Protein AF-0000000066467615 (afdb_homodimer)

Structure (mmCIF, N/CA/C/O backbone):
data_AF-0000000066467615-model_v1
#
loop_
_entity.id
_entity.type
_entity.pdbx_description
1 polymer 'ABC transmembrane type-1 domain-containing protein'
#
loop_
_atom_site.group_PDB
_atom_site.id
_atom_site.type_symbol
_atom_site.label_atom_id
_atom_site.label_alt_id
_atom_site.label_comp_id
_atom_site.label_asym_id
_atom_site.label_entity_id
_atom_site.label_seq_id
_atom_site.pdbx_PDB_ins_code
_atom_site.Cartn_x
_atom_site.Cartn_y
_atom_site.Cartn_z
_atom_site.occupancy
_atom_site.B_iso_or_equiv
_atom_site.auth_seq_id
_atom_site.auth_comp_id
_atom_site.auth_asym_id
_atom_site.auth_atom_id
_atom_site.pdbx_PDB_model_num
ATOM 1 N N . MET A 1 1 ? -10.734 -69.438 10.586 1 16.78 1 MET A N 1
ATOM 2 C CA . MET A 1 1 ? -10.766 -70.125 11.883 1 16.78 1 MET A CA 1
ATOM 3 C C . MET A 1 1 ? -9.898 -69.375 12.891 1 16.78 1 MET A C 1
ATOM 5 O O . MET A 1 1 ? -9.133 -68.5 12.523 1 16.78 1 MET A O 1
ATOM 9 N N . SER A 1 2 ? -9.109 -70.25 13.805 1 17.64 2 SER A N 1
ATOM 10 C CA . SER A 1 2 ? -8.82 -70.375 15.227 1 17.64 2 SER A CA 1
ATOM 11 C C . SER A 1 2 ? -7.543 -69.625 15.617 1 17.64 2 SER A C 1
ATOM 13 O O . SER A 1 2 ? -6.891 -70 16.594 1 17.64 2 SER A O 1
ATOM 15 N N . LEU A 1 3 ? -6.898 -69 14.742 1 17.77 3 LEU A N 1
ATOM 16 C CA . LEU A 1 3 ? -5.5 -68.812 15.086 1 17.77 3 LEU A CA 1
ATOM 17 C C . LEU A 1 3 ? -5.379 -68.188 16.469 1 17.77 3 LEU A C 1
ATOM 19 O O . LEU A 1 3 ? -5.875 -67.062 16.719 1 17.77 3 LEU A O 1
ATOM 23 N N . LEU A 1 4 ? -4.984 -68.812 17.531 1 17.22 4 LEU A N 1
ATOM 24 C CA . LEU A 1 4 ? -4.891 -69.312 18.906 1 17.22 4 LEU A CA 1
ATOM 25 C C . LEU A 1 4 ? -4.281 -68.25 19.812 1 17.22 4 LEU A C 1
ATOM 27 O O . LEU A 1 4 ? -3.783 -67.188 19.328 1 17.22 4 LEU A O 1
ATOM 31 N N . SER A 1 5 ? -3.189 -68.5 20.578 1 17.44 5 SER A N 1
ATOM 32 C CA . SER A 1 5 ? -2.938 -68.812 21.984 1 17.44 5 SER A CA 1
ATOM 33 C C . SER A 1 5 ? -2.301 -67.625 22.703 1 17.44 5 SER A C 1
ATOM 35 O O . SER A 1 5 ? -1.917 -66.625 22.062 1 17.44 5 SER A O 1
ATOM 37 N N . HIS A 1 6 ? -1.104 -67.812 23.469 1 17.72 6 HIS A N 1
ATOM 38 C CA . HIS A 1 6 ? -0.694 -67.875 24.875 1 17.72 6 HIS A CA 1
ATOM 39 C C . HIS A 1 6 ? 0.195 -66.688 25.266 1 17.72 6 HIS A C 1
ATOM 41 O O . HIS A 1 6 ? 0.737 -66.688 26.375 1 17.72 6 HIS A O 1
ATOM 47 N N . LEU A 1 7 ? 0.731 -65.938 24.438 1 17.2 7 LEU A N 1
ATOM 48 C CA . LEU A 1 7 ? 2.027 -65.5 24.953 1 17.2 7 LEU A CA 1
ATOM 49 C C . LEU A 1 7 ? 1.874 -64.812 26.312 1 17.2 7 LEU A C 1
ATOM 51 O O . LEU A 1 7 ? 1.044 -63.906 26.469 1 17.2 7 LEU A O 1
ATOM 55 N N . SER A 1 8 ? 2.557 -65.188 27.391 1 17.38 8 SER A N 1
ATOM 56 C CA . SER A 1 8 ? 2.818 -65.312 28.828 1 17.38 8 SER A CA 1
ATOM 57 C C . SER A 1 8 ? 2.953 -63.938 29.484 1 17.38 8 SER A C 1
ATOM 59 O O . SER A 1 8 ? 3.127 -62.906 28.797 1 17.38 8 SER A O 1
ATOM 61 N N . ARG A 1 9 ? 3.547 -63.75 30.859 1 18.06 9 ARG A N 1
ATOM 62 C CA . ARG A 1 9 ? 3.387 -63.438 32.281 1 18.06 9 ARG A CA 1
ATOM 63 C C . ARG A 1 9 ? 4.211 -62.188 32.656 1 18.06 9 ARG A C 1
ATOM 65 O O . ARG A 1 9 ? 4.145 -61.719 33.781 1 18.06 9 ARG A O 1
ATOM 72 N N . LEU A 1 10 ? 5.125 -61.625 32.031 1 16.64 10 LEU A N 1
ATOM 73 C CA . LEU A 1 10 ? 6.27 -61.25 32.844 1 16.64 10 LEU A CA 1
ATOM 74 C C . LEU A 1 10 ? 5.859 -60.281 33.938 1 16.64 10 LEU A C 1
ATOM 76 O O . LEU A 1 10 ? 4.93 -59.469 33.75 1 16.64 10 LEU A O 1
ATOM 80 N N . CYS A 1 11 ? 6.707 -59.875 34.969 1 16.48 11 CYS A N 1
ATOM 81 C CA . CYS A 1 11 ? 6.973 -59.844 36.406 1 16.48 11 CYS A CA 1
ATOM 82 C C . CYS A 1 11 ? 6.48 -58.531 37.031 1 16.48 11 CYS A C 1
ATOM 84 O O . CYS A 1 11 ? 6.195 -57.562 36.281 1 16.48 11 CYS A O 1
ATOM 86 N N . CYS A 1 12 ? 7.141 -57.969 38.188 1 16.41 12 CYS A N 1
ATOM 87 C CA . CYS A 1 12 ? 7.09 -57.844 39.625 1 16.41 12 CYS A CA 1
ATOM 88 C C . CYS A 1 12 ? 6.859 -56.375 40.031 1 16.41 12 CYS A C 1
ATOM 90 O O . CYS A 1 12 ? 5.938 -56.094 40.812 1 16.41 12 CYS A O 1
ATOM 92 N N . SER A 1 13 ? 7.961 -55.562 40.594 1 16.33 13 SER A N 1
ATOM 93 C CA . SER A 1 13 ? 8.312 -55.281 42 1 16.33 13 SER A CA 1
ATOM 94 C C . SER A 1 13 ? 7.828 -53.875 42.406 1 16.33 13 SER A C 1
ATOM 96 O O . SER A 1 13 ? 7.508 -53.062 41.531 1 16.33 13 SER A O 1
ATOM 98 N N . LYS A 1 14 ? 8.461 -53.156 43.594 1 17.56 14 LYS A N 1
ATOM 99 C CA . LYS A 1 14 ? 8.195 -52.594 44.906 1 17.56 14 LYS A CA 1
ATOM 100 C C . LYS A 1 14 ? 8.211 -51.062 44.875 1 17.56 14 LYS A C 1
ATOM 102 O O . LYS A 1 14 ? 8.133 -50.406 45.906 1 17.56 14 LYS A O 1
ATOM 107 N N . CYS A 1 15 ? 8.164 -50.188 43.969 1 16.39 15 CYS A N 1
ATOM 108 C CA . CYS A 1 15 ? 8.773 -48.906 44.312 1 16.39 15 CYS A CA 1
ATOM 109 C C . CYS A 1 15 ? 8.078 -48.281 45.531 1 16.39 15 CYS A C 1
ATOM 111 O O . CYS A 1 15 ? 6.859 -48.125 45.531 1 16.39 15 CYS A O 1
ATOM 113 N N . SER A 1 16 ? 8.727 -47.938 46.688 1 16.7 16 SER A N 1
ATOM 114 C CA . SER A 1 16 ? 8.758 -47.625 48.125 1 16.7 16 SER A CA 1
ATOM 115 C C . SER A 1 16 ? 8.078 -46.312 48.406 1 16.7 16 SER A C 1
ATOM 117 O O . SER A 1 16 ? 7.848 -45.5 47.5 1 16.7 16 SER A O 1
ATOM 119 N N . SER A 1 17 ? 8.477 -45.5 49.656 1 16.92 17 SER A N 1
ATOM 120 C CA . SER A 1 17 ? 8 -45.031 50.938 1 16.92 17 SER A CA 1
ATOM 121 C C . SER A 1 17 ? 7.82 -43.531 50.938 1 16.92 17 SER A C 1
ATOM 123 O O . SER A 1 17 ? 7.059 -43 51.75 1 16.92 17 SER A O 1
ATOM 125 N N . ILE A 1 18 ? 8.469 -42.531 50.312 1 18.27 18 ILE A N 1
ATOM 126 C CA . ILE A 1 18 ? 9.008 -41.562 51.219 1 18.27 18 ILE A CA 1
ATOM 127 C C . ILE A 1 18 ? 7.879 -40.688 51.781 1 18.27 18 ILE A C 1
ATOM 129 O O . ILE A 1 18 ? 6.988 -40.281 51.031 1 18.27 18 ILE A O 1
ATOM 133 N N . PRO A 1 19 ? 7.945 -40 53.031 1 17.3 19 PRO A N 1
ATOM 134 C CA . PRO A 1 19 ? 7.145 -39.625 54.219 1 17.3 19 PRO A CA 1
ATOM 135 C C . PRO A 1 19 ? 6.496 -38.25 54.031 1 17.3 19 PRO A C 1
ATOM 137 O O . PRO A 1 19 ? 5.297 -38.094 54.281 1 17.3 19 PRO A O 1
ATOM 140 N N . SER A 1 20 ? 7.191 -37 54.062 1 16.83 20 SER A N 1
ATOM 141 C CA . SER A 1 20 ? 7.293 -36.125 55.219 1 16.83 20 SER A CA 1
ATOM 142 C C . SER A 1 20 ? 6.156 -35.094 55.25 1 16.83 20 SER A C 1
ATOM 144 O O . SER A 1 20 ? 5.496 -34.875 54.219 1 16.83 20 SER A O 1
ATOM 146 N N . SER A 1 21 ? 6.207 -33.719 56 1 16.81 21 SER A N 1
ATOM 147 C CA . SER A 1 21 ? 5.652 -33.062 57.188 1 16.81 21 SER A CA 1
ATOM 148 C C . SER A 1 21 ? 4.805 -31.859 56.781 1 16.81 21 SER A C 1
ATOM 150 O O . SER A 1 21 ? 3.668 -31.719 57.25 1 16.81 21 SER A O 1
ATOM 152 N N . SER A 1 22 ? 5.285 -30.484 56.375 1 17.22 22 SER A N 1
ATOM 153 C CA . SER A 1 22 ? 5.188 -29.328 57.25 1 17.22 22 SER A CA 1
ATOM 154 C C . SER A 1 22 ? 3.838 -28.641 57.094 1 17.22 22 SER A C 1
ATOM 156 O O . SER A 1 22 ? 3.156 -28.797 56.094 1 17.22 22 SER A O 1
ATOM 158 N N . THR A 1 23 ? 3.41 -27.312 57.969 1 17.45 23 THR A N 1
ATOM 159 C CA . THR A 1 23 ? 2.475 -26.703 58.906 1 17.45 23 THR A CA 1
ATOM 160 C C . THR A 1 23 ? 1.721 -25.547 58.25 1 17.45 23 THR A C 1
ATOM 162 O O . THR A 1 23 ? 0.654 -25.156 58.719 1 17.45 23 THR A O 1
ATOM 165 N N . ARG A 1 24 ? 2.068 -24.656 57.219 1 18.66 24 ARG A N 1
ATOM 166 C CA . ARG A 1 24 ? 1.921 -23.234 57.562 1 18.66 24 ARG A CA 1
ATOM 167 C C . ARG A 1 24 ? 0.451 -22.859 57.688 1 18.66 24 ARG A C 1
ATOM 169 O O . ARG A 1 24 ? -0.418 -23.469 57.062 1 18.66 24 ARG A O 1
ATOM 176 N N . LEU A 1 25 ? 0.102 -21.484 58.406 1 17.5 25 LEU A N 1
ATOM 177 C CA . LEU A 1 25 ? -0.758 -20.734 59.312 1 17.5 25 LEU A CA 1
ATOM 178 C C . LEU A 1 25 ? -1.852 -20 58.562 1 17.5 25 LEU A C 1
ATOM 180 O O . LEU A 1 25 ? -1.577 -19.344 57.531 1 17.5 25 LEU A O 1
ATOM 184 N N . PHE A 1 26 ? -3.25 -20.062 58.844 1 20.08 26 PHE A N 1
ATOM 185 C CA . PHE A 1 26 ? -4.598 -19.75 58.375 1 20.08 26 PHE A CA 1
ATOM 186 C C . PHE A 1 26 ? -4.969 -18.312 58.719 1 20.08 26 PHE A C 1
ATOM 188 O O . PHE A 1 26 ? -6.129 -17.922 58.594 1 20.08 26 PHE A O 1
ATOM 195 N N . CYS A 1 27 ? -4.035 -17.297 58.969 1 18.62 27 CYS A N 1
ATOM 196 C CA . CYS A 1 27 ? -4.504 -16.281 59.875 1 18.62 27 CYS A CA 1
ATOM 197 C C . CYS A 1 27 ? -5.652 -15.469 59.281 1 18.62 27 CYS A C 1
ATOM 199 O O . CYS A 1 27 ? -5.539 -14.961 58.188 1 18.62 27 CYS A O 1
ATOM 201 N N . PHE A 1 28 ? -6.949 -15.359 59.844 1 21.23 28 PHE A N 1
ATOM 202 C CA . PHE A 1 28 ? -8.32 -14.922 59.656 1 21.23 28 PHE A CA 1
ATOM 203 C C . PHE A 1 28 ? -8.438 -13.414 59.875 1 21.23 28 PHE A C 1
ATOM 205 O O . PHE A 1 28 ? -9.531 -12.852 59.781 1 21.23 28 PHE A O 1
ATOM 212 N N . ALA A 1 29 ? -7.438 -12.648 60.312 1 21.05 29 ALA A N 1
ATOM 213 C CA . ALA A 1 29 ? -7.898 -11.609 61.25 1 21.05 29 ALA A CA 1
ATOM 214 C C . ALA A 1 29 ? -8.82 -10.625 60.531 1 21.05 29 ALA A C 1
ATOM 216 O O . ALA A 1 29 ? -8.766 -10.484 59.312 1 21.05 29 ALA A O 1
ATOM 217 N N . PRO A 1 30 ? -9.422 -9.523 61.188 1 22.19 30 PRO A N 1
ATOM 218 C CA . PRO A 1 30 ? -10.641 -8.719 61.344 1 22.19 30 PRO A CA 1
ATOM 219 C C . PRO A 1 30 ? -10.672 -7.527 60.375 1 22.19 30 PRO A C 1
ATOM 221 O O . PRO A 1 30 ? -11.758 -7.062 60 1 22.19 30 PRO A O 1
ATOM 224 N N . GLN A 1 31 ? -9.492 -6.863 59.875 1 21.77 31 GLN A N 1
ATOM 225 C CA . GLN A 1 31 ? -9.391 -5.418 60.062 1 21.77 31 GLN A CA 1
ATOM 226 C C . GLN A 1 31 ? -10.367 -4.68 59.156 1 21.77 31 GLN A C 1
ATOM 228 O O . GLN A 1 31 ? -10.812 -5.227 58.125 1 21.77 31 GLN A O 1
ATOM 233 N N . VAL A 1 32 ? -10.68 -3.127 59.344 1 24.64 32 VAL A N 1
ATOM 234 C CA . VAL A 1 32 ? -11.469 -1.903 59.281 1 24.64 32 VAL A CA 1
ATOM 235 C C . VAL A 1 32 ? -11.336 -1.249 57.906 1 24.64 32 VAL A C 1
ATOM 237 O O . VAL A 1 32 ? -11.711 -0.088 57.75 1 24.64 32 VAL A O 1
ATOM 240 N N . GLY A 1 33 ? -11.148 -1.809 56.625 1 20.66 33 GLY A N 1
ATOM 241 C CA . GLY A 1 33 ? -10.367 -1.501 55.438 1 20.66 33 GLY A CA 1
ATOM 242 C C . GLY A 1 33 ? -11.062 -0.538 54.5 1 20.66 33 GLY A C 1
ATOM 243 O O . GLY A 1 33 ? -12.227 -0.738 54.125 1 20.66 33 GLY A O 1
ATOM 244 N N . ARG A 1 34 ? -10.523 0.851 54.219 1 24.5 34 ARG A N 1
ATOM 245 C CA . ARG A 1 34 ? -10.812 2.168 53.656 1 24.5 34 ARG A CA 1
ATOM 246 C C . ARG A 1 34 ? -11.102 2.076 52.156 1 24.5 34 ARG A C 1
ATOM 248 O O . ARG A 1 34 ? -10.469 1.29 51.438 1 24.5 34 ARG A O 1
ATOM 255 N N . SER A 1 35 ? -12.156 2.742 51.438 1 24.56 35 SER A N 1
ATOM 256 C CA . SER A 1 35 ? -13.141 2.748 50.375 1 24.56 35 SER A CA 1
ATOM 257 C C . SER A 1 35 ? -12.508 3.18 49.062 1 24.56 35 SER A C 1
ATOM 259 O O . SER A 1 35 ? -13.211 3.365 48.062 1 24.56 35 SER A O 1
ATOM 261 N N . THR A 1 36 ? -11.125 3.494 48.875 1 24.25 36 THR A N 1
ATOM 262 C CA . THR A 1 36 ? -10.633 4.438 47.875 1 24.25 36 THR A CA 1
ATOM 263 C C . THR A 1 36 ? -10.602 3.797 46.5 1 24.25 36 THR A C 1
ATOM 265 O O . THR A 1 36 ? -9.914 4.281 45.594 1 24.25 36 THR A O 1
ATOM 268 N N . GLY A 1 37 ? -11.383 2.881 46.031 1 24.59 37 GLY A N 1
ATOM 269 C CA . GLY A 1 37 ? -11.055 1.902 45.031 1 24.59 37 GLY A CA 1
ATOM 270 C C . GLY A 1 37 ? -11.172 2.449 43.594 1 24.59 37 GLY A C 1
ATOM 271 O O . GLY A 1 37 ? -11.156 1.689 42.625 1 24.59 37 GLY A O 1
ATOM 272 N N . PHE A 1 38 ? -11.648 3.695 43.281 1 25.92 38 PHE A N 1
ATOM 273 C CA . PHE A 1 38 ? -12.336 3.973 42.031 1 25.92 38 PHE A CA 1
ATOM 274 C C . PHE A 1 38 ? -11.344 4.039 40.875 1 25.92 38 PHE A C 1
ATOM 276 O O . PHE A 1 38 ? -11.742 4.227 39.719 1 25.92 38 PHE A O 1
ATOM 283 N N . LEU A 1 39 ? -9.984 4.164 41.094 1 24.08 39 LEU A N 1
ATOM 284 C CA . LEU A 1 39 ? -9.141 4.855 40.125 1 24.08 39 LEU A CA 1
ATOM 285 C C . LEU A 1 39 ? -8.836 3.957 38.938 1 24.08 39 LEU A C 1
ATOM 287 O O . LEU A 1 39 ? -8.242 4.406 37.938 1 24.08 39 LEU A O 1
ATOM 291 N N . LYS A 1 40 ? -8.75 2.693 38.969 1 28.12 40 LYS A N 1
ATOM 292 C CA . LYS A 1 40 ? -7.781 1.958 38.156 1 28.12 40 LYS A CA 1
ATOM 293 C C . LYS A 1 40 ? -8.336 1.692 36.75 1 28.12 40 LYS A C 1
ATOM 295 O O . LYS A 1 40 ? -7.688 1.027 35.938 1 28.12 40 LYS A O 1
ATOM 300 N N . SER A 1 41 ? -9.594 1.781 36.625 1 28 41 SER A N 1
ATOM 301 C CA . SER A 1 41 ? -10.133 1.051 35.469 1 28 41 SER A CA 1
ATOM 302 C C . SER A 1 41 ? -9.734 1.708 34.156 1 28 41 SER A C 1
ATOM 304 O O . SER A 1 41 ? -9.992 1.162 33.094 1 28 41 SER A O 1
ATOM 306 N N . THR A 1 42 ? -9.43 3.004 34.156 1 27.31 42 THR A N 1
ATOM 307 C CA . THR A 1 42 ? -9.539 3.723 32.906 1 27.31 42 THR A CA 1
ATOM 308 C C . THR A 1 42 ? -8.352 3.418 32 1 27.31 42 THR A C 1
ATOM 310 O O . THR A 1 42 ? -8.266 3.926 30.875 1 27.31 42 THR A O 1
ATOM 313 N N . LEU A 1 43 ? -7.316 2.783 32.5 1 26.88 43 LEU A N 1
ATOM 314 C CA . LEU A 1 43 ? -6.047 2.861 31.781 1 26.88 43 LEU A CA 1
ATOM 315 C C . LEU A 1 43 ? -6.043 1.917 30.594 1 26.88 43 LEU A C 1
ATOM 317 O O . LEU A 1 43 ? -5.152 1.986 29.734 1 26.88 43 LEU A O 1
ATOM 321 N N . ILE A 1 44 ? -6.758 0.832 30.609 1 28.28 44 ILE A N 1
ATOM 322 C CA . ILE A 1 44 ? -6.465 -0.231 29.656 1 28.28 44 ILE A CA 1
ATOM 323 C C . ILE A 1 44 ? -6.957 0.172 28.266 1 28.28 44 ILE A C 1
ATOM 325 O O . ILE A 1 44 ? -6.594 -0.45 27.266 1 28.28 44 ILE A O 1
ATOM 329 N N . LYS A 1 45 ? -7.867 1.004 28.078 1 29.52 45 LYS A N 1
ATOM 330 C CA . LYS A 1 45 ? -8.578 1.073 26.797 1 29.52 45 LYS A CA 1
ATOM 331 C C . LYS A 1 45 ? -7.719 1.748 25.734 1 29.52 45 LYS A C 1
ATOM 333 O O . LYS A 1 45 ? -7.996 1.627 24.547 1 29.52 45 LYS A O 1
ATOM 338 N N . SER A 1 46 ? -6.812 2.674 26.141 1 27.33 46 SER A N 1
ATOM 339 C CA . SER A 1 46 ? -6.293 3.516 25.078 1 27.33 46 SER A CA 1
ATOM 340 C C . SER A 1 46 ? -5.207 2.795 24.281 1 27.33 46 SER A C 1
ATOM 342 O O . SER A 1 46 ? -4.617 3.367 23.375 1 27.33 46 SER A O 1
ATOM 344 N N . LYS A 1 47 ? -4.637 1.726 24.734 1 31.31 47 LYS A N 1
ATOM 345 C CA . LYS A 1 47 ? -3.496 1.128 24.047 1 31.31 47 LYS A CA 1
ATOM 346 C C . LYS A 1 47 ? -3.902 0.58 22.688 1 31.31 47 LYS A C 1
ATOM 348 O O . LYS A 1 47 ? -3.045 0.232 21.875 1 31.31 47 LYS A O 1
ATOM 353 N N . GLN A 1 48 ? -5.062 0.153 22.531 1 28.28 48 GLN A N 1
ATOM 354 C CA . GLN A 1 48 ? -5.363 -0.755 21.422 1 28.28 48 GLN A CA 1
ATOM 355 C C . GLN A 1 48 ? -5.512 0.004 20.109 1 28.28 48 GLN A C 1
ATOM 357 O O . GLN A 1 48 ? -5.539 -0.602 19.047 1 28.28 48 GLN A O 1
ATOM 362 N N . ALA A 1 49 ? -5.68 1.34 20.109 1 29.56 49 ALA A N 1
ATOM 363 C CA . ALA A 1 49 ? -6.262 1.873 18.875 1 29.56 49 ALA A CA 1
ATOM 364 C C . ALA A 1 49 ? -5.203 2.035 17.797 1 29.56 49 ALA A C 1
ATOM 366 O O . ALA A 1 49 ? -5.461 1.767 16.625 1 29.56 49 ALA A O 1
ATOM 367 N N . PHE A 1 50 ? -4.043 2.713 18.078 1 29.89 50 PHE A N 1
ATOM 368 C CA . PHE A 1 50 ? -3.258 3.105 16.922 1 29.89 50 PHE A CA 1
ATOM 369 C C . PHE A 1 50 ? -2.445 1.931 16.391 1 29.89 50 PHE A C 1
ATOM 371 O O . PHE A 1 50 ? -1.839 2.018 15.32 1 29.89 50 PHE A O 1
ATOM 378 N N . ARG A 1 51 ? -2.004 1.011 17.219 1 32.09 51 ARG A N 1
ATOM 379 C CA . ARG A 1 51 ? -1.312 -0.192 16.781 1 32.09 51 ARG A CA 1
ATOM 380 C C . ARG A 1 51 ? -2.121 -0.924 15.711 1 32.09 51 ARG A C 1
ATOM 382 O O . ARG A 1 51 ? -1.616 -1.843 15.062 1 32.09 51 ARG A O 1
ATOM 389 N N . ASN A 1 52 ? -3.395 -0.678 15.766 1 30.36 52 ASN A N 1
ATOM 390 C CA . ASN A 1 52 ? -4.344 -1.633 15.203 1 30.36 52 ASN A CA 1
ATOM 391 C C . ASN A 1 52 ? -4.457 -1.487 13.688 1 30.36 52 ASN A C 1
ATOM 393 O O . ASN A 1 52 ? -5.121 -2.291 13.031 1 30.36 52 ASN A O 1
ATOM 397 N N . VAL A 1 53 ? -4.07 -0.316 13.195 1 30.45 53 VAL A N 1
ATOM 398 C CA . VAL A 1 53 ? -4.723 -0.263 11.891 1 30.45 53 VAL A CA 1
ATOM 399 C C . VAL A 1 53 ? -4.004 -1.194 10.914 1 30.45 53 VAL A C 1
ATOM 401 O O . VAL A 1 53 ? -4.645 -1.985 10.219 1 30.45 53 VAL A O 1
ATOM 404 N N . SER A 1 54 ? -2.656 -0.927 10.68 1 33.94 54 SER A N 1
ATOM 405 C CA . SER A 1 54 ? -2.104 -1.759 9.617 1 33.94 54 SER A CA 1
ATOM 406 C C . SER A 1 54 ? -1.89 -3.193 10.094 1 33.94 54 SER A C 1
ATOM 408 O O . SER A 1 54 ? -2.117 -4.141 9.336 1 33.94 54 SER A O 1
ATOM 410 N N . VAL A 1 55 ? -1.328 -3.324 11.258 1 35.47 55 VAL A N 1
ATOM 411 C CA . VAL A 1 55 ? -1.075 -4.621 11.875 1 35.47 55 VAL A CA 1
ATOM 412 C C . VAL A 1 55 ? -2.398 -5.277 12.266 1 35.47 55 VAL A C 1
ATOM 414 O O . VAL A 1 55 ? -2.549 -6.5 12.156 1 35.47 55 VAL A O 1
ATOM 417 N N . VAL A 1 56 ? -3.35 -4.539 12.781 1 34.75 56 VAL A N 1
ATOM 418 C CA . VAL A 1 56 ? -4.68 -5.023 13.141 1 34.75 56 VAL A CA 1
ATOM 419 C C . VAL A 1 56 ? -5.398 -5.527 11.891 1 34.75 56 VAL A C 1
ATOM 421 O O . VAL A 1 56 ? -6.137 -6.516 11.945 1 34.75 56 VAL A O 1
ATOM 424 N N . GLU A 1 57 ? -5.094 -4.895 10.812 1 37.25 57 GLU A N 1
ATOM 425 C CA . GLU A 1 57 ? -5.785 -5.352 9.617 1 37.25 57 GLU A CA 1
ATOM 426 C C . GLU A 1 57 ? -5.312 -6.746 9.203 1 37.25 57 GLU A C 1
ATOM 428 O O . GLU A 1 57 ? -6.121 -7.586 8.797 1 37.25 57 GLU A O 1
ATOM 433 N N . THR A 1 58 ? -3.98 -6.992 9.352 1 38.44 58 THR A N 1
ATOM 434 C CA . THR A 1 58 ? -3.516 -8.32 8.969 1 38.44 58 THR A CA 1
ATOM 435 C C . THR A 1 58 ? -3.902 -9.359 10.016 1 38.44 58 THR A C 1
ATOM 437 O O . THR A 1 58 ? -4.199 -10.508 9.688 1 38.44 58 THR A O 1
ATOM 440 N N . LYS A 1 59 ? -3.701 -9.109 11.281 1 38.69 59 LYS A N 1
ATOM 441 C CA . LYS A 1 59 ? -4.09 -10.07 12.312 1 38.69 59 LYS A CA 1
ATOM 442 C C . LYS A 1 59 ? -5.598 -10.297 12.312 1 38.69 59 LYS A C 1
ATOM 444 O O . LYS A 1 59 ? -6.062 -11.422 12.531 1 38.69 59 LYS A O 1
ATOM 449 N N . ARG A 1 60 ? -6.359 -9.273 12.336 1 39.53 60 ARG A N 1
ATOM 450 C CA . ARG A 1 60 ? -7.809 -9.445 12.273 1 39.53 60 ARG A CA 1
ATOM 451 C C . ARG A 1 60 ? -8.211 -10.258 11.047 1 39.53 60 ARG A C 1
ATOM 453 O O . ARG A 1 60 ? -9.227 -10.953 11.07 1 39.53 60 ARG A O 1
ATOM 460 N N . GLU A 1 61 ? -7.43 -10.047 10.047 1 43.62 61 GLU A N 1
ATOM 461 C CA . GLU A 1 61 ? -7.719 -10.812 8.844 1 43.62 61 GLU A CA 1
ATOM 462 C C . GLU A 1 61 ? -7.543 -12.312 9.086 1 43.62 61 GLU A C 1
ATOM 464 O O . GLU A 1 61 ? -8.336 -13.117 8.602 1 43.62 61 GLU A O 1
ATOM 469 N N . SER A 1 62 ? -6.477 -12.586 9.805 1 44.09 62 SER A N 1
ATOM 470 C CA . SER A 1 62 ? -6.246 -14 10.07 1 44.09 62 SER A CA 1
ATOM 471 C C . SER A 1 62 ? -7.305 -14.562 11.016 1 44.09 62 SER A C 1
ATOM 473 O O . SER A 1 62 ? -7.73 -15.711 10.867 1 44.09 62 SER A O 1
ATOM 475 N N . TYR A 1 63 ? -7.594 -13.828 12.086 1 41.88 63 TYR A N 1
ATOM 476 C CA . TYR A 1 63 ? -8.539 -14.336 13.078 1 41.88 63 TYR A CA 1
ATOM 477 C C . TYR A 1 63 ? -9.914 -14.547 12.453 1 41.88 63 TYR A C 1
ATOM 479 O O . TYR A 1 63 ? -10.594 -15.539 12.758 1 41.88 63 TYR A O 1
ATOM 487 N N . LYS A 1 64 ? -10.375 -13.641 11.789 1 47.03 64 LYS A N 1
ATOM 488 C CA . LYS A 1 64 ? -11.719 -13.812 11.242 1 47.03 64 LYS A CA 1
ATOM 489 C C . LYS A 1 64 ? -11.742 -14.898 10.164 1 47.03 64 LYS A C 1
ATOM 491 O O . LYS A 1 64 ? -12.805 -15.391 9.797 1 47.03 64 LYS A O 1
ATOM 496 N N . LEU A 1 65 ? -10.664 -15.141 9.68 1 50.84 65 LEU A N 1
ATOM 497 C CA . LEU A 1 65 ? -10.617 -16.234 8.711 1 50.84 65 LEU A CA 1
ATOM 498 C C . LEU A 1 65 ? -11.016 -17.547 9.367 1 50.84 65 LEU A C 1
ATOM 500 O O . LEU A 1 65 ? -11.625 -18.406 8.719 1 50.84 65 LEU A O 1
ATOM 504 N N . LYS A 1 66 ? -10.672 -17.672 10.617 1 50.75 66 LYS A N 1
ATOM 505 C CA . LYS A 1 66 ? -10.93 -18.938 11.289 1 50.75 66 LYS A CA 1
ATOM 506 C C . LYS A 1 66 ? -12.43 -19.188 11.445 1 50.75 66 LYS A C 1
ATOM 508 O O . LYS A 1 66 ? -12.875 -20.344 11.453 1 50.75 66 LYS A O 1
ATOM 513 N N . ASN A 1 67 ? -13.258 -18.141 11.469 1 52.97 67 ASN A N 1
ATOM 514 C CA . ASN A 1 67 ? -14.664 -18.438 11.734 1 52.97 67 ASN A CA 1
ATOM 515 C C . ASN A 1 67 ? -15.539 -18.125 10.523 1 52.97 67 ASN A C 1
ATOM 517 O O . ASN A 1 67 ? -16.562 -17.453 10.656 1 52.97 67 ASN A O 1
ATOM 521 N N . ALA A 1 68 ? -15.117 -18.516 9.469 1 61.56 68 ALA A N 1
ATOM 522 C CA . ALA A 1 68 ? -15.992 -18.328 8.32 1 61.56 68 ALA A CA 1
ATOM 523 C C . ALA A 1 68 ? -17.25 -19.172 8.453 1 61.56 68 ALA A C 1
ATOM 525 O O . ALA A 1 68 ? -17.188 -20.375 8.703 1 61.56 68 ALA A O 1
ATOM 526 N N . SER A 1 69 ? -18.422 -18.5 8.758 1 66.56 69 SER A N 1
ATOM 527 C CA . SER A 1 69 ? -19.719 -19.141 8.953 1 66.56 69 SER A CA 1
ATOM 528 C C . SER A 1 69 ? -20.406 -19.438 7.617 1 66.56 69 SER A C 1
ATOM 530 O O . SER A 1 69 ? -20.031 -18.859 6.59 1 66.56 69 SER A O 1
ATOM 532 N N . TRP A 1 70 ? -21.141 -20.5 7.543 1 74.31 70 TRP A N 1
ATOM 533 C CA . TRP A 1 70 ? -21.984 -20.875 6.414 1 74.31 70 TRP A CA 1
ATOM 534 C C . TRP A 1 70 ? -22.828 -19.688 5.938 1 74.31 70 TRP A C 1
ATOM 536 O O . TRP A 1 70 ? -23.094 -19.562 4.742 1 74.31 70 TRP A O 1
ATOM 546 N N . LYS A 1 71 ? -23.062 -18.828 6.828 1 77.38 71 LYS A N 1
ATOM 547 C CA . LYS A 1 71 ? -23.859 -17.656 6.48 1 77.38 71 LYS A CA 1
ATOM 548 C C . LYS A 1 71 ? -23.078 -16.688 5.594 1 77.38 71 LYS A C 1
ATOM 550 O O . LYS A 1 71 ? -23.625 -16.109 4.66 1 77.38 71 LYS A O 1
ATOM 555 N N . ASP A 1 72 ? -21.812 -16.703 5.793 1 78.44 72 ASP A N 1
ATOM 556 C CA . ASP A 1 72 ? -20.953 -15.828 5.008 1 78.44 72 ASP A CA 1
ATOM 557 C C . ASP A 1 72 ? -20.797 -16.344 3.582 1 78.44 72 ASP A C 1
ATOM 559 O O . ASP A 1 72 ? -20.75 -15.562 2.631 1 78.44 72 ASP A O 1
ATOM 563 N N . LEU A 1 73 ? -20.828 -17.688 3.529 1 82 73 LEU A N 1
ATOM 564 C CA . LEU A 1 73 ? -20.719 -18.297 2.209 1 82 73 LEU A CA 1
ATOM 565 C C . LEU A 1 73 ? -21.984 -18.062 1.386 1 82 73 LEU A C 1
ATOM 567 O O . LEU A 1 73 ? -21.906 -17.766 0.189 1 82 73 LEU A O 1
ATOM 571 N N . LYS A 1 74 ? -23.062 -18.125 2.057 1 85.44 74 LYS A N 1
ATOM 572 C CA . LYS A 1 74 ? -24.344 -17.875 1.378 1 85.44 74 LYS A CA 1
ATOM 573 C C . LYS A 1 74 ? -24.453 -16.422 0.929 1 85.44 74 LYS A C 1
ATOM 575 O O . LYS A 1 74 ? -25.016 -16.141 -0.131 1 85.44 74 LYS A O 1
ATOM 580 N N . ALA A 1 75 ? -23.906 -15.586 1.701 1 85.31 75 ALA A N 1
ATOM 581 C CA . ALA A 1 75 ? -23.938 -14.164 1.36 1 85.31 75 ALA A CA 1
ATOM 582 C C . ALA A 1 75 ? -23.109 -13.875 0.117 1 85.31 75 ALA A C 1
ATOM 584 O O . ALA A 1 75 ? -23.5 -13.086 -0.738 1 85.31 75 ALA A O 1
ATOM 585 N N . ILE A 1 76 ? -22.031 -14.547 0.048 1 85.38 76 ILE A N 1
ATOM 586 C CA . ILE A 1 76 ? -21.141 -14.344 -1.097 1 85.38 76 ILE A CA 1
ATOM 587 C C . ILE A 1 76 ? -21.781 -14.93 -2.352 1 85.38 76 ILE A C 1
ATOM 589 O O . ILE A 1 76 ? -21.719 -14.344 -3.432 1 85.38 76 ILE A O 1
ATOM 593 N N . LEU A 1 77 ? -22.469 -16.078 -2.215 1 85.75 77 LEU A N 1
ATOM 594 C CA . LEU A 1 77 ? -23.109 -16.734 -3.348 1 85.75 77 LEU A CA 1
ATOM 595 C C . LEU A 1 77 ? -24.344 -15.953 -3.801 1 85.75 77 LEU A C 1
ATOM 597 O O . LEU A 1 77 ? -24.719 -16 -4.977 1 85.75 77 LEU A O 1
ATOM 601 N N . SER A 1 78 ? -24.922 -15.227 -2.838 1 86.62 78 SER A N 1
ATOM 602 C CA . SER A 1 78 ? -26.094 -14.438 -3.168 1 86.62 78 SER A CA 1
ATOM 603 C C . SER A 1 78 ? -25.734 -13.258 -4.066 1 86.62 78 SER A C 1
ATOM 605 O O . SER A 1 78 ? -26.594 -12.727 -4.781 1 86.62 78 SER A O 1
ATOM 607 N N . LEU A 1 79 ? -24.484 -12.891 -4.082 1 86.44 79 LEU A N 1
ATOM 608 C CA . LEU A 1 79 ? -24.031 -11.805 -4.941 1 86.44 79 LEU A CA 1
ATOM 609 C C . LEU A 1 79 ? -24.109 -12.203 -6.41 1 86.44 79 LEU A C 1
ATOM 611 O O . LEU A 1 79 ? -24.25 -11.344 -7.289 1 86.44 79 LEU A O 1
ATOM 615 N N . ALA A 1 80 ? -23.984 -13.492 -6.625 1 87.06 80 ALA A N 1
ATOM 616 C CA . ALA A 1 80 ? -24.016 -14.016 -7.992 1 87.06 80 ALA A CA 1
ATOM 617 C C . ALA A 1 80 ? -25.453 -14.266 -8.438 1 87.06 80 ALA A C 1
ATOM 619 O O . ALA A 1 80 ? -25.688 -14.672 -9.578 1 87.06 80 ALA A O 1
ATOM 620 N N . GLY A 1 81 ? -26.438 -13.977 -7.613 1 86.19 81 GLY A N 1
ATOM 621 C CA . GLY A 1 81 ? -27.844 -14.25 -7.844 1 86.19 81 GLY A CA 1
ATOM 622 C C . GLY A 1 81 ? -28.391 -13.609 -9.109 1 86.19 81 GLY A C 1
ATOM 623 O O . GLY A 1 81 ? -28.922 -14.305 -9.977 1 86.19 81 GLY A O 1
ATOM 624 N N . PRO A 1 82 ? -28.078 -12.367 -9.336 1 88.06 82 PRO A N 1
ATOM 625 C CA . PRO A 1 82 ? -28.625 -11.719 -10.531 1 88.06 82 PRO A CA 1
ATOM 626 C C . PRO A 1 82 ? -28.016 -12.266 -11.82 1 88.06 82 PRO A C 1
ATOM 628 O O . PRO A 1 82 ? -28.625 -12.164 -12.891 1 88.06 82 PRO A O 1
ATOM 631 N N . TYR A 1 83 ? -26.922 -12.812 -11.727 1 90.56 83 TYR A N 1
ATOM 632 C CA . TYR A 1 83 ? -26.234 -13.32 -12.914 1 90.56 83 TYR A CA 1
ATOM 633 C C . TYR A 1 83 ? -26.156 -14.844 -12.883 1 90.56 83 TYR A C 1
ATOM 635 O O . TYR A 1 83 ? -25.203 -15.43 -13.398 1 90.56 83 TYR A O 1
ATOM 643 N N . LYS A 1 84 ? -27.125 -15.508 -12.328 1 90.19 84 LYS A N 1
ATOM 644 C CA . LYS A 1 84 ? -27.156 -16.969 -12.164 1 90.19 84 LYS A CA 1
ATOM 645 C C . LYS A 1 84 ? -27.172 -17.672 -13.516 1 90.19 84 LYS A C 1
ATOM 647 O O . LYS A 1 84 ? -26.578 -18.734 -13.68 1 90.19 84 LYS A O 1
ATOM 652 N N . TRP A 1 85 ? -27.781 -16.984 -14.508 1 90.94 85 TRP A N 1
ATOM 653 C CA . TRP A 1 85 ? -27.906 -17.641 -15.805 1 90.94 85 TRP A CA 1
ATOM 654 C C . TRP A 1 85 ? -26.547 -17.703 -16.5 1 90.94 85 TRP A C 1
ATOM 656 O O . TRP A 1 85 ? -26.219 -18.719 -17.141 1 90.94 85 TRP A O 1
ATOM 666 N N . ARG A 1 86 ? -25.797 -16.688 -16.406 1 91.81 86 ARG A N 1
ATOM 667 C CA . ARG A 1 86 ? -24.469 -16.703 -17 1 91.81 86 ARG A CA 1
ATOM 668 C C . ARG A 1 86 ? -23.562 -17.688 -16.281 1 91.81 86 ARG A C 1
ATOM 670 O O . ARG A 1 86 ? -22.766 -18.375 -16.922 1 91.81 86 ARG A O 1
ATOM 677 N N . ILE A 1 87 ? -23.703 -17.781 -14.992 1 92.25 87 ILE A N 1
ATOM 678 C CA . ILE A 1 87 ? -22.891 -18.703 -14.203 1 92.25 87 ILE A CA 1
ATOM 679 C C . ILE A 1 87 ? -23.312 -20.141 -14.5 1 92.25 87 ILE A C 1
ATOM 681 O O . ILE A 1 87 ? -22.469 -21.016 -14.672 1 92.25 87 ILE A O 1
ATOM 685 N N . MET A 1 88 ? -24.594 -20.375 -14.656 1 92.12 88 MET A N 1
ATOM 686 C CA . MET A 1 88 ? -25.078 -21.719 -14.969 1 92.12 88 MET A CA 1
ATOM 687 C C . MET A 1 88 ? -24.625 -22.141 -16.359 1 92.12 88 MET A C 1
ATOM 689 O O . MET A 1 88 ? -24.328 -23.328 -16.594 1 92.12 88 MET A O 1
ATOM 693 N N . LEU A 1 89 ? -24.594 -21.203 -17.203 1 93.38 89 LEU A N 1
ATOM 694 C CA . LEU A 1 89 ? -24.094 -21.5 -18.547 1 93.38 89 LEU A CA 1
ATOM 695 C C . LEU A 1 89 ? -22.609 -21.859 -18.5 1 93.38 89 LEU A C 1
ATOM 697 O O . LEU A 1 89 ? -22.172 -22.766 -19.203 1 93.38 89 LEU A O 1
ATOM 701 N N . GLY A 1 90 ? -21.906 -21.125 -17.719 1 92.88 90 GLY A N 1
ATOM 702 C CA . GLY A 1 90 ? -20.5 -21.453 -17.547 1 92.88 90 GLY A CA 1
ATOM 703 C C . GLY A 1 90 ? -20.266 -22.828 -16.953 1 92.88 90 GLY A C 1
ATOM 704 O O . GLY A 1 90 ? -19.422 -23.578 -17.422 1 92.88 90 GLY A O 1
ATOM 705 N N . ILE A 1 91 ? -21.062 -23.172 -16 1 92.12 91 ILE A N 1
ATOM 706 C CA . ILE A 1 91 ? -20.938 -24.484 -15.352 1 92.12 91 ILE A CA 1
ATOM 707 C C . ILE A 1 91 ? -21.359 -25.578 -16.328 1 92.12 91 ILE A C 1
ATOM 709 O O . ILE A 1 91 ? -20.766 -26.672 -16.328 1 92.12 91 ILE A O 1
ATOM 713 N N . SER A 1 92 ? -22.328 -25.281 -17.125 1 94.12 92 SER A N 1
ATOM 714 C CA . SER A 1 92 ? -22.75 -26.266 -18.125 1 94.12 92 SER A CA 1
ATOM 715 C C . SER A 1 92 ? -21.625 -26.531 -19.125 1 94.12 92 SER A C 1
ATOM 717 O O . SER A 1 92 ? -21.391 -27.688 -19.5 1 94.12 92 SER A O 1
ATOM 719 N N . PHE A 1 93 ? -20.984 -25.484 -19.562 1 94.88 93 PHE A N 1
ATOM 720 C CA . PHE A 1 93 ? -19.859 -25.656 -20.469 1 94.88 93 PHE A CA 1
ATOM 721 C C . PHE A 1 93 ? -18.703 -26.359 -19.781 1 94.88 93 PHE A C 1
ATOM 723 O O . PHE A 1 93 ? -17.953 -27.094 -20.406 1 94.88 93 PHE A O 1
ATOM 730 N N . LEU A 1 94 ? -18.641 -26.156 -18.5 1 93.5 94 LEU A N 1
ATOM 731 C CA . LEU A 1 94 ? -17.656 -26.891 -17.703 1 93.5 94 LEU A CA 1
ATOM 732 C C . LEU A 1 94 ? -17.953 -28.375 -17.719 1 93.5 94 LEU A C 1
ATOM 734 O O . LEU A 1 94 ? -17.047 -29.203 -17.844 1 93.5 94 LEU A O 1
ATOM 738 N N . GLY A 1 95 ? -19.188 -28.703 -17.578 1 92.75 95 GLY A N 1
ATOM 739 C CA . GLY A 1 95 ? -19.578 -30.109 -17.625 1 92.75 95 GLY A CA 1
ATOM 740 C C . GLY A 1 95 ? -19.234 -30.766 -18.953 1 92.75 95 GLY A C 1
ATOM 741 O O . GLY A 1 95 ? -18.688 -31.875 -18.969 1 92.75 95 GLY A O 1
ATOM 742 N N . ILE A 1 96 ? -19.422 -30.031 -20 1 93.5 96 ILE A N 1
ATOM 743 C CA . ILE A 1 96 ? -19.141 -30.562 -21.344 1 93.5 96 ILE A CA 1
ATOM 744 C C . ILE A 1 96 ? -17.641 -30.734 -21.531 1 93.5 96 ILE A C 1
ATOM 746 O O . ILE A 1 96 ? -17.172 -31.797 -21.938 1 93.5 96 ILE A O 1
ATOM 750 N N . SER A 1 97 ? -17 -29.672 -21.219 1 91.44 97 SER A N 1
ATOM 751 C CA . SER A 1 97 ? -15.555 -29.719 -21.406 1 91.44 97 SER A CA 1
ATOM 752 C C . SER A 1 97 ? -14.906 -30.75 -20.5 1 91.44 97 SER A C 1
ATOM 754 O O . SER A 1 97 ? -13.992 -31.469 -20.922 1 91.44 97 SER A O 1
ATOM 756 N N . SER A 1 98 ? -15.375 -30.859 -19.25 1 91 98 SER A N 1
ATOM 757 C CA . SER A 1 98 ? -14.812 -31.828 -18.312 1 91 98 SER A CA 1
ATOM 758 C C . SER A 1 98 ? -15.133 -33.25 -18.734 1 91 98 SER A C 1
ATOM 760 O O . SER A 1 98 ? -14.312 -34.156 -18.562 1 91 98 SER A O 1
ATOM 762 N N . SER A 1 99 ? -16.25 -33.5 -19.312 1 91.38 99 SER A N 1
ATOM 763 C CA . SER A 1 99 ? -16.625 -34.812 -19.781 1 91.38 99 SER A CA 1
ATOM 764 C C . SER A 1 99 ? -15.711 -35.281 -20.922 1 91.38 99 SER A C 1
ATOM 766 O O . SER A 1 99 ? -15.25 -36.406 -20.938 1 91.38 99 SER A O 1
ATOM 768 N N . ILE A 1 100 ? -15.484 -34.375 -21.812 1 89 100 ILE A N 1
ATOM 769 C CA . ILE A 1 100 ? -14.594 -34.688 -22.922 1 89 100 ILE A CA 1
ATOM 770 C C . ILE A 1 100 ? -13.18 -34.938 -22.391 1 89 100 ILE A C 1
ATOM 772 O O . ILE A 1 100 ? -12.516 -35.875 -22.828 1 89 100 ILE A O 1
ATOM 776 N N . PHE A 1 101 ? -12.75 -34.188 -21.422 1 86.38 101 PHE A N 1
ATOM 777 C CA . PHE A 1 101 ? -11.422 -34.281 -20.828 1 86.38 101 PHE A CA 1
ATOM 778 C C . PHE A 1 101 ? -11.242 -35.625 -20.109 1 86.38 101 PHE A C 1
ATOM 780 O O . PHE A 1 101 ? -10.211 -36.25 -20.234 1 86.38 101 PHE A O 1
ATOM 787 N N . LEU A 1 102 ? -12.281 -36.031 -19.406 1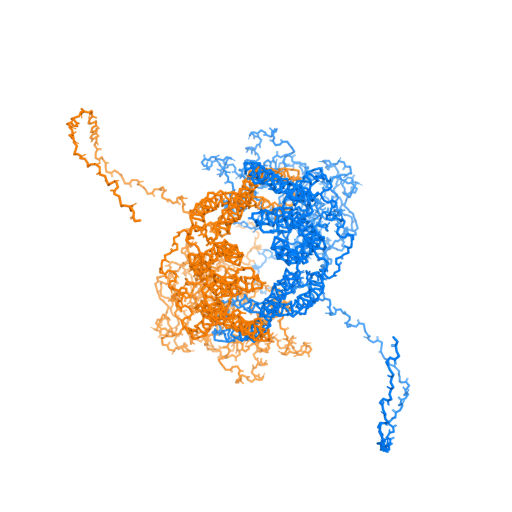 88.75 102 LEU A N 1
ATOM 788 C CA . LEU A 1 102 ? -12.203 -37.25 -18.594 1 88.75 102 LEU A CA 1
ATOM 789 C C . LEU A 1 102 ? -12.352 -38.5 -19.469 1 88.75 102 LEU A C 1
ATOM 791 O O . LEU A 1 102 ? -11.828 -39.562 -19.141 1 88.75 102 LEU A O 1
ATOM 795 N N . PHE A 1 103 ? -12.938 -38.312 -20.578 1 87.31 103 PHE A N 1
ATOM 796 C CA . PHE A 1 103 ? -13.156 -39.438 -21.453 1 87.31 103 PHE A CA 1
ATOM 797 C C . PHE A 1 103 ? -11.969 -39.656 -22.391 1 87.31 103 PHE A C 1
ATOM 799 O O . PHE A 1 103 ? -11.766 -40.75 -22.906 1 87.31 103 PHE A O 1
ATOM 806 N N . THR A 1 104 ? -11.219 -38.719 -22.547 1 84.5 104 THR A N 1
ATOM 807 C CA . THR A 1 104 ? -10.133 -38.75 -23.516 1 84.5 104 THR A CA 1
ATOM 808 C C . THR A 1 104 ? -9.094 -39.812 -23.125 1 84.5 104 THR A C 1
ATOM 810 O O . THR A 1 104 ? -8.695 -40.625 -23.953 1 84.5 104 THR A O 1
ATOM 813 N N . PRO A 1 105 ? -8.68 -39.906 -21.844 1 81.56 105 PRO A N 1
ATOM 814 C CA . PRO A 1 105 ? -7.684 -40.938 -21.5 1 81.56 105 PRO A CA 1
ATOM 815 C C . PRO A 1 105 ? -8.188 -42.344 -21.719 1 81.56 105 PRO A C 1
ATOM 817 O O . PRO A 1 105 ? -7.426 -43.219 -22.141 1 81.56 105 PRO A O 1
ATOM 820 N N . ARG A 1 106 ? -9.383 -42.594 -21.531 1 83.75 106 ARG A N 1
ATOM 821 C CA . ARG A 1 106 ? -9.93 -43.938 -21.734 1 83.75 106 ARG A CA 1
ATOM 822 C C . ARG A 1 106 ? -9.961 -44.281 -23.219 1 83.75 106 ARG A C 1
ATOM 824 O O . ARG A 1 106 ? -9.602 -45.406 -23.578 1 83.75 106 ARG A O 1
ATOM 831 N N . VAL A 1 107 ? -10.367 -43.344 -23.984 1 81.12 107 VAL A N 1
ATOM 832 C CA . VAL A 1 107 ? -10.438 -43.594 -25.422 1 81.12 107 VAL A CA 1
ATOM 833 C C . VAL A 1 107 ? -9.031 -43.812 -25.969 1 81.12 107 VAL A C 1
ATOM 835 O O . VAL A 1 107 ? -8.812 -44.719 -26.797 1 81.12 107 VAL A O 1
ATOM 838 N N . LEU A 1 108 ? -8.125 -43.094 -25.469 1 78.25 108 LEU A N 1
ATOM 839 C CA . LEU A 1 108 ? -6.746 -43.188 -25.922 1 78.25 108 LEU A CA 1
ATOM 840 C C . LEU A 1 108 ? -6.129 -44.531 -25.469 1 78.25 108 LEU A C 1
ATOM 842 O O . LEU A 1 108 ? -5.348 -45.125 -26.203 1 78.25 108 LEU A O 1
ATOM 846 N N . GLY A 1 109 ? -6.473 -44.938 -24.266 1 78.81 109 GLY A N 1
ATOM 847 C CA . GLY A 1 109 ? -6.008 -46.25 -23.781 1 78.81 109 GLY A CA 1
ATOM 848 C C . GLY A 1 109 ? -6.516 -47.406 -24.609 1 78.81 109 GLY A C 1
ATOM 849 O O . GLY A 1 109 ? -5.754 -48.312 -24.953 1 78.81 109 GLY A O 1
ATOM 850 N N . LYS A 1 110 ? -7.742 -47.344 -24.984 1 80.56 110 LYS A N 1
ATOM 851 C CA . LYS A 1 110 ? -8.328 -48.406 -25.781 1 80.56 110 LYS A CA 1
ATOM 852 C C . LYS A 1 110 ? -7.785 -48.406 -27.219 1 80.56 110 LYS A C 1
ATOM 854 O O . LYS A 1 110 ? -7.719 -49.438 -27.875 1 80.56 110 LYS A O 1
ATOM 859 N N . LEU A 1 111 ? -7.465 -47.219 -27.609 1 76.62 111 LEU A N 1
ATOM 860 C CA . LEU A 1 111 ? -6.836 -47.125 -28.922 1 76.62 111 LEU A CA 1
ATOM 861 C C . LEU A 1 111 ? -5.5 -47.875 -28.938 1 76.62 111 LEU A C 1
ATOM 863 O O . LEU A 1 111 ? -5.137 -48.5 -29.938 1 76.62 111 LEU A O 1
ATOM 867 N N . ILE A 1 112 ? -4.801 -47.812 -27.812 1 75.56 112 ILE A N 1
ATOM 868 C CA . ILE A 1 112 ? -3.537 -48.531 -27.672 1 75.56 112 ILE A CA 1
ATOM 869 C C . ILE A 1 112 ? -3.787 -50.031 -27.719 1 75.56 112 ILE A C 1
ATOM 871 O O . ILE A 1 112 ? -3.061 -50.75 -28.375 1 75.56 112 ILE A O 1
ATOM 875 N N . ASP A 1 113 ? -4.812 -50.406 -27.078 1 76.19 113 ASP A N 1
ATOM 876 C CA . ASP A 1 113 ? -5.133 -51.844 -27.016 1 76.19 113 ASP A CA 1
ATOM 877 C C . ASP A 1 113 ? -5.559 -52.375 -28.391 1 76.19 113 ASP A C 1
ATOM 879 O O . ASP A 1 113 ? -5.258 -53.5 -28.734 1 76.19 113 ASP A O 1
ATOM 883 N N . GLU A 1 114 ? -6.285 -51.562 -29.125 1 73.38 114 GLU A N 1
ATOM 884 C CA . GLU A 1 114 ? -6.781 -52 -30.438 1 73.38 114 GLU A CA 1
ATOM 885 C C . GLU A 1 114 ? -5.633 -52.219 -31.422 1 73.38 114 GLU A C 1
ATOM 887 O O . GLU A 1 114 ? -5.727 -53.062 -32.312 1 73.38 114 GLU A O 1
ATOM 892 N N . TRP A 1 115 ? -4.656 -51.469 -31.297 1 65.5 115 TRP A N 1
ATOM 893 C CA . TRP A 1 115 ? -3.533 -51.594 -32.219 1 65.5 115 TRP A CA 1
ATOM 894 C C . TRP A 1 115 ? -2.672 -52.812 -31.844 1 65.5 115 TRP A C 1
ATOM 896 O O . TRP A 1 115 ? -1.833 -53.25 -32.625 1 65.5 115 TRP A O 1
ATOM 906 N N . ASP A 1 116 ? -2.959 -53.312 -30.578 1 61.06 116 ASP A N 1
ATOM 907 C CA . ASP A 1 116 ? -2.232 -54.5 -30.141 1 61.06 116 ASP A CA 1
ATOM 908 C C . ASP A 1 116 ? -2.908 -55.781 -30.641 1 61.06 116 ASP A C 1
ATOM 910 O O . ASP A 1 116 ? -4.035 -56.094 -30.25 1 61.06 116 ASP A O 1
ATOM 914 N N . GLU A 1 117 ? -2.52 -56.312 -31.844 1 56.06 117 GLU A N 1
ATOM 915 C CA . GLU A 1 117 ? -3.102 -57.438 -32.531 1 56.06 117 GLU A CA 1
ATOM 916 C C . GLU A 1 117 ? -3.215 -58.656 -31.625 1 56.06 117 GLU A C 1
ATOM 918 O O . GLU A 1 117 ? -4.121 -59.469 -31.781 1 56.06 117 GLU A O 1
ATOM 923 N N . THR A 1 118 ? -2.266 -58.875 -30.812 1 51.25 118 THR A N 1
ATOM 924 C CA . THR A 1 118 ? -2.258 -60.125 -30.062 1 51.25 118 THR A CA 1
ATOM 925 C C . THR A 1 118 ? -3.441 -60.156 -29.094 1 51.25 118 THR A C 1
ATOM 927 O O . THR A 1 118 ? -3.867 -61.25 -28.688 1 51.25 118 THR A O 1
ATOM 930 N N . LYS A 1 119 ? -3.939 -59.062 -28.688 1 56.44 119 LYS A N 1
ATOM 931 C CA . LYS A 1 119 ? -4.953 -59.094 -27.641 1 56.44 119 LYS A CA 1
ATOM 932 C C . LYS A 1 119 ? -6.324 -58.719 -28.188 1 56.44 119 LYS A C 1
ATOM 934 O O . LYS A 1 119 ? -7.281 -58.562 -27.422 1 56.44 119 LYS A O 1
ATOM 939 N N . GLN A 1 120 ? -6.402 -58.312 -29.375 1 54.19 120 GLN A N 1
ATOM 940 C CA . GLN A 1 120 ? -7.664 -57.969 -30.016 1 54.19 120 GLN A CA 1
ATOM 941 C C . GLN A 1 120 ? -8.75 -59 -29.703 1 54.19 120 GLN A C 1
ATOM 943 O O . GLN A 1 120 ? -9.922 -58.625 -29.547 1 54.19 120 GLN A O 1
ATOM 948 N N . ASP A 1 121 ? -8.305 -60.219 -29.719 1 48.84 121 ASP A N 1
ATOM 949 C CA . ASP A 1 121 ? -9.297 -61.281 -29.641 1 48.84 121 ASP A CA 1
ATOM 950 C C . ASP A 1 121 ? -9.922 -61.344 -28.25 1 48.84 121 ASP A C 1
ATOM 952 O O . ASP A 1 121 ? -10.953 -62 -28.062 1 48.84 121 ASP A O 1
ATOM 956 N N . LYS A 1 122 ? -9.297 -60.906 -27.172 1 56.84 122 LYS A N 1
ATOM 957 C CA . LYS A 1 122 ? -9.812 -61.188 -25.828 1 56.84 122 LYS A CA 1
ATOM 958 C C . LYS A 1 122 ? -10.602 -59.969 -25.297 1 56.84 122 LYS A C 1
ATOM 960 O O . LYS A 1 122 ? -11.039 -60 -24.141 1 56.84 122 LYS A O 1
ATOM 965 N N . MET A 1 123 ? -10.727 -59.031 -26.125 1 59.12 123 MET A N 1
ATOM 966 C CA . MET A 1 123 ? -11.414 -57.844 -25.578 1 59.12 123 MET A CA 1
ATOM 967 C C . MET A 1 123 ? -12.914 -57.906 -25.859 1 59.12 123 MET A C 1
ATOM 969 O O . MET A 1 123 ? -13.336 -58.469 -26.875 1 59.12 123 MET A O 1
ATOM 973 N N . ASP A 1 124 ? -13.742 -57.844 -24.797 1 59.81 124 ASP A N 1
ATOM 974 C CA . ASP A 1 124 ? -15.195 -57.844 -24.938 1 59.81 124 ASP A CA 1
ATOM 975 C C . ASP A 1 124 ? -15.633 -56.906 -26.078 1 59.81 124 ASP A C 1
ATOM 977 O O . ASP A 1 124 ? -15.359 -55.719 -26.047 1 59.81 124 ASP A O 1
ATOM 981 N N . PRO A 1 125 ? -16.016 -57.469 -27.266 1 58.94 125 PRO A N 1
ATOM 982 C CA . PRO A 1 125 ? -16.438 -56.688 -28.422 1 58.94 125 PRO A CA 1
ATOM 983 C C . PRO A 1 125 ? -17.516 -55.656 -28.062 1 58.94 125 PRO A C 1
ATOM 985 O O . PRO A 1 125 ? -17.688 -54.656 -28.781 1 58.94 125 PRO A O 1
ATOM 988 N N . ASN A 1 126 ? -18.156 -55.812 -26.938 1 58.44 126 ASN A N 1
ATOM 989 C CA . ASN A 1 126 ? -19.297 -54.969 -26.641 1 58.44 126 ASN A CA 1
ATOM 990 C C . ASN A 1 126 ? -18.891 -53.75 -25.781 1 58.44 126 ASN A C 1
ATOM 992 O O . ASN A 1 126 ? -19.75 -53.031 -25.281 1 58.44 126 ASN A O 1
ATOM 996 N N . ASP A 1 127 ? -17.625 -53.562 -25.609 1 68.69 127 ASP A N 1
ATOM 997 C CA . ASP A 1 127 ? -17.219 -52.438 -24.781 1 68.69 127 ASP A CA 1
ATOM 998 C C . ASP A 1 127 ? -17.344 -51.125 -25.547 1 68.69 127 ASP A C 1
ATOM 1000 O O . ASP A 1 127 ? -16.797 -50.969 -26.641 1 68.69 127 ASP A O 1
ATOM 1004 N N . LYS A 1 128 ? -18.297 -50.25 -25.125 1 73.25 128 LYS A N 1
ATOM 1005 C CA . LYS A 1 128 ? -18.594 -48.969 -25.766 1 73.25 128 LYS A CA 1
ATOM 1006 C C . LYS A 1 128 ? -17.328 -48.156 -26.031 1 73.25 128 LYS A C 1
ATOM 1008 O O . LYS A 1 128 ? -17.188 -47.531 -27.078 1 73.25 128 LYS A O 1
ATOM 1013 N N . ALA A 1 129 ? -16.422 -48.219 -25.125 1 73.62 129 ALA A N 1
ATOM 1014 C CA . ALA A 1 129 ? -15.172 -47.469 -25.297 1 73.62 129 ALA A CA 1
ATOM 1015 C C . ALA A 1 129 ? -14.336 -48.062 -26.438 1 73.62 129 ALA A C 1
ATOM 1017 O O . ALA A 1 129 ? -13.688 -47.312 -27.172 1 73.62 129 ALA A O 1
ATOM 1018 N N . LEU A 1 130 ? -14.469 -49.344 -26.641 1 76.19 130 LEU A N 1
ATOM 1019 C CA . LEU A 1 130 ? -13.734 -50 -27.719 1 76.19 130 LEU A CA 1
ATOM 1020 C C . LEU A 1 130 ? -14.336 -49.625 -29.078 1 76.19 130 LEU A C 1
ATOM 1022 O O . LEU A 1 130 ? -13.602 -49.406 -30.047 1 76.19 130 LEU A O 1
ATOM 1026 N N . LEU A 1 131 ? -15.672 -49.562 -29.062 1 75.81 131 LEU A N 1
ATOM 1027 C CA . LEU A 1 131 ? -16.344 -49.188 -30.312 1 75.81 131 LEU A CA 1
ATOM 1028 C C . LEU A 1 131 ? -15.977 -47.781 -30.719 1 75.81 131 LEU A C 1
ATOM 1030 O O . LEU A 1 131 ? -15.758 -47.5 -31.891 1 75.81 131 LEU A O 1
ATOM 1034 N N . LEU A 1 132 ? -15.906 -46.938 -29.75 1 79.25 132 LEU A N 1
ATOM 1035 C CA . LEU A 1 132 ? -15.531 -45.562 -30.016 1 79.25 132 LEU A CA 1
ATOM 1036 C C . LEU A 1 132 ? -14.078 -45.469 -30.453 1 79.25 132 LEU A C 1
ATOM 1038 O O . LEU A 1 132 ? -13.742 -44.688 -31.344 1 79.25 132 LEU A O 1
ATOM 1042 N N . ALA A 1 133 ? -13.281 -46.25 -29.828 1 79.06 133 ALA A N 1
ATOM 1043 C CA . ALA A 1 133 ? -11.867 -46.25 -30.203 1 79.06 133 ALA A CA 1
ATOM 1044 C C . ALA A 1 133 ? -11.68 -46.719 -31.641 1 79.06 133 ALA A C 1
ATOM 1046 O O . ALA A 1 133 ? -10.867 -46.156 -32.375 1 79.06 133 ALA A O 1
ATOM 1047 N N . ARG A 1 134 ? -12.453 -47.75 -32.062 1 80.62 134 ARG A N 1
ATOM 1048 C CA . ARG A 1 134 ? -12.391 -48.25 -33.438 1 80.62 134 ARG A CA 1
ATOM 1049 C C . ARG A 1 134 ? -12.891 -47.219 -34.406 1 80.62 134 ARG A C 1
ATOM 1051 O O . ARG A 1 134 ? -12.32 -47.031 -35.5 1 80.62 134 ARG A O 1
ATOM 1058 N N . PHE A 1 135 ? -13.914 -46.562 -33.938 1 82.88 135 PHE A N 1
ATOM 1059 C CA . PHE A 1 135 ? -14.461 -45.469 -34.75 1 82.88 135 PHE A CA 1
ATOM 1060 C C . PHE A 1 135 ? -13.438 -44.375 -34.938 1 82.88 135 PHE A C 1
ATOM 1062 O O . PHE A 1 135 ? -13.273 -43.844 -36.062 1 82.88 135 PHE A O 1
ATOM 1069 N N . PHE A 1 136 ? -12.695 -44.031 -33.969 1 84 136 PHE A N 1
ATOM 1070 C CA . PHE A 1 136 ? -11.727 -42.938 -34.031 1 84 136 PHE A CA 1
ATOM 1071 C C . PHE A 1 136 ? -10.477 -43.406 -34.812 1 84 136 PHE A C 1
ATOM 1073 O O . PHE A 1 136 ? -9.805 -42.562 -35.438 1 84 136 PHE A O 1
ATOM 1080 N N . LYS A 1 137 ? -10.172 -44.656 -34.688 1 80.62 137 LYS A N 1
ATOM 1081 C CA . LYS A 1 137 ? -9.047 -45.188 -35.469 1 80.62 137 LYS A CA 1
ATOM 1082 C C . LYS A 1 137 ? -9.297 -45.062 -36.969 1 80.62 137 LYS A C 1
ATOM 1084 O O . LYS A 1 137 ? -8.398 -44.688 -37.719 1 80.62 137 LYS A O 1
ATOM 1089 N N . GLU A 1 138 ? -10.555 -45.312 -37.344 1 82.88 138 GLU A N 1
ATOM 1090 C CA . GLU A 1 138 ? -10.922 -45.281 -38.75 1 82.88 138 GLU A CA 1
ATOM 1091 C C . GLU A 1 138 ? -11.18 -43.844 -39.188 1 82.88 138 GLU A C 1
ATOM 1093 O O . GLU A 1 138 ? -11.023 -43.5 -40.375 1 82.88 138 GLU A O 1
ATOM 1098 N N . ASN A 1 139 ? -11.594 -42.938 -38.188 1 86.12 139 ASN A N 1
ATOM 1099 C CA . ASN A 1 139 ? -11.93 -41.562 -38.5 1 86.12 139 ASN A CA 1
ATOM 1100 C C . ASN A 1 139 ? -11.203 -40.594 -37.594 1 86.12 139 ASN A C 1
ATOM 1102 O O . ASN A 1 139 ? -11.82 -40 -36.688 1 86.12 139 ASN A O 1
ATOM 1106 N N . PRO A 1 140 ? -9.984 -40.25 -37.875 1 84.06 140 PRO A N 1
ATOM 1107 C CA . PRO A 1 140 ? -9.227 -39.344 -37 1 84.06 140 PRO A CA 1
ATOM 1108 C C . PRO A 1 140 ? -9.797 -37.938 -36.969 1 84.06 140 PRO A C 1
ATOM 1110 O O . PRO A 1 140 ? -9.633 -37.219 -36 1 84.06 140 PRO A O 1
ATOM 1113 N N . ILE A 1 141 ? -10.531 -37.562 -37.969 1 85.94 141 ILE A N 1
ATOM 1114 C CA . ILE A 1 141 ? -11.109 -36.25 -38.062 1 85.94 141 ILE A CA 1
ATOM 1115 C C . ILE A 1 141 ? -12.219 -36.094 -37.031 1 85.94 141 ILE A C 1
ATOM 1117 O O . ILE A 1 141 ? -12.43 -35 -36.5 1 85.94 141 ILE A O 1
ATOM 1121 N N . ALA A 1 142 ? -12.875 -37.188 -36.781 1 87.56 142 ALA A N 1
ATOM 1122 C CA . ALA A 1 142 ? -13.93 -37.156 -35.781 1 87.56 142 ALA A CA 1
ATOM 1123 C C . ALA A 1 142 ? -13.344 -36.906 -34.375 1 87.56 142 ALA A C 1
ATOM 1125 O O . ALA A 1 142 ? -13.961 -36.219 -33.562 1 87.56 142 ALA A O 1
ATOM 1126 N N . LEU A 1 143 ? -12.203 -37.438 -34.156 1 87.69 143 LEU A N 1
ATOM 1127 C CA . LEU A 1 143 ? -11.539 -37.188 -32.875 1 87.69 143 LEU A CA 1
ATOM 1128 C C . LEU A 1 143 ? -11.125 -35.719 -32.75 1 87.69 143 LEU A C 1
ATOM 1130 O O . LEU A 1 143 ? -11.289 -35.125 -31.688 1 87.69 143 LEU A O 1
ATOM 1134 N N . ALA A 1 144 ? -10.633 -35.156 -33.844 1 87.75 144 ALA A N 1
ATOM 1135 C CA . ALA A 1 144 ? -10.281 -33.75 -33.844 1 87.75 144 ALA A CA 1
ATOM 1136 C C . ALA A 1 144 ? -11.508 -32.875 -33.625 1 87.75 144 ALA A C 1
ATOM 1138 O O . ALA A 1 144 ? -11.43 -31.812 -33 1 87.75 144 ALA A O 1
ATOM 1139 N N . GLY A 1 145 ? -12.641 -33.312 -34.156 1 89.5 145 GLY A N 1
ATOM 1140 C CA . GLY A 1 145 ? -13.891 -32.594 -33.969 1 89.5 145 GLY A CA 1
ATOM 1141 C C . GLY A 1 145 ? -14.359 -32.594 -32.531 1 89.5 145 GLY A C 1
ATOM 1142 O O . GLY A 1 145 ? -14.828 -31.562 -32.031 1 89.5 145 GLY A O 1
ATOM 1143 N N . VAL A 1 146 ? -14.164 -33.688 -31.828 1 90.25 146 VAL A N 1
ATOM 1144 C CA . VAL A 1 146 ? -14.555 -33.75 -30.422 1 90.25 146 VAL A CA 1
ATOM 1145 C C . VAL A 1 146 ? -13.656 -32.875 -29.578 1 90.25 146 VAL A C 1
ATOM 1147 O O . VAL A 1 146 ? -14.117 -32.219 -28.641 1 90.25 146 VAL A O 1
ATOM 1150 N N . PHE A 1 147 ? -12.352 -32.844 -29.953 1 90.75 147 PHE A N 1
ATOM 1151 C CA . PHE A 1 147 ? -11.422 -31.984 -29.219 1 90.75 147 PHE A CA 1
ATOM 1152 C C . PHE A 1 147 ? -11.727 -30.516 -29.469 1 90.75 147 PHE A C 1
ATOM 1154 O O . PHE A 1 147 ? -11.57 -29.688 -28.578 1 90.75 147 PHE A O 1
ATOM 1161 N N . MET A 1 148 ? -12.18 -30.234 -30.641 1 91.94 148 MET A N 1
ATOM 1162 C CA . MET A 1 148 ? -12.57 -28.859 -30.953 1 91.94 148 MET A CA 1
ATOM 1163 C C . MET A 1 148 ? -13.805 -28.453 -30.141 1 91.94 148 MET A C 1
ATOM 1165 O O . MET A 1 148 ? -13.883 -27.312 -29.672 1 91.94 148 MET A O 1
ATOM 1169 N N . LEU A 1 149 ? -14.68 -29.391 -30.047 1 92.31 149 LEU A N 1
ATOM 1170 C CA . LEU A 1 149 ? -15.859 -29.125 -29.219 1 92.31 149 LEU A CA 1
ATOM 1171 C C . LEU A 1 149 ? -15.469 -28.891 -27.766 1 92.31 149 LEU A C 1
ATOM 1173 O O . LEU A 1 149 ? -16.047 -28.016 -27.109 1 92.31 149 LEU A O 1
ATOM 1177 N N . GLY A 1 150 ? -14.562 -29.641 -27.344 1 92.19 150 GLY A N 1
ATOM 1178 C CA . GLY A 1 150 ? -14.062 -29.438 -26 1 92.19 150 GLY A CA 1
ATOM 1179 C C . GLY A 1 150 ? -13.375 -28.094 -25.812 1 92.19 150 GLY A C 1
ATOM 1180 O O . GLY A 1 150 ? -13.57 -27.406 -24.812 1 92.19 150 GLY A O 1
ATOM 1181 N N . ALA A 1 151 ? -12.648 -27.672 -26.797 1 92.44 151 ALA A N 1
ATOM 1182 C CA . ALA A 1 151 ? -11.938 -26.391 -26.75 1 92.44 151 ALA A CA 1
ATOM 1183 C C . ALA A 1 151 ? -12.906 -25.219 -26.766 1 92.44 151 ALA A C 1
ATOM 1185 O O . ALA A 1 151 ? -12.719 -24.234 -26.047 1 92.44 151 ALA A O 1
ATOM 1186 N N . ILE A 1 152 ? -13.914 -25.375 -27.531 1 94.31 152 ILE A N 1
ATOM 1187 C CA . ILE A 1 152 ? -14.93 -24.328 -27.609 1 94.31 152 ILE A CA 1
ATOM 1188 C C . ILE A 1 152 ? -15.68 -24.234 -26.281 1 94.31 152 ILE A C 1
ATOM 1190 O O . ILE A 1 152 ? -16 -23.141 -25.812 1 94.31 152 ILE A O 1
ATOM 1194 N N . ALA A 1 153 ? -15.938 -25.375 -25.734 1 95.38 153 ALA A N 1
ATOM 1195 C CA . ALA A 1 153 ? -16.609 -25.391 -24.438 1 95.38 153 ALA A CA 1
ATOM 1196 C C . ALA A 1 153 ? -15.758 -24.734 -23.359 1 95.38 153 ALA A C 1
ATOM 1198 O O . ALA A 1 153 ? -16.281 -24.016 -22.5 1 95.38 153 ALA A O 1
ATOM 1199 N N . ILE A 1 154 ? -14.547 -24.906 -23.438 1 93.75 154 ILE A N 1
ATOM 1200 C CA . ILE A 1 154 ? -13.641 -24.297 -22.469 1 93.75 154 ILE A CA 1
ATOM 1201 C C . ILE A 1 154 ? -13.594 -22.797 -22.672 1 93.75 154 ILE A C 1
ATOM 1203 O O . ILE A 1 154 ? -13.648 -22.031 -21.719 1 93.75 154 ILE A O 1
ATOM 1207 N N . ALA A 1 155 ? -13.5 -22.422 -23.953 1 93.56 155 ALA A N 1
ATOM 1208 C CA . ALA A 1 155 ? -13.477 -21 -24.266 1 93.56 155 ALA A CA 1
ATOM 1209 C C . ALA A 1 155 ? -14.75 -20.312 -23.812 1 93.56 155 ALA A C 1
ATOM 1211 O O . ALA A 1 155 ? -14.703 -19.219 -23.234 1 93.56 155 ALA A O 1
ATOM 1212 N N . ALA A 1 156 ? -15.797 -20.969 -24.031 1 94.88 156 ALA A N 1
ATOM 1213 C CA . ALA A 1 156 ? -17.078 -20.406 -23.641 1 94.88 156 ALA A CA 1
ATOM 1214 C C . ALA A 1 156 ? -17.219 -20.344 -22.125 1 94.88 156 ALA A C 1
ATOM 1216 O O . ALA A 1 156 ? -17.781 -19.375 -21.578 1 94.88 156 ALA A O 1
ATOM 1217 N N . ARG A 1 157 ? -16.781 -21.281 -21.5 1 93.75 157 ARG A N 1
ATOM 1218 C CA . ARG A 1 157 ? -16.797 -21.297 -20.047 1 93.75 157 ARG A CA 1
ATOM 1219 C C . ARG A 1 157 ? -16.016 -20.109 -19.484 1 93.75 157 ARG A C 1
ATOM 1221 O O . ARG A 1 157 ? -16.516 -19.391 -18.609 1 93.75 157 ARG A O 1
ATOM 1228 N N . ILE A 1 158 ? -14.859 -19.953 -19.969 1 93.31 158 ILE A N 1
ATOM 1229 C CA . ILE A 1 158 ? -13.984 -18.906 -19.453 1 93.31 158 ILE A CA 1
ATOM 1230 C C . ILE A 1 158 ? -14.594 -17.547 -19.719 1 93.31 158 ILE A C 1
ATOM 1232 O O . ILE A 1 158 ? -14.586 -16.672 -18.844 1 93.31 158 ILE A O 1
ATOM 1236 N N . TYR A 1 159 ? -15.172 -17.438 -20.859 1 93.38 159 TYR A N 1
ATOM 1237 C CA . TYR A 1 159 ? -15.812 -16.172 -21.203 1 93.38 159 TYR A CA 1
ATOM 1238 C C . TYR A 1 159 ? -17 -15.891 -20.297 1 93.38 159 TYR A C 1
ATOM 1240 O O . TYR A 1 159 ? -17.125 -14.789 -19.766 1 93.38 159 TYR A O 1
ATOM 1248 N N . CYS A 1 160 ? -17.797 -16.891 -20.125 1 94.25 160 CYS A N 1
ATOM 1249 C CA . CYS A 1 160 ? -18.984 -16.703 -19.312 1 94.25 160 CYS A CA 1
ATOM 1250 C C . CYS A 1 160 ? -18.625 -16.422 -17.859 1 94.25 160 CYS A C 1
ATOM 1252 O O . CYS A 1 160 ? -19.172 -15.508 -17.25 1 94.25 160 CYS A O 1
ATOM 1254 N N . MET A 1 161 ? -17.703 -17.125 -17.391 1 93.25 161 MET A N 1
ATOM 1255 C CA . MET A 1 161 ? -17.344 -16.984 -15.977 1 93.25 161 MET A CA 1
ATOM 1256 C C . MET A 1 161 ? -16.594 -15.68 -15.742 1 93.25 161 MET A C 1
ATOM 1258 O O . MET A 1 161 ? -16.812 -15.008 -14.727 1 93.25 161 MET A O 1
ATOM 1262 N N . HIS A 1 162 ? -15.734 -15.336 -16.656 1 92.88 162 HIS A N 1
ATOM 1263 C CA . HIS A 1 162 ? -14.984 -14.094 -16.531 1 92.88 162 HIS A CA 1
ATOM 1264 C C . HIS A 1 162 ? -15.906 -12.883 -16.562 1 92.88 162 HIS A C 1
ATOM 1266 O O . HIS A 1 1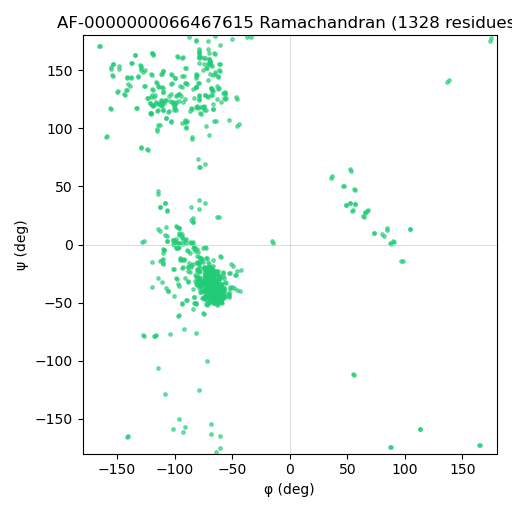62 ? -15.75 -11.961 -15.75 1 92.88 162 HIS A O 1
ATOM 1272 N N . THR A 1 163 ? -16.844 -12.875 -17.469 1 93.38 163 THR A N 1
ATOM 1273 C CA . THR A 1 163 ? -17.766 -11.75 -17.594 1 93.38 163 THR A CA 1
ATOM 1274 C C . THR A 1 163 ? -18.75 -11.727 -16.406 1 93.38 163 THR A C 1
ATOM 1276 O O . THR A 1 163 ? -19.125 -10.648 -15.938 1 93.38 163 THR A O 1
ATOM 1279 N N . ALA A 1 164 ? -19.141 -12.906 -15.977 1 93.12 164 ALA A N 1
ATOM 1280 C CA . ALA A 1 164 ? -19.984 -12.953 -14.797 1 93.12 164 ALA A CA 1
ATOM 1281 C C . ALA A 1 164 ? -19.266 -12.398 -13.57 1 93.12 164 ALA A C 1
ATOM 1283 O O . ALA A 1 164 ? -19.844 -11.656 -12.781 1 93.12 164 ALA A O 1
ATOM 1284 N N . GLY A 1 165 ? -18.016 -12.82 -13.438 1 92.62 165 GLY A N 1
ATOM 1285 C CA . GLY A 1 165 ? -17.219 -12.312 -12.328 1 92.62 165 GLY A CA 1
ATOM 1286 C C . GLY A 1 165 ? -17.078 -10.805 -12.344 1 92.62 165 GLY A C 1
ATOM 1287 O O . GLY A 1 165 ? -17.203 -10.156 -11.305 1 92.62 165 GLY A O 1
ATOM 1288 N N . GLN A 1 166 ? -16.922 -10.266 -13.516 1 92.75 166 GLN A N 1
ATOM 1289 C CA . GLN A 1 166 ? -16.75 -8.82 -13.641 1 92.75 166 GLN A CA 1
ATOM 1290 C C . GLN A 1 166 ? -18.047 -8.086 -13.336 1 92.75 166 GLN A C 1
ATOM 1292 O O . GLN A 1 166 ? -18.031 -7 -12.758 1 92.75 166 GLN A O 1
ATOM 1297 N N . LEU A 1 167 ? -19.109 -8.602 -13.773 1 94.12 167 LEU A N 1
ATOM 1298 C CA . LEU A 1 167 ? -20.391 -7.984 -13.5 1 94.12 167 LEU A CA 1
ATOM 1299 C C . LEU A 1 167 ? -20.688 -7.949 -12 1 94.12 167 LEU A C 1
ATOM 1301 O O . LEU A 1 167 ? -21.203 -6.957 -11.484 1 94.12 167 LEU A O 1
ATOM 1305 N N . VAL A 1 168 ? -20.359 -9.016 -11.336 1 92.69 168 VAL A N 1
ATOM 1306 C CA . VAL A 1 168 ? -20.531 -9.062 -9.883 1 92.69 168 VAL A CA 1
ATOM 1307 C C . VAL A 1 168 ? -19.641 -8.016 -9.219 1 92.69 168 VAL A C 1
ATOM 1309 O O . VAL A 1 168 ? -20.078 -7.32 -8.305 1 92.69 168 VAL A O 1
ATOM 1312 N N . ILE A 1 169 ? -18.391 -7.949 -9.648 1 94.44 169 ILE A N 1
ATOM 1313 C CA . ILE A 1 169 ? -17.438 -6.98 -9.117 1 94.44 169 ILE A CA 1
ATOM 1314 C C . ILE A 1 169 ? -17.969 -5.562 -9.328 1 94.44 169 ILE A C 1
ATOM 1316 O O . ILE A 1 169 ? -17.938 -4.738 -8.414 1 94.44 169 ILE A O 1
ATOM 1320 N N . ASN A 1 170 ? -18.469 -5.32 -10.57 1 94.44 170 ASN A N 1
ATOM 1321 C CA . ASN A 1 170 ? -18.984 -4 -10.906 1 94.44 170 ASN A CA 1
ATOM 1322 C C . ASN A 1 170 ? -20.188 -3.627 -10.031 1 94.44 170 ASN A C 1
ATOM 1324 O O . ASN A 1 170 ? -20.281 -2.498 -9.547 1 94.44 170 ASN A O 1
ATOM 1328 N N . ASP A 1 171 ? -21 -4.535 -9.852 1 93.38 171 ASP A N 1
ATOM 1329 C CA . ASP A 1 171 ? -22.172 -4.293 -9.016 1 93.38 171 ASP A CA 1
ATOM 1330 C C . ASP A 1 171 ? -21.781 -4.039 -7.566 1 93.38 171 ASP A C 1
ATOM 1332 O O . ASP A 1 171 ? -22.359 -3.178 -6.898 1 93.38 171 ASP A O 1
ATOM 1336 N N . LEU A 1 172 ? -20.875 -4.766 -7.121 1 92.25 172 LEU A N 1
ATOM 1337 C CA . LEU A 1 172 ? -20.391 -4.598 -5.754 1 92.25 172 LEU A CA 1
ATOM 1338 C C . LEU A 1 172 ? -19.734 -3.236 -5.574 1 92.25 172 LEU A C 1
ATOM 1340 O O . LEU A 1 172 ? -19.984 -2.549 -4.582 1 92.25 172 LEU A O 1
ATOM 1344 N N . ARG A 1 173 ? -18.938 -2.914 -6.5 1 94.06 173 ARG A N 1
ATOM 1345 C CA . ARG A 1 173 ? -18.25 -1.622 -6.449 1 94.06 173 ARG A CA 1
ATOM 1346 C C . ARG A 1 173 ? -19.25 -0.475 -6.438 1 94.06 173 ARG A C 1
ATOM 1348 O O . ARG A 1 173 ? -19.172 0.424 -5.598 1 94.06 173 ARG A O 1
ATOM 1355 N N . LYS A 1 174 ? -20.188 -0.548 -7.305 1 94.12 174 LYS A N 1
ATOM 1356 C CA . LYS A 1 174 ? -21.203 0.503 -7.41 1 94.12 174 LYS A CA 1
ATOM 1357 C C . LYS A 1 174 ? -22.047 0.583 -6.141 1 94.12 174 LYS A C 1
ATOM 1359 O O . LYS A 1 174 ? -22.312 1.674 -5.633 1 94.12 174 LYS A O 1
ATOM 1364 N N . SER A 1 175 ? -22.438 -0.568 -5.656 1 93.12 175 SER A N 1
ATOM 1365 C CA . SER A 1 175 ? -23.297 -0.61 -4.48 1 93.12 175 SER A CA 1
ATOM 1366 C C . SER A 1 175 ? -22.562 -0.126 -3.234 1 93.12 175 SER A C 1
ATOM 1368 O O . SER A 1 175 ? -23.125 0.614 -2.424 1 93.12 175 SER A O 1
ATOM 1370 N N . VAL A 1 176 ? -21.344 -0.587 -3.068 1 93.94 176 VAL A N 1
ATOM 1371 C CA . VAL A 1 176 ? -20.578 -0.184 -1.901 1 93.94 176 VAL A CA 1
ATOM 1372 C C . VAL A 1 176 ? -20.234 1.304 -1.989 1 93.94 176 VAL A C 1
ATOM 1374 O O . VAL A 1 176 ? -20.344 2.029 -0.996 1 93.94 176 VAL A O 1
ATOM 1377 N N . PHE A 1 177 ? -19.875 1.76 -3.166 1 95.12 177 PHE A N 1
ATOM 1378 C CA . PHE A 1 177 ? -19.594 3.178 -3.344 1 95.12 177 PHE A CA 1
ATOM 1379 C C . PHE A 1 177 ? -20.812 4.023 -3.033 1 95.12 177 PHE A C 1
ATOM 1381 O O . PHE A 1 177 ? -20.719 5.059 -2.373 1 95.12 177 PHE A O 1
ATOM 1388 N N . ASN A 1 178 ? -21.875 3.613 -3.486 1 93.81 178 ASN A N 1
ATOM 1389 C CA . ASN A 1 178 ? -23.125 4.312 -3.229 1 93.81 178 ASN A CA 1
ATOM 1390 C C . ASN A 1 178 ? -23.453 4.348 -1.737 1 93.81 178 ASN A C 1
ATOM 1392 O O . ASN A 1 178 ? -23.859 5.383 -1.211 1 93.81 178 ASN A O 1
ATOM 1396 N N . SER A 1 179 ? -23.25 3.24 -1.137 1 93.81 179 SER A N 1
ATOM 1397 C CA . SER A 1 179 ? -23.531 3.168 0.296 1 93.81 179 SER A CA 1
ATOM 1398 C C . SER A 1 179 ? -22.578 4.066 1.083 1 93.81 179 SER A C 1
ATOM 1400 O O . SER A 1 179 ? -23 4.746 2.023 1 93.81 179 SER A O 1
ATOM 1402 N N . VAL A 1 180 ? -21.328 4.066 0.745 1 93.81 180 VAL A N 1
ATOM 1403 C CA . VAL A 1 180 ? -20.328 4.863 1.438 1 93.81 180 VAL A CA 1
ATOM 1404 C C . VAL A 1 180 ? -20.609 6.348 1.227 1 93.81 180 VAL A C 1
ATOM 1406 O O . VAL A 1 180 ? -20.484 7.148 2.156 1 93.81 180 VAL A O 1
ATOM 1409 N N . LEU A 1 181 ? -20.984 6.648 0.025 1 92.31 181 LEU A N 1
ATOM 1410 C CA . LEU A 1 181 ? -21.297 8.039 -0.306 1 92.31 181 LEU A CA 1
ATOM 1411 C C . LEU A 1 181 ? -22.469 8.555 0.519 1 92.31 181 LEU A C 1
ATOM 1413 O O . LEU A 1 181 ? -22.562 9.75 0.781 1 92.31 181 LEU A O 1
ATOM 1417 N N . ARG A 1 182 ? -23.234 7.699 0.979 1 91.94 182 ARG A N 1
ATOM 1418 C CA . ARG A 1 182 ? -24.453 8.078 1.69 1 91.94 182 ARG A CA 1
ATOM 1419 C C . ARG A 1 182 ? -24.234 8.062 3.199 1 91.94 182 ARG A C 1
ATOM 1421 O O . ARG A 1 182 ? -25.125 8.461 3.965 1 91.94 182 ARG A O 1
ATOM 1428 N N . GLN A 1 183 ? -23.078 7.68 3.588 1 91.62 183 GLN A N 1
ATOM 1429 C CA . GLN A 1 183 ? -22.797 7.602 5.016 1 91.62 183 GLN A CA 1
ATOM 1430 C C . GLN A 1 183 ? -22.625 8.992 5.625 1 91.62 183 GLN A C 1
ATOM 1432 O O . GLN A 1 183 ? -22.391 9.969 4.902 1 91.62 183 GLN A O 1
ATOM 1437 N N . ASP A 1 184 ? -22.766 9.078 6.922 1 90.94 184 ASP A N 1
ATOM 1438 C CA . ASP A 1 184 ? -22.672 10.352 7.625 1 90.94 184 ASP A CA 1
ATOM 1439 C C . ASP A 1 184 ? -21.203 10.758 7.812 1 90.94 184 ASP A C 1
ATOM 1441 O O . ASP A 1 184 ? -20.297 9.938 7.629 1 90.94 184 ASP A O 1
ATOM 1445 N N . MET A 1 185 ? -21.078 11.992 8.141 1 90.5 185 MET A N 1
ATOM 1446 C CA . MET A 1 185 ? -19.75 12.555 8.258 1 90.5 185 MET A CA 1
ATOM 1447 C C . MET A 1 185 ? -18.969 11.891 9.398 1 90.5 185 MET A C 1
ATOM 1449 O O . MET A 1 185 ? -17.75 11.781 9.344 1 90.5 185 MET A O 1
ATOM 1453 N N . ALA A 1 186 ? -19.672 11.477 10.398 1 89.31 186 ALA A N 1
ATOM 1454 C CA . ALA A 1 186 ? -19.031 10.805 11.531 1 89.31 186 ALA A CA 1
ATOM 1455 C C . ALA A 1 186 ? -18.297 9.547 11.078 1 89.31 186 ALA A C 1
ATOM 1457 O O . ALA A 1 186 ? -17.25 9.195 11.625 1 89.31 186 ALA A O 1
ATOM 1458 N N . PHE A 1 187 ? -18.891 8.945 10.102 1 89.75 187 PHE A N 1
ATOM 1459 C CA . PHE A 1 187 ? -18.266 7.754 9.531 1 89.75 187 PHE A CA 1
ATOM 1460 C C . PHE A 1 187 ? -16.906 8.094 8.93 1 89.75 187 PHE A C 1
ATOM 1462 O O . PHE A 1 187 ? -15.938 7.352 9.117 1 89.75 187 PHE A O 1
ATOM 1469 N N . PHE A 1 188 ? -16.797 9.172 8.203 1 89.5 188 PHE A N 1
ATOM 1470 C CA . PHE A 1 188 ? -15.586 9.547 7.492 1 89.5 188 PHE A CA 1
ATOM 1471 C C . PHE A 1 188 ? -14.539 10.07 8.461 1 89.5 188 PHE A C 1
ATOM 1473 O O . PHE A 1 188 ? -13.344 10.109 8.133 1 89.5 188 PHE A O 1
ATOM 1480 N N . ASP A 1 189 ? -15.008 10.5 9.648 1 86.06 189 ASP A N 1
ATOM 1481 C CA . ASP A 1 189 ? -14.062 10.906 10.68 1 86.06 189 ASP A CA 1
ATOM 1482 C C . ASP A 1 189 ? -13.328 9.695 11.266 1 86.06 189 ASP A C 1
ATOM 1484 O O . ASP A 1 189 ? -12.188 9.812 11.703 1 86.06 189 ASP A O 1
ATOM 1488 N N . LYS A 1 190 ? -13.984 8.594 11.164 1 83.12 190 LYS A N 1
ATOM 1489 C CA . LYS A 1 190 ? -13.453 7.395 11.805 1 83.12 190 LYS A CA 1
ATOM 1490 C C . LYS A 1 190 ? -12.719 6.516 10.797 1 83.12 190 LYS A C 1
ATOM 1492 O O . LYS A 1 190 ? -11.812 5.762 11.164 1 83.12 190 LYS A O 1
ATOM 1497 N N . ASN A 1 191 ? -13.18 6.633 9.531 1 86.56 191 ASN A N 1
ATOM 1498 C CA . ASN A 1 191 ? -12.633 5.73 8.523 1 86.56 191 ASN A CA 1
ATOM 1499 C C . ASN A 1 191 ? -11.758 6.477 7.523 1 86.56 191 ASN A C 1
ATOM 1501 O O . ASN A 1 191 ? -12.141 7.527 7.016 1 86.56 191 ASN A O 1
ATOM 1505 N N . LYS A 1 192 ? -10.625 5.898 7.23 1 85.31 192 LYS A N 1
ATOM 1506 C CA . LYS A 1 192 ? -9.711 6.504 6.27 1 85.31 192 LYS A CA 1
ATOM 1507 C C . LYS A 1 192 ? -10.156 6.23 4.836 1 85.31 192 LYS A C 1
ATOM 1509 O O . LYS A 1 192 ? -10.562 5.117 4.508 1 85.31 192 LYS A O 1
ATOM 1514 N N . VAL A 1 193 ? -10.031 7.258 4.039 1 88.38 193 VAL A N 1
ATOM 1515 C CA . VAL A 1 193 ? -10.469 7.191 2.648 1 88.38 193 VAL A CA 1
ATOM 1516 C C . VAL A 1 193 ? -9.664 6.133 1.901 1 88.38 193 VAL A C 1
ATOM 1518 O O . VAL A 1 193 ? -10.211 5.375 1.099 1 88.38 193 VAL A O 1
ATOM 1521 N N . GLY A 1 194 ? -8.383 6.062 2.133 1 80 194 GLY A N 1
ATOM 1522 C CA . GLY A 1 194 ? -7.539 5.078 1.476 1 80 194 GLY A CA 1
ATOM 1523 C C . GLY A 1 194 ? -7.992 3.65 1.708 1 80 194 GLY A C 1
ATOM 1524 O O . GLY A 1 194 ? -7.945 2.822 0.796 1 80 194 GLY A O 1
ATOM 1525 N N . GLU A 1 195 ? -8.438 3.418 2.867 1 83.81 195 GLU A N 1
ATOM 1526 C CA . GLU A 1 195 ? -8.906 2.078 3.203 1 83.81 195 GLU A CA 1
ATOM 1527 C C . GLU A 1 195 ? -10.188 1.739 2.451 1 83.81 195 GLU A C 1
ATOM 1529 O O . GLU A 1 195 ? -10.367 0.611 1.984 1 83.81 195 GLU A O 1
ATOM 1534 N N . ILE A 1 196 ? -11.023 2.676 2.402 1 90.38 196 ILE A N 1
ATOM 1535 C CA . ILE A 1 196 ? -12.289 2.463 1.708 1 90.38 196 ILE A CA 1
ATOM 1536 C C . ILE A 1 196 ? -12.031 2.189 0.229 1 90.38 196 ILE A C 1
ATOM 1538 O O . ILE A 1 196 ? -12.617 1.278 -0.354 1 90.38 196 ILE A O 1
ATOM 1542 N N . VAL A 1 197 ? -11.148 2.943 -0.321 1 90.19 197 VAL A N 1
ATOM 1543 C CA . VAL A 1 197 ? -10.844 2.793 -1.74 1 90.19 197 VAL A CA 1
ATOM 1544 C C . VAL A 1 197 ? -10.172 1.444 -1.984 1 90.19 197 VAL A C 1
ATOM 1546 O O . VAL A 1 197 ? -10.422 0.794 -3.002 1 90.19 197 VAL A O 1
ATOM 1549 N N . SER A 1 198 ? -9.336 1 -1.095 1 84.12 198 SER A N 1
ATOM 1550 C CA . SER A 1 198 ? -8.711 -0.315 -1.202 1 84.12 198 SER A CA 1
ATOM 1551 C C . SER A 1 198 ? -9.75 -1.427 -1.173 1 84.12 198 SER A C 1
ATOM 1553 O O . SER A 1 198 ? -9.625 -2.422 -1.892 1 84.12 198 SER A O 1
ATOM 1555 N N . ARG A 1 199 ? -10.719 -1.267 -0.402 1 86.62 199 ARG A N 1
ATOM 1556 C CA . ARG A 1 199 ? -11.797 -2.246 -0.333 1 86.62 199 ARG A CA 1
ATOM 1557 C C . ARG A 1 199 ? -12.586 -2.281 -1.638 1 86.62 199 ARG A C 1
ATOM 1559 O O . ARG A 1 199 ? -12.961 -3.355 -2.111 1 86.62 199 ARG A O 1
ATOM 1566 N N . LEU A 1 200 ? -12.719 -1.121 -2.203 1 90.06 200 LEU A N 1
ATOM 1567 C CA . LEU A 1 200 ? -13.461 -1.011 -3.451 1 90.06 200 LEU A CA 1
ATOM 1568 C C . LEU A 1 200 ? -12.672 -1.601 -4.613 1 90.06 200 LEU A C 1
ATOM 1570 O O . LEU A 1 200 ? -13.25 -2.109 -5.574 1 90.06 200 LEU A O 1
ATOM 1574 N N . SER A 1 201 ? -11.43 -1.562 -4.496 1 88.69 201 SER A N 1
ATOM 1575 C CA . SER A 1 201 ? -10.594 -1.994 -5.609 1 88.69 201 SER A CA 1
ATOM 1576 C C . SER A 1 201 ? -10.148 -3.441 -5.434 1 88.69 201 SER A C 1
ATOM 1578 O O . SER A 1 201 ? -10.664 -4.34 -6.105 1 88.69 201 SER A O 1
ATOM 1580 N N . THR A 1 202 ? -9.414 -3.723 -4.367 1 82.19 202 THR A N 1
ATOM 1581 C CA . THR A 1 202 ? -8.773 -5.02 -4.188 1 82.19 202 THR A CA 1
ATOM 1582 C C . THR A 1 202 ? -9.766 -6.035 -3.615 1 82.19 202 THR A C 1
ATOM 1584 O O . THR A 1 202 ? -9.891 -7.145 -4.133 1 82.19 202 THR A O 1
ATOM 1587 N N . ASP A 1 203 ? -10.414 -5.656 -2.576 1 86.38 203 ASP A N 1
ATOM 1588 C CA . ASP A 1 203 ? -11.312 -6.602 -1.92 1 86.38 203 ASP A CA 1
ATOM 1589 C C . ASP A 1 203 ? -12.469 -6.988 -2.84 1 86.38 203 ASP A C 1
ATOM 1591 O O . ASP A 1 203 ? -12.867 -8.156 -2.885 1 86.38 203 ASP A O 1
ATOM 1595 N N . ALA A 1 204 ? -12.984 -6.008 -3.531 1 90.94 204 ALA A N 1
ATOM 1596 C CA . ALA A 1 204 ? -14.086 -6.297 -4.449 1 90.94 204 ALA A CA 1
ATOM 1597 C C . ALA A 1 204 ? -13.648 -7.285 -5.527 1 90.94 204 ALA A C 1
ATOM 1599 O O . ALA A 1 204 ? -14.414 -8.18 -5.902 1 90.94 204 ALA A O 1
ATOM 1600 N N . LEU A 1 205 ? -12.461 -7.191 -5.977 1 89.62 205 LEU A N 1
ATOM 1601 C CA . LEU A 1 205 ? -11.922 -8.086 -6.992 1 89.62 205 LEU A CA 1
ATOM 1602 C C . LEU A 1 205 ? -11.805 -9.508 -6.449 1 89.62 205 LEU A C 1
ATOM 1604 O O . LEU A 1 205 ? -12.195 -10.469 -7.117 1 89.62 205 LEU A O 1
ATOM 1608 N N . ILE A 1 206 ? -11.312 -9.594 -5.285 1 86.56 206 ILE A N 1
ATOM 1609 C CA . ILE A 1 206 ? -11.102 -10.898 -4.668 1 86.56 206 ILE A CA 1
ATOM 1610 C C . ILE A 1 206 ? -12.445 -11.586 -4.445 1 86.56 206 ILE A C 1
ATOM 1612 O O . ILE A 1 206 ? -12.602 -12.766 -4.762 1 86.56 206 ILE A O 1
ATOM 1616 N N . VAL A 1 207 ? -13.414 -10.836 -3.971 1 87.75 207 VAL A N 1
ATOM 1617 C CA . VAL A 1 207 ? -14.734 -11.391 -3.697 1 87.75 207 VAL A CA 1
ATOM 1618 C C . VAL A 1 207 ? -15.406 -11.789 -5.008 1 87.75 207 VAL A C 1
ATOM 1620 O O . VAL A 1 207 ? -15.992 -12.875 -5.105 1 87.75 207 VAL A O 1
ATOM 1623 N N . GLY A 1 208 ? -15.289 -10.961 -5.988 1 87.44 208 GLY A N 1
ATOM 1624 C CA . GLY A 1 208 ? -15.898 -11.266 -7.277 1 87.44 208 GLY A CA 1
ATOM 1625 C C . GLY A 1 208 ? -15.312 -12.492 -7.941 1 87.44 208 GLY A C 1
ATOM 1626 O O . GLY A 1 208 ? -16.047 -13.336 -8.453 1 87.44 208 GLY A O 1
ATOM 1627 N N . TYR A 1 209 ? -14.023 -12.641 -7.867 1 85.38 209 TYR A N 1
ATOM 1628 C CA . TYR A 1 209 ? -13.367 -13.781 -8.492 1 85.38 209 TYR A CA 1
ATOM 1629 C C . TYR A 1 209 ? -13.625 -15.062 -7.707 1 85.38 209 TYR A C 1
ATOM 1631 O O . TYR A 1 209 ? -13.641 -16.156 -8.281 1 85.38 209 TYR A O 1
ATOM 1639 N N . SER A 1 210 ? -13.875 -14.898 -6.48 1 85.19 210 SER A N 1
ATOM 1640 C CA . SER A 1 210 ? -14.133 -16.078 -5.66 1 85.19 210 SER A CA 1
ATOM 1641 C C . SER A 1 210 ? -15.453 -16.734 -6.043 1 85.19 210 SER A C 1
ATOM 1643 O O . SER A 1 210 ? -15.609 -17.953 -5.914 1 85.19 210 SER A O 1
ATOM 1645 N N . VAL A 1 211 ? -16.344 -15.93 -6.594 1 84.69 211 VAL A N 1
ATOM 1646 C CA . VAL A 1 211 ? -17.672 -16.469 -6.906 1 84.69 211 VAL A CA 1
ATOM 1647 C C . VAL A 1 211 ? -17.766 -16.781 -8.398 1 84.69 211 VAL A C 1
ATOM 1649 O O . VAL A 1 211 ? -18.797 -17.266 -8.867 1 84.69 211 VAL A O 1
ATOM 1652 N N . SER A 1 212 ? -16.766 -16.562 -9.125 1 86.75 212 SER A N 1
ATOM 1653 C CA . SER A 1 212 ? -16.844 -16.766 -10.562 1 86.75 212 SER A CA 1
ATOM 1654 C C . SER A 1 212 ? -15.719 -17.672 -11.055 1 86.75 212 SER A C 1
ATOM 1656 O O . SER A 1 212 ? -15.836 -18.906 -10.992 1 86.75 212 SER A O 1
ATOM 1658 N N . MET A 1 213 ? -14.484 -17.062 -11.18 1 82.5 213 MET A N 1
ATOM 1659 C CA . MET A 1 213 ? -13.375 -17.797 -11.766 1 82.5 213 MET A CA 1
ATOM 1660 C C . MET A 1 213 ? -12.867 -18.875 -10.805 1 82.5 213 MET A C 1
ATOM 1662 O O . MET A 1 213 ? -12.664 -20.016 -11.195 1 82.5 213 MET A O 1
ATOM 1666 N N . ASN A 1 214 ? -12.781 -18.453 -9.602 1 85.25 214 ASN A N 1
ATOM 1667 C CA . ASN A 1 214 ? -12.281 -19.422 -8.617 1 85.25 214 ASN A CA 1
ATOM 1668 C C . ASN A 1 214 ? -13.297 -20.531 -8.359 1 85.25 214 ASN A C 1
ATOM 1670 O O . ASN A 1 214 ? -12.922 -21.688 -8.148 1 85.25 214 ASN A O 1
ATOM 1674 N N . LEU A 1 215 ? -14.508 -20.156 -8.484 1 83.5 215 LEU A N 1
ATOM 1675 C CA . LEU A 1 215 ? -15.562 -21.156 -8.328 1 83.5 215 LEU A CA 1
ATOM 1676 C C . LEU A 1 215 ? -15.531 -22.156 -9.477 1 83.5 215 LEU A C 1
ATOM 1678 O O . LEU A 1 215 ? -15.695 -23.359 -9.266 1 83.5 215 LEU A O 1
ATOM 1682 N N . SER A 1 216 ? -15.398 -21.625 -10.594 1 86.88 216 SER A N 1
ATOM 1683 C CA . SER A 1 216 ? -15.312 -22.469 -11.773 1 86.88 216 SER A CA 1
ATOM 1684 C C . SER A 1 216 ? -14.109 -23.406 -11.688 1 86.88 216 SER A C 1
ATOM 1686 O O . SER A 1 216 ? -14.219 -24.594 -11.992 1 86.88 216 SER A O 1
ATOM 1688 N N . ASP A 1 217 ? -12.953 -22.891 -11.258 1 87.38 217 ASP A N 1
ATOM 1689 C CA . ASP A 1 217 ? -11.75 -23.703 -11.125 1 87.38 217 ASP A CA 1
ATOM 1690 C C . ASP A 1 217 ? -11.906 -24.734 -10.016 1 87.38 217 ASP A C 1
ATOM 1692 O O . ASP A 1 217 ? -11.414 -25.859 -10.125 1 87.38 217 ASP A O 1
ATOM 1696 N N . GLY A 1 218 ? -12.562 -24.328 -9 1 87.06 218 GLY A N 1
ATOM 1697 C CA . GLY A 1 218 ? -12.867 -25.281 -7.941 1 87.06 218 GLY A CA 1
ATOM 1698 C C . GLY A 1 218 ? -13.82 -26.375 -8.375 1 87.06 218 GLY A C 1
ATOM 1699 O O . GLY A 1 218 ? -13.609 -27.547 -8.047 1 87.06 218 GLY A O 1
ATOM 1700 N N . ALA A 1 219 ? -14.805 -26 -9.141 1 88.31 219 ALA A N 1
ATOM 1701 C CA . ALA A 1 219 ? -15.734 -26.984 -9.68 1 88.31 219 ALA A CA 1
ATOM 1702 C C . ALA A 1 219 ? -15.031 -27.953 -10.625 1 88.31 219 ALA A C 1
ATOM 1704 O O . ALA A 1 219 ? -15.305 -29.156 -10.617 1 88.31 219 ALA A O 1
ATOM 1705 N N . ARG A 1 220 ? -14.242 -27.406 -11.359 1 89.5 220 ARG A N 1
ATOM 1706 C CA . ARG A 1 220 ? -13.469 -28.25 -12.266 1 89.5 220 ARG A CA 1
ATOM 1707 C C . ARG A 1 220 ? -12.609 -29.234 -11.484 1 89.5 220 ARG A C 1
ATOM 1709 O O . ARG A 1 220 ? -12.523 -30.406 -11.844 1 89.5 220 ARG A O 1
ATOM 1716 N N . ALA A 1 221 ? -11.977 -28.703 -10.445 1 89.44 221 ALA A N 1
ATOM 1717 C CA . ALA A 1 221 ? -11.141 -29.578 -9.617 1 89.44 221 ALA A CA 1
ATOM 1718 C C . ALA A 1 221 ? -11.969 -30.688 -8.977 1 89.44 221 ALA A C 1
ATOM 1720 O O . ALA A 1 221 ? -11.547 -31.844 -8.938 1 89.44 221 ALA A O 1
ATOM 1721 N N . LEU A 1 222 ? -13.172 -30.422 -8.609 1 88.62 222 LEU A N 1
ATOM 1722 C CA . LEU A 1 222 ? -14.062 -31.391 -7.984 1 88.62 222 LEU A CA 1
ATOM 1723 C C . LEU A 1 222 ? -14.516 -32.438 -9 1 88.62 222 LEU A C 1
ATOM 1725 O O . LEU A 1 222 ? -14.492 -33.625 -8.703 1 88.62 222 LEU A O 1
ATOM 1729 N N . ILE A 1 223 ? -14.875 -31.969 -10.125 1 90.81 223 ILE A N 1
ATOM 1730 C CA . ILE A 1 223 ? -15.344 -32.875 -11.172 1 90.81 223 ILE A CA 1
ATOM 1731 C C . ILE A 1 223 ? -14.195 -33.781 -11.625 1 90.81 223 ILE A C 1
ATOM 1733 O O . ILE A 1 223 ? -14.383 -34.969 -11.805 1 90.81 223 ILE A O 1
ATOM 1737 N N . THR A 1 224 ? -13.07 -33.156 -11.719 1 89.56 224 THR A N 1
ATOM 1738 C CA . THR A 1 224 ? -11.914 -33.938 -12.156 1 89.56 224 THR A CA 1
ATOM 1739 C C . THR A 1 224 ? -11.508 -34.938 -11.078 1 89.56 224 THR A C 1
ATOM 1741 O O . THR A 1 224 ? -11.125 -36.062 -11.391 1 89.56 224 THR A O 1
ATOM 1744 N N . CYS A 1 225 ? -11.578 -34.531 -9.875 1 87.56 225 CYS A N 1
ATOM 1745 C CA . CYS A 1 225 ? -11.219 -35.438 -8.773 1 87.56 225 CYS A CA 1
ATOM 1746 C C . CYS A 1 225 ? -12.172 -36.625 -8.695 1 87.56 225 CYS A C 1
ATOM 1748 O O . CYS A 1 225 ? -11.734 -37.781 -8.766 1 87.56 225 CYS A O 1
ATOM 1750 N N . PHE A 1 226 ? -13.422 -36.406 -8.742 1 88.5 226 PHE A N 1
ATOM 1751 C CA . PHE A 1 226 ? -14.414 -37.469 -8.625 1 88.5 226 PHE A CA 1
ATOM 1752 C C . PHE A 1 226 ? -14.547 -38.219 -9.945 1 88.5 226 PHE A C 1
ATOM 1754 O O . PHE A 1 226 ? -14.758 -39.438 -9.945 1 88.5 226 PHE A O 1
ATOM 1761 N N . GLY A 1 227 ? -14.453 -37.438 -10.992 1 89.31 227 GLY A N 1
ATOM 1762 C CA . GLY A 1 227 ? -14.516 -38.094 -12.281 1 89.31 227 GLY A CA 1
ATOM 1763 C C . GLY A 1 227 ? -13.359 -39.062 -12.523 1 89.31 227 GLY A C 1
ATOM 1764 O O . GLY A 1 227 ? -13.57 -40.219 -12.906 1 89.31 227 GLY A O 1
ATOM 1765 N N . SER A 1 228 ? -12.156 -38.562 -12.258 1 89.06 228 SER A N 1
ATOM 1766 C CA . SER A 1 228 ? -10.984 -39.406 -12.438 1 89.06 228 SER A CA 1
ATOM 1767 C C . SER A 1 228 ? -10.969 -40.531 -11.414 1 89.06 228 SER A C 1
ATOM 1769 O O . SER A 1 228 ? -10.594 -41.656 -11.742 1 89.06 228 SER A O 1
ATOM 1771 N N . GLY A 1 229 ? -11.359 -40.25 -10.172 1 86.06 229 GLY A N 1
ATOM 1772 C CA . GLY A 1 229 ? -11.453 -41.281 -9.164 1 86.06 229 GLY A CA 1
ATOM 1773 C C . GLY A 1 229 ? -12.445 -42.375 -9.539 1 86.06 229 GLY A C 1
ATOM 1774 O O . GLY A 1 229 ? -12.141 -43.562 -9.414 1 86.06 229 GLY A O 1
ATOM 1775 N N . GLY A 1 230 ? -13.648 -42 -10.023 1 87.75 230 GLY A N 1
ATOM 1776 C CA . GLY A 1 230 ? -14.656 -42.969 -10.453 1 87.75 230 GLY A CA 1
ATOM 1777 C C . GLY A 1 230 ? -14.219 -43.812 -11.641 1 87.75 230 GLY A C 1
ATOM 1778 O O . GLY A 1 230 ? -14.469 -45 -11.688 1 87.75 230 GLY A O 1
ATOM 1779 N N . LEU A 1 231 ? -13.539 -43.219 -12.578 1 88.81 231 LEU A N 1
ATOM 1780 C CA . LEU A 1 231 ? -13.094 -43.938 -13.773 1 88.81 231 LEU A CA 1
ATOM 1781 C C . LEU A 1 231 ? -11.938 -44.875 -13.445 1 88.81 231 LEU A C 1
ATOM 1783 O O . LEU A 1 231 ? -11.758 -45.875 -14.117 1 88.81 231 LEU A O 1
ATOM 1787 N N . MET A 1 232 ? -11.164 -44.5 -12.461 1 88.81 232 MET A N 1
ATOM 1788 C CA . MET A 1 232 ? -10.109 -45.406 -12 1 88.81 232 MET A CA 1
ATOM 1789 C C . MET A 1 232 ? -10.703 -46.688 -11.43 1 88.81 232 MET A C 1
ATOM 1791 O O . MET A 1 232 ? -10.219 -47.781 -11.727 1 88.81 232 MET A O 1
ATOM 1795 N N . VAL A 1 233 ? -11.812 -46.562 -10.68 1 86.75 233 VAL A N 1
ATOM 1796 C CA . VAL A 1 233 ? -12.484 -47.719 -10.094 1 86.75 233 VAL A CA 1
ATOM 1797 C C . VAL A 1 233 ? -13.117 -48.562 -11.195 1 86.75 233 VAL A C 1
ATOM 1799 O O . VAL A 1 233 ? -13.078 -49.781 -11.141 1 86.75 233 VAL A O 1
ATOM 1802 N N . TYR A 1 234 ? -13.609 -47.844 -12.156 1 84.88 234 TYR A N 1
ATOM 1803 C CA . TYR A 1 234 ? -14.242 -48.531 -13.281 1 84.88 234 TYR A CA 1
ATOM 1804 C C . TYR A 1 234 ? -13.211 -49.281 -14.102 1 84.88 234 TYR A C 1
ATOM 1806 O O . TYR A 1 234 ? -13.508 -50.344 -14.641 1 84.88 234 TYR A O 1
ATOM 1814 N N . THR A 1 235 ? -12.031 -48.781 -14.234 1 83.12 235 THR A N 1
ATOM 1815 C CA . THR A 1 235 ? -10.992 -49.438 -15.031 1 83.12 235 THR A CA 1
ATOM 1816 C C . THR A 1 235 ? -10.469 -50.688 -14.32 1 83.12 235 THR A C 1
ATOM 1818 O O . THR A 1 235 ? -10.352 -51.75 -14.938 1 83.12 235 THR A O 1
ATOM 1821 N N . SER A 1 236 ? -10.062 -50.531 -13.023 1 85.5 236 SER A N 1
ATOM 1822 C CA . SER A 1 236 ? -9.602 -51.719 -12.305 1 85.5 236 SER A CA 1
ATOM 1823 C C . SER A 1 236 ? -9.758 -51.562 -10.797 1 85.5 236 SER A C 1
ATOM 1825 O O . SER A 1 236 ? -9.148 -50.656 -10.203 1 85.5 236 SER A O 1
ATOM 1827 N N . LEU A 1 237 ? -10.531 -52.344 -10.211 1 83.19 237 LEU A N 1
ATOM 1828 C CA . LEU A 1 237 ? -10.742 -52.312 -8.773 1 83.19 237 LEU A CA 1
ATOM 1829 C C . LEU A 1 237 ? -9.5 -52.812 -8.031 1 83.19 237 LEU A C 1
ATOM 1831 O O . LEU A 1 237 ? -9.227 -52.375 -6.91 1 83.19 237 LEU A O 1
ATOM 1835 N N . ALA A 1 238 ? -8.727 -53.688 -8.727 1 84.62 238 ALA A N 1
ATOM 1836 C CA . ALA A 1 238 ? -7.523 -54.25 -8.109 1 84.62 238 ALA A CA 1
ATOM 1837 C C . ALA A 1 238 ? -6.457 -53.156 -7.93 1 84.62 238 ALA A C 1
ATOM 1839 O O . ALA A 1 238 ? -5.797 -53.094 -6.891 1 84.62 238 ALA A O 1
ATOM 1840 N N . MET A 1 239 ? -6.41 -52.344 -8.914 1 87.88 239 MET A N 1
ATOM 1841 C CA . MET A 1 239 ? -5.41 -51.281 -8.875 1 87.88 239 MET A CA 1
ATOM 1842 C C . MET A 1 239 ? -5.805 -50.219 -7.863 1 87.88 239 MET A C 1
ATOM 1844 O O . MET A 1 239 ? -4.945 -49.5 -7.344 1 87.88 239 MET A O 1
ATOM 1848 N N . CYS A 1 240 ? -7.023 -50.031 -7.609 1 85.94 240 CYS A N 1
ATOM 1849 C CA . CYS A 1 240 ? -7.516 -49 -6.695 1 85.94 240 CYS A CA 1
ATOM 1850 C C . CYS A 1 240 ? -7.094 -49.312 -5.262 1 85.94 240 CYS A C 1
ATOM 1852 O O . CYS A 1 240 ? -7.047 -48.406 -4.426 1 85.94 240 CYS A O 1
ATOM 1854 N N . LYS A 1 241 ? -6.73 -50.531 -4.996 1 81.44 241 LYS A N 1
ATOM 1855 C CA . LYS A 1 241 ? -6.246 -50.875 -3.664 1 81.44 241 LYS A CA 1
ATOM 1856 C C . LYS A 1 241 ? -4.938 -50.156 -3.352 1 81.44 241 LYS A C 1
ATOM 1858 O O . LYS A 1 241 ? -4.719 -49.719 -2.219 1 81.44 241 LYS A O 1
ATOM 1863 N N . VAL A 1 242 ? -4.137 -50.031 -4.363 1 78.69 242 VAL A N 1
ATOM 1864 C CA . VAL A 1 242 ? -2.863 -49.344 -4.191 1 78.69 242 VAL A CA 1
ATOM 1865 C C . VAL A 1 242 ? -3.109 -47.875 -3.922 1 78.69 242 VAL A C 1
ATOM 1867 O O . VAL A 1 242 ? -2.453 -47.25 -3.068 1 78.69 242 VAL A O 1
ATOM 1870 N N . ILE A 1 243 ? -4.062 -47.281 -4.621 1 78.81 243 ILE A N 1
ATOM 1871 C CA . ILE A 1 243 ? -4.359 -45.875 -4.504 1 78.81 243 ILE A CA 1
ATOM 1872 C C . ILE A 1 243 ? -4.934 -45.594 -3.119 1 78.81 243 ILE A C 1
ATOM 1874 O O . ILE A 1 243 ? -4.707 -44.5 -2.561 1 78.81 243 ILE A O 1
ATOM 1878 N N . PHE A 1 244 ? -5.652 -46.5 -2.566 1 78.25 244 PHE A N 1
ATOM 1879 C CA . PHE A 1 244 ? -6.266 -46.344 -1.254 1 78.25 244 PHE A CA 1
ATOM 1880 C C . PHE A 1 244 ? -5.203 -46.156 -0.177 1 78.25 244 PHE A C 1
ATOM 1882 O O . PHE A 1 244 ? -5.445 -45.531 0.843 1 78.25 244 PHE A O 1
ATOM 1889 N N . VAL A 1 245 ? -4.016 -46.688 -0.444 1 78.31 245 VAL A N 1
ATOM 1890 C CA . VAL A 1 245 ? -2.928 -46.562 0.522 1 78.31 245 VAL A CA 1
ATOM 1891 C C . VAL A 1 245 ? -2.15 -45.281 0.27 1 78.31 245 VAL A C 1
ATOM 1893 O O . VAL A 1 245 ? -1.743 -44.594 1.214 1 78.31 245 VAL A O 1
ATOM 1896 N N . VAL A 1 246 ? -2.092 -44.906 -0.975 1 76.56 246 VAL A N 1
ATOM 1897 C CA . VAL A 1 246 ? -1.236 -43.781 -1.361 1 76.56 246 VAL A CA 1
ATOM 1898 C C . VAL A 1 246 ? -1.94 -42.469 -1.057 1 76.56 246 VAL A C 1
ATOM 1900 O O . VAL A 1 246 ? -1.307 -41.5 -0.611 1 76.56 246 VAL A O 1
ATOM 1903 N N . VAL A 1 247 ? -3.213 -42.406 -1.199 1 76.62 247 VAL A N 1
ATOM 1904 C CA . VAL A 1 247 ? -3.965 -41.156 -1.082 1 76.62 247 VAL A CA 1
ATOM 1905 C C . VAL A 1 247 ? -3.91 -40.656 0.359 1 76.62 247 VAL A C 1
ATOM 1907 O O . VAL A 1 247 ? -3.584 -39.5 0.606 1 76.62 247 VAL A O 1
ATOM 1910 N N . PRO A 1 248 ? -4.145 -41.438 1.368 1 77.19 248 PRO A N 1
ATOM 1911 C CA . PRO A 1 248 ? -4.047 -40.969 2.748 1 77.19 248 PRO A CA 1
ATOM 1912 C C . PRO A 1 248 ? -2.643 -40.5 3.113 1 77.19 248 PRO A C 1
ATOM 1914 O O . PRO A 1 248 ? -2.484 -39.562 3.908 1 77.19 248 PRO A O 1
ATOM 1917 N N . VAL A 1 249 ? -1.657 -41.031 2.494 1 76.88 249 VAL A N 1
ATOM 1918 C CA . VAL A 1 249 ? -0.284 -40.625 2.777 1 76.88 249 VAL A CA 1
ATOM 1919 C C . VAL A 1 249 ? -0.022 -39.25 2.193 1 76.88 249 VAL A C 1
ATOM 1921 O O . VAL A 1 249 ? 0.577 -38.406 2.852 1 76.88 249 VAL A O 1
ATOM 1924 N N . ILE A 1 250 ? -0.538 -39.031 1.003 1 75.88 250 ILE A N 1
ATOM 1925 C CA . ILE A 1 250 ? -0.352 -37.75 0.361 1 75.88 250 ILE A CA 1
ATOM 1926 C C . ILE A 1 250 ? -1.117 -36.656 1.132 1 75.88 250 ILE A C 1
ATOM 1928 O O . ILE A 1 250 ? -0.566 -35.625 1.451 1 75.88 250 ILE A O 1
ATOM 1932 N N . VAL A 1 251 ? -2.332 -37 1.518 1 75.5 251 VAL A N 1
ATOM 1933 C CA . VAL A 1 251 ? -3.176 -36.062 2.234 1 75.5 251 VAL A CA 1
ATOM 1934 C C . VAL A 1 251 ? -2.594 -35.781 3.619 1 75.5 251 VAL A C 1
ATOM 1936 O O . VAL A 1 251 ? -2.604 -34.656 4.094 1 75.5 251 VAL A O 1
ATOM 1939 N N . GLY A 1 252 ? -2.105 -36.812 4.25 1 76.12 252 GLY A N 1
ATOM 1940 C CA . GLY A 1 252 ? -1.476 -36.656 5.551 1 76.12 252 GLY A CA 1
ATOM 1941 C C . GLY A 1 252 ? -0.226 -35.812 5.52 1 76.12 252 GLY A C 1
ATOM 1942 O O . GLY A 1 252 ? -0.033 -34.938 6.383 1 76.12 252 GLY A O 1
ATOM 1943 N N . THR A 1 253 ? 0.59 -35.969 4.52 1 76.38 253 THR A N 1
ATOM 1944 C CA . THR A 1 253 ? 1.796 -35.156 4.359 1 76.38 253 THR A CA 1
ATOM 1945 C C . THR A 1 253 ? 1.44 -33.688 4.109 1 76.38 253 THR A C 1
ATOM 1947 O O . THR A 1 253 ? 2.066 -32.781 4.676 1 76.38 253 THR A O 1
ATOM 1950 N N . PHE A 1 254 ? 0.385 -33.469 3.342 1 72.81 254 PHE A N 1
ATOM 1951 C CA . PHE A 1 254 ? -0.05 -32.125 3.043 1 72.81 254 PHE A CA 1
ATOM 1952 C C . PHE A 1 254 ? -0.595 -31.438 4.293 1 72.81 254 PHE A C 1
ATOM 1954 O O . PHE A 1 254 ? -0.369 -30.25 4.508 1 72.81 254 PHE A O 1
ATOM 1961 N N . ALA A 1 255 ? -1.238 -32.188 5.148 1 76.62 255 ALA A N 1
ATOM 1962 C CA . ALA A 1 255 ? -1.849 -31.609 6.344 1 76.62 255 ALA A CA 1
ATOM 1963 C C . ALA A 1 255 ? -0.788 -31.219 7.371 1 76.62 255 ALA A C 1
ATOM 1965 O O . ALA A 1 255 ? -0.832 -30.125 7.93 1 76.62 255 ALA A O 1
ATOM 1966 N N . VAL A 1 256 ? 0.152 -32.094 7.555 1 81.75 256 VAL A N 1
ATOM 1967 C CA . VAL A 1 256 ? 1.18 -31.844 8.562 1 81.75 256 VAL A CA 1
ATOM 1968 C C . VAL A 1 256 ? 2.094 -30.703 8.117 1 81.75 256 VAL A C 1
ATOM 1970 O O . VAL A 1 256 ? 2.338 -29.766 8.883 1 81.75 256 VAL A O 1
ATOM 1973 N N . PHE A 1 257 ? 2.514 -30.75 6.891 1 80.06 257 PHE A N 1
ATOM 1974 C CA . PHE A 1 257 ? 3.463 -29.75 6.426 1 80.06 257 PHE A CA 1
ATOM 1975 C C . PHE A 1 257 ? 2.754 -28.438 6.098 1 80.06 257 PHE A C 1
ATOM 1977 O O . PHE A 1 257 ? 3.359 -27.375 6.152 1 80.06 257 PHE A O 1
ATOM 1984 N N . GLY A 1 258 ? 1.473 -28.578 5.82 1 75.12 258 GLY A N 1
ATOM 1985 C CA . GLY A 1 258 ? 0.695 -27.359 5.641 1 75.12 258 GLY A CA 1
ATOM 1986 C C . GLY A 1 258 ? 0.594 -26.531 6.902 1 75.12 258 GLY A C 1
ATOM 1987 O O . GLY A 1 258 ? 0.76 -25.312 6.859 1 75.12 258 GLY A O 1
ATOM 1988 N N . LYS A 1 259 ? 0.438 -27.156 8.008 1 81.12 259 LYS A N 1
ATOM 1989 C CA . LYS A 1 259 ? 0.373 -26.469 9.289 1 81.12 259 LYS A CA 1
ATOM 1990 C C . LYS A 1 259 ? 1.725 -25.875 9.664 1 81.12 259 LYS A C 1
ATOM 1992 O O . LYS A 1 259 ? 1.792 -24.75 10.164 1 81.12 259 LYS A O 1
ATOM 1997 N N . LEU A 1 260 ? 2.684 -26.594 9.367 1 83.81 260 LEU A N 1
ATOM 1998 C CA . LEU A 1 260 ? 4.027 -26.125 9.672 1 83.81 260 LEU A CA 1
ATOM 1999 C C . LEU A 1 260 ? 4.395 -24.922 8.797 1 83.81 260 LEU A C 1
ATOM 2001 O O . LEU A 1 260 ? 4.984 -23.953 9.281 1 83.81 260 LEU A O 1
ATOM 2005 N N . GLN A 1 261 ? 4.02 -25 7.602 1 80.75 261 GLN A N 1
ATOM 2006 C CA . GLN A 1 261 ? 4.289 -23.906 6.668 1 80.75 261 GLN A CA 1
ATOM 2007 C C . GLN A 1 261 ? 3.537 -22.641 7.074 1 80.75 261 GLN A C 1
ATOM 2009 O O . GLN A 1 261 ? 4.078 -21.531 6.984 1 80.75 261 GLN A O 1
ATOM 2014 N N . ARG A 1 262 ? 2.428 -22.859 7.496 1 78.19 262 ARG A N 1
ATOM 2015 C CA . ARG A 1 262 ? 1.63 -21.703 7.934 1 78.19 262 ARG A CA 1
ATOM 2016 C C . ARG A 1 262 ? 2.262 -21.031 9.141 1 78.19 262 ARG A C 1
ATOM 2018 O O . ARG A 1 262 ? 2.326 -19.797 9.203 1 78.19 262 ARG A O 1
ATOM 2025 N N . LYS A 1 263 ? 2.721 -21.812 10.039 1 86.62 263 LYS A N 1
ATOM 2026 C CA . LYS A 1 263 ? 3.363 -21.297 11.242 1 86.62 263 LYS A CA 1
ATOM 2027 C C . LYS A 1 263 ? 4.59 -20.453 10.891 1 86.62 263 LYS A C 1
ATOM 2029 O O . LYS A 1 263 ? 4.719 -19.312 11.352 1 86.62 263 LYS A O 1
ATOM 2034 N N . TYR A 1 264 ? 5.43 -20.969 10.078 1 87.5 264 TYR A N 1
ATOM 2035 C CA . TYR A 1 264 ? 6.672 -20.266 9.758 1 87.5 264 TYR A CA 1
ATOM 2036 C C . TYR A 1 264 ? 6.406 -19.062 8.867 1 87.5 264 TYR A C 1
ATOM 2038 O O . TYR A 1 264 ? 7.105 -18.047 8.961 1 87.5 264 TYR A O 1
ATOM 2046 N N . THR A 1 265 ? 5.352 -19.125 8.094 1 80.31 265 THR A N 1
ATOM 2047 C CA . THR A 1 265 ? 4.984 -17.984 7.258 1 80.31 265 THR A CA 1
ATOM 2048 C C . THR A 1 265 ? 4.504 -16.812 8.117 1 80.31 265 THR A C 1
ATOM 2050 O O . THR A 1 265 ? 4.879 -15.672 7.867 1 80.31 265 THR A O 1
ATOM 2053 N N . LEU A 1 266 ? 3.781 -17.141 9.125 1 82.19 266 LEU A N 1
ATOM 2054 C CA . LEU A 1 266 ? 3.289 -16.094 10.016 1 82.19 266 LEU A CA 1
ATOM 2055 C C . LEU A 1 266 ? 4.434 -15.469 10.812 1 82.19 266 LEU A C 1
ATOM 2057 O O . LEU A 1 266 ? 4.477 -14.25 10.992 1 82.19 266 LEU A O 1
ATOM 2061 N N . MET A 1 267 ? 5.309 -16.328 11.195 1 88.88 267 MET A N 1
ATOM 2062 C CA . MET A 1 267 ? 6.473 -15.836 11.922 1 88.88 267 MET A CA 1
ATOM 2063 C C . MET A 1 267 ? 7.332 -14.945 11.039 1 88.88 267 MET A C 1
ATOM 2065 O O . MET A 1 267 ? 7.832 -13.914 11.492 1 88.88 267 MET A O 1
ATOM 2069 N N . MET A 1 268 ? 7.453 -15.32 9.82 1 88.94 268 MET A N 1
ATOM 2070 C CA . MET A 1 268 ? 8.234 -14.547 8.859 1 88.94 268 MET A CA 1
ATOM 2071 C C . MET A 1 268 ? 7.586 -13.188 8.602 1 88.94 268 MET A C 1
ATOM 2073 O O . MET A 1 268 ? 8.266 -12.164 8.578 1 88.94 268 MET A O 1
ATOM 2077 N N . GLN A 1 269 ? 6.336 -13.164 8.5 1 84.25 269 GLN A N 1
ATOM 2078 C CA . GLN A 1 269 ? 5.609 -11.922 8.258 1 84.25 269 GLN A CA 1
ATOM 2079 C C . GLN A 1 269 ? 5.746 -10.961 9.43 1 84.25 269 GLN A C 1
ATOM 2081 O O . GLN A 1 269 ? 5.93 -9.758 9.242 1 84.25 269 GLN A O 1
ATOM 2086 N N . GLU A 1 270 ? 5.719 -11.508 10.555 1 86.94 270 GLU A N 1
ATOM 2087 C CA . GLU A 1 270 ? 5.871 -10.695 11.75 1 86.94 270 GLU A CA 1
ATOM 2088 C C . GLU A 1 270 ? 7.281 -10.117 11.852 1 86.94 270 GLU A C 1
ATOM 2090 O O . GLU A 1 270 ? 7.457 -8.961 12.234 1 86.94 270 GLU A O 1
ATOM 2095 N N . ALA A 1 271 ? 8.18 -10.945 11.539 1 90.75 271 ALA A N 1
ATOM 2096 C CA . ALA A 1 271 ? 9.57 -10.5 11.602 1 90.75 271 ALA A CA 1
ATOM 2097 C C . ALA A 1 271 ? 9.852 -9.422 10.562 1 90.75 271 ALA A C 1
ATOM 2099 O O . ALA A 1 271 ? 10.539 -8.445 10.844 1 90.75 271 ALA A O 1
ATOM 2100 N N . VAL A 1 272 ? 9.328 -9.578 9.414 1 90 272 VAL A N 1
ATOM 2101 C CA . VAL A 1 272 ? 9.508 -8.602 8.344 1 90 272 VAL A CA 1
ATOM 2102 C C . VAL A 1 272 ? 8.781 -7.305 8.711 1 90 272 VAL A C 1
ATOM 2104 O O . VAL A 1 272 ? 9.305 -6.211 8.484 1 90 272 VAL A O 1
ATOM 2107 N N . ALA A 1 273 ? 7.684 -7.453 9.305 1 85.06 273 ALA A N 1
ATOM 2108 C CA . ALA A 1 273 ? 6.938 -6.285 9.766 1 85.06 273 ALA A CA 1
ATOM 2109 C C . ALA A 1 273 ? 7.727 -5.512 10.82 1 85.06 273 ALA A C 1
ATOM 2111 O O . ALA A 1 273 ? 7.719 -4.281 10.828 1 85.06 273 ALA A O 1
ATOM 2112 N N . GLY A 1 274 ? 8.32 -6.227 11.617 1 89 274 GLY A N 1
ATOM 2113 C CA . GLY A 1 274 ? 9.164 -5.594 12.617 1 89 274 GLY A CA 1
ATOM 2114 C C . GLY A 1 274 ? 10.32 -4.812 12.016 1 89 274 GLY A C 1
ATOM 2115 O O . GLY A 1 274 ? 10.609 -3.695 12.445 1 89 274 GLY A O 1
ATOM 2116 N N . ALA A 1 275 ? 10.938 -5.379 11.07 1 91.75 275 ALA A N 1
ATOM 2117 C CA . ALA A 1 275 ? 12.031 -4.699 10.391 1 91.75 275 ALA A CA 1
ATOM 2118 C C . ALA A 1 275 ? 11.539 -3.457 9.656 1 91.75 275 ALA A C 1
ATOM 2120 O O . ALA A 1 275 ? 12.195 -2.414 9.672 1 91.75 275 ALA A O 1
ATOM 2121 N N . ASN A 1 276 ? 10.422 -3.58 9.062 1 90 276 ASN A N 1
ATOM 2122 C CA . ASN A 1 276 ? 9.828 -2.459 8.344 1 90 276 ASN A CA 1
ATOM 2123 C C . ASN A 1 276 ? 9.438 -1.328 9.289 1 90 276 ASN A C 1
ATOM 2125 O O . ASN A 1 276 ? 9.562 -0.152 8.945 1 90 276 ASN A O 1
ATOM 2129 N N . GLN A 1 277 ? 9.047 -1.696 10.414 1 86.06 277 GLN A N 1
ATOM 2130 C CA . GLN A 1 277 ? 8.68 -0.698 11.406 1 86.06 277 GLN A CA 1
ATOM 2131 C C . GLN A 1 277 ? 9.898 0.114 11.852 1 86.06 277 GLN A C 1
ATOM 2133 O O . GLN A 1 277 ? 9.82 1.339 11.969 1 86.06 277 GLN A O 1
ATOM 2138 N N . VAL A 1 278 ? 10.906 -0.54 12.062 1 88.69 278 VAL A N 1
ATOM 2139 C CA . VAL A 1 278 ? 12.141 0.129 12.461 1 88.69 278 VAL A CA 1
ATOM 2140 C C . VAL A 1 278 ? 12.617 1.054 11.344 1 88.69 278 VAL A C 1
ATOM 2142 O O . VAL A 1 278 ? 12.977 2.205 11.594 1 88.69 278 VAL A O 1
ATOM 2145 N N . ALA A 1 279 ? 12.555 0.567 10.164 1 91.69 279 ALA A N 1
ATOM 2146 C CA . ALA A 1 279 ? 12.992 1.366 9.023 1 91.69 279 ALA A CA 1
ATOM 2147 C C . ALA A 1 279 ? 12.109 2.598 8.844 1 91.69 279 ALA A C 1
ATOM 2149 O O . ALA A 1 279 ? 12.609 3.703 8.617 1 91.69 279 ALA A O 1
ATOM 2150 N N . THR A 1 280 ? 10.867 2.455 8.953 1 88.88 280 THR A N 1
ATOM 2151 C CA . THR A 1 280 ? 9.922 3.549 8.766 1 88.88 280 THR A CA 1
ATOM 2152 C C . THR A 1 280 ? 10.094 4.602 9.859 1 88.88 280 THR A C 1
ATOM 2154 O O . THR A 1 280 ? 10.141 5.801 9.57 1 88.88 280 THR A O 1
ATOM 2157 N N . GLU A 1 281 ? 10.234 4.168 11.031 1 84.25 281 GLU A N 1
ATOM 2158 C CA . GLU A 1 281 ? 10.383 5.082 12.164 1 84.25 281 GLU A CA 1
ATOM 2159 C C . GLU A 1 281 ? 11.68 5.871 12.062 1 84.25 281 GLU A C 1
ATOM 2161 O O . GLU A 1 281 ? 11.695 7.086 12.273 1 84.25 281 GLU A O 1
ATOM 2166 N N . ARG A 1 282 ? 12.664 5.234 11.75 1 88.38 282 ARG A N 1
ATOM 2167 C CA . ARG A 1 282 ? 13.977 5.863 11.75 1 88.38 282 ARG A CA 1
ATOM 2168 C C . ARG A 1 282 ? 14.156 6.766 10.531 1 88.38 282 ARG A C 1
ATOM 2170 O O . ARG A 1 282 ? 14.742 7.844 10.633 1 88.38 282 ARG A O 1
ATOM 2177 N N . LEU A 1 283 ? 13.602 6.383 9.469 1 90.81 283 LEU A N 1
ATOM 2178 C CA . LEU A 1 283 ? 13.742 7.184 8.266 1 90.81 283 LEU A CA 1
ATOM 2179 C C . LEU A 1 283 ? 12.789 8.375 8.281 1 90.81 283 LEU A C 1
ATOM 2181 O O . LEU A 1 283 ? 13.086 9.422 7.703 1 90.81 283 LEU A O 1
ATOM 2185 N N . SER A 1 284 ? 11.695 8.164 8.914 1 87.38 284 SER A N 1
ATOM 2186 C CA . SER A 1 284 ? 10.781 9.289 9.062 1 87.38 284 SER A CA 1
ATOM 2187 C C . SER A 1 284 ? 11.367 10.359 9.977 1 87.38 284 SER A C 1
ATOM 2189 O O . SER A 1 284 ? 11.039 11.547 9.852 1 87.38 284 SER A O 1
ATOM 2191 N N . SER A 1 285 ? 12.188 9.938 10.867 1 87.88 285 SER A N 1
ATOM 2192 C CA . SER A 1 285 ? 12.852 10.859 11.781 1 87.88 285 SER A CA 1
ATOM 2193 C C . SER A 1 285 ? 14.328 11.008 11.453 1 87.88 285 SER A C 1
ATOM 2195 O O . SER A 1 285 ? 15.164 11.102 12.352 1 87.88 285 SER A O 1
ATOM 2197 N N . VAL A 1 286 ? 14.609 10.977 10.203 1 90.5 286 VAL A N 1
ATOM 2198 C CA . VAL A 1 286 ? 16 10.93 9.773 1 90.5 286 VAL A CA 1
ATOM 2199 C C . VAL A 1 286 ? 16.703 12.227 10.172 1 90.5 286 VAL A C 1
ATOM 2201 O O . VAL A 1 286 ? 17.891 12.219 10.484 1 90.5 286 VAL A O 1
ATOM 2204 N N . ARG A 1 287 ? 15.977 13.328 10.117 1 89.62 287 ARG A N 1
ATOM 2205 C CA . ARG A 1 287 ? 16.562 14.609 10.508 1 89.62 287 ARG A CA 1
ATOM 2206 C C . ARG A 1 287 ? 17.078 14.562 11.938 1 89.62 287 ARG A C 1
ATOM 2208 O O . ARG A 1 287 ? 18.188 15.023 12.219 1 89.62 287 ARG A O 1
ATOM 2215 N N . THR A 1 288 ? 16.328 14.023 12.789 1 88.5 288 THR A N 1
ATOM 2216 C CA . THR A 1 288 ? 16.734 13.891 14.188 1 88.5 288 THR A CA 1
ATOM 2217 C C . THR A 1 288 ? 17.891 12.914 14.328 1 88.5 288 THR A C 1
ATOM 2219 O O . THR A 1 288 ? 18.812 13.148 15.117 1 88.5 288 THR A O 1
ATOM 2222 N N . VAL A 1 289 ? 17.859 11.875 13.602 1 90.62 289 VAL A N 1
ATOM 2223 C CA . VAL A 1 289 ? 18.922 10.883 13.625 1 90.62 289 VAL A CA 1
ATOM 2224 C C . VAL A 1 289 ? 20.234 11.523 13.188 1 90.62 289 VAL A C 1
ATOM 2226 O O . VAL A 1 289 ? 21.297 11.258 13.773 1 90.62 289 VAL A O 1
ATOM 2229 N N . ARG A 1 290 ? 20.109 12.383 12.258 1 91.06 290 ARG A N 1
ATOM 2230 C CA . ARG A 1 290 ? 21.281 13.062 11.727 1 91.06 290 ARG A CA 1
ATOM 2231 C C . ARG A 1 290 ? 21.812 14.102 12.719 1 91.06 290 ARG A C 1
ATOM 2233 O O . ARG A 1 290 ? 23.016 14.211 12.922 1 91.06 290 ARG A O 1
ATOM 2240 N N . MET A 1 291 ? 20.906 14.812 13.242 1 89.38 291 MET A N 1
ATOM 2241 C CA . MET A 1 291 ? 21.297 15.859 14.188 1 89.38 291 MET A CA 1
ATOM 2242 C C . MET A 1 291 ? 21.984 15.266 15.414 1 89.38 291 MET A C 1
ATOM 2244 O O . MET A 1 291 ? 22.875 15.883 15.984 1 89.38 291 MET A O 1
ATOM 2248 N N . LEU A 1 292 ? 21.625 14.047 15.688 1 89.31 292 LEU A N 1
ATOM 2249 C CA . LEU A 1 292 ? 22.141 13.43 16.906 1 89.31 292 LEU A CA 1
ATOM 2250 C C . LEU A 1 292 ? 23.203 12.391 16.578 1 89.31 292 LEU A C 1
ATOM 2252 O O . LEU A 1 292 ? 23.688 11.688 17.469 1 89.31 292 LEU A O 1
ATOM 2256 N N . VAL A 1 293 ? 23.578 12.203 15.391 1 89.88 293 VAL A N 1
ATOM 2257 C CA . VAL A 1 293 ? 24.641 11.336 14.906 1 89.88 293 VAL A CA 1
ATOM 2258 C C . VAL A 1 293 ? 24.406 9.914 15.391 1 89.88 293 VAL A C 1
ATOM 2260 O O . VAL A 1 293 ? 25.297 9.297 15.977 1 89.88 293 VAL A O 1
ATOM 2263 N N . ALA A 1 294 ? 23.219 9.445 15.227 1 88.88 294 ALA A N 1
ATOM 2264 C CA . ALA A 1 294 ? 22.859 8.117 15.719 1 88.88 294 ALA A CA 1
ATOM 2265 C C . ALA A 1 294 ? 22.719 7.129 14.562 1 88.88 294 ALA A C 1
ATOM 2267 O O . ALA A 1 294 ? 22 6.141 14.672 1 88.88 294 ALA A O 1
ATOM 2268 N N . GLU A 1 295 ? 23.406 7.293 13.5 1 91.31 295 GLU A N 1
ATOM 2269 C CA . GLU A 1 295 ? 23.281 6.438 12.32 1 91.31 295 GLU A CA 1
ATOM 2270 C C . GLU A 1 295 ? 23.75 5.016 12.617 1 91.31 295 GLU A C 1
ATOM 2272 O O . GLU A 1 295 ? 23.109 4.047 12.219 1 91.31 295 GLU A O 1
ATOM 2277 N N . ARG A 1 296 ? 24.844 4.855 13.32 1 88.88 296 ARG A N 1
ATOM 2278 C CA . ARG A 1 296 ? 25.391 3.537 13.617 1 88.88 296 ARG A CA 1
ATOM 2279 C C . ARG A 1 296 ? 24.469 2.75 14.531 1 88.88 296 ARG A C 1
ATOM 2281 O O . ARG A 1 296 ? 24.312 1.536 14.383 1 88.88 296 ARG A O 1
ATOM 2288 N N . LYS A 1 297 ? 23.922 3.465 15.414 1 88.69 297 LYS A N 1
ATOM 2289 C CA . LYS A 1 297 ? 22.969 2.828 16.328 1 88.69 297 LYS A CA 1
ATOM 2290 C C . LYS A 1 297 ? 21.75 2.314 15.594 1 88.69 297 LYS A C 1
ATOM 2292 O O . LYS A 1 297 ? 21.281 1.199 15.844 1 88.69 297 LYS A O 1
ATOM 2297 N N . GLU A 1 298 ? 21.266 3.152 14.781 1 90.62 298 GLU A N 1
ATOM 2298 C CA . GLU A 1 298 ? 20.062 2.785 14.047 1 90.62 298 GLU A CA 1
ATOM 2299 C C . GLU A 1 298 ? 20.344 1.675 13.039 1 90.62 298 GLU A C 1
ATOM 2301 O O . GLU A 1 298 ? 19.5 0.814 12.805 1 90.62 298 GLU A O 1
ATOM 2306 N N . LEU A 1 299 ? 21.531 1.632 12.461 1 93.5 299 LEU A N 1
ATOM 2307 C CA . LEU A 1 299 ? 21.938 0.537 11.578 1 93.5 299 LEU A CA 1
ATOM 2308 C C . LEU A 1 299 ? 22.016 -0.776 12.352 1 93.5 299 LEU A C 1
ATOM 2310 O O . LEU A 1 299 ? 21.625 -1.826 11.844 1 93.5 299 LEU A O 1
ATOM 2314 N N . ALA A 1 300 ? 22.531 -0.719 13.547 1 92.31 300 ALA A N 1
ATOM 2315 C CA . ALA A 1 300 ? 22.641 -1.912 14.383 1 92.31 300 ALA A CA 1
ATOM 2316 C C . ALA A 1 300 ? 21.266 -2.443 14.75 1 92.31 300 ALA A C 1
ATOM 2318 O O . ALA A 1 300 ? 21.031 -3.656 14.773 1 92.31 300 ALA A O 1
ATOM 2319 N N . ALA A 1 301 ? 20.375 -1.526 15.047 1 90.38 301 ALA A N 1
ATOM 2320 C CA . ALA A 1 301 ? 19.016 -1.928 15.375 1 90.38 301 ALA A CA 1
ATOM 2321 C C . ALA A 1 301 ? 18.344 -2.629 14.195 1 90.38 301 ALA A C 1
ATOM 2323 O O . ALA A 1 301 ? 17.672 -3.645 14.367 1 90.38 301 ALA A O 1
ATOM 2324 N N . TYR A 1 302 ? 18.531 -2.07 13.062 1 94.06 302 TYR A N 1
ATOM 2325 C CA . TYR A 1 302 ? 17.984 -2.682 11.852 1 94.06 302 TYR A CA 1
ATOM 2326 C C . TYR A 1 302 ? 18.641 -4.027 11.578 1 94.06 302 TYR A C 1
ATOM 2328 O O . TYR A 1 302 ? 17.953 -4.988 11.195 1 94.06 302 TYR A O 1
ATOM 2336 N N . SER A 1 303 ? 19.922 -4.141 11.781 1 95.44 303 SER A N 1
ATOM 2337 C CA . SER A 1 303 ? 20.672 -5.379 11.57 1 95.44 303 SER A CA 1
ATOM 2338 C C . SER A 1 303 ? 20.188 -6.48 12.508 1 95.44 303 SER A C 1
ATOM 2340 O O . SER A 1 303 ? 20.188 -7.66 12.141 1 95.44 303 SER A O 1
ATOM 2342 N N . ASP A 1 304 ? 19.828 -6.074 13.633 1 94.5 304 ASP A N 1
ATOM 2343 C CA . ASP A 1 304 ? 19.312 -7.051 14.586 1 94.5 304 ASP A CA 1
ATOM 2344 C C . ASP A 1 304 ? 18 -7.648 14.102 1 94.5 304 ASP A C 1
ATOM 2346 O O . ASP A 1 304 ? 17.766 -8.852 14.258 1 94.5 304 ASP A O 1
ATOM 2350 N N . LYS A 1 305 ? 17.156 -6.812 13.602 1 94.12 305 LYS A N 1
ATOM 2351 C CA . LYS A 1 305 ? 15.883 -7.297 13.07 1 94.12 305 LYS A CA 1
ATOM 2352 C C . LYS A 1 305 ? 16.109 -8.211 11.867 1 94.12 305 LYS A C 1
ATOM 2354 O O . LYS A 1 305 ? 15.375 -9.188 11.68 1 94.12 305 LYS A O 1
ATOM 2359 N N . ILE A 1 306 ? 17.109 -7.918 11.109 1 95.44 306 ILE A N 1
ATOM 2360 C CA . ILE A 1 306 ? 17.453 -8.734 9.945 1 95.44 306 ILE A CA 1
ATOM 2361 C C . ILE A 1 306 ? 17.969 -10.094 10.406 1 95.44 306 ILE A C 1
ATOM 2363 O O . ILE A 1 306 ? 17.688 -11.117 9.766 1 95.44 306 ILE A O 1
ATOM 2367 N N . ASN A 1 307 ? 18.688 -10.094 11.492 1 94.56 307 ASN A N 1
ATOM 2368 C CA . ASN A 1 307 ? 19.172 -11.352 12.031 1 94.56 307 ASN A CA 1
ATOM 2369 C C . ASN A 1 307 ? 18.031 -12.227 12.547 1 94.56 307 ASN A C 1
ATOM 2371 O O . ASN A 1 307 ? 18.109 -13.453 12.461 1 94.56 307 ASN A O 1
ATOM 2375 N N . GLU A 1 308 ? 17.062 -11.617 13.055 1 93.88 308 GLU A N 1
ATOM 2376 C CA . GLU A 1 308 ? 15.883 -12.367 13.461 1 93.88 308 GLU A CA 1
ATOM 2377 C C . GLU A 1 308 ? 15.203 -13.023 12.266 1 93.88 308 GLU A C 1
ATOM 2379 O O . GLU A 1 308 ? 14.75 -14.172 12.359 1 93.88 308 GLU A O 1
ATOM 2384 N N . ILE A 1 309 ? 15.117 -12.328 11.203 1 94.12 309 ILE A N 1
ATOM 2385 C CA . ILE A 1 309 ? 14.539 -12.859 9.977 1 94.12 309 ILE A CA 1
ATOM 2386 C C . ILE A 1 309 ? 15.352 -14.062 9.5 1 94.12 309 ILE A C 1
ATOM 2388 O O . ILE A 1 309 ? 14.781 -15.07 9.078 1 94.12 309 ILE A O 1
ATOM 2392 N N . TRP A 1 310 ? 16.656 -13.969 9.703 1 94.5 310 TRP A N 1
ATOM 2393 C CA . TRP A 1 310 ? 17.547 -15.047 9.281 1 94.5 310 TRP A CA 1
ATOM 2394 C C . TRP A 1 310 ? 17.297 -16.312 10.078 1 94.5 310 TRP A C 1
ATOM 2396 O O . TRP A 1 310 ? 17.234 -17.406 9.516 1 94.5 310 TRP A O 1
ATOM 2406 N N . GLN A 1 311 ? 17.062 -16.234 11.297 1 94.62 311 GLN A N 1
ATOM 2407 C CA . GLN A 1 311 ? 16.844 -17.391 12.156 1 94.62 311 GLN A CA 1
ATOM 2408 C C . GLN A 1 311 ? 15.531 -18.094 11.812 1 94.62 311 GLN A C 1
ATOM 2410 O O . GLN A 1 311 ? 15.453 -19.312 11.805 1 94.62 311 GLN A O 1
ATOM 2415 N N . ILE A 1 312 ? 14.586 -17.375 11.469 1 94 312 ILE A N 1
ATOM 2416 C CA . ILE A 1 312 ? 13.297 -17.938 11.102 1 94 312 ILE A CA 1
ATOM 2417 C C . ILE A 1 312 ? 13.383 -18.562 9.711 1 94 312 ILE A C 1
ATOM 2419 O O . ILE A 1 312 ? 12.812 -19.625 9.461 1 94 312 ILE A O 1
ATOM 2423 N N . SER A 1 313 ? 14.102 -17.875 8.836 1 93.44 313 SER A N 1
ATOM 2424 C CA . SER A 1 313 ? 14.219 -18.344 7.457 1 93.44 313 SER A CA 1
ATOM 2425 C C . SER A 1 313 ? 14.906 -19.703 7.398 1 93.44 313 SER A C 1
ATOM 2427 O O . SER A 1 313 ? 14.57 -20.547 6.559 1 93.44 313 SER A O 1
ATOM 2429 N N . LYS A 1 314 ? 15.852 -19.938 8.289 1 93.75 314 LYS A N 1
ATOM 2430 C CA . LYS A 1 314 ? 16.531 -21.234 8.336 1 93.75 314 LYS A CA 1
ATOM 2431 C C . LYS A 1 314 ? 15.562 -22.359 8.688 1 93.75 314 LYS A C 1
ATOM 2433 O O . LYS A 1 314 ? 15.57 -23.422 8.055 1 93.75 314 LYS A O 1
ATOM 2438 N N . LYS A 1 315 ? 14.742 -22.109 9.602 1 93.38 315 LYS A N 1
ATOM 2439 C CA . LYS A 1 315 ? 13.75 -23.094 10.023 1 93.38 315 LYS A CA 1
ATOM 2440 C C . LYS A 1 315 ? 12.688 -23.297 8.945 1 93.38 315 LYS A C 1
ATOM 2442 O O . LYS A 1 315 ? 12.25 -24.422 8.695 1 93.38 315 LYS A O 1
ATOM 2447 N N . GLU A 1 316 ? 12.312 -22.203 8.352 1 91.19 316 GLU A N 1
ATOM 2448 C CA . GLU A 1 316 ? 11.336 -22.281 7.27 1 91.19 316 GLU A CA 1
ATOM 2449 C C . GLU A 1 316 ? 11.891 -23.062 6.082 1 91.19 316 GLU A C 1
ATOM 2451 O O . GLU A 1 316 ? 11.172 -23.859 5.469 1 91.19 316 GLU A O 1
ATOM 2456 N N . GLY A 1 317 ? 13.195 -22.781 5.773 1 91.12 317 GLY A N 1
ATOM 2457 C CA . GLY A 1 317 ? 13.828 -23.5 4.672 1 91.12 317 GLY A CA 1
ATOM 2458 C C . GLY A 1 317 ? 13.898 -25 4.891 1 91.12 317 GLY A C 1
ATOM 2459 O O . GLY A 1 317 ? 13.656 -25.781 3.969 1 91.12 317 GLY A O 1
ATOM 2460 N N . LEU A 1 318 ? 14.141 -25.422 6.09 1 91.12 318 LEU A N 1
ATOM 2461 C CA . LEU A 1 318 ? 14.188 -26.844 6.426 1 91.12 318 LEU A CA 1
ATOM 2462 C C . LEU A 1 318 ? 12.805 -27.484 6.316 1 91.12 318 LEU A C 1
ATOM 2464 O O . LEU A 1 318 ? 12.656 -28.578 5.793 1 91.12 318 LEU A O 1
ATOM 2468 N N . ALA A 1 319 ? 11.852 -26.781 6.801 1 88.31 319 ALA A N 1
ATOM 2469 C CA . ALA A 1 319 ? 10.477 -27.266 6.742 1 88.31 319 ALA A CA 1
ATOM 2470 C C . ALA A 1 319 ? 10.008 -27.391 5.297 1 88.31 319 ALA A C 1
ATOM 2472 O O . ALA A 1 319 ? 9.398 -28.406 4.922 1 88.31 319 ALA A O 1
ATOM 2473 N N . LYS A 1 320 ? 10.281 -26.438 4.457 1 88.31 320 LYS A N 1
ATOM 2474 C CA . LYS A 1 320 ? 9.898 -26.469 3.047 1 88.31 320 LYS A CA 1
ATOM 2475 C C . LYS A 1 320 ? 10.617 -27.594 2.312 1 88.31 320 LYS A C 1
ATOM 2477 O O . LYS A 1 320 ? 10.008 -28.297 1.492 1 88.31 320 LYS A O 1
ATOM 2482 N N . GLY A 1 321 ? 11.922 -27.688 2.645 1 88.81 321 GLY A N 1
ATOM 2483 C CA . GLY A 1 321 ? 12.68 -28.766 2.033 1 88.81 321 GLY A CA 1
ATOM 2484 C C . GLY A 1 321 ? 12.109 -30.141 2.346 1 88.81 321 GLY A C 1
ATOM 2485 O O . GLY A 1 321 ? 11.906 -30.953 1.443 1 88.81 321 GLY A O 1
ATOM 2486 N N . PHE A 1 322 ? 11.695 -30.375 3.51 1 87.88 322 PHE A N 1
ATOM 2487 C CA . PHE A 1 322 ? 11.133 -31.656 3.916 1 87.88 322 PHE A CA 1
ATOM 2488 C C . PHE A 1 322 ? 9.758 -31.859 3.309 1 87.88 322 PHE A C 1
ATOM 2490 O O . PHE A 1 322 ? 9.375 -32.969 2.98 1 87.88 322 PHE A O 1
ATOM 2497 N N . MET A 1 323 ? 9.062 -30.844 3.26 1 86.38 323 MET A N 1
ATOM 2498 C CA . MET A 1 323 ? 7.727 -30.938 2.674 1 86.38 323 MET A CA 1
ATOM 2499 C C . MET A 1 323 ? 7.809 -31.328 1.203 1 86.38 323 MET A C 1
ATOM 2501 O O . MET A 1 323 ? 7.199 -32.312 0.788 1 86.38 323 MET A O 1
ATOM 2505 N N . PHE A 1 324 ? 8.625 -30.578 0.443 1 86.12 324 PHE A N 1
ATOM 2506 C CA . PHE A 1 324 ? 8.719 -30.859 -0.987 1 86.12 324 PHE A CA 1
ATOM 2507 C C . PHE A 1 324 ? 9.406 -32.188 -1.245 1 86.12 324 PHE A C 1
ATOM 2509 O O . PHE A 1 324 ? 9.031 -32.906 -2.16 1 86.12 324 PHE A O 1
ATOM 2516 N N . GLY A 1 325 ? 10.406 -32.469 -0.396 1 85.94 325 GLY A N 1
ATOM 2517 C CA . GLY A 1 325 ? 11.062 -33.75 -0.514 1 85.94 325 GLY A CA 1
ATOM 2518 C C . GLY A 1 325 ? 10.133 -34.906 -0.219 1 85.94 325 GLY A C 1
ATOM 2519 O O . GLY A 1 325 ? 10.109 -35.906 -0.959 1 85.94 325 GLY A O 1
ATOM 2520 N N . SER A 1 326 ? 9.328 -34.812 0.769 1 86.5 326 SER A N 1
ATOM 2521 C CA . SER A 1 326 ? 8.383 -35.844 1.127 1 86.5 326 SER A CA 1
ATOM 2522 C C . SER A 1 326 ? 7.289 -36 0.076 1 86.5 326 SER A C 1
ATOM 2524 O O . SER A 1 326 ? 6.852 -37.125 -0.225 1 86.5 326 SER A O 1
ATOM 2526 N N . PHE A 1 327 ? 6.875 -34.938 -0.476 1 81.38 327 PHE A N 1
ATOM 2527 C CA . PHE A 1 327 ? 5.867 -34.938 -1.528 1 81.38 327 PHE A CA 1
ATOM 2528 C C . PHE A 1 327 ? 6.391 -35.688 -2.762 1 81.38 327 PHE A C 1
ATOM 2530 O O . PHE A 1 327 ? 5.676 -36.469 -3.363 1 81.38 327 PHE A O 1
ATOM 2537 N N . GLN A 1 328 ? 7.598 -35.375 -3.043 1 83.19 328 GLN A N 1
ATOM 2538 C CA . GLN A 1 328 ? 8.188 -36 -4.215 1 83.19 328 GLN A CA 1
ATOM 2539 C C . GLN A 1 328 ? 8.406 -37.5 -3.984 1 83.19 328 GLN A C 1
ATOM 2541 O O . GLN A 1 328 ? 8.141 -38.312 -4.871 1 83.19 328 GLN A O 1
ATOM 2546 N N . PHE A 1 329 ? 8.789 -37.875 -2.852 1 86.19 329 PHE A N 1
ATOM 2547 C CA . PHE A 1 329 ? 9.008 -39.25 -2.516 1 86.19 329 PHE A CA 1
ATOM 2548 C C . PHE A 1 329 ? 7.707 -40.062 -2.596 1 86.19 329 PHE A C 1
ATOM 2550 O O . PHE A 1 329 ? 7.66 -41.125 -3.213 1 86.19 329 PHE A O 1
ATOM 2557 N N . THR A 1 330 ? 6.688 -39.5 -2.021 1 82.25 330 THR A N 1
ATOM 2558 C CA . THR A 1 330 ? 5.395 -40.156 -2.029 1 82.25 330 THR A CA 1
ATOM 2559 C C . THR A 1 330 ? 4.832 -40.25 -3.447 1 82.25 330 THR A C 1
ATOM 2561 O O . THR A 1 330 ? 4.203 -41.219 -3.82 1 82.25 330 THR A O 1
ATOM 2564 N N . GLY A 1 331 ? 5.051 -39.25 -4.227 1 79.81 331 GLY A N 1
ATOM 2565 C CA . GLY A 1 331 ? 4.594 -39.25 -5.605 1 79.81 331 GLY A CA 1
ATOM 2566 C C . GLY A 1 331 ? 5.273 -40.312 -6.453 1 79.81 331 GLY A C 1
ATOM 2567 O O . GLY A 1 331 ? 4.613 -41.031 -7.191 1 79.81 331 GLY A O 1
ATOM 2568 N N . TYR A 1 332 ? 6.594 -40.469 -6.305 1 82.12 332 TYR A N 1
ATOM 2569 C CA . TYR A 1 332 ? 7.344 -41.469 -7.066 1 82.12 332 TYR A CA 1
ATOM 2570 C C . TYR A 1 332 ? 6.973 -42.875 -6.629 1 82.12 332 TYR A C 1
ATOM 2572 O O . TYR A 1 332 ? 6.844 -43.781 -7.465 1 82.12 332 TYR A O 1
ATOM 2580 N N . LEU A 1 333 ? 6.789 -42.938 -5.379 1 82.31 333 LEU A N 1
ATOM 2581 C CA . LEU A 1 333 ? 6.438 -44.281 -4.859 1 82.31 333 LEU A CA 1
ATOM 2582 C C . LEU A 1 333 ? 5.047 -44.688 -5.328 1 82.31 333 LEU A C 1
ATOM 2584 O O . LEU A 1 333 ? 4.809 -45.844 -5.613 1 82.31 333 LEU A O 1
ATOM 2588 N N . ALA A 1 334 ? 4.191 -43.719 -5.395 1 82.75 334 ALA A N 1
ATOM 2589 C CA . ALA A 1 334 ? 2.838 -44 -5.863 1 82.75 334 ALA A CA 1
ATOM 2590 C C . ALA A 1 334 ? 2.844 -44.438 -7.328 1 82.75 334 ALA A C 1
ATOM 2592 O O . ALA A 1 334 ? 2.232 -45.438 -7.695 1 82.75 334 ALA A O 1
ATOM 2593 N N . LEU A 1 335 ? 3.525 -43.75 -8.148 1 80.19 335 LEU A N 1
ATOM 2594 C CA . LEU A 1 335 ? 3.586 -44.062 -9.578 1 80.19 335 LEU A CA 1
ATOM 2595 C C . LEU A 1 335 ? 4.262 -45.406 -9.812 1 80.19 335 LEU A C 1
ATOM 2597 O O . LEU A 1 335 ? 3.797 -46.188 -10.633 1 80.19 335 LEU A O 1
ATOM 2601 N N . SER A 1 336 ? 5.352 -45.656 -9.055 1 81.94 336 SER A N 1
ATOM 2602 C CA . SER A 1 336 ? 6.066 -46.906 -9.195 1 81.94 336 SER A CA 1
ATOM 2603 C C . SER A 1 336 ? 5.211 -48.094 -8.742 1 81.94 336 SER A C 1
ATOM 2605 O O . SER A 1 336 ? 5.227 -49.156 -9.367 1 81.94 336 SER A O 1
ATOM 2607 N N . SER A 1 337 ? 4.473 -47.875 -7.699 1 83.31 337 SER A N 1
ATOM 2608 C CA . SER A 1 337 ? 3.615 -48.938 -7.188 1 83.31 337 SER A CA 1
ATOM 2609 C C . SER A 1 337 ? 2.496 -49.25 -8.172 1 83.31 337 SER A C 1
ATOM 2611 O O . SER A 1 337 ? 2.15 -50.438 -8.359 1 83.31 337 SER A O 1
ATOM 2613 N N . ILE A 1 338 ? 1.968 -48.25 -8.82 1 83.69 338 ILE A N 1
ATOM 2614 C CA . ILE A 1 338 ? 0.908 -48.438 -9.805 1 83.69 338 ILE A CA 1
ATOM 2615 C C . ILE A 1 338 ? 1.45 -49.219 -11.008 1 83.69 338 ILE A C 1
ATOM 2617 O O . ILE A 1 338 ? 0.816 -50.156 -11.484 1 83.69 338 ILE A O 1
ATOM 2621 N N . LEU A 1 339 ? 2.598 -48.906 -11.398 1 81.25 339 LEU A N 1
ATOM 2622 C CA . LEU A 1 339 ? 3.18 -49.531 -12.578 1 81.25 339 LEU A CA 1
ATOM 2623 C C . LEU A 1 339 ? 3.604 -50.969 -12.273 1 81.25 339 LEU A C 1
ATOM 2625 O O . LEU A 1 339 ? 3.422 -51.844 -13.102 1 81.25 339 LEU A O 1
ATOM 2629 N N . PHE A 1 340 ? 4.168 -51.156 -11.047 1 79.31 340 PHE A N 1
ATOM 2630 C CA . PHE A 1 340 ? 4.586 -52.5 -10.656 1 79.31 340 PHE A CA 1
ATOM 2631 C C . PHE A 1 340 ? 3.383 -53.406 -10.539 1 79.31 340 PHE A C 1
ATOM 2633 O O . PHE A 1 340 ? 3.383 -54.531 -11.094 1 79.31 340 PHE A O 1
ATOM 2640 N N . TYR A 1 341 ? 2.467 -52.906 -9.836 1 82.62 341 TYR A N 1
ATOM 2641 C CA . TYR A 1 341 ? 1.279 -53.75 -9.633 1 82.62 341 TYR A CA 1
ATOM 2642 C C . TYR A 1 341 ? 0.49 -53.875 -10.93 1 82.62 341 TYR A C 1
ATOM 2644 O O . TYR A 1 341 ? -0.051 -54.938 -11.219 1 82.62 341 TYR A O 1
ATOM 2652 N N . GLY A 1 342 ? 0.369 -52.844 -11.695 1 82.94 342 GLY A N 1
ATOM 2653 C CA . GLY A 1 342 ? -0.327 -52.906 -12.969 1 82.94 342 GLY A CA 1
ATOM 2654 C C . GLY A 1 342 ? 0.325 -53.844 -13.961 1 82.94 342 GLY A C 1
ATOM 2655 O O . GLY A 1 342 ? -0.363 -54.594 -14.656 1 82.94 342 GLY A O 1
ATOM 2656 N N . SER A 1 343 ? 1.655 -53.844 -14.039 1 79.69 343 SER A N 1
ATOM 2657 C CA . SER A 1 343 ? 2.381 -54.719 -14.945 1 79.69 343 SER A CA 1
ATOM 2658 C C . SER A 1 343 ? 2.223 -56.188 -14.547 1 79.69 343 SER A C 1
ATOM 2660 O O . SER A 1 343 ? 2.158 -57.062 -15.406 1 79.69 343 SER A O 1
ATOM 2662 N N . ASN A 1 344 ? 2.195 -56.438 -13.211 1 79.31 344 ASN A N 1
ATOM 2663 C CA . ASN A 1 344 ? 1.953 -57.781 -12.734 1 79.31 344 ASN A CA 1
ATOM 2664 C C . ASN A 1 344 ? 0.559 -58.281 -13.117 1 79.31 344 ASN A C 1
ATOM 2666 O O . ASN A 1 344 ? 0.377 -59.438 -13.453 1 79.31 344 ASN A O 1
ATOM 2670 N N . LEU A 1 345 ? -0.38 -57.406 -13.148 1 83.38 345 LEU A N 1
ATOM 2671 C CA . LEU A 1 345 ? -1.742 -57.75 -13.516 1 83.38 345 LEU A CA 1
ATOM 2672 C C . LEU A 1 345 ? -1.848 -58 -15.016 1 83.38 345 LEU A C 1
ATOM 2674 O O . LEU A 1 345 ? -2.646 -58.844 -15.461 1 83.38 345 LEU A O 1
ATOM 2678 N N . ILE A 1 346 ? -1.104 -57.312 -15.805 1 80.44 346 ILE A N 1
ATOM 2679 C CA . ILE A 1 346 ? -1.086 -57.531 -17.25 1 80.44 346 ILE A CA 1
ATOM 2680 C C . ILE A 1 346 ? -0.528 -58.906 -17.562 1 80.44 346 ILE A C 1
ATOM 2682 O O . ILE A 1 346 ? -1.04 -59.594 -18.438 1 80.44 346 ILE A O 1
ATOM 2686 N N . SER A 1 347 ? 0.591 -59.312 -16.859 1 77.38 347 SER A N 1
ATOM 2687 C CA . SER A 1 347 ? 1.198 -60.625 -17.078 1 77.38 347 SER A CA 1
ATOM 2688 C C . SER A 1 347 ? 0.216 -61.75 -16.766 1 77.38 347 SER A C 1
ATOM 2690 O O . SER A 1 347 ? 0.288 -62.812 -17.359 1 77.38 347 SER A O 1
ATOM 2692 N N . GLN A 1 348 ? -0.711 -61.438 -15.844 1 80.62 348 GLN A N 1
ATOM 2693 C CA . GLN A 1 348 ? -1.713 -62.438 -15.484 1 80.62 348 GLN A CA 1
ATOM 2694 C C . GLN A 1 348 ? -2.934 -62.344 -16.391 1 80.62 348 GLN A C 1
ATOM 2696 O O . GLN A 1 348 ? -3.846 -63.156 -16.312 1 80.62 348 GLN A O 1
ATOM 2701 N N . GLY A 1 349 ? -3.027 -61.344 -17.312 1 76.69 349 GLY A N 1
ATOM 2702 C CA . GLY A 1 349 ? -4.109 -61.188 -18.266 1 76.69 349 GLY A CA 1
ATOM 2703 C C . GLY A 1 349 ? -5.312 -60.469 -17.703 1 76.69 349 GLY A C 1
ATOM 2704 O O . GLY A 1 349 ? -6.391 -60.469 -18.297 1 76.69 349 GLY A O 1
ATOM 2705 N N . LEU A 1 350 ? -5.152 -59.875 -16.578 1 78.38 350 LEU A N 1
ATOM 2706 C CA . LEU A 1 350 ? -6.281 -59.25 -15.906 1 78.38 350 LEU A CA 1
ATOM 2707 C C . LEU A 1 350 ? -6.387 -57.75 -16.281 1 78.38 350 LEU A C 1
ATOM 2709 O O . LEU A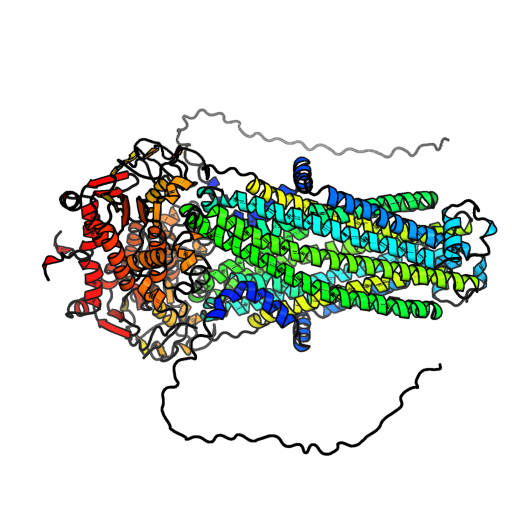 1 350 ? -7.418 -57.125 -16.047 1 78.38 350 LEU A O 1
ATOM 2713 N N . LEU A 1 351 ? -5.352 -57.219 -16.875 1 82 351 LEU A N 1
ATOM 2714 C CA . LEU A 1 351 ? -5.32 -55.812 -17.25 1 82 351 LEU A CA 1
ATOM 2715 C C . LEU A 1 351 ? -4.645 -55.625 -18.594 1 82 351 LEU A C 1
ATOM 2717 O O . LEU A 1 351 ? -3.768 -56.406 -18.969 1 82 351 LEU A O 1
ATOM 2721 N N . THR A 1 352 ? -5.164 -54.656 -19.344 1 80.44 352 THR A N 1
ATOM 2722 C CA . THR A 1 352 ? -4.547 -54.375 -20.641 1 80.44 352 THR A CA 1
ATOM 2723 C C . THR A 1 352 ? -3.6 -53.188 -20.516 1 80.44 352 THR A C 1
ATOM 2725 O O . THR A 1 352 ? -3.617 -52.469 -19.516 1 80.44 352 THR A O 1
ATOM 2728 N N . TYR A 1 353 ? -2.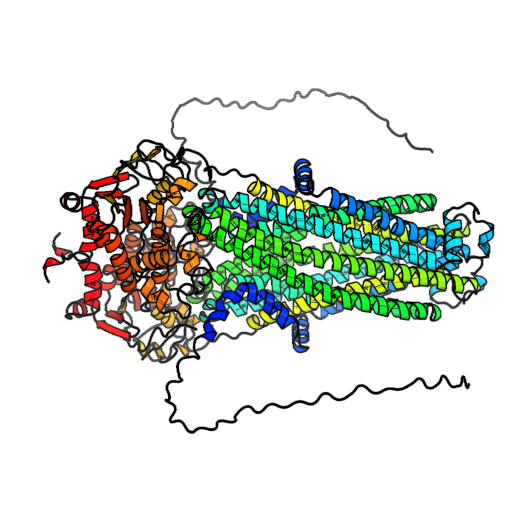703 -53.062 -21.5 1 76.19 353 TYR A N 1
ATOM 2729 C CA . TYR A 1 353 ? -1.763 -51.938 -21.516 1 76.19 353 TYR A CA 1
ATOM 2730 C C . TYR A 1 353 ? -2.496 -50.625 -21.609 1 76.19 353 TYR A C 1
ATOM 2732 O O . TYR A 1 353 ? -2.084 -49.625 -21.016 1 76.19 353 TYR A O 1
ATOM 2740 N N . GLY A 1 354 ? -3.561 -50.625 -22.328 1 76.56 354 GLY A N 1
ATOM 2741 C CA . GLY A 1 354 ? -4.367 -49.406 -22.438 1 76.56 354 GLY A CA 1
ATOM 2742 C C . GLY A 1 354 ? -5.031 -49 -21.141 1 76.56 354 GLY A C 1
ATOM 2743 O O . GLY A 1 354 ? -5.062 -47.844 -20.781 1 76.56 354 GLY A O 1
ATOM 2744 N N . GLU A 1 355 ? -5.484 -49.969 -20.469 1 82.25 355 GLU A N 1
ATOM 2745 C CA . GLU A 1 355 ? -6.113 -49.719 -19.188 1 82.25 355 GLU A CA 1
ATOM 2746 C C . GLU A 1 355 ? -5.09 -49.219 -18.172 1 82.25 355 GLU A C 1
ATOM 2748 O O . GLU A 1 355 ? -5.402 -48.344 -17.344 1 82.25 355 GLU A O 1
ATOM 2753 N N . LEU A 1 356 ? -3.928 -49.75 -18.219 1 82.12 356 LEU A N 1
ATOM 2754 C CA . LEU A 1 356 ? -2.877 -49.281 -17.328 1 82.12 356 LEU A CA 1
ATOM 2755 C C . LEU A 1 356 ? -2.508 -47.812 -17.641 1 82.12 356 LEU A C 1
ATOM 2757 O O . LEU A 1 356 ? -2.35 -47 -16.734 1 82.12 356 LEU A O 1
ATOM 2761 N N . SER A 1 357 ? -2.371 -47.562 -18.938 1 78.88 357 SER A N 1
ATOM 2762 C CA . SER A 1 357 ? -2.039 -46.188 -19.344 1 78.88 357 SER A CA 1
ATOM 2763 C C . SER A 1 357 ? -3.127 -45.219 -18.938 1 78.88 357 SER A C 1
ATOM 2765 O O . SER A 1 357 ? -2.83 -44.125 -18.438 1 78.88 357 SER A O 1
ATOM 2767 N N . SER A 1 358 ? -4.312 -45.594 -19.109 1 82.69 358 SER A N 1
ATOM 2768 C CA . SER A 1 358 ? -5.418 -44.719 -18.688 1 82.69 358 SER A CA 1
ATOM 2769 C C . SER A 1 358 ? -5.434 -44.531 -17.172 1 82.69 358 SER A C 1
ATOM 2771 O O . SER A 1 358 ? -5.688 -43.438 -16.688 1 82.69 358 SER A O 1
ATOM 2773 N N . PHE A 1 359 ? -5.168 -45.594 -16.469 1 84.38 359 PHE A N 1
ATOM 2774 C CA . PHE A 1 359 ? -5.156 -45.531 -15.016 1 84.38 359 PHE A CA 1
ATOM 2775 C C . PHE A 1 359 ? -4.066 -44.594 -14.516 1 84.38 359 PHE A C 1
ATOM 2777 O O . PHE A 1 359 ? -4.285 -43.812 -13.586 1 84.38 359 PHE A O 1
ATOM 2784 N N . CYS A 1 360 ? -2.945 -44.625 -15.148 1 80.12 360 CYS A N 1
ATOM 2785 C CA . CYS A 1 360 ? -1.843 -43.75 -14.773 1 80.12 360 CYS A CA 1
ATOM 2786 C C . CYS A 1 360 ? -2.199 -42.281 -15.016 1 80.12 360 CYS A C 1
ATOM 2788 O O . CYS A 1 360 ? -1.932 -41.438 -14.172 1 80.12 360 CYS A O 1
ATOM 2790 N N . LEU A 1 361 ? -2.799 -42.031 -16.109 1 80 361 LEU A N 1
ATOM 2791 C CA . LEU A 1 361 ? -3.195 -40.656 -16.438 1 80 361 LEU A CA 1
ATOM 2792 C C . LEU A 1 361 ? -4.246 -40.156 -15.445 1 80 361 LEU A C 1
ATOM 2794 O O . LEU A 1 361 ? -4.176 -39.031 -14.992 1 80 361 LEU A O 1
ATOM 2798 N N . TYR A 1 362 ? -5.195 -41 -15.102 1 85.19 362 TYR A N 1
ATOM 2799 C CA . TYR A 1 362 ? -6.227 -40.625 -14.148 1 85.19 362 TYR A CA 1
ATOM 2800 C C . TYR A 1 362 ? -5.625 -40.406 -12.766 1 85.19 362 TYR A C 1
ATOM 2802 O O . TYR A 1 362 ? -6.078 -39.531 -12.023 1 85.19 362 TYR A O 1
ATOM 2810 N N . ALA A 1 363 ? -4.648 -41.188 -12.469 1 82.75 363 ALA A N 1
ATOM 2811 C CA . ALA A 1 363 ? -3.99 -41 -11.172 1 82.75 363 ALA A CA 1
ATOM 2812 C C . ALA A 1 363 ? -3.305 -39.656 -11.086 1 82.75 363 ALA A C 1
ATOM 2814 O O . ALA A 1 363 ? -3.383 -38.969 -10.062 1 82.75 363 ALA A O 1
ATOM 2815 N N . VAL A 1 364 ? -2.695 -39.281 -12.141 1 76.62 364 VAL A N 1
ATOM 2816 C CA . VAL A 1 364 ? -2.02 -38 -12.195 1 76.62 364 VAL A CA 1
ATOM 2817 C C . VAL A 1 364 ? -3.051 -36.875 -12.117 1 76.62 364 VAL A C 1
ATOM 2819 O O . VAL A 1 364 ? -2.859 -35.906 -11.398 1 76.62 364 VAL A O 1
ATOM 2822 N N . LEU A 1 365 ? -4.105 -37 -12.82 1 84.25 365 LEU A N 1
ATOM 2823 C CA . LEU A 1 365 ? -5.164 -36 -12.828 1 84.25 365 LEU A CA 1
ATOM 2824 C C . LEU A 1 365 ? -5.809 -35.875 -11.453 1 84.25 365 LEU A C 1
ATOM 2826 O O . LEU A 1 365 ? -6.109 -34.781 -10.992 1 84.25 365 LEU A O 1
ATOM 2830 N N . SER A 1 366 ? -6.004 -37 -10.859 1 83.31 366 SER A N 1
ATOM 2831 C CA . SER A 1 366 ? -6.598 -36.969 -9.523 1 83.31 366 SER A CA 1
ATOM 2832 C C . SER A 1 366 ? -5.688 -36.281 -8.523 1 83.31 366 SER A C 1
ATOM 2834 O O . SER A 1 366 ? -6.16 -35.5 -7.695 1 83.31 366 SER A O 1
ATOM 2836 N N . ALA A 1 367 ? -4.445 -36.594 -8.594 1 76.12 367 ALA A N 1
ATOM 2837 C CA . ALA A 1 367 ? -3.488 -35.969 -7.695 1 76.12 367 ALA A CA 1
ATOM 2838 C C . ALA A 1 367 ? -3.438 -34.469 -7.934 1 76.12 367 ALA A C 1
ATOM 2840 O O . ALA A 1 367 ? -3.381 -33.688 -6.984 1 76.12 367 ALA A O 1
ATOM 2841 N N . GLY A 1 368 ? -3.408 -34.031 -9.188 1 79.38 368 GLY A N 1
ATOM 2842 C CA . GLY A 1 368 ? -3.42 -32.625 -9.531 1 79.38 368 GLY A CA 1
ATOM 2843 C C . GLY A 1 368 ? -4.676 -31.906 -9.07 1 79.38 368 GLY A C 1
ATOM 2844 O O . GLY A 1 368 ? -4.613 -30.75 -8.656 1 79.38 368 GLY A O 1
ATOM 2845 N N . SER A 1 369 ? -5.758 -32.562 -9.109 1 85.56 369 SER A N 1
ATOM 2846 C CA . SER A 1 369 ? -7.027 -31.953 -8.703 1 85.56 369 SER A CA 1
ATOM 2847 C C . SER A 1 369 ? -7.066 -31.719 -7.195 1 85.56 369 SER A C 1
ATOM 2849 O O . SER A 1 369 ? -7.691 -30.766 -6.73 1 85.56 369 SER A O 1
ATOM 2851 N N . LEU A 1 370 ? -6.367 -32.531 -6.488 1 76.56 370 LEU A N 1
ATOM 2852 C CA . LEU A 1 370 ? -6.316 -32.344 -5.043 1 76.56 370 LEU A CA 1
ATOM 2853 C C . LEU A 1 370 ? -5.57 -31.062 -4.684 1 76.56 370 LEU A C 1
ATOM 2855 O O . LEU A 1 370 ? -5.988 -30.328 -3.787 1 76.56 370 LEU A O 1
ATOM 2859 N N . SER A 1 371 ? -4.523 -30.906 -5.391 1 75.75 371 SER A N 1
ATOM 2860 C CA . SER A 1 371 ? -3.77 -29.672 -5.188 1 75.75 371 SER A CA 1
ATOM 2861 C C . SER A 1 371 ? -4.59 -28.453 -5.586 1 75.75 371 SER A C 1
ATOM 2863 O O . SER A 1 371 ? -4.57 -27.438 -4.898 1 75.75 371 SER A O 1
ATOM 2865 N N . ALA A 1 372 ? -5.297 -28.578 -6.703 1 82 372 ALA A N 1
ATOM 2866 C CA . ALA A 1 372 ? -6.152 -27.484 -7.176 1 82 372 ALA A CA 1
ATOM 2867 C C . ALA A 1 372 ? -7.273 -27.203 -6.18 1 82 372 ALA A C 1
ATOM 2869 O O . ALA A 1 372 ? -7.668 -26.047 -6.004 1 82 372 ALA A O 1
ATOM 2870 N N . MET A 1 373 ? -7.691 -28.219 -5.508 1 81.12 373 MET A N 1
ATOM 2871 C CA . MET A 1 373 ? -8.75 -28.062 -4.516 1 81.12 373 MET A CA 1
ATOM 2872 C C . MET A 1 373 ? -8.25 -27.266 -3.312 1 81.12 373 MET A C 1
ATOM 2874 O O . MET A 1 373 ? -8.984 -26.453 -2.754 1 81.12 373 MET A O 1
ATOM 2878 N N . SER A 1 374 ? -7.098 -27.531 -2.939 1 74.88 374 SER A N 1
ATOM 2879 C CA . SER A 1 374 ? -6.512 -26.781 -1.834 1 74.88 374 SER A CA 1
ATOM 2880 C C . SER A 1 374 ? -6.375 -25.297 -2.182 1 74.88 374 SER A C 1
ATOM 2882 O O . SER A 1 374 ? -6.652 -24.438 -1.351 1 74.88 374 SER A O 1
ATOM 2884 N N . GLY A 1 375 ? -5.965 -25.078 -3.453 1 74.56 375 GLY A N 1
ATOM 2885 C CA . GLY A 1 375 ? -5.902 -23.703 -3.922 1 74.56 375 GLY A CA 1
ATOM 2886 C C . GLY A 1 375 ? -7.254 -23.016 -3.918 1 74.56 375 GLY A C 1
ATOM 2887 O O . GLY A 1 375 ? -7.367 -21.875 -3.488 1 74.56 375 GLY A O 1
ATOM 2888 N N . PHE A 1 376 ? -8.234 -23.719 -4.289 1 81.88 376 PHE A N 1
ATOM 2889 C CA . PHE A 1 376 ? -9.594 -23.188 -4.301 1 81.88 376 PHE A CA 1
ATOM 2890 C C . PHE A 1 376 ? -10.055 -22.844 -2.889 1 81.88 376 PHE A C 1
ATOM 2892 O O . PHE A 1 376 ? -10.648 -21.797 -2.666 1 81.88 376 PHE A O 1
ATOM 2899 N N . TYR A 1 377 ? -9.711 -23.703 -2.023 1 76.62 377 TYR A N 1
ATOM 2900 C CA . TYR A 1 377 ? -10.109 -23.484 -0.637 1 76.62 377 TYR A CA 1
ATOM 2901 C C . TYR A 1 377 ? -9.469 -22.219 -0.076 1 76.62 377 TYR A C 1
ATOM 2903 O O . TYR A 1 377 ? -10.141 -21.422 0.586 1 76.62 377 TYR A O 1
ATOM 2911 N N . LEU A 1 378 ? -8.289 -22 -0.402 1 72.31 378 LEU A N 1
ATOM 2912 C CA . LEU A 1 378 ? -7.566 -20.828 0.084 1 72.31 378 LEU A CA 1
ATOM 2913 C C . LEU A 1 378 ? -8.148 -19.547 -0.506 1 72.31 378 LEU A C 1
ATOM 2915 O O . LEU A 1 378 ? -8.344 -18.562 0.21 1 72.31 378 LEU A O 1
ATOM 2919 N N . GLU A 1 379 ? -8.453 -19.656 -1.769 1 81.06 379 GLU A N 1
ATOM 2920 C CA . GLU A 1 379 ? -9.016 -18.484 -2.436 1 81.06 379 GLU A CA 1
ATOM 2921 C C . GLU A 1 379 ? -10.406 -18.172 -1.906 1 81.06 379 GLU A C 1
ATOM 2923 O O . GLU A 1 379 ? -10.781 -17 -1.79 1 81.06 379 GLU A O 1
ATOM 2928 N N . LEU A 1 380 ? -11.125 -19.141 -1.634 1 81.62 380 LEU A N 1
ATOM 2929 C CA . LEU A 1 380 ? -12.461 -18.969 -1.082 1 81.62 380 LEU A CA 1
ATOM 2930 C C . LEU A 1 380 ? -12.398 -18.312 0.297 1 81.62 380 LEU A C 1
ATOM 2932 O O . LEU A 1 380 ? -13.195 -17.438 0.611 1 81.62 380 LEU A O 1
ATOM 2936 N N . MET A 1 381 ? -11.445 -18.75 1.075 1 80.44 381 MET A N 1
ATOM 2937 C CA . MET A 1 381 ? -11.289 -18.188 2.41 1 80.44 381 MET A CA 1
ATOM 2938 C C . MET A 1 381 ? -10.844 -16.719 2.334 1 80.44 381 MET A C 1
ATOM 2940 O O . MET A 1 381 ? -11.32 -15.891 3.107 1 80.44 381 MET A O 1
ATOM 2944 N N . LYS A 1 382 ? -10.008 -16.469 1.372 1 79.12 382 LYS A N 1
ATOM 2945 C CA . LYS A 1 382 ? -9.609 -15.078 1.138 1 79.12 382 LYS A CA 1
ATOM 2946 C C . LYS A 1 382 ? -10.812 -14.219 0.748 1 79.12 382 LYS A C 1
ATOM 2948 O O . LYS A 1 382 ? -10.953 -13.086 1.217 1 79.12 382 LYS A O 1
ATOM 2953 N N . GLY A 1 383 ? -11.617 -14.773 -0.126 1 83.5 383 GLY A N 1
ATOM 2954 C CA . GLY A 1 383 ? -12.828 -14.078 -0.538 1 83.5 383 GLY A CA 1
ATOM 2955 C C . GLY A 1 383 ? -13.789 -13.82 0.609 1 83.5 383 GLY A C 1
ATOM 2956 O O . GLY A 1 383 ? -14.367 -12.734 0.709 1 83.5 383 GLY A O 1
ATOM 2957 N N . LEU A 1 384 ? -13.883 -14.742 1.502 1 82.56 384 LEU A N 1
ATOM 2958 C CA . LEU A 1 384 ? -14.766 -14.602 2.656 1 82.56 384 LEU A CA 1
ATOM 2959 C C . LEU A 1 384 ? -14.242 -13.523 3.605 1 82.56 384 LEU A C 1
ATOM 2961 O O . LEU A 1 384 ? -15.031 -12.758 4.168 1 82.56 384 LEU A O 1
ATOM 2965 N N . GLY A 1 385 ? -13.047 -13.5 3.801 1 77.69 385 GLY A N 1
ATOM 2966 C CA . GLY A 1 385 ? -12.445 -12.461 4.613 1 77.69 385 GLY A CA 1
ATOM 2967 C C . GLY A 1 385 ? -12.656 -11.062 4.051 1 77.69 385 GLY A C 1
ATOM 2968 O O . GLY A 1 385 ? -13.031 -10.148 4.781 1 77.69 385 GLY A O 1
ATOM 2969 N N . ALA A 1 386 ? -12.438 -10.984 2.789 1 83.25 386 ALA A N 1
ATOM 2970 C CA . ALA A 1 386 ? -12.586 -9.695 2.113 1 83.25 386 ALA A CA 1
ATOM 2971 C C . ALA A 1 386 ? -14.055 -9.273 2.053 1 83.25 386 ALA A C 1
ATOM 2973 O O . ALA A 1 386 ? -14.367 -8.078 2.102 1 83.25 386 ALA A O 1
ATOM 2974 N N . SER A 1 387 ? -14.93 -10.188 1.979 1 86.19 387 SER A N 1
ATOM 2975 C CA . SER A 1 387 ? -16.359 -9.906 1.827 1 86.19 387 SER A CA 1
ATOM 2976 C C . SER A 1 387 ? -16.953 -9.352 3.115 1 86.19 387 SER A C 1
ATOM 2978 O O . SER A 1 387 ? -17.859 -8.523 3.078 1 86.19 387 SER A O 1
ATOM 2980 N N . SER A 1 388 ? -16.469 -9.773 4.23 1 84.12 388 SER A N 1
ATOM 2981 C CA . SER A 1 388 ? -17 -9.312 5.508 1 84.12 388 SER A CA 1
ATOM 2982 C C . SER A 1 388 ? -16.906 -7.801 5.645 1 84.12 388 SER A C 1
ATOM 2984 O O . SER A 1 388 ? -17.875 -7.137 6.02 1 84.12 388 SER A O 1
ATOM 2986 N N . ARG A 1 389 ? -15.82 -7.293 5.277 1 82.31 389 ARG A N 1
ATOM 2987 C CA . ARG A 1 389 ? -15.594 -5.852 5.355 1 82.31 389 ARG A CA 1
ATOM 2988 C C . ARG A 1 389 ? -16.438 -5.113 4.32 1 82.31 389 ARG A C 1
ATOM 2990 O O . ARG A 1 389 ? -16.984 -4.043 4.602 1 82.31 389 ARG A O 1
ATOM 2997 N N . LEU A 1 390 ? -16.484 -5.66 3.236 1 88.25 390 LEU A N 1
ATOM 2998 C CA . LEU A 1 390 ? -17.25 -5.051 2.152 1 88.25 390 LEU A CA 1
ATOM 2999 C C . LEU A 1 390 ? -18.734 -5.039 2.473 1 88.25 390 LEU A C 1
ATOM 3001 O O . LEU A 1 390 ? -19.438 -4.055 2.199 1 88.25 390 LEU A O 1
ATOM 3005 N N . PHE A 1 391 ? -19.219 -6.086 3.09 1 88.56 391 PHE A N 1
ATOM 3006 C CA . PHE A 1 391 ? -20.641 -6.188 3.418 1 88.56 391 PHE A CA 1
ATOM 3007 C C . PHE A 1 391 ? -21 -5.246 4.562 1 88.56 391 PHE A C 1
ATOM 3009 O O . PHE A 1 391 ? -22.109 -4.707 4.609 1 88.56 391 PHE A O 1
ATOM 3016 N N . GLU A 1 392 ? -20.062 -5.059 5.418 1 87.62 392 GLU A N 1
ATOM 3017 C CA . GLU A 1 392 ? -20.281 -4.094 6.488 1 87.62 392 GLU A CA 1
ATOM 3018 C C . GLU A 1 392 ? -20.5 -2.688 5.934 1 87.62 392 GLU A C 1
ATOM 3020 O O . GLU A 1 392 ? -21.375 -1.958 6.391 1 87.62 392 GLU A O 1
ATOM 3025 N N . LEU A 1 393 ? -19.734 -2.406 4.926 1 90.12 393 LEU A N 1
ATOM 3026 C CA . LEU A 1 393 ? -19.844 -1.091 4.309 1 90.12 393 LEU A CA 1
ATOM 3027 C C . LEU A 1 393 ? -21.125 -0.994 3.479 1 90.12 393 LEU A C 1
ATOM 3029 O O . LEU A 1 393 ? -21.797 0.043 3.477 1 90.12 393 LEU A O 1
ATOM 3033 N N . LYS A 1 394 ? -21.422 -2.016 2.832 1 90.5 394 LYS A N 1
ATOM 3034 C CA . LYS A 1 394 ? -22.578 -2.045 1.94 1 90.5 394 LYS A CA 1
ATOM 3035 C C . LYS A 1 394 ? -23.875 -1.975 2.73 1 90.5 394 LYS A C 1
ATOM 3037 O O . LYS A 1 394 ? -24.828 -1.315 2.309 1 90.5 394 LYS A O 1
ATOM 3042 N N . ASN A 1 395 ? -23.859 -2.609 3.891 1 88.88 395 ASN A N 1
ATOM 3043 C CA . ASN A 1 395 ? -25.109 -2.746 4.625 1 88.88 395 ASN A CA 1
ATOM 3044 C C . ASN A 1 395 ? -25.234 -1.707 5.738 1 88.88 395 ASN A C 1
ATOM 3046 O O . ASN A 1 395 ? -26.25 -1.644 6.434 1 88.88 395 ASN A O 1
ATOM 3050 N N . ARG A 1 396 ? -24.312 -0.866 5.832 1 89.25 396 ARG A N 1
ATOM 3051 C CA . ARG A 1 396 ? -24.375 0.159 6.867 1 89.25 396 ARG A CA 1
ATOM 3052 C C . ARG A 1 396 ? -25.406 1.225 6.52 1 89.25 396 ARG A C 1
ATOM 3054 O O . ARG A 1 396 ? -25.438 1.726 5.395 1 89.25 396 ARG A O 1
ATOM 3061 N N . GLU A 1 397 ? -26.219 1.431 7.457 1 90.88 397 GLU A N 1
ATOM 3062 C CA . GLU A 1 397 ? -27.219 2.471 7.262 1 90.88 397 GLU A CA 1
ATOM 3063 C C . GLU A 1 397 ? -26.766 3.793 7.883 1 90.88 397 GLU A C 1
ATOM 3065 O O . GLU A 1 397 ? -26.312 3.824 9.023 1 90.88 397 GLU A O 1
ATOM 3070 N N . PRO A 1 398 ? -26.844 4.805 7.086 1 91.25 398 PRO A N 1
ATOM 3071 C CA . PRO A 1 398 ? -26.469 6.113 7.625 1 91.25 398 PRO A CA 1
ATOM 3072 C C . PRO A 1 398 ? -27.359 6.562 8.773 1 91.25 398 PRO A C 1
ATOM 3074 O O . PRO A 1 398 ? -28.562 6.297 8.766 1 91.25 398 PRO A O 1
ATOM 3077 N N . ARG A 1 399 ? -26.844 7.234 9.75 1 88.62 399 ARG A N 1
ATOM 3078 C CA . ARG A 1 399 ? -27.594 7.773 10.883 1 88.62 399 ARG A CA 1
ATOM 3079 C C . ARG A 1 399 ? -28.422 8.977 10.453 1 88.62 399 ARG A C 1
ATOM 3081 O O . ARG A 1 399 ? -29.5 9.211 11 1 88.62 399 ARG A O 1
ATOM 3088 N N . ILE A 1 400 ? -27.844 9.734 9.523 1 92.62 400 ILE A N 1
ATOM 3089 C CA . ILE A 1 400 ? -28.547 10.883 8.953 1 92.62 400 ILE A CA 1
ATOM 3090 C C . ILE A 1 400 ? -28.922 10.586 7.5 1 92.62 400 ILE A C 1
ATOM 3092 O O . ILE A 1 400 ? -28.047 10.383 6.656 1 92.62 400 ILE A O 1
ATOM 3096 N N . PRO A 1 401 ? -30.141 10.531 7.227 1 89.88 401 PRO A N 1
ATOM 3097 C CA . PRO A 1 401 ? -30.547 10.227 5.855 1 89.88 401 PRO A CA 1
ATOM 3098 C C . PRO A 1 401 ? -30.203 11.344 4.871 1 89.88 401 PRO A C 1
ATOM 3100 O O . PRO A 1 401 ? -30.109 12.508 5.266 1 89.88 401 PRO A O 1
ATOM 3103 N N . LEU A 1 402 ? -30.047 11.008 3.658 1 89 402 LEU A N 1
ATOM 3104 C CA . LEU A 1 402 ? -29.75 11.992 2.623 1 89 402 LEU A CA 1
ATOM 3105 C C . LEU A 1 402 ? -31.016 12.742 2.221 1 89 402 LEU A C 1
ATOM 3107 O O . LEU A 1 402 ? -30.969 13.945 1.94 1 89 402 LEU A O 1
ATOM 3111 N N . GLU A 1 403 ? -31.984 11.938 2.158 1 88.56 403 GLU A N 1
ATOM 3112 C CA . GLU A 1 403 ? -33.25 12.508 1.746 1 88.56 403 GLU A CA 1
ATOM 3113 C C . GLU A 1 403 ? -34.375 12.07 2.676 1 88.56 403 GLU A C 1
ATOM 3115 O O . GLU A 1 403 ? -34.25 11.07 3.381 1 88.56 403 GLU A O 1
ATOM 3120 N N . GLY A 1 404 ? -35.25 12.984 2.865 1 87.62 404 GLY A N 1
ATOM 3121 C CA . GLY A 1 404 ? -36.406 12.68 3.699 1 87.62 404 GLY A CA 1
ATOM 3122 C C . GLY A 1 404 ? -36.781 13.805 4.648 1 87.62 404 GLY A C 1
ATOM 3123 O O . GLY A 1 404 ? -35.938 14.633 4.992 1 87.62 404 GLY A O 1
ATOM 3124 N N . GLY A 1 405 ? -37.938 14.062 4.867 1 90.31 405 GLY A N 1
ATOM 3125 C CA . GLY A 1 405 ? -38.438 15.086 5.777 1 90.31 405 GLY A CA 1
ATOM 3126 C C . GLY A 1 405 ? -39.156 16.219 5.066 1 90.31 405 GLY A C 1
ATOM 3127 O O . GLY A 1 405 ? -39.562 16.078 3.914 1 90.31 405 GLY A O 1
ATOM 3128 N N . VAL A 1 406 ? -39.156 17.297 5.871 1 93.5 406 VAL A N 1
ATOM 3129 C CA . VAL A 1 406 ? -39.875 18.469 5.363 1 93.5 406 VAL A CA 1
ATOM 3130 C C . VAL A 1 406 ? -38.906 19.344 4.562 1 93.5 406 VAL A C 1
ATOM 3132 O O . VAL A 1 406 ? -37.75 19.516 4.934 1 93.5 406 VAL A O 1
ATOM 3135 N N . GLN A 1 407 ? -39.406 19.859 3.441 1 92.75 407 GLN A N 1
ATOM 3136 C CA . GLN A 1 407 ? -38.594 20.688 2.584 1 92.75 407 GLN A CA 1
ATOM 3137 C C . GLN A 1 407 ? -38.719 22.172 2.955 1 92.75 407 GLN A C 1
ATOM 3139 O O . GLN A 1 407 ? -39.812 22.75 2.801 1 92.75 407 GLN A O 1
ATOM 3144 N N . ILE A 1 408 ? -37.719 22.641 3.551 1 88.06 408 ILE A N 1
ATOM 3145 C CA . ILE A 1 408 ? -37.656 24.062 3.891 1 88.06 408 ILE A CA 1
ATOM 3146 C C . ILE A 1 408 ? -36.469 24.703 3.172 1 88.06 408 ILE A C 1
ATOM 3148 O O . ILE A 1 408 ? -35.344 24.266 3.318 1 88.06 408 ILE A O 1
ATOM 3152 N N . GLY A 1 409 ? -36.75 25.703 2.32 1 81.19 409 GLY A N 1
ATOM 3153 C CA . GLY A 1 409 ? -35.688 26.281 1.512 1 81.19 409 GLY A CA 1
ATOM 3154 C C . GLY A 1 409 ? -35.312 27.688 1.918 1 81.19 409 GLY A C 1
ATOM 3155 O O . GLY A 1 409 ? -34.375 28.281 1.379 1 81.19 409 GLY A O 1
ATOM 3156 N N . ASN A 1 410 ? -36.062 28.234 2.91 1 85.81 410 ASN A N 1
ATOM 3157 C CA . ASN A 1 410 ? -35.812 29.594 3.344 1 85.81 410 ASN A CA 1
ATOM 3158 C C . ASN A 1 410 ? -36.125 29.781 4.824 1 85.81 410 ASN A C 1
ATOM 3160 O O . ASN A 1 410 ? -36.875 29.016 5.406 1 85.81 410 ASN A O 1
ATOM 3164 N N . VAL A 1 411 ? -35.375 30.734 5.359 1 89.75 411 VAL A N 1
ATOM 3165 C CA . VAL A 1 411 ? -35.625 31.109 6.742 1 89.75 411 VAL A CA 1
ATOM 3166 C C . VAL A 1 411 ? -36.469 32.375 6.785 1 89.75 411 VAL A C 1
ATOM 3168 O O . VAL A 1 411 ? -36.062 33.438 6.27 1 89.75 411 VAL A O 1
ATOM 3171 N N . LYS A 1 412 ? -37.594 32.312 7.391 1 89.56 412 LYS A N 1
ATOM 3172 C CA . LYS A 1 412 ? -38.5 33.469 7.434 1 89.56 412 LYS A CA 1
ATOM 3173 C C . LYS A 1 412 ? -38.312 34.25 8.734 1 89.56 412 LYS A C 1
ATOM 3175 O O . LYS A 1 412 ? -38.406 35.469 8.734 1 89.56 412 LYS A O 1
ATOM 3180 N N . ASP A 1 413 ? -38.062 33.531 9.75 1 91 413 ASP A N 1
ATOM 3181 C CA . ASP A 1 413 ? -38 34.188 11.047 1 91 413 ASP A CA 1
ATOM 3182 C C . ASP A 1 413 ? -36.594 34.094 11.648 1 91 413 ASP A C 1
ATOM 3184 O O . ASP A 1 413 ? -35.812 35.031 11.555 1 91 413 ASP A O 1
ATOM 3188 N N . THR A 1 414 ? -36.375 32.875 12.18 1 94.31 414 THR A N 1
ATOM 3189 C CA . THR A 1 414 ? -35.094 32.75 12.875 1 94.31 414 THR A CA 1
ATOM 3190 C C . THR A 1 414 ? -34.625 31.297 12.914 1 94.31 414 THR A C 1
ATOM 3192 O O . THR A 1 414 ? -35.438 30.375 12.766 1 94.31 414 THR A O 1
ATOM 3195 N N . ILE A 1 415 ? -33.375 31.141 12.945 1 95.88 415 ILE A N 1
ATOM 3196 C CA . ILE A 1 415 ? -32.75 29.859 13.305 1 95.88 415 ILE A CA 1
ATOM 3197 C C . ILE A 1 415 ? -32.375 29.875 14.781 1 95.88 415 ILE A C 1
ATOM 3199 O O . ILE A 1 415 ? -31.578 30.719 15.211 1 95.88 415 ILE A O 1
ATOM 3203 N N . ARG A 1 416 ? -32.875 28.906 15.547 1 96.31 416 ARG A N 1
ATOM 3204 C CA . ARG A 1 416 ? -32.656 28.922 16.984 1 96.31 416 ARG A CA 1
ATOM 3205 C C . ARG A 1 416 ? -31.906 27.688 17.453 1 96.31 416 ARG A C 1
ATOM 3207 O O . ARG A 1 416 ? -32.312 26.562 17.156 1 96.31 416 ARG A O 1
ATOM 3214 N N . PHE A 1 417 ? -30.766 27.953 18.047 1 96.88 417 PHE A N 1
ATOM 3215 C CA . PHE A 1 417 ? -30.062 26.906 18.781 1 96.88 417 PHE A CA 1
ATOM 3216 C C . PHE A 1 417 ? -30.578 26.812 20.203 1 96.88 417 PHE A C 1
ATOM 3218 O O . PHE A 1 417 ? -30.453 27.766 20.984 1 96.88 417 PHE A O 1
ATOM 3225 N N . GLU A 1 418 ? -31.141 25.656 20.531 1 96.38 418 GLU A N 1
ATOM 3226 C CA . GLU A 1 418 ? -31.734 25.484 21.859 1 96.38 418 GLU A CA 1
ATOM 3227 C C . GLU A 1 418 ? -30.969 24.453 22.672 1 96.38 418 GLU A C 1
ATOM 3229 O O . GLU A 1 418 ? -31.188 23.25 22.531 1 96.38 418 GLU A O 1
ATOM 3234 N N . HIS A 1 419 ? -30.156 24.906 23.609 1 95 419 HIS A N 1
ATOM 3235 C CA . HIS A 1 419 ? -29.406 24.078 24.547 1 95 419 HIS A CA 1
ATOM 3236 C C . HIS A 1 419 ? -28.703 22.938 23.812 1 95 419 HIS A C 1
ATOM 3238 O O . HIS A 1 419 ? -28.844 21.766 24.203 1 95 419 HIS A O 1
ATOM 3244 N N . VAL A 1 420 ? -28.047 23.312 22.844 1 95.75 420 VAL A N 1
ATOM 3245 C CA . VAL A 1 420 ? -27.406 22.328 21.984 1 95.75 420 VAL A CA 1
ATOM 3246 C C . VAL A 1 420 ? -26.125 21.812 22.641 1 95.75 420 VAL A C 1
ATOM 3248 O O . VAL A 1 420 ? -25.266 22.594 23.031 1 95.75 420 VAL A O 1
ATOM 3251 N N . ALA A 1 421 ? -26.016 20.5 22.797 1 95.19 421 ALA A N 1
ATOM 3252 C CA . ALA A 1 421 ? -24.812 19.797 23.234 1 95.19 421 ALA A CA 1
ATOM 3253 C C . ALA A 1 421 ? -24.281 18.875 22.141 1 95.19 421 ALA A C 1
ATOM 3255 O O . ALA A 1 421 ? -25.062 18.266 21.406 1 95.19 421 ALA A O 1
ATOM 3256 N N . PHE A 1 422 ? -22.969 18.891 22.047 1 94.19 422 PHE A N 1
ATOM 3257 C CA . PHE A 1 422 ? -22.391 18.078 20.984 1 94.19 422 PHE A CA 1
ATOM 3258 C C . PHE A 1 422 ? -20.969 17.672 21.344 1 94.19 422 PHE A C 1
ATOM 3260 O O . PHE A 1 422 ? -20.234 18.438 21.984 1 94.19 422 PHE A O 1
ATOM 3267 N N . GLY A 1 423 ? -20.656 16.453 20.891 1 90.75 423 GLY A N 1
ATOM 3268 C CA . GLY A 1 423 ? -19.297 15.93 20.969 1 90.75 423 GLY A CA 1
ATOM 3269 C C . GLY A 1 423 ? -18.969 14.961 19.844 1 90.75 423 GLY A C 1
ATOM 3270 O O . GLY A 1 423 ? -19.828 14.156 19.453 1 90.75 423 GLY A O 1
ATOM 3271 N N . TYR A 1 424 ? -17.797 15.258 19.266 1 86 424 TYR A N 1
ATOM 3272 C CA . TYR A 1 424 ? -17.344 14.281 18.281 1 86 424 TYR A CA 1
ATOM 3273 C C . TYR A 1 424 ? -17.141 12.914 18.922 1 86 424 TYR A C 1
ATOM 3275 O O . TYR A 1 424 ? -16.875 12.82 20.125 1 86 424 TYR A O 1
ATOM 3283 N N . ALA A 1 425 ? -17.234 11.938 18.094 1 77.62 425 ALA A N 1
ATOM 3284 C CA . ALA A 1 425 ? -17.094 10.578 18.625 1 77.62 425 ALA A CA 1
ATOM 3285 C C . ALA A 1 425 ? -15.711 10.367 19.234 1 77.62 425 ALA A C 1
ATOM 3287 O O . ALA A 1 425 ? -14.703 10.75 18.641 1 77.62 425 ALA A O 1
ATOM 3288 N N . ASP A 1 426 ? -15.594 9.836 20.312 1 65.31 426 ASP A N 1
ATOM 3289 C CA . ASP A 1 426 ? -14.375 9.422 21 1 65.31 426 ASP A CA 1
ATOM 3290 C C . ASP A 1 426 ? -13.609 10.625 21.547 1 65.31 426 ASP A C 1
ATOM 3292 O O . ASP A 1 426 ? -12.406 10.547 21.797 1 65.31 426 ASP A O 1
ATOM 3296 N N . ARG A 1 427 ? -14.273 11.82 21.5 1 73.19 427 ARG A N 1
ATOM 3297 C CA . ARG A 1 427 ? -13.664 13.016 22.062 1 73.19 427 ARG A CA 1
ATOM 3298 C C . ARG A 1 427 ? -14.523 13.594 23.188 1 73.19 427 ARG A C 1
ATOM 3300 O O . ARG A 1 427 ? -15.664 13.172 23.375 1 73.19 427 ARG A O 1
ATOM 3307 N N . ASP A 1 428 ? -13.914 14.43 23.891 1 74.81 428 ASP A N 1
ATOM 3308 C CA . ASP A 1 428 ? -14.656 15.148 24.922 1 74.81 428 ASP A CA 1
ATOM 3309 C C . ASP A 1 428 ? -15.719 16.047 24.312 1 74.81 428 ASP A C 1
ATOM 3311 O O . ASP A 1 428 ? -15.555 16.547 23.188 1 74.81 428 ASP A O 1
ATOM 3315 N N . PRO A 1 429 ? -16.75 16.141 25.109 1 86.19 429 PRO A N 1
ATOM 3316 C CA . PRO A 1 429 ? -17.797 17.016 24.578 1 86.19 429 PRO A CA 1
ATOM 3317 C C . PRO A 1 429 ? -17.297 18.438 24.297 1 86.19 429 PRO A C 1
ATOM 3319 O O . PRO A 1 429 ? -16.578 19.016 25.109 1 86.19 429 PRO A O 1
ATOM 3322 N N . LEU A 1 430 ? -17.594 18.859 23.156 1 86.81 430 LEU A N 1
ATOM 3323 C CA . LEU A 1 430 ? -17.172 20.172 22.703 1 86.81 430 LEU A CA 1
ATOM 3324 C C . LEU A 1 430 ? -18.125 21.25 23.203 1 86.81 430 LEU A C 1
ATOM 3326 O O . LEU A 1 430 ? -17.688 22.312 23.672 1 86.81 430 LEU A O 1
ATOM 3330 N N . PHE A 1 431 ? -19.484 20.953 23.062 1 90.12 431 PHE A N 1
ATOM 3331 C CA . PHE A 1 431 ? -20.531 21.859 23.5 1 90.12 431 PHE A CA 1
ATOM 3332 C C . PHE A 1 431 ? -21.328 21.266 24.656 1 90.12 431 PHE A C 1
ATOM 3334 O O . PHE A 1 431 ? -21.672 20.094 24.641 1 90.12 431 PHE A O 1
ATOM 3341 N N . HIS A 1 432 ? -21.562 22.109 25.641 1 90.12 432 HIS A N 1
ATOM 3342 C CA . HIS A 1 432 ? -22.406 21.688 26.75 1 90.12 432 HIS A CA 1
ATOM 3343 C C . HIS A 1 432 ? -23.781 22.328 26.688 1 90.12 432 HIS A C 1
ATOM 3345 O O . HIS A 1 432 ? -24.766 21.734 27.094 1 90.12 432 HIS A O 1
ATOM 3351 N N . ASN A 1 433 ? -23.688 23.578 26.312 1 91.44 433 ASN A N 1
ATOM 3352 C CA . ASN A 1 433 ? -24.938 24.312 26.234 1 91.44 433 ASN A CA 1
ATOM 3353 C C . ASN A 1 433 ? -24.828 25.531 25.328 1 91.44 433 ASN A C 1
ATOM 3355 O O . ASN A 1 433 ? -24.578 26.641 25.797 1 91.44 433 ASN A O 1
ATOM 3359 N N . ILE A 1 434 ? -25.172 25.344 24.094 1 94.25 434 ILE A N 1
ATOM 3360 C CA . ILE A 1 434 ? -25.141 26.438 23.141 1 94.25 434 ILE A CA 1
ATOM 3361 C C . ILE A 1 434 ? -26.562 26.906 22.828 1 94.25 434 ILE A C 1
ATOM 3363 O O . ILE A 1 434 ? -27.375 26.141 22.328 1 94.25 434 ILE A O 1
ATOM 3367 N N . SER A 1 435 ? -26.859 28.125 23.219 1 96 435 SER A N 1
ATOM 3368 C CA . SER A 1 435 ? -28.156 28.703 22.922 1 96 435 SER A CA 1
ATOM 3369 C C . SER A 1 435 ? -28.031 30.109 22.359 1 96 435 SER A C 1
ATOM 3371 O O . SER A 1 435 ? -27.469 31 23 1 96 435 SER A O 1
ATOM 3373 N N . PHE A 1 436 ? -28.469 30.344 21.141 1 95.56 436 PHE A N 1
ATOM 3374 C CA . PHE A 1 436 ? -28.531 31.672 20.531 1 95.56 436 PHE A CA 1
ATOM 3375 C C . PHE A 1 436 ? -29.406 31.656 19.297 1 95.56 436 PHE A C 1
ATOM 3377 O O . PHE A 1 436 ? -29.828 30.594 18.844 1 95.56 436 PHE A O 1
ATOM 3384 N N . ASP A 1 437 ? -29.703 32.812 18.75 1 95.38 437 ASP A N 1
ATOM 3385 C CA . ASP A 1 437 ? -30.578 32.938 17.594 1 95.38 437 ASP A CA 1
ATOM 3386 C C . ASP A 1 437 ? -29.828 33.594 16.422 1 95.38 437 ASP A C 1
ATOM 3388 O O . ASP A 1 437 ? -28.953 34.438 16.625 1 95.38 437 ASP A O 1
ATOM 3392 N N . VAL A 1 438 ? -30.234 33.094 15.266 1 95.12 438 VAL A N 1
ATOM 3393 C CA . VAL A 1 438 ? -29.781 33.719 14.023 1 95.12 438 VAL A CA 1
ATOM 3394 C C . VAL A 1 438 ? -30.984 34.312 13.281 1 95.12 438 VAL A C 1
ATOM 3396 O O . VAL A 1 438 ? -31.672 33.625 12.531 1 95.12 438 VAL A O 1
ATOM 3399 N N . PRO A 1 439 ? -31.125 35.594 13.461 1 93.69 439 PRO A N 1
ATOM 3400 C CA . PRO A 1 439 ? -32.312 36.219 12.844 1 93.69 439 PRO A CA 1
ATOM 3401 C C . PRO A 1 439 ? -32.219 36.25 11.32 1 93.69 439 PRO A C 1
ATOM 3403 O O . PRO A 1 439 ? -31.156 36.438 10.75 1 93.69 439 PRO A O 1
ATOM 3406 N N . ALA A 1 440 ? -33.406 36.125 10.664 1 92.56 440 ALA A N 1
ATOM 3407 C CA . ALA A 1 440 ? -33.5 36.094 9.211 1 92.56 440 ALA A CA 1
ATOM 3408 C C . ALA A 1 440 ? -33.125 37.438 8.609 1 92.56 440 ALA A C 1
ATOM 3410 O O . ALA A 1 440 ? -33.469 38.469 9.148 1 92.56 440 ALA A O 1
ATOM 3411 N N . GLY A 1 441 ? -32.281 37.375 7.57 1 88.38 441 GLY A N 1
ATOM 3412 C CA . GLY A 1 441 ? -31.922 38.562 6.816 1 88.38 441 GLY A CA 1
ATOM 3413 C C . GLY A 1 441 ? -30.859 39.406 7.488 1 88.38 441 GLY A C 1
ATOM 3414 O O . GLY A 1 441 ? -30.656 40.562 7.117 1 88.38 441 GLY A O 1
ATOM 3415 N N . LYS A 1 442 ? -30.281 38.906 8.516 1 89.94 442 LYS A N 1
ATOM 3416 C CA . LYS A 1 442 ? -29.25 39.625 9.242 1 89.94 442 LYS A CA 1
ATOM 3417 C C . LYS A 1 442 ? -27.922 38.844 9.203 1 89.94 442 LYS A C 1
ATOM 3419 O O . LYS A 1 442 ? -27.891 37.688 8.828 1 89.94 442 LYS A O 1
ATOM 3424 N N . ILE A 1 443 ? -26.891 39.594 9.539 1 90.62 443 ILE A N 1
ATOM 3425 C CA . ILE A 1 443 ? -25.562 39 9.57 1 90.62 443 ILE A CA 1
ATOM 3426 C C . ILE A 1 443 ? -25.188 38.656 11.016 1 90.62 443 ILE A C 1
ATOM 3428 O O . ILE A 1 443 ? -25.141 39.531 11.875 1 90.62 443 ILE A O 1
ATOM 3432 N N . THR A 1 444 ? -25 37.406 11.266 1 92.62 444 THR A N 1
ATOM 3433 C CA . THR A 1 444 ? -24.562 36.938 12.578 1 92.62 444 THR A CA 1
ATOM 3434 C C . THR A 1 444 ? -23.109 36.469 12.531 1 92.62 444 THR A C 1
ATOM 3436 O O . THR A 1 444 ? -22.781 35.562 11.742 1 92.62 444 THR A O 1
ATOM 3439 N N . ALA A 1 445 ? -22.234 37 13.344 1 91.94 445 ALA A N 1
ATOM 3440 C CA . ALA A 1 445 ? -20.844 36.594 13.422 1 91.94 445 ALA A CA 1
ATOM 3441 C C . ALA A 1 445 ? -20.578 35.75 14.664 1 91.94 445 ALA A C 1
ATOM 3443 O O . ALA A 1 445 ? -21.031 36.094 15.766 1 91.94 445 ALA A O 1
ATOM 3444 N N . VAL A 1 446 ? -20 34.656 14.453 1 92.38 446 VAL A N 1
ATOM 3445 C CA . VAL A 1 446 ? -19.594 33.781 15.555 1 92.38 446 VAL A CA 1
ATOM 3446 C C . VAL A 1 446 ? -18.109 33.906 15.812 1 92.38 446 VAL A C 1
ATOM 3448 O O . VAL A 1 446 ? -17.281 33.688 14.922 1 92.38 446 VAL A O 1
ATOM 3451 N N . VAL A 1 447 ? -17.75 34.281 17.078 1 89.06 447 VAL A N 1
ATOM 3452 C CA . VAL A 1 447 ? -16.359 34.531 17.422 1 89.06 447 VAL A CA 1
ATOM 3453 C C . VAL A 1 447 ? -15.977 33.75 18.672 1 89.06 447 VAL A C 1
ATOM 3455 O O . VAL A 1 447 ? -16.844 33.375 19.469 1 89.06 447 VAL A O 1
ATOM 3458 N N . GLY A 1 448 ? -14.758 33.406 18.75 1 84.31 448 GLY A N 1
ATOM 3459 C CA . GLY A 1 448 ? -14.219 32.688 19.875 1 84.31 448 GLY A CA 1
ATOM 3460 C C . GLY A 1 448 ? -12.766 32.281 19.688 1 84.31 448 GLY A C 1
ATOM 3461 O O . GLY A 1 448 ? -12.188 32.5 18.625 1 84.31 448 GLY A O 1
ATOM 3462 N N . SER A 1 449 ? -12.289 31.688 20.719 1 76.69 449 SER A N 1
ATOM 3463 C CA . SER A 1 449 ? -10.898 31.234 20.672 1 76.69 449 SER A CA 1
ATOM 3464 C C . SER A 1 449 ? -10.742 30.062 19.719 1 76.69 449 SER A C 1
ATOM 3466 O O . SER A 1 449 ? -11.734 29.422 19.328 1 76.69 449 SER A O 1
ATOM 3468 N N . SER A 1 450 ? -9.531 29.844 19.219 1 70.94 450 SER A N 1
ATOM 3469 C CA . SER A 1 450 ? -9.273 28.688 18.391 1 70.94 450 SER A CA 1
ATOM 3470 C C . SER A 1 450 ? -9.641 27.391 19.094 1 70.94 450 SER A C 1
ATOM 3472 O O . SER A 1 450 ? -9.328 27.219 20.281 1 70.94 450 SER A O 1
ATOM 3474 N N . GLY A 1 451 ? -10.344 26.562 18.469 1 74.19 451 GLY A N 1
ATOM 3475 C CA . GLY A 1 451 ? -10.742 25.281 19.047 1 74.19 451 GLY A CA 1
ATOM 3476 C C . GLY A 1 451 ? -12.023 25.375 19.844 1 74.19 451 GLY A C 1
ATOM 3477 O O . GLY A 1 451 ? -12.453 24.391 20.453 1 74.19 451 GLY A O 1
ATOM 3478 N N . SER A 1 452 ? -12.555 26.531 19.859 1 78.81 452 SER A N 1
ATOM 3479 C CA . SER A 1 452 ? -13.758 26.703 20.656 1 78.81 452 SER A CA 1
ATOM 3480 C C . SER A 1 452 ? -14.961 26.031 20 1 78.81 452 SER A C 1
ATOM 3482 O O . SER A 1 452 ? -16 25.859 20.641 1 78.81 452 SER A O 1
ATOM 3484 N N . GLY A 1 453 ? -14.836 25.609 18.75 1 85.25 453 GLY A N 1
ATOM 3485 C CA . GLY A 1 453 ? -15.898 24.859 18.094 1 85.25 453 GLY A CA 1
ATOM 3486 C C . GLY A 1 453 ? -16.688 25.688 17.094 1 85.25 453 GLY A C 1
ATOM 3487 O O . GLY A 1 453 ? -17.781 25.297 16.703 1 85.25 453 GLY A O 1
ATOM 3488 N N . LYS A 1 454 ? -16.266 26.797 16.719 1 87.5 454 LYS A N 1
ATOM 3489 C CA . LYS A 1 454 ? -16.953 27.688 15.797 1 87.5 454 LYS A CA 1
ATOM 3490 C C . LYS A 1 454 ? -17.328 26.953 14.508 1 87.5 454 LYS A C 1
ATOM 3492 O O . LYS A 1 454 ? -18.469 27.047 14.055 1 87.5 454 LYS A O 1
ATOM 3497 N N . SER A 1 455 ? -16.406 26.172 13.984 1 87.94 455 SER A N 1
ATOM 3498 C CA . SER A 1 455 ? -16.656 25.453 12.742 1 87.94 455 SER A CA 1
ATOM 3499 C C . SER A 1 455 ? -17.703 24.344 12.961 1 87.94 455 SER A C 1
ATOM 3501 O O . SER A 1 455 ? -18.438 24 12.039 1 87.94 455 SER A O 1
ATOM 3503 N N . THR A 1 456 ? -17.75 23.859 14.148 1 91.69 456 THR A N 1
ATOM 3504 C CA . THR A 1 456 ? -18.719 22.812 14.484 1 91.69 456 THR A CA 1
ATOM 3505 C C . THR A 1 456 ? -20.141 23.375 14.453 1 91.69 456 THR A C 1
ATOM 3507 O O . THR A 1 456 ? -21.078 22.656 14.086 1 91.69 456 THR A O 1
ATOM 3510 N N . ILE A 1 457 ? -20.234 24.625 14.789 1 93.44 457 ILE A N 1
ATOM 3511 C CA . ILE A 1 457 ? -21.547 25.266 14.742 1 93.44 457 ILE A CA 1
ATOM 3512 C C . ILE A 1 457 ? -22.047 25.281 13.305 1 93.44 457 ILE A C 1
ATOM 3514 O O . ILE A 1 457 ? -23.219 24.969 13.047 1 93.44 457 ILE A O 1
ATOM 3518 N N . ALA A 1 458 ? -21.188 25.594 12.383 1 92.5 458 ALA A N 1
ATOM 3519 C CA . ALA A 1 458 ? -21.547 25.594 10.969 1 92.5 458 ALA A CA 1
ATOM 3520 C C . ALA A 1 458 ? -21.906 24.188 10.508 1 92.5 458 ALA A C 1
ATOM 3522 O O . ALA A 1 458 ? -22.859 24 9.75 1 92.5 458 ALA A O 1
ATOM 3523 N N . SER A 1 459 ? -21.203 23.203 10.953 1 93.62 459 SER A N 1
ATOM 3524 C CA . SER A 1 459 ? -21.438 21.828 10.578 1 93.62 459 SER A CA 1
ATOM 3525 C C . SER A 1 459 ? -22.781 21.328 11.094 1 93.62 459 SER A C 1
ATOM 3527 O O . SER A 1 459 ? -23.469 20.547 10.43 1 93.62 459 SER A O 1
ATOM 3529 N N . LEU A 1 460 ? -23.109 21.781 12.289 1 94.94 460 LEU A N 1
ATOM 3530 C CA . LEU A 1 460 ? -24.391 21.406 12.875 1 94.94 460 LEU A CA 1
ATOM 3531 C C . LEU A 1 460 ? -25.531 22.062 12.125 1 94.94 460 LEU A C 1
ATOM 3533 O O . LEU A 1 460 ? -26.578 21.438 11.906 1 94.94 460 LEU A O 1
ATOM 3537 N N . LEU A 1 461 ? -25.281 23.297 11.766 1 94.88 461 LEU A N 1
ATOM 3538 C CA . LEU A 1 461 ? -26.312 24.016 11.023 1 94.88 461 LEU A CA 1
ATOM 3539 C C . LEU A 1 461 ? -26.562 23.359 9.672 1 94.88 461 LEU A C 1
ATOM 3541 O O . LEU A 1 461 ? -27.703 23.344 9.188 1 94.88 461 LEU A O 1
ATOM 3545 N N . LEU A 1 462 ? -25.562 22.812 9.094 1 94.69 462 LEU A N 1
ATOM 3546 C CA . LEU A 1 462 ? -25.672 22.109 7.82 1 94.69 462 LEU A CA 1
ATOM 3547 C C . LEU A 1 462 ? -26.141 20.672 8.023 1 94.69 462 LEU A C 1
ATOM 3549 O O . LEU A 1 462 ? -26.312 19.922 7.062 1 94.69 462 LEU A O 1
ATOM 3553 N N . ARG A 1 463 ? -26.312 20.297 9.211 1 95 463 ARG A N 1
ATOM 3554 C CA . ARG A 1 463 ? -26.734 18.969 9.648 1 95 463 ARG A CA 1
ATOM 3555 C C . ARG A 1 463 ? -25.781 17.906 9.125 1 95 463 ARG A C 1
ATOM 3557 O O . ARG A 1 463 ? -26.203 16.844 8.648 1 95 463 ARG A O 1
ATOM 3564 N N . LEU A 1 464 ? -24.594 18.25 9.055 1 93.69 464 LEU A N 1
ATOM 3565 C CA . LEU A 1 464 ? -23.578 17.234 8.82 1 93.69 464 LEU A CA 1
ATOM 3566 C C . LEU A 1 464 ? -23.453 16.297 10.023 1 93.69 464 LEU A C 1
ATOM 3568 O O . LEU A 1 464 ? -23.031 15.156 9.883 1 93.69 464 LEU A O 1
ATOM 3572 N N . TYR A 1 465 ? -23.75 16.891 11.18 1 93.94 465 TYR A N 1
ATOM 3573 C CA . TYR A 1 465 ? -23.844 16.172 12.453 1 93.94 465 TYR A CA 1
ATOM 3574 C C . TYR A 1 465 ? -25.156 16.5 13.164 1 93.94 465 TYR A C 1
ATOM 3576 O O . TYR A 1 465 ? -25.734 17.562 12.945 1 93.94 465 TYR A O 1
ATOM 3584 N N . ASP A 1 466 ? -25.531 15.555 13.945 1 94.19 466 ASP A N 1
ATOM 3585 C CA . ASP A 1 466 ? -26.672 15.812 14.82 1 94.19 466 ASP A CA 1
ATOM 3586 C C . ASP A 1 466 ? -26.203 16.094 16.25 1 94.19 466 ASP A C 1
ATOM 3588 O O . ASP A 1 466 ? -25.266 15.469 16.734 1 94.19 466 ASP A O 1
ATOM 3592 N N . PRO A 1 467 ? -26.875 17.062 16.781 1 94.62 467 PRO A N 1
ATOM 3593 C CA . PRO A 1 467 ? -26.531 17.344 18.188 1 94.62 467 PRO A CA 1
ATOM 3594 C C . PRO A 1 467 ? -26.797 16.141 19.094 1 94.62 467 PRO A C 1
ATOM 3596 O O . PRO A 1 467 ? -27.688 15.344 18.828 1 94.62 467 PRO A O 1
ATOM 3599 N N . THR A 1 468 ? -26.031 16.016 20.125 1 92.81 468 THR A N 1
ATOM 3600 C CA . THR A 1 468 ? -26.203 14.938 21.109 1 92.81 468 THR A CA 1
ATOM 3601 C C . THR A 1 468 ? -27.422 15.203 21.984 1 92.81 468 THR A C 1
ATOM 3603 O O . THR A 1 468 ? -28.172 14.281 22.297 1 92.81 468 THR A O 1
ATOM 3606 N N . SER A 1 469 ? -27.484 16.391 22.438 1 93.38 469 SER A N 1
ATOM 3607 C CA . SER A 1 469 ? -28.656 16.859 23.156 1 93.38 469 SER A CA 1
ATOM 3608 C C . SER A 1 469 ? -29.047 18.266 22.719 1 93.38 469 SER A C 1
ATOM 3610 O O . SER A 1 469 ? -28.25 18.984 22.109 1 93.38 469 SER A O 1
ATOM 3612 N N . GLY A 1 470 ? -30.312 18.562 22.922 1 94.75 470 GLY A N 1
ATOM 3613 C CA . GLY A 1 470 ? -30.828 19.828 22.422 1 94.75 470 GLY A CA 1
ATOM 3614 C C . GLY A 1 470 ? -31.312 19.75 21 1 94.75 470 GLY A C 1
ATOM 3615 O O . GLY A 1 470 ? -31.5 18.672 20.453 1 94.75 470 GLY A O 1
ATOM 3616 N N . ARG A 1 471 ? -31.688 20.906 20.453 1 95.94 471 ARG A N 1
ATOM 3617 C CA . ARG A 1 471 ? -32.188 20.875 19.094 1 95.94 471 ARG A CA 1
ATOM 3618 C C . ARG A 1 471 ? -31.953 22.219 18.391 1 95.94 471 ARG A C 1
ATOM 3620 O O . ARG A 1 471 ? -31.75 23.234 19.047 1 95.94 471 ARG A O 1
ATOM 3627 N N . ILE A 1 472 ? -31.891 22.219 17.156 1 96.69 472 ILE A N 1
ATOM 3628 C CA . ILE A 1 472 ? -31.797 23.391 16.281 1 96.69 472 ILE A CA 1
ATOM 3629 C C . ILE A 1 472 ? -33.094 23.562 15.516 1 96.69 472 ILE A C 1
ATOM 3631 O O . ILE A 1 472 ? -33.562 22.641 14.828 1 96.69 472 ILE A O 1
ATOM 3635 N N . LEU A 1 473 ? -33.656 24.703 15.703 1 96.69 473 LEU A N 1
ATOM 3636 C CA . LEU A 1 473 ? -34.969 24.969 15.102 1 96.69 473 LEU A CA 1
ATOM 3637 C C . LEU A 1 473 ? -34.844 26 13.977 1 96.69 473 LEU A C 1
ATOM 3639 O O . LEU A 1 473 ? -34.219 27.047 14.148 1 96.69 473 LEU A O 1
ATOM 3643 N N . VAL A 1 474 ? -35.438 25.688 12.844 1 96 474 VAL A N 1
ATOM 3644 C CA . VAL A 1 474 ? -35.594 26.609 11.727 1 96 474 VAL A CA 1
ATOM 3645 C C . VAL A 1 474 ? -37.031 27.062 11.602 1 96 474 VAL A C 1
ATOM 3647 O O . VAL A 1 474 ? -37.906 26.281 11.156 1 96 474 VAL A O 1
ATOM 3650 N N . ASP A 1 475 ? -37.281 28.234 11.906 1 94.75 475 ASP A N 1
ATOM 3651 C CA . ASP A 1 475 ? -38.625 28.766 11.945 1 94.75 475 ASP A CA 1
ATOM 3652 C C . ASP A 1 475 ? -39.562 27.844 12.727 1 94.75 475 ASP A C 1
ATOM 3654 O O . ASP A 1 475 ? -40.656 27.5 12.258 1 94.75 475 ASP A O 1
ATOM 3658 N N . GLY A 1 476 ? -39.031 27.234 13.719 1 93.06 476 GLY A N 1
ATOM 3659 C CA . GLY A 1 476 ? -39.844 26.422 14.617 1 93.06 476 GLY A CA 1
ATOM 3660 C C . GLY A 1 476 ? -39.781 24.938 14.281 1 93.06 476 GLY A C 1
ATOM 3661 O O . GLY A 1 476 ? -40.219 24.109 15.078 1 93.06 476 GLY A O 1
ATOM 3662 N N . THR A 1 477 ? -39.312 24.562 13.195 1 95.56 477 THR A N 1
ATOM 3663 C CA . THR A 1 477 ? -39.219 23.156 12.805 1 95.56 477 THR A CA 1
ATOM 3664 C C . THR A 1 477 ? -37.812 22.625 13.148 1 95.56 477 THR A C 1
ATOM 3666 O O . THR A 1 477 ? -36.812 23.234 12.828 1 95.56 477 THR A O 1
ATOM 3669 N N . ASP A 1 478 ? -37.906 21.438 13.695 1 95.88 478 ASP A N 1
ATOM 3670 C CA . ASP A 1 478 ? -36.625 20.812 14.062 1 95.88 478 ASP A CA 1
ATOM 3671 C C . ASP A 1 478 ? -35.812 20.438 12.828 1 95.88 478 ASP A C 1
ATOM 3673 O O . ASP A 1 478 ? -36.375 19.891 11.859 1 95.88 478 ASP A O 1
ATOM 3677 N N . LEU A 1 479 ? -34.562 20.766 12.891 1 95 479 LEU A N 1
ATOM 3678 C CA . LEU A 1 479 ? -33.656 20.484 11.781 1 95 479 LEU A CA 1
ATOM 3679 C C . LEU A 1 479 ? -33.656 19 11.461 1 95 479 LEU A C 1
ATOM 3681 O O . LEU A 1 479 ? -33.438 18.609 10.312 1 95 479 LEU A O 1
ATOM 3685 N N . LYS A 1 480 ? -33.906 18.125 12.383 1 94.25 480 LYS A N 1
ATOM 3686 C CA . LYS A 1 480 ? -33.906 16.672 12.219 1 94.25 480 LYS A CA 1
ATOM 3687 C C . LYS A 1 480 ? -35.094 16.234 11.344 1 94.25 480 LYS A C 1
ATOM 3689 O O . LYS A 1 480 ? -35.031 15.148 10.742 1 94.25 480 LYS A O 1
ATOM 3694 N N . ASP A 1 481 ? -36.031 17.094 11.281 1 94.69 481 ASP A N 1
ATOM 3695 C CA . ASP A 1 481 ? -37.219 16.75 10.516 1 94.69 481 ASP A CA 1
ATOM 3696 C C . ASP A 1 481 ? -37.156 17.375 9.125 1 94.69 481 ASP A C 1
ATOM 3698 O O . ASP A 1 481 ? -38.062 17.125 8.297 1 94.69 481 ASP A O 1
ATOM 3702 N N . ILE A 1 482 ? -36.188 18.109 8.867 1 94.56 482 ILE A N 1
ATOM 3703 C CA . ILE A 1 482 ? -36.031 18.766 7.57 1 94.56 482 ILE A CA 1
ATOM 3704 C C . ILE A 1 482 ? -35.219 17.891 6.641 1 94.56 482 ILE A C 1
ATOM 3706 O O . ILE A 1 482 ? -34.25 17.234 7.082 1 94.56 482 ILE A O 1
ATOM 3710 N N . ASP A 1 483 ? -35.562 17.938 5.383 1 95 483 ASP A N 1
ATOM 3711 C CA . ASP A 1 483 ? -34.75 17.234 4.375 1 95 483 ASP A CA 1
ATOM 3712 C C . ASP A 1 483 ? -33.375 17.859 4.25 1 95 483 ASP A C 1
ATOM 3714 O O . ASP A 1 483 ? -33.219 19 3.797 1 95 483 ASP A O 1
ATOM 3718 N N . PRO A 1 484 ? -32.406 17.047 4.582 1 93.88 484 PRO A N 1
ATOM 3719 C CA . PRO A 1 484 ? -31.047 17.625 4.621 1 93.88 484 PRO A CA 1
ATOM 3720 C C . PRO A 1 484 ? -30.562 18.094 3.246 1 93.88 484 PRO A C 1
ATOM 3722 O O . PRO A 1 484 ? -29.922 19.125 3.131 1 93.88 484 PRO A O 1
ATOM 3725 N N . SER A 1 485 ? -30.859 17.375 2.209 1 92.81 485 SER A N 1
ATOM 3726 C CA . SER A 1 485 ? -30.406 17.719 0.867 1 92.81 485 SER A CA 1
ATOM 3727 C C . SER A 1 485 ? -31.062 19 0.376 1 92.81 485 SER A C 1
ATOM 3729 O O . SER A 1 485 ? -30.406 19.875 -0.207 1 92.81 485 SER A O 1
ATOM 3731 N N . TYR A 1 486 ? -32.344 19.047 0.652 1 92.25 486 TYR A N 1
ATOM 3732 C CA . TYR A 1 486 ? -33.062 20.25 0.265 1 92.25 486 TYR A CA 1
ATOM 3733 C C . TYR A 1 486 ? -32.562 21.469 1.051 1 92.25 486 TYR A C 1
ATOM 3735 O O . TYR A 1 486 ? -32.406 22.547 0.492 1 92.25 486 TYR A O 1
ATOM 3743 N N . TRP A 1 487 ? -32.312 21.25 2.293 1 93.25 487 TRP A N 1
ATOM 3744 C CA . TRP A 1 487 ? -31.812 22.297 3.182 1 93.25 487 TRP A CA 1
ATOM 3745 C C . TRP A 1 487 ? -30.453 22.797 2.711 1 93.25 487 TRP A C 1
ATOM 3747 O O . TRP A 1 487 ? -30.25 24 2.547 1 93.25 487 TRP A O 1
ATOM 3757 N N . ARG A 1 488 ? -29.609 21.953 2.383 1 92.81 488 ARG A N 1
ATOM 3758 C CA . ARG A 1 488 ? -28.234 22.312 2.004 1 92.81 488 ARG A CA 1
ATOM 3759 C C . ARG A 1 488 ? -28.203 22.953 0.625 1 92.81 488 ARG A C 1
ATOM 3761 O O . ARG A 1 488 ? -27.344 23.797 0.353 1 92.81 488 ARG A O 1
ATOM 3768 N N . ARG A 1 489 ? -29.141 22.625 -0.214 1 89.75 489 ARG A N 1
ATOM 3769 C CA . ARG A 1 489 ? -29.203 23.203 -1.552 1 89.75 489 ARG A CA 1
ATOM 3770 C C . ARG A 1 489 ? -29.5 24.688 -1.488 1 89.75 489 ARG A C 1
ATOM 3772 O O . ARG A 1 489 ? -29.141 25.438 -2.4 1 89.75 489 ARG A O 1
ATOM 3779 N N . HIS A 1 490 ? -30.062 25.062 -0.433 1 89.88 490 HIS A N 1
ATOM 3780 C CA . HIS A 1 490 ? -30.469 26.453 -0.309 1 89.88 490 HIS A CA 1
ATOM 3781 C C . HIS A 1 490 ? -29.484 27.25 0.544 1 89.88 490 HIS A C 1
ATOM 3783 O O . HIS A 1 490 ? -29.719 28.406 0.86 1 89.88 490 HIS A O 1
ATOM 3789 N N . ILE A 1 491 ? -28.469 26.562 0.91 1 91.88 491 ILE A N 1
ATOM 3790 C CA . ILE A 1 491 ? -27.422 27.219 1.699 1 91.88 491 ILE A CA 1
ATOM 3791 C C . ILE A 1 491 ? -26.141 27.328 0.875 1 91.88 491 ILE A C 1
ATOM 3793 O O . ILE A 1 491 ? -25.656 26.328 0.345 1 91.88 491 ILE A O 1
ATOM 3797 N N . GLY A 1 492 ? -25.656 28.516 0.659 1 90.12 492 GLY A N 1
ATOM 3798 C CA . GLY A 1 492 ? -24.312 28.703 0.131 1 90.12 492 GLY A CA 1
ATOM 3799 C C . GLY A 1 492 ? -23.234 28.562 1.188 1 90.12 492 GLY A C 1
ATOM 3800 O O . GLY A 1 492 ? -23.25 29.281 2.191 1 90.12 492 GLY A O 1
ATOM 3801 N N . THR A 1 493 ? -22.375 27.578 0.998 1 89.88 493 THR A N 1
ATOM 3802 C CA . THR A 1 493 ? -21.391 27.312 2.045 1 89.88 493 THR A CA 1
ATOM 3803 C C . THR A 1 493 ? -19.969 27.484 1.513 1 89.88 493 THR A C 1
ATOM 3805 O O . THR A 1 493 ? -19.672 27.062 0.392 1 89.88 493 THR A O 1
ATOM 3808 N N . VAL A 1 494 ? -19.203 28.172 2.287 1 85.44 494 VAL A N 1
ATOM 3809 C CA . VAL A 1 494 ? -17.781 28.281 2.051 1 85.44 494 VAL A CA 1
ATOM 3810 C C . VAL A 1 494 ? -17.016 27.734 3.254 1 85.44 494 VAL A C 1
ATOM 3812 O O . VAL A 1 494 ? -17.109 28.281 4.359 1 85.44 494 VAL A O 1
ATOM 3815 N N . GLY A 1 495 ? -16.344 26.641 3.053 1 81.81 495 GLY A N 1
ATOM 3816 C CA . GLY A 1 495 ? -15.625 26 4.141 1 81.81 495 GLY A CA 1
ATOM 3817 C C . GLY A 1 495 ? -14.273 26.625 4.426 1 81.81 495 GLY A C 1
ATOM 3818 O O . GLY A 1 495 ? -13.844 27.531 3.715 1 81.81 495 GLY A O 1
ATOM 3819 N N . GLN A 1 496 ? -13.641 26.094 5.52 1 73.69 496 GLN A N 1
ATOM 3820 C CA . GLN A 1 496 ? -12.344 26.578 5.969 1 73.69 496 GLN A CA 1
ATOM 3821 C C . GLN A 1 496 ? -11.266 26.312 4.926 1 73.69 496 GLN A C 1
ATOM 3823 O O . GLN A 1 496 ? -10.453 27.188 4.629 1 73.69 496 GLN A O 1
ATOM 3828 N N . GLU A 1 497 ? -11.32 25.094 4.344 1 76.06 497 GLU A N 1
ATOM 3829 C CA . GLU A 1 497 ? -10.398 24.75 3.27 1 76.06 497 GLU A CA 1
ATOM 3830 C C . GLU A 1 497 ? -11.141 24.547 1.951 1 76.06 497 GLU A C 1
ATOM 3832 O O . GLU A 1 497 ? -11.977 23.641 1.835 1 76.06 497 GLU A O 1
ATOM 3837 N N . PRO A 1 498 ? -10.781 25.469 1.028 1 80.69 498 PRO A N 1
ATOM 3838 C CA . PRO A 1 498 ? -11.5 25.328 -0.241 1 80.69 498 PRO A CA 1
ATOM 3839 C C . PRO A 1 498 ? -11.055 24.109 -1.043 1 80.69 498 PRO A C 1
ATOM 3841 O O . PRO A 1 498 ? -9.852 23.891 -1.225 1 80.69 498 PRO A O 1
ATOM 3844 N N . VAL A 1 499 ? -12.023 23.312 -1.421 1 84.94 499 VAL A N 1
ATOM 3845 C CA . VAL A 1 499 ? -11.734 22.125 -2.223 1 84.94 499 VAL A CA 1
ATOM 3846 C C . VAL A 1 499 ? -12.312 22.297 -3.625 1 84.94 499 VAL A C 1
ATOM 3848 O O . VAL A 1 499 ? -13.469 22.703 -3.783 1 84.94 499 VAL A O 1
ATOM 3851 N N . LEU A 1 500 ? -11.477 22.188 -4.598 1 86.81 500 LEU A N 1
ATOM 3852 C CA . LEU A 1 500 ? -11.922 22.188 -5.984 1 86.81 500 LEU A CA 1
ATOM 3853 C C . LEU A 1 500 ? -11.727 20.812 -6.613 1 86.81 500 LEU A C 1
ATOM 3855 O O . LEU A 1 500 ? -10.797 20.094 -6.262 1 86.81 500 LEU A O 1
ATOM 3859 N N . PHE A 1 501 ? -12.586 20.469 -7.473 1 85.12 501 PHE A N 1
ATOM 3860 C CA . PHE A 1 501 ? -12.531 19.172 -8.141 1 85.12 501 PHE A CA 1
ATOM 3861 C C . PHE A 1 501 ? -11.766 19.266 -9.453 1 85.12 501 PHE A C 1
ATOM 3863 O O . PHE A 1 501 ? -11.602 20.359 -10 1 85.12 501 PHE A O 1
ATOM 3870 N N . SER A 1 502 ? -11.328 18.078 -9.922 1 81.81 502 SER A N 1
ATOM 3871 C CA . SER A 1 502 ? -10.508 18.047 -11.125 1 81.81 502 SER A CA 1
ATOM 3872 C C . SER A 1 502 ? -11.359 18.203 -12.383 1 81.81 502 SER A C 1
ATOM 3874 O O . SER A 1 502 ? -11.453 17.266 -13.188 1 81.81 502 SER A O 1
ATOM 3876 N N . THR A 1 503 ? -11.891 19.266 -12.531 1 85.81 503 THR A N 1
ATOM 3877 C CA . THR A 1 503 ? -12.695 19.641 -13.68 1 85.81 503 THR A CA 1
ATOM 3878 C C . THR A 1 503 ? -12.438 21.109 -14.062 1 85.81 503 THR A C 1
ATOM 3880 O O . THR A 1 503 ? -11.461 21.703 -13.617 1 85.81 503 THR A O 1
ATOM 3883 N N . THR A 1 504 ? -13.32 21.688 -14.906 1 90.75 504 THR A N 1
ATOM 3884 C CA . THR A 1 504 ? -13.148 23.062 -15.344 1 90.75 504 THR A CA 1
ATOM 3885 C C . THR A 1 504 ? -13.602 24.031 -14.258 1 90.75 504 THR A C 1
ATOM 3887 O O . THR A 1 504 ? -14.32 23.641 -13.336 1 90.75 504 THR A O 1
ATOM 3890 N N . ILE A 1 505 ? -13.141 25.25 -14.406 1 93.31 505 ILE A N 1
ATOM 3891 C CA . ILE A 1 505 ? -13.562 26.297 -13.469 1 93.31 505 ILE A CA 1
ATOM 3892 C C . ILE A 1 505 ? -15.078 26.469 -13.531 1 93.31 505 ILE A C 1
ATOM 3894 O O . ILE A 1 505 ? -15.734 26.594 -12.5 1 93.31 505 ILE A O 1
ATOM 3898 N N . LYS A 1 506 ? -15.562 26.375 -14.719 1 93.69 506 LYS A N 1
ATOM 3899 C CA . LYS A 1 506 ? -17 26.484 -14.914 1 93.69 506 LYS A CA 1
ATOM 3900 C C . LYS A 1 506 ? -17.75 25.375 -14.172 1 93.69 506 LYS A C 1
ATOM 3902 O O . LYS A 1 506 ? -18.703 25.656 -13.445 1 93.69 506 LYS A O 1
ATOM 3907 N N . GLU A 1 507 ? -17.297 24.203 -14.297 1 90.38 507 GLU A N 1
ATOM 3908 C CA . GLU A 1 507 ? -17.938 23.047 -13.664 1 90.38 507 GLU A CA 1
ATOM 3909 C C . GLU A 1 507 ? -17.812 23.125 -12.141 1 90.38 507 GLU A C 1
ATOM 3911 O O . GLU A 1 507 ? -18.719 22.688 -11.422 1 90.38 507 GLU A O 1
ATOM 3916 N N . ASN A 1 508 ? -16.766 23.688 -11.719 1 92.12 508 ASN A N 1
ATOM 3917 C CA . ASN A 1 508 ? -16.578 23.859 -10.281 1 92.12 508 ASN A CA 1
ATOM 3918 C C . ASN A 1 508 ? -17.562 24.875 -9.711 1 92.12 508 ASN A C 1
ATOM 3920 O O . ASN A 1 508 ? -18.078 24.703 -8.602 1 92.12 508 ASN A O 1
ATOM 3924 N N . ILE A 1 509 ? -17.828 25.859 -10.461 1 93.25 509 ILE A N 1
ATOM 3925 C CA . ILE A 1 509 ? -18.734 26.922 -10 1 93.25 509 ILE A CA 1
ATOM 3926 C C . ILE A 1 509 ? -20.172 26.406 -9.969 1 93.25 509 ILE A C 1
ATOM 3928 O O . ILE A 1 509 ? -20.922 26.688 -9.031 1 93.25 509 ILE A O 1
ATOM 3932 N N . ILE A 1 510 ? -20.484 25.594 -10.938 1 92.25 510 ILE A N 1
ATOM 3933 C CA . ILE A 1 510 ? -21.875 25.141 -11.008 1 92.25 510 ILE A CA 1
ATOM 3934 C C . ILE A 1 510 ? -21.984 23.75 -10.375 1 92.25 510 ILE A C 1
ATOM 3936 O O . ILE A 1 510 ? -22.953 23.031 -10.609 1 92.25 510 ILE A O 1
ATOM 3940 N N . TYR A 1 511 ? -21.062 23.312 -9.641 1 88.06 511 TYR A N 1
ATOM 3941 C CA . TYR A 1 511 ? -20.953 21.969 -9.094 1 88.06 511 TYR A CA 1
ATOM 3942 C C . TYR A 1 511 ? -22.141 21.641 -8.211 1 88.06 511 TYR A C 1
ATOM 3944 O O . TYR A 1 511 ? -22.641 20.516 -8.219 1 88.06 511 TYR A O 1
ATOM 3952 N N . GLY A 1 512 ? -22.625 22.547 -7.453 1 83.31 512 GLY A N 1
ATOM 3953 C CA . GLY A 1 512 ? -23.703 22.312 -6.5 1 83.31 512 GLY A CA 1
ATOM 3954 C C . GLY A 1 512 ? -25.078 22.625 -7.062 1 83.31 512 GLY A C 1
ATOM 3955 O O . GLY A 1 512 ? -26.078 22.484 -6.367 1 83.31 512 GLY A O 1
ATOM 3956 N N . SER A 1 513 ? -25.094 22.922 -8.344 1 87.19 513 SER A N 1
ATOM 3957 C CA . SER A 1 513 ? -26.375 23.297 -8.93 1 87.19 513 SER A CA 1
ATOM 3958 C C . SER A 1 513 ? -27.219 22.078 -9.273 1 87.19 513 SER A C 1
ATOM 3960 O O . SER A 1 513 ? -26.688 21.047 -9.711 1 87.19 513 SER A O 1
ATOM 3962 N N . LEU A 1 514 ? -28.469 22.047 -8.984 1 80.75 514 LEU A N 1
ATOM 3963 C CA . LEU A 1 514 ? -29.391 20.953 -9.266 1 80.75 514 LEU A CA 1
ATOM 3964 C C . LEU A 1 514 ? -29.484 20.688 -10.766 1 80.75 514 LEU A C 1
ATOM 3966 O O . LEU A 1 514 ? -29.5 19.531 -11.203 1 80.75 514 LEU A O 1
ATOM 3970 N N . GLU A 1 515 ? -29.562 21.828 -11.492 1 85.31 515 GLU A N 1
ATOM 3971 C CA . GLU A 1 515 ? -29.609 21.75 -12.945 1 85.31 515 GLU A CA 1
ATOM 3972 C C . GLU A 1 515 ? -28.469 22.562 -13.57 1 85.31 515 GLU A C 1
ATOM 3974 O O . GLU A 1 515 ? -28.688 23.688 -14.031 1 85.31 515 GLU A O 1
ATOM 3979 N N . PRO A 1 516 ? -27.406 21.969 -13.594 1 85.44 516 PRO A N 1
ATOM 3980 C CA . PRO A 1 516 ? -26.234 22.703 -14.109 1 85.44 516 PRO A CA 1
ATOM 3981 C C . PRO A 1 516 ? -26.438 23.203 -15.531 1 85.44 516 PRO A C 1
ATOM 3983 O O . PRO A 1 516 ? -25.891 24.234 -15.914 1 85.44 516 PRO A O 1
ATOM 3986 N N . GLU A 1 517 ? -27.297 22.547 -16.25 1 85.06 517 GLU A N 1
ATOM 3987 C CA . GLU A 1 517 ? -27.516 22.906 -17.641 1 85.06 517 GLU A CA 1
ATOM 3988 C C . GLU A 1 517 ? -28.328 24.203 -17.75 1 85.06 517 GLU A C 1
ATOM 3990 O O . GLU A 1 517 ? -28.234 24.922 -18.75 1 85.06 517 GLU A O 1
ATOM 3995 N N . ASN A 1 518 ? -28.984 24.516 -16.688 1 88.25 518 ASN A N 1
ATOM 3996 C CA . ASN A 1 518 ? -29.844 25.703 -16.719 1 88.25 518 ASN A CA 1
ATOM 3997 C C . ASN A 1 518 ? -29.109 26.953 -16.25 1 88.25 518 ASN A C 1
ATOM 3999 O O . ASN A 1 518 ? -29.609 28.062 -16.406 1 88.25 518 ASN A O 1
ATOM 4003 N N . VAL A 1 519 ? -27.969 26.75 -15.664 1 91.62 519 VAL A N 1
ATOM 4004 C CA . VAL A 1 519 ? -27.188 27.922 -15.234 1 91.62 519 VAL A CA 1
ATOM 4005 C C . VAL A 1 519 ? -26.516 28.562 -16.453 1 91.62 519 VAL A C 1
ATOM 4007 O O . VAL A 1 519 ? -25.703 27.938 -17.125 1 91.62 519 VAL A O 1
ATOM 4010 N N . THR A 1 520 ? -26.844 29.766 -16.734 1 92.12 520 THR A N 1
ATOM 4011 C CA . THR A 1 520 ? -26.328 30.484 -17.906 1 92.12 520 THR A CA 1
ATOM 4012 C C . THR A 1 520 ? -24.906 30.969 -17.672 1 92.12 520 THR A C 1
ATOM 4014 O O . THR A 1 520 ? -24.484 31.141 -16.516 1 92.12 520 THR A O 1
ATOM 4017 N N . ASP A 1 521 ? -24.25 31.266 -18.703 1 92.81 521 ASP A N 1
ATOM 4018 C CA . ASP A 1 521 ? -22.891 31.797 -18.625 1 92.81 521 ASP A CA 1
ATOM 4019 C C . ASP A 1 521 ? -22.859 33.156 -17.953 1 92.81 521 ASP A C 1
ATOM 4021 O O . ASP A 1 521 ? -21.906 33.5 -17.25 1 92.81 521 ASP A O 1
ATOM 4025 N N . ALA A 1 522 ? -23.922 33.844 -18.188 1 92.56 522 ALA A N 1
ATOM 4026 C CA . ALA A 1 522 ? -24.016 35.188 -17.578 1 92.56 522 ALA A CA 1
ATOM 4027 C C . ALA A 1 522 ? -24.078 35.094 -16.062 1 92.56 522 ALA A C 1
ATOM 4029 O O . ALA A 1 522 ? -23.469 35.906 -15.359 1 92.56 522 ALA A O 1
ATOM 4030 N N . GLU A 1 523 ? -24.75 34.125 -15.586 1 92.5 523 GLU A N 1
ATOM 4031 C CA . GLU A 1 523 ? -24.875 33.906 -14.148 1 92.5 523 GLU A CA 1
ATOM 4032 C C . GLU A 1 523 ? -23.531 33.469 -13.547 1 92.5 523 GLU A C 1
ATOM 4034 O O . GLU A 1 523 ? -23.188 33.906 -12.438 1 92.5 523 GLU A O 1
ATOM 4039 N N . ILE A 1 524 ? -22.844 32.688 -14.281 1 94.56 524 ILE A N 1
ATOM 4040 C CA . ILE A 1 524 ? -21.547 32.219 -13.836 1 94.56 524 ILE A CA 1
ATOM 4041 C C . ILE A 1 524 ? -20.562 33.375 -13.742 1 94.56 524 ILE A C 1
ATOM 4043 O O . ILE A 1 524 ? -19.844 33.531 -12.75 1 94.56 524 ILE A O 1
ATOM 4047 N N . VAL A 1 525 ? -20.578 34.219 -14.703 1 93.88 525 VAL A N 1
ATOM 4048 C CA . VAL A 1 525 ? -19.672 35.375 -14.75 1 93.88 525 VAL A CA 1
ATOM 4049 C C . VAL A 1 525 ? -20.047 36.344 -13.641 1 93.88 525 VAL A C 1
ATOM 4051 O O . VAL A 1 525 ? -19.172 36.938 -13.008 1 93.88 525 VAL A O 1
ATOM 4054 N N . SER A 1 526 ? -21.281 36.5 -13.445 1 90.69 526 SER A N 1
ATOM 4055 C CA . SER A 1 526 ? -21.75 37.375 -12.391 1 90.69 526 SER A CA 1
ATOM 4056 C C . SER A 1 526 ? -21.281 36.906 -11.016 1 90.69 526 SER A C 1
ATOM 4058 O O . SER A 1 526 ? -20.812 37.719 -10.211 1 90.69 526 SER A O 1
ATOM 4060 N N . ALA A 1 527 ? -21.469 35.656 -10.75 1 90.69 527 ALA A N 1
ATOM 4061 C CA . ALA A 1 527 ? -21.031 35.094 -9.477 1 90.69 527 ALA A CA 1
ATOM 4062 C C . ALA A 1 527 ? -19.516 35.219 -9.32 1 90.69 527 ALA A C 1
ATOM 4064 O O . ALA A 1 527 ? -19.031 35.531 -8.227 1 90.69 527 ALA A O 1
ATOM 4065 N N . ALA A 1 528 ? -18.812 35.031 -10.391 1 92.5 528 ALA A N 1
ATOM 4066 C CA . ALA A 1 528 ? -17.359 35.156 -10.367 1 92.5 528 ALA A CA 1
ATOM 4067 C C . ALA A 1 528 ? -16.938 36.625 -10.133 1 92.5 528 ALA A C 1
ATOM 4069 O O . ALA A 1 528 ? -15.938 36.875 -9.461 1 92.5 528 ALA A O 1
ATOM 4070 N N . ASP A 1 529 ? -17.672 37.438 -10.664 1 88.69 529 ASP A N 1
ATOM 4071 C CA . ASP A 1 529 ? -17.391 38.875 -10.477 1 88.69 529 ASP A CA 1
ATOM 4072 C C . ASP A 1 529 ? -17.625 39.281 -9.023 1 88.69 529 ASP A C 1
ATOM 4074 O O . ASP A 1 529 ? -16.844 40.031 -8.461 1 88.69 529 ASP A O 1
ATOM 4078 N N . GLN A 1 530 ? -18.672 38.812 -8.477 1 83.44 530 GLN A N 1
ATOM 4079 C CA . GLN A 1 530 ? -19 39.125 -7.09 1 83.44 530 GLN A CA 1
ATOM 4080 C C . GLN A 1 530 ? -17.922 38.625 -6.137 1 83.44 530 GLN A C 1
ATOM 4082 O O . GLN A 1 530 ? -17.688 39.25 -5.086 1 83.44 530 GLN A O 1
ATOM 4087 N N . SER A 1 531 ? -17.312 37.625 -6.523 1 85.81 531 SER A N 1
ATOM 4088 C CA . SER A 1 531 ? -16.266 37.062 -5.676 1 85.81 531 SER A CA 1
ATOM 4089 C C . SER A 1 531 ? -14.883 37.562 -6.105 1 85.81 531 SER A C 1
ATOM 4091 O O . SER A 1 531 ? -13.867 37.062 -5.609 1 85.81 531 SER A O 1
ATOM 4093 N N . ASN A 1 532 ? -14.805 38.406 -7.09 1 82.88 532 ASN A N 1
ATOM 4094 C CA . ASN A 1 532 ? -13.562 38.938 -7.629 1 82.88 532 ASN A CA 1
ATOM 4095 C C . ASN A 1 532 ? -12.719 37.844 -8.289 1 82.88 532 ASN A C 1
ATOM 4097 O O . ASN A 1 532 ? -11.492 37.875 -8.203 1 82.88 532 ASN A O 1
ATOM 4101 N N . ALA A 1 533 ? -13.352 36.812 -8.766 1 87.88 533 ALA A N 1
ATOM 4102 C CA . ALA A 1 533 ? -12.633 35.719 -9.422 1 87.88 533 ALA A CA 1
ATOM 4103 C C . ALA A 1 533 ? -12.562 35.938 -10.93 1 87.88 533 ALA A C 1
ATOM 4105 O O . ALA A 1 533 ? -11.68 35.406 -11.602 1 87.88 533 ALA A O 1
ATOM 4106 N N . ASP A 1 534 ? -13.414 36.75 -11.43 1 89 534 ASP A N 1
ATOM 4107 C CA . ASP A 1 534 ? -13.516 36.938 -12.867 1 89 534 ASP A CA 1
ATOM 4108 C C . ASP A 1 534 ? -12.227 37.5 -13.445 1 89 534 ASP A C 1
ATOM 4110 O O . ASP A 1 534 ? -11.828 37.156 -14.555 1 89 534 ASP A O 1
ATOM 4114 N N . GLU A 1 535 ? -11.656 38.344 -12.711 1 83.94 535 GLU A N 1
ATOM 4115 C CA . GLU A 1 535 ? -10.461 39.031 -13.188 1 83.94 535 GLU A CA 1
ATOM 4116 C C . GLU A 1 535 ? -9.344 38.031 -13.516 1 83.94 535 GLU A C 1
ATOM 4118 O O . GLU A 1 535 ? -8.758 38.094 -14.594 1 83.94 535 GLU A O 1
ATOM 4123 N N . PHE A 1 536 ? -9.094 37.125 -12.57 1 85.44 536 PHE A N 1
ATOM 4124 C CA . PHE A 1 536 ? -7.984 36.219 -12.82 1 85.44 536 PHE A CA 1
ATOM 4125 C C . PHE A 1 536 ? -8.406 35.094 -13.766 1 85.44 536 PHE A C 1
ATOM 4127 O O . PHE A 1 536 ? -7.582 34.562 -14.516 1 85.44 536 PHE A O 1
ATOM 4134 N N . ILE A 1 537 ? -9.68 34.719 -13.766 1 91.19 537 ILE A N 1
ATOM 4135 C CA . ILE A 1 537 ? -10.172 33.656 -14.648 1 91.19 537 ILE A CA 1
ATOM 4136 C C . ILE A 1 537 ? -10.055 34.125 -16.094 1 91.19 537 ILE A C 1
ATOM 4138 O O . ILE A 1 537 ? -9.703 33.312 -16.984 1 91.19 537 ILE A O 1
ATOM 4142 N N . SER A 1 538 ? -10.312 35.375 -16.297 1 88.25 538 SER A N 1
ATOM 4143 C CA . SER A 1 538 ? -10.281 35.938 -17.641 1 88.25 538 SER A CA 1
ATOM 4144 C C . SER A 1 538 ? -8.852 36.031 -18.172 1 88.25 538 SER A C 1
ATOM 4146 O O . SER A 1 538 ? -8.641 36.125 -19.391 1 88.25 538 SER A O 1
ATOM 4148 N N . ARG A 1 539 ? -7.926 35.906 -17.328 1 83.31 539 ARG A N 1
ATOM 4149 C CA . ARG A 1 539 ? -6.523 35.969 -17.734 1 83.31 539 ARG A CA 1
ATOM 4150 C C . ARG A 1 539 ? -6.02 34.625 -18.203 1 83.31 539 ARG A C 1
ATOM 4152 O O . ARG A 1 539 ? -4.988 34.531 -18.875 1 83.31 539 ARG A O 1
ATOM 4159 N N . PHE A 1 540 ? -6.73 33.625 -17.859 1 88.19 540 PHE A N 1
ATOM 4160 C CA . PHE A 1 540 ? -6.344 32.312 -18.312 1 88.19 540 PHE A CA 1
ATOM 4161 C C . PHE A 1 540 ? -6.613 32.156 -19.812 1 88.19 540 PHE A C 1
ATOM 4163 O O . PHE A 1 540 ? -7.574 32.719 -20.328 1 88.19 540 PHE A O 1
ATOM 4170 N N . PRO A 1 541 ? -5.887 31.344 -20.531 1 84.5 541 PRO A N 1
ATOM 4171 C CA . PRO A 1 541 ? -6.043 31.172 -21.984 1 84.5 541 PRO A CA 1
ATOM 4172 C C . PRO A 1 541 ? -7.434 30.672 -22.375 1 84.5 541 PRO A C 1
ATOM 4174 O O . PRO A 1 541 ? -8.016 31.141 -23.344 1 84.5 541 PRO A O 1
ATOM 4177 N N . ILE A 1 542 ? -7.93 29.781 -21.609 1 90.44 542 ILE A N 1
ATOM 4178 C CA . ILE A 1 542 ? -9.227 29.234 -21.969 1 90.44 542 ILE A CA 1
ATOM 4179 C C . ILE A 1 542 ? -10.273 29.656 -20.938 1 90.44 542 ILE A C 1
ATOM 4181 O O . ILE A 1 542 ? -11.367 29.078 -20.891 1 90.44 542 ILE A O 1
ATOM 4185 N N . LYS A 1 543 ? -9.914 30.562 -20.109 1 92.44 543 LYS A N 1
ATOM 4186 C CA . LYS A 1 543 ? -10.797 31.25 -19.172 1 92.44 543 LYS A CA 1
ATOM 4187 C C . LYS A 1 543 ? -11.547 30.25 -18.297 1 92.44 543 LYS A C 1
ATOM 4189 O O . LYS A 1 543 ? -10.93 29.422 -17.625 1 92.44 543 LYS A O 1
ATOM 4194 N N . TYR A 1 544 ? -12.883 30.156 -18.5 1 92.56 544 TYR A N 1
ATOM 4195 C CA . TYR A 1 544 ? -13.711 29.359 -17.594 1 92.56 544 TYR A CA 1
ATOM 4196 C C . TYR A 1 544 ? -13.586 27.875 -17.922 1 92.56 544 TYR A C 1
ATOM 4198 O O . TYR A 1 544 ? -13.961 27.031 -17.109 1 92.56 544 TYR A O 1
ATOM 4206 N N . ASP A 1 545 ? -13 27.578 -18.984 1 91.12 545 ASP A N 1
ATOM 4207 C CA . ASP A 1 545 ? -12.844 26.188 -19.375 1 91.12 545 ASP A CA 1
ATOM 4208 C C . ASP A 1 545 ? -11.484 25.641 -18.953 1 91.12 545 ASP A C 1
ATOM 4210 O O . ASP A 1 545 ? -11.133 24.5 -19.281 1 91.12 545 ASP A O 1
ATOM 4214 N N . THR A 1 546 ? -10.867 26.438 -18.219 1 88.69 546 THR A N 1
ATOM 4215 C CA . THR A 1 546 ? -9.562 26.016 -17.734 1 88.69 546 THR A CA 1
ATOM 4216 C C . THR A 1 546 ? -9.703 24.844 -16.766 1 88.69 546 THR A C 1
ATOM 4218 O O . THR A 1 546 ? -10.531 24.891 -15.844 1 88.69 546 THR A O 1
ATOM 4221 N N . LYS A 1 547 ? -9.008 23.797 -16.953 1 86.69 547 LYS A N 1
ATOM 4222 C CA . LYS A 1 547 ? -9.031 22.625 -16.078 1 86.69 547 LYS A CA 1
ATOM 4223 C C . LYS A 1 547 ? -8.195 22.859 -14.828 1 86.69 547 LYS A C 1
ATOM 4225 O O . LYS A 1 547 ? -7.043 23.281 -14.914 1 86.69 547 LYS A O 1
ATOM 4230 N N . VAL A 1 548 ? -8.914 22.578 -13.695 1 82.56 548 VAL A N 1
ATOM 4231 C CA . VAL A 1 548 ? -8.25 22.734 -12.406 1 82.56 548 VAL A CA 1
ATOM 4232 C C . VAL A 1 548 ? -7.57 21.422 -12.008 1 82.56 548 VAL A C 1
ATOM 4234 O O . VAL A 1 548 ? -8.102 20.344 -12.266 1 82.56 548 VAL A O 1
ATOM 4237 N N . GLY A 1 549 ? -6.414 21.188 -12.109 1 69.94 549 GLY A N 1
ATOM 4238 C CA . GLY A 1 549 ? -5.672 20 -11.719 1 69.94 549 GLY A CA 1
ATOM 4239 C C . GLY A 1 549 ? -6.18 19.375 -10.43 1 69.94 549 GLY A C 1
ATOM 4240 O O . GLY A 1 549 ? -7.156 19.859 -9.844 1 69.94 549 GLY A O 1
ATOM 4241 N N . GLU A 1 550 ? -5.633 18.297 -9.992 1 63.19 550 GLU A N 1
ATOM 4242 C CA . GLU A 1 550 ? -6.004 17.609 -8.75 1 63.19 550 GLU A CA 1
ATOM 4243 C C . GLU A 1 550 ? -5.918 18.562 -7.555 1 63.19 550 GLU A C 1
ATOM 4245 O O . GLU A 1 550 ? -4.898 19.219 -7.359 1 63.19 550 GLU A O 1
ATOM 4250 N N . HIS A 1 551 ? -7.004 18.656 -6.82 1 61.16 551 HIS A N 1
ATOM 4251 C CA . HIS A 1 551 ? -7.152 19.516 -5.645 1 61.16 551 HIS A CA 1
ATOM 4252 C C . HIS A 1 551 ? -6.797 20.969 -5.969 1 61.16 551 HIS A C 1
ATOM 4254 O O . HIS A 1 551 ? -6.293 21.688 -5.105 1 61.16 551 HIS A O 1
ATOM 4260 N N . GLY A 1 552 ? -7.004 21.328 -7.238 1 65.5 552 GLY A N 1
ATOM 4261 C CA . GLY A 1 552 ? -6.754 22.719 -7.629 1 65.5 552 GLY A CA 1
ATOM 4262 C C . GLY A 1 552 ? -5.285 23.094 -7.582 1 65.5 552 GLY A C 1
ATOM 4263 O O . GLY A 1 552 ? -4.941 24.219 -7.25 1 65.5 552 GLY A O 1
ATOM 4264 N N . SER A 1 553 ? -4.477 22.156 -7.797 1 63.25 553 SER A N 1
ATOM 4265 C CA . SER A 1 553 ? -3.039 22.344 -7.617 1 63.25 553 SER A CA 1
ATOM 4266 C C . SER A 1 553 ? -2.504 23.438 -8.531 1 63.25 553 SER A C 1
ATOM 4268 O O . SER A 1 553 ? -1.449 24.016 -8.258 1 63.25 553 SER A O 1
ATOM 4270 N N . THR A 1 554 ? -3.295 23.891 -9.438 1 67.62 554 THR A N 1
ATOM 4271 C CA . THR A 1 554 ? -2.836 24.875 -10.414 1 67.62 554 THR A CA 1
ATOM 4272 C C . THR A 1 554 ? -3.168 26.297 -9.953 1 67.62 554 THR A C 1
ATOM 4274 O O . THR A 1 554 ? -2.717 27.266 -10.555 1 67.62 554 THR A O 1
ATOM 4277 N N . LEU A 1 555 ? -4 26.344 -8.938 1 77.88 555 LEU A N 1
ATOM 4278 C CA . LEU A 1 555 ? -4.484 27.641 -8.477 1 77.88 555 LEU A CA 1
ATOM 4279 C C . LEU A 1 555 ? -3.9 28 -7.113 1 77.88 555 LEU A C 1
ATOM 4281 O O . LEU A 1 555 ? -3.525 27.109 -6.348 1 77.88 555 LEU A O 1
ATOM 4285 N N . SER A 1 556 ? -3.744 29.25 -6.906 1 72.94 556 SER A N 1
ATOM 4286 C CA . SER A 1 556 ? -3.318 29.703 -5.586 1 72.94 556 SER A CA 1
ATOM 4287 C C . SER A 1 556 ? -4.43 29.516 -4.555 1 72.94 556 SER A C 1
ATOM 4289 O O . SER A 1 556 ? -5.59 29.312 -4.914 1 72.94 556 SER A O 1
ATOM 4291 N N . GLY A 1 557 ? -4.055 29.484 -3.27 1 75.5 557 GLY A N 1
ATOM 4292 C CA . GLY A 1 557 ? -5.035 29.375 -2.201 1 75.5 557 GLY A CA 1
ATOM 4293 C C . GLY A 1 557 ? -6.129 30.422 -2.281 1 75.5 557 GLY A C 1
ATOM 4294 O O . GLY A 1 557 ? -7.309 30.109 -2.102 1 75.5 557 GLY A O 1
ATOM 4295 N N . GLY A 1 558 ? -5.75 31.625 -2.576 1 76.81 558 GLY A N 1
ATOM 4296 C CA . GLY A 1 558 ? -6.715 32.719 -2.705 1 76.81 558 GLY A CA 1
ATOM 4297 C C . GLY A 1 558 ? -7.648 32.531 -3.891 1 76.81 558 GLY A C 1
ATOM 4298 O O . GLY A 1 558 ? -8.836 32.844 -3.805 1 76.81 558 GLY A O 1
ATOM 4299 N N . GLN A 1 559 ? -7.082 32.094 -5 1 81.19 559 GLN A N 1
ATOM 4300 C CA . GLN A 1 559 ? -7.891 31.828 -6.188 1 81.19 559 GLN A CA 1
ATOM 4301 C C . GLN A 1 559 ? -8.914 30.734 -5.93 1 81.19 559 GLN A C 1
ATOM 4303 O O . GLN A 1 559 ? -10.078 30.859 -6.328 1 81.19 559 GLN A O 1
ATOM 4308 N N . LYS A 1 560 ? -8.523 29.75 -5.234 1 86.94 560 LYS A N 1
ATOM 4309 C CA . LYS A 1 560 ? -9.43 28.656 -4.898 1 86.94 560 LYS A CA 1
ATOM 4310 C C . LYS A 1 560 ? -10.586 29.156 -4.039 1 86.94 560 LYS A C 1
ATOM 4312 O O . LYS A 1 560 ? -11.734 28.75 -4.242 1 86.94 560 LYS A O 1
ATOM 4317 N N . GLN A 1 561 ? -10.203 29.969 -3.127 1 84.62 561 GLN A N 1
ATOM 4318 C CA . GLN A 1 561 ? -11.219 30.5 -2.219 1 84.62 561 GLN A CA 1
ATOM 4319 C C . GLN A 1 561 ? -12.234 31.359 -2.967 1 84.62 561 GLN A C 1
ATOM 4321 O O . GLN A 1 561 ? -13.438 31.281 -2.691 1 84.62 561 GLN A O 1
ATOM 4326 N N . ARG A 1 562 ? -11.781 32.156 -3.861 1 85.44 562 ARG A N 1
ATOM 4327 C CA . ARG A 1 562 ? -12.672 33.031 -4.621 1 85.44 562 ARG A CA 1
ATOM 4328 C C . ARG A 1 562 ? -13.586 32.219 -5.527 1 85.44 562 ARG A C 1
ATOM 4330 O O . ARG A 1 562 ? -14.75 32.562 -5.742 1 85.44 562 ARG A O 1
ATOM 4337 N N . ILE A 1 563 ? -13.078 31.156 -6.043 1 89.81 563 ILE A N 1
ATOM 4338 C CA . ILE A 1 563 ? -13.906 30.266 -6.84 1 89.81 563 ILE A CA 1
ATOM 4339 C C . ILE A 1 563 ? -14.938 29.578 -5.945 1 89.81 563 ILE A C 1
ATOM 4341 O O . ILE A 1 563 ? -16.094 29.391 -6.348 1 89.81 563 ILE A O 1
ATOM 4345 N N . ALA A 1 564 ? -14.508 29.203 -4.754 1 89.38 564 ALA A N 1
ATOM 4346 C CA . ALA A 1 564 ? -15.43 28.578 -3.801 1 89.38 564 ALA A CA 1
ATOM 4347 C C . ALA A 1 564 ? -16.547 29.547 -3.418 1 89.38 564 ALA A C 1
ATOM 4349 O O . ALA A 1 564 ? -17.703 29.125 -3.236 1 89.38 564 ALA A O 1
ATOM 4350 N N . ILE A 1 565 ? -16.188 30.766 -3.297 1 87 565 ILE A N 1
ATOM 4351 C CA . ILE A 1 565 ? -17.203 31.781 -2.986 1 87 565 ILE A CA 1
ATOM 4352 C C . ILE A 1 565 ? -18.156 31.938 -4.16 1 87 565 ILE A C 1
ATOM 4354 O O . ILE A 1 565 ? -19.375 32.031 -3.969 1 87 565 ILE A O 1
ATOM 4358 N N . ALA A 1 566 ? -17.625 31.953 -5.352 1 90.56 566 ALA A N 1
ATOM 4359 C CA . ALA A 1 566 ? -18.469 32.031 -6.539 1 90.56 566 ALA A CA 1
ATOM 4360 C C . ALA A 1 566 ? -19.438 30.844 -6.594 1 90.56 566 ALA A C 1
ATOM 4362 O O . ALA A 1 566 ? -20.594 31 -6.973 1 90.56 566 ALA A O 1
ATOM 4363 N N . ARG A 1 567 ? -18.969 29.734 -6.266 1 91.75 567 ARG A N 1
ATOM 4364 C CA . ARG A 1 567 ? -19.797 28.531 -6.219 1 91.75 567 ARG A CA 1
ATOM 4365 C C . ARG A 1 567 ? -20.938 28.672 -5.23 1 91.75 567 ARG A C 1
ATOM 4367 O O . ARG A 1 567 ? -22.062 28.234 -5.504 1 91.75 567 ARG A O 1
ATOM 4374 N N . ALA A 1 568 ? -20.641 29.266 -4.125 1 89 568 ALA A N 1
ATOM 4375 C CA . ALA A 1 568 ? -21.656 29.453 -3.09 1 89 568 ALA A CA 1
ATOM 4376 C C . ALA A 1 568 ? -22.703 30.469 -3.533 1 89 568 ALA A C 1
ATOM 4378 O O . ALA A 1 568 ? -23.859 30.406 -3.088 1 89 568 ALA A O 1
ATOM 4379 N N . LEU A 1 569 ? -22.375 31.344 -4.465 1 88.25 569 LEU A N 1
ATOM 4380 C CA . LEU A 1 569 ? -23.234 32.469 -4.801 1 88.25 569 LEU A CA 1
ATOM 4381 C C . LEU A 1 569 ? -24.031 32.188 -6.074 1 88.25 569 LEU A C 1
ATOM 4383 O O . LEU A 1 569 ? -25.047 32.844 -6.34 1 88.25 569 LEU A O 1
ATOM 4387 N N . VAL A 1 570 ? -23.562 31.297 -6.84 1 90.38 570 VAL A N 1
ATOM 4388 C CA . VAL A 1 570 ? -24.094 31.094 -8.188 1 90.38 570 VAL A CA 1
ATOM 4389 C C . VAL A 1 570 ? -25.578 30.75 -8.125 1 90.38 570 VAL A C 1
ATOM 4391 O O . VAL A 1 570 ? -26.359 31.172 -8.984 1 90.38 570 VAL A O 1
ATOM 4394 N N . ASN A 1 571 ? -25.953 30.062 -7.137 1 86.94 571 ASN A N 1
ATOM 4395 C CA . ASN A 1 571 ? -27.344 29.609 -7.031 1 86.94 571 ASN A CA 1
ATOM 4396 C C . ASN A 1 571 ? -28.203 30.625 -6.262 1 86.94 571 ASN A C 1
ATOM 4398 O O . ASN A 1 571 ? -29.375 30.359 -5.988 1 86.94 571 ASN A O 1
ATOM 4402 N N . LYS A 1 572 ? -27.656 31.719 -5.902 1 82.94 572 LYS A N 1
ATOM 4403 C CA . LYS A 1 572 ? -28.375 32.781 -5.18 1 82.94 572 LYS A CA 1
ATOM 4404 C C . LYS A 1 572 ? -29.062 32.219 -3.936 1 82.94 572 LYS A C 1
ATOM 4406 O O . LYS A 1 572 ? -30.281 32.281 -3.803 1 82.94 572 LYS A O 1
ATOM 4411 N N . PRO A 1 573 ? -28.266 31.734 -3.025 1 87.94 573 PRO A N 1
ATOM 4412 C CA . PRO A 1 573 ? -28.828 31.125 -1.823 1 87.94 573 PRO A CA 1
ATOM 4413 C C . PRO A 1 573 ? -29.5 32.125 -0.895 1 87.94 573 PRO A C 1
ATOM 4415 O O . PRO A 1 573 ? -29.156 33.312 -0.936 1 87.94 573 PRO A O 1
ATOM 4418 N N . ASN A 1 574 ? -30.391 31.641 -0.078 1 86.75 574 ASN A N 1
ATOM 4419 C CA . ASN A 1 574 ? -31.062 32.469 0.909 1 86.75 574 ASN A CA 1
ATOM 4420 C C . ASN A 1 574 ? -30.266 32.562 2.205 1 86.75 574 ASN A C 1
ATOM 4422 O O . ASN A 1 574 ? -30.422 33.531 2.975 1 86.75 574 ASN A O 1
ATOM 4426 N N . ILE A 1 575 ? -29.5 31.594 2.35 1 91.56 575 ILE A N 1
ATOM 4427 C CA . ILE A 1 575 ? -28.672 31.531 3.545 1 91.56 575 ILE A CA 1
ATOM 4428 C C . ILE A 1 575 ? -27.203 31.344 3.145 1 91.56 575 ILE A C 1
ATOM 4430 O O . ILE A 1 575 ? -26.891 30.609 2.205 1 91.56 575 ILE A O 1
ATOM 4434 N N . LEU A 1 576 ? -26.344 32.062 3.768 1 90.56 576 LEU A N 1
ATOM 4435 C CA . LEU A 1 576 ? -24.906 31.969 3.484 1 90.56 576 LEU A CA 1
ATOM 4436 C C . LEU A 1 576 ? -24.125 31.625 4.75 1 90.56 576 LEU A C 1
ATOM 4438 O O . LEU A 1 576 ? -24.312 32.25 5.785 1 90.56 576 LEU A O 1
ATOM 4442 N N . ILE A 1 577 ? -23.359 30.609 4.688 1 91.62 577 ILE A N 1
ATOM 4443 C CA . ILE A 1 577 ? -22.484 30.234 5.793 1 91.62 577 ILE A CA 1
ATOM 4444 C C . ILE A 1 577 ? -21.016 30.344 5.355 1 91.62 577 ILE A C 1
ATOM 4446 O O . ILE A 1 577 ? -20.609 29.688 4.398 1 91.62 577 ILE A O 1
ATOM 4450 N N . MET A 1 578 ? -20.234 31.156 6.062 1 87.75 578 MET A N 1
ATOM 4451 C CA . MET A 1 578 ? -18.812 31.359 5.754 1 87.75 578 MET A CA 1
ATOM 4452 C C . MET A 1 578 ? -17.938 30.969 6.934 1 87.75 578 MET A C 1
ATOM 4454 O O . MET A 1 578 ? -17.953 31.625 7.973 1 87.75 578 MET A O 1
ATOM 4458 N N . ASP A 1 579 ? -17.141 29.891 6.773 1 86.19 579 ASP A N 1
ATOM 4459 C CA . ASP A 1 579 ? -16.281 29.375 7.84 1 86.19 579 ASP A CA 1
ATOM 4460 C C . ASP A 1 579 ? -14.828 29.781 7.617 1 86.19 579 ASP A C 1
ATOM 4462 O O . ASP A 1 579 ? -14.078 29.078 6.938 1 86.19 579 ASP A O 1
ATOM 4466 N N . GLU A 1 580 ? -14.32 30.734 8.398 1 72.06 580 GLU A N 1
ATOM 4467 C CA . GLU A 1 580 ? -12.961 31.266 8.367 1 72.06 580 GLU A CA 1
ATOM 4468 C C . GLU A 1 580 ? -12.43 31.328 6.938 1 72.06 580 GLU A C 1
ATOM 4470 O O . GLU A 1 580 ? -11.32 30.844 6.668 1 72.06 580 GLU A O 1
ATOM 4475 N N . ALA A 1 581 ? -13.023 31.969 6.043 1 62.16 581 ALA A N 1
ATOM 4476 C CA . ALA A 1 581 ? -12.758 31.922 4.609 1 62.16 581 ALA A CA 1
ATOM 4477 C C . ALA A 1 581 ? -11.461 32.625 4.262 1 62.16 581 ALA A C 1
ATOM 4479 O O . ALA A 1 581 ? -10.961 32.531 3.141 1 62.16 581 ALA A O 1
ATOM 4480 N N . THR A 1 582 ? -10.75 33.25 5.254 1 61.03 582 THR A N 1
ATOM 4481 C CA . THR A 1 582 ? -9.586 34.031 4.891 1 61.03 582 THR A CA 1
ATOM 4482 C C . THR A 1 582 ? -8.359 33.594 5.691 1 61.03 582 THR A C 1
ATOM 4484 O O . THR A 1 582 ? -7.309 34.25 5.617 1 61.03 582 THR A O 1
ATOM 4487 N N . SER A 1 583 ? -8.461 32.594 6.512 1 55.78 583 SER A N 1
ATOM 4488 C CA . SER A 1 583 ? -7.383 32.281 7.449 1 55.78 583 SER A CA 1
ATOM 4489 C C . SER A 1 583 ? -6.129 31.812 6.719 1 55.78 583 SER A C 1
ATOM 4491 O O . SER A 1 583 ? -5.012 32.062 7.164 1 55.78 583 SER A O 1
ATOM 4493 N N . ALA A 1 584 ? -6.242 31.094 5.672 1 54 584 ALA A N 1
ATOM 4494 C CA . ALA A 1 584 ? -5.07 30.5 5.043 1 54 584 ALA A CA 1
ATOM 4495 C C . ALA A 1 584 ? -4.566 31.359 3.887 1 54 584 ALA A C 1
ATOM 4497 O O . ALA A 1 584 ? -3.699 30.922 3.121 1 54 584 ALA A O 1
ATOM 4498 N N . LEU A 1 585 ? -5.102 32.594 3.896 1 59.5 585 LEU A N 1
ATOM 4499 C CA . LEU A 1 585 ? -4.793 33.438 2.729 1 59.5 585 LEU A CA 1
ATOM 4500 C C . LEU A 1 585 ? -3.725 34.469 3.057 1 59.5 585 LEU A C 1
ATOM 4502 O O . LEU A 1 585 ? -3.59 34.875 4.207 1 59.5 585 LEU A O 1
ATOM 4506 N N . ASP A 1 586 ? -2.949 34.719 2.066 1 54.22 586 ASP A N 1
ATOM 4507 C CA . ASP A 1 586 ? -2.037 35.844 2.193 1 54.22 586 ASP A CA 1
ATOM 4508 C C . ASP A 1 586 ? -2.807 37.156 2.287 1 54.22 586 ASP A C 1
ATOM 4510 O O . ASP A 1 586 ? -3.99 37.219 1.948 1 54.22 586 ASP A O 1
ATOM 4514 N N . ALA A 1 587 ? -2.109 38.188 2.736 1 54.81 587 ALA A N 1
ATOM 4515 C CA . ALA A 1 587 ? -2.723 39.469 3.037 1 54.81 587 ALA A CA 1
ATOM 4516 C C . ALA A 1 587 ? -3.428 40.062 1.81 1 54.81 587 ALA A C 1
ATOM 4518 O O . ALA A 1 587 ? -4.539 40.562 1.912 1 54.81 587 ALA A O 1
ATOM 4519 N N . SER A 1 588 ? -2.812 39.906 0.665 1 58.38 588 SER A N 1
ATOM 4520 C CA . SER A 1 588 ? -3.396 40.469 -0.548 1 58.38 588 SER A CA 1
ATOM 4521 C C . SER A 1 588 ? -4.668 39.719 -0.946 1 58.38 588 SER A C 1
ATOM 4523 O O . SER A 1 588 ? -5.68 40.344 -1.269 1 58.38 588 SER A O 1
ATOM 4525 N N . SER A 1 589 ? -4.527 38.469 -0.949 1 65.25 589 SER A N 1
ATOM 4526 C CA . SER A 1 589 ? -5.688 37.625 -1.271 1 65.25 589 SER A CA 1
ATOM 4527 C C . SER A 1 589 ? -6.805 37.812 -0.254 1 65.25 589 SER A C 1
ATOM 4529 O O . SER A 1 589 ? -7.984 37.844 -0.616 1 65.25 589 SER A O 1
ATOM 4531 N N . GLU A 1 590 ? -6.285 37.906 0.938 1 69.06 590 GLU A N 1
ATOM 4532 C CA . GLU A 1 590 ? -7.258 38.125 2.002 1 69.06 590 GLU A CA 1
ATOM 4533 C C . GLU A 1 590 ? -8.039 39.438 1.775 1 69.06 590 GLU A C 1
ATOM 4535 O O . GLU A 1 590 ? -9.25 39.469 1.984 1 69.06 590 GLU A O 1
ATOM 4540 N N . TYR A 1 591 ? -7.285 40.375 1.367 1 65.75 591 TYR A N 1
ATOM 4541 C CA . TYR A 1 591 ? -7.918 41.656 1.12 1 65.75 591 TYR A CA 1
ATOM 4542 C C . TYR A 1 591 ? -8.969 41.531 0.019 1 65.75 591 TYR A C 1
ATOM 4544 O O . TYR A 1 591 ? -10.086 42.031 0.168 1 65.75 591 TYR A O 1
ATOM 4552 N N . LEU A 1 592 ? -8.664 40.938 -1.022 1 68.94 592 LEU A N 1
ATOM 4553 C CA . LEU A 1 592 ? -9.578 40.812 -2.148 1 68.94 592 LEU A CA 1
ATOM 4554 C C . LEU A 1 592 ? -10.82 40 -1.747 1 68.94 592 LEU A C 1
ATOM 4556 O O . LEU A 1 592 ? -11.938 40.344 -2.143 1 68.94 592 LEU A O 1
ATOM 4560 N N . VAL A 1 593 ? -10.617 39.031 -1.003 1 73.88 593 VAL A N 1
ATOM 4561 C CA . VAL A 1 593 ? -11.734 38.188 -0.55 1 73.88 593 VAL A CA 1
ATOM 4562 C C . VAL A 1 593 ? -12.609 39 0.418 1 73.88 593 VAL A C 1
ATOM 4564 O O . VAL A 1 593 ? -13.836 38.875 0.379 1 73.88 593 VAL A O 1
ATOM 4567 N N . ARG A 1 594 ? -11.93 39.75 1.188 1 73.75 594 ARG A N 1
ATOM 4568 C CA . ARG A 1 594 ? -12.656 40.562 2.141 1 73.75 594 ARG A CA 1
ATOM 4569 C C . ARG A 1 594 ? -13.539 41.594 1.421 1 73.75 594 ARG A C 1
ATOM 4571 O O . ARG A 1 594 ? -14.688 41.812 1.815 1 73.75 594 ARG A O 1
ATOM 4578 N N . ILE A 1 595 ? -12.977 42.156 0.449 1 71.5 595 ILE A N 1
ATOM 4579 C CA . ILE A 1 595 ? -13.734 43.125 -0.337 1 71.5 595 ILE A CA 1
ATOM 4580 C C . ILE A 1 595 ? -14.961 42.469 -0.939 1 71.5 595 ILE A C 1
ATOM 4582 O O . ILE A 1 595 ? -16.062 43 -0.895 1 71.5 595 ILE A O 1
ATOM 4586 N N . ALA A 1 596 ? -14.734 41.344 -1.458 1 73.06 596 ALA A N 1
ATOM 4587 C CA . ALA A 1 596 ? -15.828 40.594 -2.068 1 73.06 596 ALA A CA 1
ATOM 4588 C C . ALA A 1 596 ? -16.906 40.25 -1.039 1 73.06 596 ALA A C 1
ATOM 4590 O O . ALA A 1 596 ? -18.094 40.375 -1.31 1 73.06 596 ALA A O 1
ATOM 4591 N N . LEU A 1 597 ? -16.484 39.844 0.063 1 75.25 597 LEU A N 1
ATOM 4592 C CA . LEU A 1 597 ? -17.406 39.469 1.128 1 75.25 597 LEU A CA 1
ATOM 4593 C C . LEU A 1 597 ? -18.172 40.656 1.643 1 75.25 597 LEU A C 1
ATOM 4595 O O . LEU A 1 597 ? -19.375 40.594 1.895 1 75.25 597 LEU A O 1
ATOM 4599 N N . ASN A 1 598 ? -17.438 41.781 1.815 1 73.5 598 ASN A N 1
ATOM 4600 C CA . ASN A 1 598 ? -18.078 43 2.303 1 73.5 598 ASN A CA 1
ATOM 4601 C C . ASN A 1 598 ? -19.156 43.5 1.335 1 73.5 598 ASN A C 1
ATOM 4603 O O . ASN A 1 598 ? -20.219 43.906 1.758 1 73.5 598 ASN A O 1
ATOM 4607 N N . LYS A 1 599 ? -18.766 43.438 0.084 1 72.31 599 LYS A N 1
ATOM 4608 C CA . LYS A 1 599 ? -19.734 43.812 -0.941 1 72.31 599 LYS A CA 1
ATOM 4609 C C . LYS A 1 599 ? -20.984 42.938 -0.89 1 72.31 599 LYS A C 1
ATOM 4611 O O . LYS A 1 599 ? -22.094 43.438 -1.023 1 72.31 599 LYS A O 1
ATOM 4616 N N . LEU A 1 600 ? -20.766 41.719 -0.676 1 71.81 600 LEU A N 1
ATOM 4617 C CA . LEU A 1 600 ? -21.859 40.75 -0.603 1 71.81 600 LEU A CA 1
ATOM 4618 C C . LEU A 1 600 ? -22.703 41 0.637 1 71.81 600 LEU A C 1
ATOM 4620 O O . LEU A 1 600 ? -23.938 40.938 0.568 1 71.81 600 LEU A O 1
ATOM 4624 N N . LEU A 1 601 ? -22.031 41.219 1.71 1 73.62 601 LEU A N 1
ATOM 4625 C CA . LEU A 1 601 ? -22.719 41.375 2.986 1 73.62 601 LEU A CA 1
ATOM 4626 C C . LEU A 1 601 ? -23.5 42.688 3.023 1 73.62 601 LEU A C 1
ATOM 4628 O O . LEU A 1 601 ? -24.578 42.75 3.623 1 73.62 601 LEU A O 1
ATOM 4632 N N . ALA A 1 602 ? -22.891 43.719 2.438 1 69.31 602 ALA A N 1
ATOM 4633 C CA . ALA A 1 602 ? -23.516 45.031 2.451 1 69.31 602 ALA A CA 1
ATOM 4634 C C . ALA A 1 602 ? -24.812 45.031 1.648 1 69.31 602 ALA A C 1
ATOM 4636 O O . ALA A 1 602 ? -25.75 45.75 1.988 1 69.31 602 ALA A O 1
ATOM 4637 N N . ASN A 1 603 ? -24.891 44.25 0.663 1 63.09 603 ASN A N 1
ATOM 4638 C CA . ASN A 1 603 ? -26.031 44.281 -0.246 1 63.09 603 ASN A CA 1
ATOM 4639 C C . ASN A 1 603 ? -26.953 43.062 -0.04 1 63.09 603 ASN A C 1
ATOM 4641 O O . ASN A 1 603 ? -27.922 42.875 -0.782 1 63.09 603 ASN A O 1
ATOM 4645 N N . SER A 1 604 ? -26.641 42.312 0.998 1 66 604 SER A N 1
ATOM 4646 C CA . SER A 1 604 ? -27.359 41.062 1.017 1 66 604 SER A CA 1
ATOM 4647 C C . SER A 1 604 ? -28.531 41.094 1.992 1 66 604 SER A C 1
ATOM 4649 O O . SER A 1 604 ? -28.422 41.656 3.088 1 66 604 SER A O 1
ATOM 4651 N N . LYS A 1 605 ? -29.719 40.844 1.479 1 75.81 605 LYS A N 1
ATOM 4652 C CA . LYS A 1 605 ? -30.891 40.594 2.324 1 75.81 605 LYS A CA 1
ATOM 4653 C C . LYS A 1 605 ? -30.938 39.125 2.74 1 75.81 605 LYS A C 1
ATOM 4655 O O . LYS A 1 605 ? -31.969 38.625 3.217 1 75.81 605 LYS A O 1
ATOM 4660 N N . GLN A 1 606 ? -29.797 38.531 2.617 1 85.31 606 GLN A N 1
ATOM 4661 C CA . GLN A 1 606 ? -29.703 37.094 2.936 1 85.31 606 GLN A CA 1
ATOM 4662 C C . GLN A 1 606 ? -29.328 36.906 4.402 1 85.31 606 GLN A C 1
ATOM 4664 O O . GLN A 1 606 ? -28.828 37.812 5.059 1 85.31 606 GLN A O 1
ATOM 4669 N N . THR A 1 607 ? -29.766 35.781 4.961 1 90.5 607 THR A N 1
ATOM 4670 C CA . THR A 1 607 ? -29.312 35.344 6.285 1 90.5 607 THR A CA 1
ATOM 4671 C C . THR A 1 607 ? -27.875 34.844 6.227 1 90.5 607 THR A C 1
ATOM 4673 O O . THR A 1 607 ? -27.578 33.875 5.512 1 90.5 607 THR A O 1
ATOM 4676 N N . VAL A 1 608 ? -26.969 35.531 6.906 1 89.88 608 VAL A N 1
ATOM 4677 C CA . VAL A 1 608 ? -25.562 35.188 6.785 1 89.88 608 VAL A CA 1
ATOM 4678 C C . VAL A 1 608 ? -25 34.812 8.148 1 89.88 608 VAL A C 1
ATOM 4680 O O . VAL A 1 608 ? -25.266 35.469 9.156 1 89.88 608 VAL A O 1
ATOM 4683 N N . MET A 1 609 ? -24.391 33.688 8.227 1 91.38 609 MET A N 1
ATOM 4684 C CA . MET A 1 609 ? -23.609 33.312 9.398 1 91.38 609 MET A CA 1
ATOM 4685 C C . MET A 1 609 ? -22.125 33.219 9.062 1 91.38 609 MET A C 1
ATOM 4687 O O . MET A 1 609 ? -21.719 32.469 8.18 1 91.38 609 MET A O 1
ATOM 4691 N N . ILE A 1 610 ? -21.281 34.031 9.766 1 88.5 610 ILE A N 1
ATOM 4692 C CA . ILE A 1 610 ? -19.859 34.094 9.469 1 88.5 610 ILE A CA 1
ATOM 4693 C C . ILE A 1 610 ? -19.047 33.719 10.703 1 88.5 610 ILE A C 1
ATOM 4695 O O . ILE A 1 610 ? -19.312 34.219 11.805 1 88.5 610 ILE A O 1
ATOM 4699 N N . ILE A 1 611 ? -18.297 32.75 10.531 1 88 611 ILE A N 1
ATOM 4700 C CA . ILE A 1 611 ? -17.297 32.406 11.539 1 88 611 ILE A CA 1
ATOM 4701 C C . ILE A 1 611 ? -16 33.156 11.242 1 88 611 ILE A C 1
ATOM 4703 O O . ILE A 1 611 ? -15.352 32.906 10.219 1 88 611 ILE A O 1
ATOM 4707 N N . ALA A 1 612 ? -15.68 34.156 12.008 1 75 612 ALA A N 1
ATOM 4708 C CA . ALA A 1 612 ? -14.547 35.031 11.672 1 75 612 ALA A CA 1
ATOM 4709 C C . ALA A 1 612 ? -13.586 35.156 12.852 1 75 612 ALA A C 1
ATOM 4711 O O . ALA A 1 612 ? -13.992 35.031 14.008 1 75 612 ALA A O 1
ATOM 4712 N N . HIS A 1 613 ? -12.469 35.312 12.477 1 64.31 613 HIS A N 1
ATOM 4713 C CA . HIS A 1 613 ? -11.438 35.625 13.461 1 64.31 613 HIS A CA 1
ATOM 4714 C C . HIS A 1 613 ? -10.953 37.062 13.32 1 64.31 613 HIS A C 1
ATOM 4716 O O . HIS A 1 613 ? -10.359 37.625 14.242 1 64.31 613 HIS A O 1
ATOM 4722 N N . ARG A 1 614 ? -11.359 37.562 12.242 1 64.06 614 ARG A N 1
ATOM 4723 C CA . ARG A 1 614 ? -10.836 38.875 11.969 1 64.06 614 ARG A CA 1
ATOM 4724 C C . ARG A 1 614 ? -11.844 39.969 12.336 1 64.06 614 ARG A C 1
ATOM 4726 O O . ARG A 1 614 ? -13.039 39.844 12.055 1 64.06 614 ARG A O 1
ATOM 4733 N N . LEU A 1 615 ? -11.344 41.031 12.836 1 68.25 615 LEU A N 1
ATOM 4734 C CA . LEU A 1 615 ? -12.156 42.125 13.383 1 68.25 615 LEU A CA 1
ATOM 4735 C C . LEU A 1 615 ? -12.883 42.844 12.266 1 68.25 615 LEU A C 1
ATOM 4737 O O . LEU A 1 615 ? -14.023 43.281 12.445 1 68.25 615 LEU A O 1
ATOM 4741 N N . SER A 1 616 ? -12.359 43.031 11.102 1 66.25 616 SER A N 1
ATOM 4742 C CA . SER A 1 616 ? -12.961 43.781 10.008 1 66.25 616 SER A CA 1
ATOM 4743 C C . SER A 1 616 ? -14.266 43.125 9.547 1 66.25 616 SER A C 1
ATOM 4745 O O . SER A 1 616 ? -15.211 43.812 9.172 1 66.25 616 SER A O 1
ATOM 4747 N N . THR A 1 617 ? -14.344 41.875 9.617 1 71.62 617 THR A N 1
ATOM 4748 C CA . THR A 1 617 ? -15.531 41.125 9.211 1 71.62 617 THR A CA 1
ATOM 4749 C C . THR A 1 617 ? -16.594 41.156 10.312 1 71.62 617 THR A C 1
ATOM 4751 O O . THR A 1 617 ? -17.781 41.219 10.031 1 71.62 617 THR A O 1
ATOM 4754 N N . ILE A 1 618 ? -16.094 41.219 11.508 1 78.75 618 ILE A N 1
ATOM 4755 C CA . ILE A 1 618 ? -16.969 41.125 12.672 1 78.75 618 ILE A CA 1
ATOM 4756 C C . ILE A 1 618 ? -17.688 42.469 12.867 1 78.75 618 ILE A C 1
ATOM 4758 O O . ILE A 1 618 ? -18.844 42.5 13.297 1 78.75 618 ILE A O 1
ATOM 4762 N N . LYS A 1 619 ? -17.016 43.531 12.5 1 76.81 619 LYS A N 1
ATOM 4763 C CA . LYS A 1 619 ? -17.547 44.875 12.742 1 76.81 619 LYS A CA 1
ATOM 4764 C C . LYS A 1 619 ? -18.828 45.094 11.953 1 76.81 619 LYS A C 1
ATOM 4766 O O . LYS A 1 619 ? -19.703 45.875 12.383 1 76.81 619 LYS A O 1
ATOM 4771 N N . HIS A 1 620 ? -19.047 44.438 10.852 1 75.69 620 HIS A N 1
ATOM 4772 C CA . HIS A 1 620 ? -20.203 44.625 9.984 1 75.69 620 HIS A CA 1
ATOM 4773 C C . HIS A 1 620 ? -21.359 43.719 10.359 1 75.69 620 HIS A C 1
ATOM 4775 O O . HIS A 1 620 ? -22.438 43.781 9.766 1 75.69 620 HIS A O 1
ATOM 4781 N N . ALA A 1 621 ? -21.172 42.969 11.352 1 87.69 621 ALA A N 1
ATOM 4782 C CA . ALA A 1 621 ? -22.203 42.031 11.734 1 87.69 621 ALA A CA 1
ATOM 4783 C C . ALA A 1 621 ? -23.297 42.719 12.562 1 87.69 621 ALA A C 1
ATOM 4785 O O . ALA A 1 621 ? -23.016 43.625 13.336 1 87.69 621 ALA A O 1
ATOM 4786 N N . ASP A 1 622 ? -24.5 42.281 12.367 1 89 622 ASP A N 1
ATOM 4787 C CA . ASP A 1 622 ? -25.625 42.781 13.148 1 89 622 ASP A CA 1
ATOM 4788 C C . ASP A 1 622 ? -25.609 42.188 14.562 1 89 622 ASP A C 1
ATOM 4790 O O . ASP A 1 622 ? -26.047 42.844 15.508 1 89 622 ASP A O 1
ATOM 4794 N N . GLN A 1 623 ? -25.156 41 14.617 1 92.62 623 GLN A N 1
ATOM 4795 C CA . GLN A 1 623 ? -25.062 40.312 15.891 1 92.62 623 GLN A CA 1
ATOM 4796 C C . GLN A 1 623 ? -23.781 39.5 15.977 1 92.62 623 GLN A C 1
ATOM 4798 O O . GLN A 1 623 ? -23.344 38.906 14.984 1 92.62 623 GLN A O 1
ATOM 4803 N N . ILE A 1 624 ? -23.219 39.594 17.141 1 94.25 624 ILE A N 1
ATOM 4804 C CA . ILE A 1 624 ? -22 38.844 17.422 1 94.25 624 ILE A CA 1
ATOM 4805 C C . ILE A 1 624 ? -22.234 37.875 18.547 1 94.25 624 ILE A C 1
ATOM 4807 O O . ILE A 1 624 ? -22.766 38.219 19.594 1 94.25 624 ILE A O 1
ATOM 4811 N N . VAL A 1 625 ? -21.906 36.656 18.281 1 94.56 625 VAL A N 1
ATOM 4812 C CA . VAL A 1 625 ? -22.031 35.594 19.281 1 94.56 625 VAL A CA 1
ATOM 4813 C C . VAL A 1 625 ? -20.641 35.125 19.688 1 94.56 625 VAL A C 1
ATOM 4815 O O . VAL A 1 625 ? -19.875 34.625 18.859 1 94.56 625 VAL A O 1
ATOM 4818 N N . VAL A 1 626 ? -20.328 35.25 20.953 1 94 626 VAL A N 1
ATOM 4819 C CA . VAL A 1 626 ? -19.016 34.875 21.469 1 94 626 VAL A CA 1
ATOM 4820 C C . VAL A 1 626 ? -19.109 33.5 22.141 1 94 626 VAL A C 1
ATOM 4822 O O . VAL A 1 626 ? -19.844 33.344 23.125 1 94 626 VAL A O 1
ATOM 4825 N N . VAL A 1 627 ? -18.406 32.594 21.562 1 92.12 627 VAL A N 1
ATOM 4826 C CA . VAL A 1 627 ? -18.391 31.234 22.109 1 92.12 627 VAL A CA 1
ATOM 4827 C C . VAL A 1 627 ? -17.156 31.031 22.969 1 92.12 627 VAL A C 1
ATOM 4829 O O . VAL A 1 627 ? -16.031 31.328 22.547 1 92.12 627 VAL A O 1
ATOM 4832 N N . ASP A 1 628 ? -17.359 30.562 24.141 1 89.44 628 ASP A N 1
ATOM 4833 C CA . ASP A 1 628 ? -16.266 30.297 25.062 1 89.44 628 ASP A CA 1
ATOM 4834 C C . ASP A 1 628 ? -16.531 29.047 25.906 1 89.44 628 ASP A C 1
ATOM 4836 O O . ASP A 1 628 ? -17.609 28.922 26.516 1 89.44 628 ASP A O 1
ATOM 4840 N N . ARG A 1 629 ? -15.586 28.109 25.969 1 85.62 629 ARG A N 1
ATOM 4841 C CA . ARG A 1 629 ? -15.617 26.906 26.781 1 85.62 629 ARG A CA 1
ATOM 4842 C C . ARG A 1 629 ? -16.906 26.125 26.562 1 85.62 629 ARG A C 1
ATOM 4844 O O . ARG A 1 629 ? -17.578 25.75 27.531 1 85.62 629 ARG A O 1
ATOM 4851 N N . GLY A 1 630 ? -17.406 26.109 25.375 1 88.81 630 GLY A N 1
ATOM 4852 C CA . GLY A 1 630 ? -18.516 25.234 25.016 1 88.81 630 GLY A CA 1
ATOM 4853 C C . GLY A 1 630 ? -19.875 25.891 25.219 1 88.81 630 GLY A C 1
ATOM 4854 O O . GLY A 1 630 ? -20.906 25.234 25.125 1 88.81 630 GLY A O 1
ATOM 4855 N N . SER A 1 631 ? -19.875 27.125 25.625 1 92.25 631 SER A N 1
ATOM 4856 C CA . SER A 1 631 ? -21.125 27.875 25.797 1 92.25 631 SER A CA 1
ATOM 4857 C C . SER A 1 631 ? -21.016 29.266 25.203 1 92.25 631 SER A C 1
ATOM 4859 O O . SER A 1 631 ? -19.922 29.719 24.828 1 92.25 631 SER A O 1
ATOM 4861 N N . VAL A 1 632 ? -22.172 29.875 25 1 94.12 632 VAL A N 1
ATOM 4862 C CA . VAL A 1 632 ? -22.203 31.266 24.547 1 94.12 632 VAL A CA 1
ATOM 4863 C C . VAL A 1 632 ? -21.984 32.188 25.719 1 94.12 632 VAL A C 1
ATOM 4865 O O . VAL A 1 632 ? -22.797 32.25 26.641 1 94.12 632 VAL A O 1
ATOM 4868 N N . ALA A 1 633 ? -20.969 32.938 25.688 1 91.94 633 ALA A N 1
ATOM 4869 C CA . ALA A 1 633 ? -20.594 33.812 26.797 1 91.94 633 ALA A CA 1
ATOM 4870 C C . ALA A 1 633 ? -21.25 35.188 26.672 1 91.94 633 ALA A C 1
ATOM 4872 O O . ALA A 1 633 ? -21.688 35.75 27.656 1 91.94 633 ALA A O 1
ATOM 4873 N N . GLU A 1 634 ? -21.109 35.688 25.469 1 93.62 634 GLU A N 1
ATOM 4874 C CA . GLU A 1 634 ? -21.641 37.031 25.188 1 93.62 634 GLU A CA 1
ATOM 4875 C C . GLU A 1 634 ? -22.328 37.094 23.828 1 93.62 634 GLU A C 1
ATOM 4877 O O . GLU A 1 634 ? -21.969 36.344 22.906 1 93.62 634 GLU A O 1
ATOM 4882 N N . SER A 1 635 ? -23.438 37.875 23.719 1 94.19 635 SER A N 1
ATOM 4883 C CA . SER A 1 635 ? -24.109 38.094 22.453 1 94.19 635 SER A CA 1
ATOM 4884 C C . SER A 1 635 ? -24.594 39.531 22.344 1 94.19 635 SER A C 1
ATOM 4886 O O . SER A 1 635 ? -25.094 40.094 23.312 1 94.19 635 SER A O 1
ATOM 4888 N N . GLY A 1 636 ? -24.344 40.125 21.266 1 93.06 636 GLY A N 1
ATOM 4889 C CA . GLY A 1 636 ? -24.766 41.5 21.047 1 93.06 636 GLY A CA 1
ATOM 4890 C C . GLY A 1 636 ? -24.078 42.156 19.859 1 93.06 636 GLY A C 1
ATOM 4891 O O . GLY A 1 636 ? -23.516 41.469 19 1 93.06 636 GLY A O 1
ATOM 4892 N N . SER A 1 637 ? -24.266 43.406 19.672 1 92 637 SER A N 1
ATOM 4893 C CA . SER A 1 637 ? -23.594 44.156 18.625 1 92 637 SER A CA 1
ATOM 4894 C C . SER A 1 637 ? -22.156 44.5 19.016 1 92 637 SER A C 1
ATOM 4896 O O . SER A 1 637 ? -21.766 44.344 20.172 1 92 637 SER A O 1
ATOM 4898 N N . TYR A 1 638 ? -21.453 44.906 18.047 1 90.19 638 TYR A N 1
ATOM 4899 C CA . TYR A 1 638 ? -20.062 45.25 18.281 1 90.19 638 TYR A CA 1
ATOM 4900 C C . TYR A 1 638 ? -19.922 46.312 19.375 1 90.19 638 TYR A C 1
ATOM 4902 O O . TYR A 1 638 ? -19.156 46.125 20.312 1 90.19 638 TYR A O 1
ATOM 4910 N N . ASP A 1 639 ? -20.75 47.312 19.312 1 89.38 639 ASP A N 1
ATOM 4911 C CA . ASP A 1 639 ? -20.672 48.438 20.219 1 89.38 639 ASP A CA 1
ATOM 4912 C C . ASP A 1 639 ? -21.094 48.031 21.641 1 89.38 639 ASP A C 1
ATOM 4914 O O . ASP A 1 639 ? -20.516 48.5 22.625 1 89.38 639 ASP A O 1
ATOM 4918 N N . GLU A 1 640 ? -21.984 47.188 21.672 1 92.62 640 GLU A N 1
ATOM 4919 C CA . GLU A 1 640 ? -22.484 46.719 22.969 1 92.62 640 GLU A CA 1
ATOM 4920 C C . GLU A 1 640 ? -21.453 45.844 23.672 1 92.62 640 GLU A C 1
ATOM 4922 O O . GLU A 1 640 ? -21.25 45.969 24.875 1 92.62 640 GLU A O 1
ATOM 4927 N N . LEU A 1 641 ? -20.844 45.031 22.891 1 92.25 641 LEU A N 1
ATOM 4928 C CA . LEU A 1 641 ? -19.953 44.031 23.5 1 92.25 641 LEU A CA 1
ATOM 4929 C C . LEU A 1 641 ? -18.625 44.656 23.891 1 92.25 641 LEU A C 1
ATOM 4931 O O . LEU A 1 641 ? -18.016 44.281 24.875 1 92.25 641 LEU A O 1
ATOM 4935 N N . ILE A 1 642 ? -18.219 45.594 23.141 1 89.06 642 ILE A N 1
ATOM 4936 C CA . ILE A 1 642 ? -16.953 46.25 23.438 1 89.06 642 ILE A CA 1
ATOM 4937 C C . ILE A 1 642 ? -17.094 47.094 24.688 1 89.06 642 ILE A C 1
ATOM 4939 O O . ILE A 1 642 ? -16.125 47.344 25.391 1 89.06 642 ILE A O 1
ATOM 4943 N N . ALA A 1 643 ? -18.312 47.531 24.984 1 89.81 643 ALA A N 1
ATOM 4944 C CA . ALA A 1 643 ? -18.594 48.406 26.109 1 89.81 643 ALA A CA 1
ATOM 4945 C C . ALA A 1 643 ? -18.641 47.656 27.422 1 89.81 643 ALA A C 1
ATOM 4947 O O . ALA A 1 643 ? -18.547 48.219 28.5 1 89.81 643 ALA A O 1
ATOM 4948 N N . ILE A 1 644 ? -18.734 46.406 27.297 1 91 644 ILE A N 1
ATOM 4949 C CA . ILE A 1 644 ? -18.766 45.594 28.5 1 91 644 ILE A CA 1
ATOM 4950 C C . ILE A 1 644 ? -17.375 45.531 29.109 1 91 644 ILE A C 1
ATOM 4952 O O . ILE A 1 644 ? -16.438 45 28.5 1 91 644 ILE A O 1
ATOM 4956 N N . PRO A 1 645 ? -17.328 46.062 30.375 1 84.75 645 PRO A N 1
ATOM 4957 C CA . PRO A 1 645 ? -16.016 45.969 31.016 1 84.75 645 PRO A CA 1
ATOM 4958 C C . PRO A 1 645 ? -15.578 44.562 31.328 1 84.75 645 PRO A C 1
ATOM 4960 O O . PRO A 1 645 ? -16.391 43.75 31.766 1 84.75 645 PRO A O 1
ATOM 4963 N N . ASP A 1 646 ? -14.438 44.094 31.047 1 84.75 646 ASP A N 1
ATOM 4964 C CA . ASP A 1 646 ? -13.836 42.781 31.281 1 84.75 646 ASP A CA 1
ATOM 4965 C C . ASP A 1 646 ? -14.57 41.688 30.516 1 84.75 646 ASP A C 1
ATOM 4967 O O . ASP A 1 646 ? -14.664 40.531 30.969 1 84.75 646 ASP A O 1
ATOM 4971 N N . GLY A 1 647 ? -15.188 42.156 29.5 1 89.19 647 GLY A N 1
ATOM 4972 C CA . GLY A 1 647 ? -15.898 41.188 28.688 1 89.19 647 GLY A CA 1
ATOM 4973 C C . GLY A 1 647 ? -14.969 40.281 27.906 1 89.19 647 GLY A C 1
ATOM 4974 O O . GLY A 1 647 ? -13.805 40.594 27.688 1 89.19 647 GLY A O 1
ATOM 4975 N N . ILE A 1 648 ? -15.445 39.062 27.547 1 88.25 648 ILE A N 1
ATOM 4976 C CA . ILE A 1 648 ? -14.656 38.094 26.812 1 88.25 648 ILE A CA 1
ATOM 4977 C C . ILE A 1 648 ? -14.344 38.594 25.422 1 88.25 648 ILE A C 1
ATOM 4979 O O . ILE A 1 648 ? -13.227 38.438 24.922 1 88.25 648 ILE A O 1
ATOM 4983 N N . PHE A 1 649 ? -15.273 39.219 24.844 1 89.75 649 PHE A N 1
ATOM 4984 C CA . PHE A 1 649 ? -15.094 39.781 23.516 1 89.75 649 PHE A CA 1
ATOM 4985 C C . PHE A 1 649 ? -14.039 40.875 23.531 1 89.75 649 PHE A C 1
ATOM 4987 O O . PHE A 1 649 ? -13.18 40.938 22.656 1 89.75 649 PHE A O 1
ATOM 4994 N N . ARG A 1 650 ? -14.211 41.75 24.469 1 87.25 650 ARG A N 1
ATOM 4995 C CA . ARG A 1 650 ? -13.242 42.812 24.609 1 87.25 650 ARG A CA 1
ATOM 4996 C C . ARG A 1 650 ? -11.828 42.281 24.797 1 87.25 650 ARG A C 1
ATOM 4998 O O . ARG A 1 650 ? -10.875 42.812 24.219 1 87.25 650 ARG A O 1
ATOM 5005 N N . LYS A 1 651 ? -11.75 41.312 25.562 1 82.38 651 LYS A N 1
ATOM 5006 C CA . LYS A 1 651 ? -10.445 40.719 25.812 1 82.38 651 LYS A CA 1
ATOM 5007 C C . LYS A 1 651 ? -9.875 40.125 24.516 1 82.38 651 LYS A C 1
ATOM 5009 O O . LYS A 1 651 ? -8.664 40.188 24.281 1 82.38 651 LYS A O 1
ATOM 5014 N N . LEU A 1 652 ? -10.773 39.469 23.781 1 78.12 652 LEU A N 1
ATOM 5015 C CA . LEU A 1 652 ? -10.352 38.906 22.516 1 78.12 652 LEU A CA 1
ATOM 5016 C C . LEU A 1 652 ? -9.867 39.969 21.547 1 78.12 652 LEU A C 1
ATOM 5018 O O . LEU A 1 652 ? -8.859 39.781 20.859 1 78.12 652 LEU A O 1
ATOM 5022 N N . VAL A 1 653 ? -10.555 41.062 21.547 1 76.88 653 VAL A N 1
ATOM 5023 C CA . VAL A 1 653 ? -10.219 42.156 20.672 1 76.88 653 VAL A CA 1
ATOM 5024 C C . VAL A 1 653 ? -8.914 42.812 21.125 1 76.88 653 VAL A C 1
ATOM 5026 O O . VAL A 1 653 ? -8.062 43.156 20.297 1 76.88 653 VAL A O 1
ATOM 5029 N N . GLU A 1 654 ? -8.812 42.906 22.469 1 70 654 GLU A N 1
ATOM 5030 C CA . GLU A 1 654 ? -7.602 43.5 23.016 1 70 654 GLU A CA 1
ATOM 5031 C C . GLU A 1 654 ? -6.375 42.625 22.734 1 70 654 GLU A C 1
ATOM 5033 O O . GLU A 1 654 ? -5.297 43.156 22.453 1 70 654 GLU A O 1
ATOM 5038 N N . LYS A 1 655 ? -6.648 41.406 23 1 62 655 LYS A N 1
ATOM 5039 C CA . LYS A 1 655 ? -5.547 40.5 22.734 1 62 655 LYS A CA 1
ATOM 5040 C C . LYS A 1 655 ? -5.094 40.594 21.281 1 62 655 LYS A C 1
ATOM 5042 O O . LYS A 1 655 ? -3.91 40.406 20.984 1 62 655 LYS A O 1
ATOM 5047 N N . GLN A 1 656 ? -6.027 40.719 20.516 1 57.72 656 GLN A N 1
ATOM 5048 C CA . GLN A 1 656 ? -5.695 40.812 19.109 1 57.72 656 GLN A CA 1
ATOM 5049 C C . GLN A 1 656 ? -5.055 42.188 18.797 1 57.72 656 GLN A C 1
ATOM 5051 O O . GLN A 1 656 ? -4.207 42.281 17.906 1 57.72 656 GLN A O 1
ATOM 5056 N N . THR A 1 657 ? -5.48 43.156 19.844 1 50.84 657 THR A N 1
ATOM 5057 C CA . THR A 1 657 ? -4.973 44.5 19.656 1 50.84 657 THR A CA 1
ATOM 5058 C C . THR A 1 657 ? -3.676 44.719 20.422 1 50.84 657 THR A C 1
ATOM 5060 O O . THR A 1 657 ? -2.787 45.438 19.984 1 50.84 657 THR A O 1
ATOM 5063 N N . PHE A 1 658 ? -3.711 44.281 22.109 1 42.88 658 PHE A N 1
ATOM 5064 C CA . PHE A 1 658 ? -2.631 44.594 23.047 1 42.88 658 PHE A CA 1
ATOM 5065 C C . PHE A 1 658 ? -1.366 43.844 22.688 1 42.88 658 PHE A C 1
ATOM 5067 O O . PHE A 1 658 ? -0.294 44.094 23.234 1 42.88 658 PHE A O 1
ATOM 5074 N N . GLY A 1 659 ? -1.167 42.562 22.438 1 40.12 659 GLY A N 1
ATOM 5075 C CA . GLY A 1 659 ? 0.237 42.219 22.266 1 40.12 659 GLY A CA 1
ATOM 5076 C C . GLY A 1 659 ? 1.118 43.438 22.047 1 40.12 659 GLY A C 1
ATOM 5077 O O . GLY A 1 659 ? 2.336 43.312 21.906 1 40.12 659 GLY A O 1
ATOM 5078 N N . PHE A 1 660 ? 0.539 44.656 22.094 1 33.59 660 PHE A N 1
ATOM 5079 C CA . PHE A 1 660 ? 1.34 45.844 21.906 1 33.59 660 PHE A CA 1
ATOM 5080 C C . PHE A 1 660 ? 1.476 46.625 23.219 1 33.59 660 PHE A C 1
ATOM 5082 O O . PHE A 1 660 ? 2.117 47.656 23.266 1 33.59 660 PHE A O 1
ATOM 5089 N N . LYS A 1 661 ? 0.697 46.5 24.406 1 39.94 661 LYS A N 1
ATOM 5090 C CA . LYS A 1 661 ? 0.893 47.469 25.484 1 39.94 661 LYS A CA 1
ATOM 5091 C C . LYS A 1 661 ? 2.072 47.062 26.375 1 39.94 661 LYS A C 1
ATOM 5093 O O . LYS A 1 661 ? 2.336 45.875 26.562 1 39.94 661 LYS A O 1
ATOM 5098 N N . ASN A 1 662 ? 3.068 47.969 26.797 1 33.41 662 ASN A N 1
ATOM 5099 C CA . ASN A 1 662 ? 4.168 48 27.75 1 33.41 662 ASN A CA 1
ATOM 5100 C C . ASN A 1 662 ? 3.746 47.469 29.109 1 33.41 662 ASN A C 1
ATOM 5102 O O . ASN A 1 662 ? 2.66 47.812 29.609 1 33.41 662 ASN A O 1
ATOM 5106 N N . PRO A 1 663 ? 4.465 46.469 29.719 1 34.06 663 PRO A N 1
ATOM 5107 C CA . PRO A 1 663 ? 4.293 46 31.109 1 34.06 663 PRO A CA 1
ATOM 5108 C C . PRO A 1 663 ? 4.18 47.156 32.094 1 34.06 663 PRO A C 1
ATOM 5110 O O . PRO A 1 663 ? 3.924 46.906 33.281 1 34.06 663 PRO A O 1
ATOM 5113 N N . GLU A 1 664 ? 4.586 48.344 31.953 1 31.17 664 GLU A N 1
ATOM 5114 C CA . GLU A 1 664 ? 4.781 49.281 33.062 1 31.17 664 GLU A CA 1
ATOM 5115 C C . GLU A 1 664 ? 3.455 49.625 33.75 1 31.17 664 GLU A C 1
ATOM 5117 O O . GLU A 1 664 ? 3.432 50.281 34.781 1 31.17 664 GLU A O 1
ATOM 5122 N N . SER A 1 665 ? 2.295 49.5 33.156 1 29.58 665 SER A N 1
ATOM 5123 C CA . SER A 1 665 ? 1.219 50.125 33.938 1 29.58 665 SER A CA 1
ATOM 5124 C C . SER A 1 665 ? 0.668 49.188 35 1 29.58 665 SER A C 1
ATOM 5126 O O . SER A 1 665 ? -0.354 49.5 35.625 1 29.58 665 SER A O 1
ATOM 5128 N N . TYR A 1 666 ? 1.157 47.969 35.188 1 26.25 666 TYR A N 1
ATOM 5129 C CA . TYR A 1 666 ? 0.753 47.469 36.5 1 26.25 666 TYR A CA 1
ATOM 5130 C C . TYR A 1 666 ? 1.749 47.906 37.562 1 26.25 666 TYR A C 1
ATOM 5132 O O . TYR A 1 666 ? 2.959 47.906 37.312 1 26.25 666 TYR A O 1
ATOM 5140 N N . MET B 1 1 ? 19.141 -37.469 -44.812 1 16.69 1 MET B N 1
ATOM 5141 C CA . MET B 1 1 ? 20.312 -36.812 -45.344 1 16.69 1 MET B CA 1
ATOM 5142 C C . MET B 1 1 ? 19.938 -35.469 -45.938 1 16.69 1 MET B C 1
ATOM 5144 O O . MET B 1 1 ? 20.734 -34.5 -45.875 1 16.69 1 MET B O 1
ATOM 5148 N N . SER B 1 2 ? 19.031 -35.5 -46.906 1 19.06 2 SER B N 1
ATOM 5149 C CA . SER B 1 2 ? 18.844 -34.719 -48.125 1 19.06 2 SER B CA 1
ATOM 5150 C C . SER B 1 2 ? 18.328 -33.312 -47.781 1 19.06 2 SER B C 1
ATOM 5152 O O . SER B 1 2 ? 17.141 -33.125 -47.5 1 19.06 2 SER B O 1
ATOM 5154 N N . LEU B 1 3 ? 19.172 -32.281 -47.094 1 19.98 3 LEU B N 1
ATOM 5155 C CA . LEU B 1 3 ? 19.359 -31.172 -46.188 1 19.98 3 LEU B CA 1
ATOM 5156 C C . LEU B 1 3 ? 18.984 -29.844 -46.844 1 19.98 3 LEU B C 1
ATOM 5158 O O . LEU B 1 3 ? 18.219 -29.062 -46.25 1 19.98 3 LEU B O 1
ATOM 5162 N N . LEU B 1 4 ? 19.828 -29.203 -47.781 1 18 4 LEU B N 1
ATOM 5163 C CA . LEU B 1 4 ? 20.578 -27.953 -47.75 1 18 4 LEU B CA 1
ATOM 5164 C C . LEU B 1 4 ? 19.938 -26.906 -48.656 1 18 4 LEU B C 1
ATOM 5166 O O . LEU B 1 4 ? 20.094 -25.703 -48.406 1 18 4 LEU B O 1
ATOM 5170 N N . SER B 1 5 ? 19.344 -27.203 -49.906 1 16.72 5 SER B N 1
ATOM 5171 C CA . SER B 1 5 ? 19.938 -26.516 -51.031 1 16.72 5 SER B CA 1
ATOM 5172 C C . SER B 1 5 ? 19.375 -25.109 -51.219 1 16.72 5 SER B C 1
ATOM 5174 O O . SER B 1 5 ? 20.078 -24.219 -51.688 1 16.72 5 SER B O 1
ATOM 5176 N N . HIS B 1 6 ? 18.062 -24.953 -51.344 1 19.83 6 HIS B N 1
ATOM 5177 C CA . HIS B 1 6 ? 17.562 -24.266 -52.531 1 19.83 6 HIS B CA 1
ATOM 5178 C C . HIS B 1 6 ? 17.703 -22.75 -52.375 1 19.83 6 HIS B C 1
ATOM 5180 O O . HIS B 1 6 ? 16.891 -22.109 -51.719 1 19.83 6 HIS B O 1
ATOM 5186 N N . LEU B 1 7 ? 18.969 -22.094 -52.469 1 18.12 7 LEU B N 1
ATOM 5187 C CA . LEU B 1 7 ? 19.656 -20.859 -52.094 1 18.12 7 LEU B CA 1
ATOM 5188 C C . LEU B 1 7 ? 19.297 -19.719 -53.031 1 18.12 7 LEU B C 1
ATOM 5190 O O . LEU B 1 7 ? 19.641 -18.562 -52.75 1 18.12 7 LEU B O 1
ATOM 5194 N N . SER B 1 8 ? 18.828 -19.953 -54.312 1 16.56 8 SER B N 1
ATOM 5195 C CA . SER B 1 8 ? 19.594 -19.234 -55.312 1 16.56 8 SER B CA 1
ATOM 5196 C C . SER B 1 8 ? 19.312 -17.75 -55.281 1 16.56 8 SER B C 1
ATOM 5198 O O . SER B 1 8 ? 20.234 -16.938 -55.219 1 16.56 8 SER B O 1
ATOM 5200 N N . ARG B 1 9 ? 18.422 -17.094 -56.219 1 18.45 9 ARG B N 1
ATOM 5201 C CA . ARG B 1 9 ? 18.75 -16.25 -57.344 1 18.45 9 ARG B CA 1
ATOM 5202 C C . ARG B 1 9 ? 18.812 -14.781 -56.938 1 18.45 9 ARG B C 1
ATOM 5204 O O . ARG B 1 9 ? 17.953 -14.297 -56.219 1 18.45 9 ARG B O 1
ATOM 5211 N N . LEU B 1 10 ? 19.812 -13.773 -57.375 1 17.5 10 LEU B N 1
ATOM 5212 C CA . LEU B 1 10 ? 20.797 -12.727 -57.125 1 17.5 10 LEU B CA 1
ATOM 5213 C C . LEU B 1 10 ? 20.219 -11.352 -57.438 1 17.5 10 LEU B C 1
ATOM 5215 O O . LEU B 1 10 ? 20.328 -10.43 -56.625 1 17.5 10 LEU B O 1
ATOM 5219 N N . CYS B 1 11 ? 20.047 -10.828 -58.75 1 16.95 11 CYS B N 1
ATOM 5220 C CA . CYS B 1 11 ? 20.906 -9.82 -59.375 1 16.95 11 CYS B CA 1
ATOM 5221 C C . CYS B 1 11 ? 20.359 -8.414 -59.156 1 16.95 11 CYS B C 1
ATOM 5223 O O . CYS B 1 11 ? 19.188 -8.258 -58.781 1 16.95 11 CYS B O 1
ATOM 5225 N N . CYS B 1 12 ? 20.766 -7.23 -60 1 17.09 12 CYS B N 1
ATOM 5226 C CA . CYS B 1 12 ? 21.516 -5.988 -60.156 1 17.09 12 CYS B CA 1
ATOM 5227 C C . CYS B 1 12 ? 20.578 -4.82 -60.438 1 17.09 12 CYS B C 1
ATOM 5229 O O . CYS B 1 12 ? 20.906 -3.67 -60.156 1 17.09 12 CYS B O 1
ATOM 5231 N N . SER B 1 13 ? 19.484 -5.02 -61.219 1 17.17 13 SER B N 1
ATOM 5232 C CA . SER B 1 13 ? 19.5 -4.086 -62.344 1 17.17 13 SER B CA 1
ATOM 5233 C C . SER B 1 13 ? 19.281 -2.652 -61.875 1 17.17 13 SER B C 1
ATOM 5235 O O . SER B 1 13 ? 18.781 -2.424 -60.781 1 17.17 13 SER B O 1
ATOM 5237 N N . LYS B 1 14 ? 18.906 -1.694 -62.875 1 18.62 14 LYS B N 1
ATOM 5238 C CA . LYS B 1 14 ? 19.25 -0.429 -63.531 1 18.62 14 LYS B CA 1
ATOM 5239 C C . LYS B 1 14 ? 18.516 0.738 -62.844 1 18.62 14 LYS B C 1
ATOM 5241 O O . LYS B 1 14 ? 17.297 0.744 -62.781 1 18.62 14 LYS B O 1
ATOM 5246 N N . CYS B 1 15 ? 19.203 1.605 -62 1 18.75 15 CYS B N 1
ATOM 5247 C CA . CYS B 1 15 ? 19.047 2.736 -61.094 1 18.75 15 CYS B CA 1
ATOM 5248 C C . CYS B 1 15 ? 18.484 3.951 -61.844 1 18.75 15 CYS B C 1
ATOM 5250 O O . CYS B 1 15 ? 19.156 4.98 -61.938 1 18.75 15 CYS B O 1
ATOM 5252 N N . SER B 1 16 ? 17.781 3.611 -63 1 18.69 16 SER B N 1
ATOM 5253 C CA . SER B 1 16 ? 17.812 4.781 -63.875 1 18.69 16 SER B CA 1
ATOM 5254 C C . SER B 1 16 ? 17.391 6.043 -63.125 1 18.69 16 SER B C 1
ATOM 5256 O O . SER B 1 16 ? 16.75 5.961 -62.062 1 18.69 16 SER B O 1
ATOM 5258 N N . SER B 1 17 ? 17.5 7.152 -63.938 1 20.44 17 SER B N 1
ATOM 5259 C CA . SER B 1 17 ? 17.766 8.586 -63.938 1 20.44 17 SER B CA 1
ATOM 5260 C C . SER B 1 17 ? 16.609 9.383 -63.375 1 20.44 17 SER B C 1
ATOM 5262 O O . SER B 1 17 ? 15.461 9.203 -63.781 1 20.44 17 SER B O 1
ATOM 5264 N N . ILE B 1 18 ? 16.734 9.812 -62.156 1 20.34 18 ILE B N 1
ATOM 5265 C CA . ILE B 1 18 ? 15.969 10.484 -61.125 1 20.34 18 ILE B CA 1
ATOM 5266 C C . ILE B 1 18 ? 15.586 11.891 -61.594 1 20.34 18 ILE B C 1
ATOM 5268 O O . ILE B 1 18 ? 15.062 12.688 -60.812 1 20.34 18 ILE B O 1
ATOM 5272 N N . PRO B 1 19 ? 15.539 12.102 -62.875 1 19.33 19 PRO B N 1
ATOM 5273 C CA . PRO B 1 19 ? 15.898 13.516 -62.969 1 19.33 19 PRO B CA 1
ATOM 5274 C C . PRO B 1 19 ? 14.836 14.43 -62.344 1 19.33 19 PRO B C 1
ATOM 5276 O O . PRO B 1 19 ? 15.078 15.625 -62.156 1 19.33 19 PRO B O 1
ATOM 5279 N N . SER B 1 20 ? 13.695 13.914 -62.062 1 17.62 20 SER B N 1
ATOM 5280 C CA . SER B 1 20 ? 12.672 14.906 -62.406 1 17.62 20 SER B CA 1
ATOM 5281 C C . SER B 1 20 ? 12.867 16.188 -61.594 1 17.62 20 SER B C 1
ATOM 5283 O O . SER B 1 20 ? 13.508 16.188 -60.562 1 17.62 20 SER B O 1
ATOM 5285 N N . SER B 1 21 ? 11.93 17.266 -61.688 1 17.16 21 SER B N 1
ATOM 5286 C CA . SER B 1 21 ? 11.883 18.703 -61.938 1 17.16 21 SER B CA 1
ATOM 5287 C C . SER B 1 21 ? 11.75 19.5 -60.656 1 17.16 21 SER B C 1
ATOM 5289 O O . SER B 1 21 ? 12.344 20.578 -60.5 1 17.16 21 SER B O 1
ATOM 5291 N N . SER B 1 22 ? 10.844 19.156 -59.594 1 18.17 22 SER B N 1
ATOM 5292 C CA . SER B 1 22 ? 10.031 20.297 -59.25 1 18.17 22 SER B CA 1
ATOM 5293 C C . SER B 1 22 ? 10.867 21.359 -58.531 1 18.17 22 SER B C 1
ATOM 5295 O O . SER B 1 22 ? 11.93 21.062 -57.969 1 18.17 22 SER B O 1
ATOM 5297 N N . THR B 1 23 ? 10.086 22.734 -58.219 1 18.42 23 THR B N 1
ATOM 5298 C CA . THR B 1 23 ? 10.289 24.172 -58.062 1 18.42 23 THR B CA 1
ATOM 5299 C C . THR B 1 23 ? 10.75 24.5 -56.656 1 18.42 23 THR B C 1
ATOM 5301 O O . THR B 1 23 ? 10.148 24.062 -55.688 1 18.42 23 THR B O 1
ATOM 5304 N N . ARG B 1 24 ? 11.914 25.234 -56.344 1 18.31 24 ARG B N 1
ATOM 5305 C CA . ARG B 1 24 ? 12.938 25.75 -55.438 1 18.31 24 ARG B CA 1
ATOM 5306 C C . ARG B 1 24 ? 12.422 26.938 -54.656 1 18.31 24 ARG B C 1
ATOM 5308 O O . ARG B 1 24 ? 12.992 28.031 -54.75 1 18.31 24 ARG B O 1
ATOM 5315 N N . LEU B 1 25 ? 11.07 27.078 -54.125 1 17.22 25 LEU B N 1
ATOM 5316 C CA . LEU B 1 25 ? 10.836 28.484 -53.812 1 17.22 25 LEU B CA 1
ATOM 5317 C C . LEU B 1 25 ? 11.641 28.922 -52.625 1 17.22 25 LEU B C 1
ATOM 5319 O O . LEU B 1 25 ? 11.469 28.391 -51.5 1 17.22 25 LEU B O 1
ATOM 5323 N N . PHE B 1 26 ? 12.883 29.516 -52.688 1 18.56 26 PHE B N 1
ATOM 5324 C CA . PHE B 1 26 ? 13.898 29.984 -51.719 1 18.56 26 PHE B CA 1
ATOM 5325 C C . PHE B 1 26 ? 13.453 31.266 -51.031 1 18.56 26 PHE B C 1
ATOM 5327 O O . PHE B 1 26 ? 14.172 32.25 -51.062 1 18.56 26 PHE B O 1
ATOM 5334 N N . CYS B 1 27 ? 12.133 31.562 -50.688 1 18.67 27 CYS B N 1
ATOM 5335 C CA . CYS B 1 27 ? 12.102 33.031 -50.562 1 18.67 27 CYS B CA 1
ATOM 5336 C C . CYS B 1 27 ? 13.008 33.5 -49.438 1 18.67 27 CYS B C 1
ATOM 5338 O O . CYS B 1 27 ? 12.984 32.938 -48.344 1 18.67 27 CYS B O 1
ATOM 5340 N N . PHE B 1 28 ? 13.977 34.406 -49.656 1 19.39 28 PHE B N 1
ATOM 5341 C CA . PHE B 1 28 ? 15.188 35.031 -49.125 1 19.39 28 PHE B CA 1
ATOM 5342 C C . PHE B 1 28 ? 14.844 36.031 -48.031 1 19.39 28 PHE B C 1
ATOM 5344 O O . PHE B 1 28 ? 15.734 36.688 -47.469 1 19.39 28 PHE B O 1
ATOM 5351 N N . ALA B 1 29 ? 13.523 36.312 -47.688 1 20.36 29 ALA B N 1
ATOM 5352 C CA . ALA B 1 29 ? 13.594 37.719 -47.375 1 20.36 29 ALA B CA 1
ATOM 5353 C C . ALA B 1 29 ? 14.5 37.969 -46.156 1 20.36 29 ALA B C 1
ATOM 5355 O O . ALA B 1 29 ? 14.734 37.062 -45.344 1 20.36 29 ALA B O 1
ATOM 5356 N N . PRO B 1 30 ? 14.625 39.312 -45.719 1 20.64 30 PRO B N 1
ATOM 5357 C CA . PRO B 1 30 ? 15.656 40.125 -45.094 1 20.64 30 PRO B CA 1
ATOM 5358 C C . PRO B 1 30 ? 15.781 39.875 -43.594 1 20.64 30 PRO B C 1
ATOM 5360 O O . PRO B 1 30 ? 14.852 39.344 -42.969 1 20.64 30 PRO B O 1
ATOM 5363 N N . GLN B 1 31 ? 16.922 40.125 -42.906 1 21.55 31 GLN B N 1
ATOM 5364 C CA . GLN B 1 31 ? 17.859 39.844 -41.812 1 21.55 31 GLN B CA 1
ATOM 5365 C C . GLN B 1 31 ? 17.375 40.469 -40.5 1 21.55 31 GLN B C 1
ATOM 5367 O O . GLN B 1 31 ? 18 40.281 -39.469 1 21.55 31 GLN B O 1
ATOM 5372 N N . VAL B 1 32 ? 16.266 41.25 -40.375 1 22.44 32 VAL B N 1
ATOM 5373 C CA . VAL B 1 32 ? 16.469 42.312 -39.406 1 22.44 32 VAL B CA 1
ATOM 5374 C C . VAL B 1 32 ? 16.516 41.75 -38 1 22.44 32 VAL B C 1
ATOM 5376 O O . VAL B 1 32 ? 15.836 40.75 -37.719 1 22.44 32 VAL B O 1
ATOM 5379 N N . GLY B 1 33 ? 17.328 42.125 -36.906 1 20.64 33 GLY B N 1
ATOM 5380 C CA . GLY B 1 33 ? 18.078 41.812 -35.719 1 20.64 33 GLY B CA 1
ATOM 5381 C C . GLY B 1 33 ? 17.203 41.594 -34.469 1 20.64 33 GLY B C 1
ATOM 5382 O O . GLY B 1 33 ? 17.672 41.125 -33.438 1 20.64 33 GLY B O 1
ATOM 5383 N N . ARG B 1 34 ? 15.891 42.031 -34.25 1 22.73 34 ARG B N 1
ATOM 5384 C CA . ARG B 1 34 ? 15.508 42.531 -32.938 1 22.73 34 ARG B CA 1
ATOM 5385 C C . ARG B 1 34 ? 15.344 41.406 -31.938 1 22.73 34 ARG B C 1
ATOM 5387 O O . ARG B 1 34 ? 14.984 40.281 -32.312 1 22.73 34 ARG B O 1
ATOM 5394 N N . SER B 1 35 ? 15.57 41.469 -30.5 1 22.48 35 SER B N 1
ATOM 5395 C CA . SER B 1 35 ? 16.031 40.938 -29.234 1 22.48 35 SER B CA 1
ATOM 5396 C C . SER B 1 35 ? 14.953 40.094 -28.562 1 22.48 35 SER B C 1
ATOM 5398 O O . SER B 1 35 ? 15.203 39.438 -27.547 1 22.48 35 SER B O 1
ATOM 5400 N N . THR B 1 36 ? 13.633 39.938 -28.969 1 22.2 36 THR B N 1
ATOM 5401 C CA . THR B 1 36 ? 12.547 39.844 -28 1 22.2 36 THR B CA 1
ATOM 5402 C C . THR B 1 36 ? 12.352 38.438 -27.516 1 22.2 36 THR B C 1
ATOM 5404 O O . THR B 1 36 ? 11.336 38.094 -26.891 1 22.2 36 THR B O 1
ATOM 5407 N N . GLY B 1 37 ? 13.227 37.406 -27.531 1 23.5 37 GLY B N 1
ATOM 5408 C CA . GLY B 1 37 ? 12.859 36 -27.672 1 23.5 37 GLY B CA 1
ATOM 5409 C C . GLY B 1 37 ? 12.445 35.375 -26.359 1 23.5 37 GLY B C 1
ATOM 5410 O O . GLY B 1 37 ? 12.344 34.156 -26.266 1 23.5 37 GLY B O 1
ATOM 5411 N N . PHE B 1 38 ? 12.398 35.938 -25.094 1 24.94 38 PHE B N 1
ATOM 5412 C CA . PHE B 1 38 ? 12.703 35.25 -23.859 1 24.94 38 PHE B CA 1
ATOM 5413 C C . PHE B 1 38 ? 11.531 34.406 -23.422 1 24.94 38 PHE B C 1
ATOM 5415 O O . PHE B 1 38 ? 11.641 33.625 -22.469 1 24.94 38 PHE B O 1
ATOM 5422 N N . LEU B 1 39 ? 10.234 34.5 -23.875 1 22.97 39 LEU B N 1
ATOM 5423 C CA . LEU B 1 39 ? 9.117 34.25 -22.984 1 22.97 39 LEU B CA 1
ATOM 5424 C C . LEU B 1 39 ? 8.805 32.781 -22.875 1 22.97 39 LEU B C 1
ATOM 5426 O O . LEU B 1 39 ? 8.133 32.344 -21.938 1 22.97 39 LEU B O 1
ATOM 5430 N N . LYS B 1 40 ? 8.836 31.891 -23.812 1 27.81 40 LYS B N 1
ATOM 5431 C CA . LYS B 1 40 ? 7.883 30.797 -23.953 1 27.81 40 LYS B CA 1
ATOM 5432 C C . LYS B 1 40 ? 8.312 29.578 -23.156 1 27.81 40 LYS B C 1
ATOM 5434 O O . LYS B 1 40 ? 7.68 28.531 -23.219 1 27.81 40 LYS B O 1
ATOM 5439 N N . SER B 1 41 ? 9.539 29.516 -22.734 1 27.89 41 SER B N 1
ATOM 5440 C CA . SER B 1 41 ? 10.078 28.203 -22.406 1 27.89 41 SER B CA 1
ATOM 5441 C C . SER B 1 41 ? 9.438 27.656 -21.125 1 27.89 41 SER B C 1
ATOM 5443 O O . SER B 1 41 ? 9.719 26.531 -20.719 1 27.89 41 SER B O 1
ATOM 5445 N N . THR B 1 42 ? 8.82 28.516 -20.281 1 26.77 42 THR B N 1
ATOM 5446 C CA . THR B 1 42 ? 8.703 28.078 -18.891 1 26.77 42 THR B CA 1
ATOM 5447 C C . THR B 1 42 ? 7.535 27.109 -18.719 1 26.77 42 THR B C 1
ATOM 5449 O O . THR B 1 42 ? 7.27 26.641 -17.625 1 26.77 42 THR B O 1
ATOM 5452 N N . LEU B 1 43 ? 6.66 26.922 -19.703 1 26.47 43 LEU B N 1
ATOM 5453 C CA . LEU B 1 43 ? 5.355 26.359 -19.375 1 26.47 43 LEU B CA 1
ATOM 5454 C C . LEU B 1 43 ? 5.445 24.844 -19.219 1 26.47 43 LEU B C 1
ATOM 5456 O O . LEU B 1 43 ? 4.586 24.219 -18.578 1 26.47 43 LEU B O 1
ATOM 5460 N N . ILE B 1 44 ? 6.277 24.141 -19.969 1 29.25 44 ILE B N 1
ATOM 5461 C CA . ILE B 1 44 ? 6.09 22.703 -20.125 1 29.25 44 ILE B CA 1
ATOM 5462 C C . ILE B 1 44 ? 6.492 21.984 -18.828 1 29.25 44 ILE B C 1
ATOM 5464 O O . ILE B 1 44 ? 6.254 20.797 -18.672 1 29.25 44 ILE B O 1
ATOM 5468 N N . LYS B 1 45 ? 7.289 22.516 -17.953 1 29.45 45 LYS B N 1
ATOM 5469 C CA . LYS B 1 45 ? 7.977 21.719 -16.938 1 29.45 45 LYS B CA 1
ATOM 5470 C C . LYS B 1 45 ? 7.02 21.312 -15.82 1 29.45 45 LYS B C 1
ATOM 5472 O O . LYS B 1 45 ? 7.289 20.375 -15.07 1 29.45 45 LYS B O 1
ATOM 5477 N N . SER B 1 46 ? 5.98 22.188 -15.523 1 29.09 46 SER B N 1
ATOM 5478 C CA . SER B 1 46 ? 5.344 21.969 -14.227 1 29.09 46 SER B CA 1
ATOM 5479 C C . SER B 1 46 ? 4.363 20.812 -14.266 1 29.09 46 SER B C 1
ATOM 5481 O O . SER B 1 46 ? 3.777 20.438 -13.242 1 29.09 46 SER B O 1
ATOM 5483 N N . LYS B 1 47 ? 3.912 20.375 -15.391 1 29.16 47 LYS B N 1
ATOM 5484 C CA . LYS B 1 47 ? 2.822 19.406 -15.477 1 29.16 47 LYS B CA 1
ATOM 5485 C C . LYS B 1 47 ? 3.254 18.047 -14.93 1 29.16 47 LYS B C 1
ATOM 5487 O O . LYS B 1 47 ? 2.412 17.203 -14.609 1 29.16 47 LYS B O 1
ATOM 5492 N N . GLN B 1 48 ? 4.457 17.672 -15.062 1 28.16 48 GLN B N 1
ATOM 5493 C CA . GLN B 1 48 ? 4.82 16.266 -15.031 1 28.16 48 GLN B CA 1
ATOM 5494 C C . GLN B 1 48 ? 4.906 15.75 -13.594 1 28.16 48 GLN B C 1
ATOM 5496 O O . GLN B 1 48 ? 5 14.539 -13.367 1 28.16 48 GLN B O 1
ATOM 5501 N N . ALA B 1 49 ? 4.984 16.625 -12.547 1 28.66 49 ALA B N 1
ATOM 5502 C CA . ALA B 1 49 ? 5.578 16.078 -11.336 1 28.66 49 ALA B CA 1
ATOM 5503 C C . ALA B 1 49 ? 4.551 15.273 -10.539 1 28.66 49 ALA B C 1
ATOM 5505 O O . ALA B 1 49 ? 4.879 14.234 -9.953 1 28.66 49 ALA B O 1
ATOM 5506 N N . PHE B 1 50 ? 3.352 15.883 -10.281 1 29.92 50 PHE B N 1
ATOM 5507 C CA . PHE B 1 50 ? 2.564 15.219 -9.25 1 29.92 50 PHE B CA 1
ATOM 5508 C C . PHE B 1 50 ? 1.87 13.977 -9.812 1 29.92 50 PHE B C 1
ATOM 5510 O O . PHE B 1 50 ? 1.289 13.195 -9.062 1 29.92 50 PHE B O 1
ATOM 5517 N N . ARG B 1 51 ? 1.464 13.938 -11.07 1 31.73 51 ARG B N 1
ATOM 5518 C CA . ARG B 1 51 ? 0.854 12.766 -11.688 1 31.73 51 ARG B CA 1
ATOM 5519 C C . ARG B 1 51 ? 1.731 11.531 -11.508 1 31.73 51 ARG B C 1
ATOM 5521 O O . ARG B 1 51 ? 1.297 10.414 -11.773 1 31.73 51 ARG B O 1
ATOM 5528 N N . ASN B 1 52 ? 2.988 11.797 -11.336 1 30.38 52 ASN B N 1
ATOM 5529 C CA . ASN B 1 52 ? 4.004 10.797 -11.648 1 30.38 52 ASN B CA 1
ATOM 5530 C C . ASN B 1 52 ? 4.133 9.758 -10.539 1 30.38 52 ASN B C 1
ATOM 5532 O O . ASN B 1 52 ? 4.863 8.773 -10.688 1 30.38 52 ASN B O 1
ATOM 5536 N N . VAL B 1 53 ? 3.686 10.117 -9.352 1 30.7 53 VAL B N 1
ATOM 5537 C CA . VAL B 1 53 ? 4.367 9.211 -8.43 1 30.7 53 VAL B CA 1
ATOM 5538 C C . VAL B 1 53 ? 3.74 7.82 -8.508 1 30.7 53 VAL B C 1
ATOM 5540 O O . VAL B 1 53 ? 4.449 6.816 -8.625 1 30.7 53 VAL B O 1
ATOM 5543 N N . SER B 1 54 ? 2.393 7.75 -8.211 1 34.22 54 SER B N 1
ATOM 5544 C CA . SER B 1 54 ? 1.928 6.367 -8.164 1 34.22 54 SER B CA 1
ATOM 5545 C C . SER B 1 54 ? 1.797 5.781 -9.562 1 34.22 54 SER B C 1
ATOM 5547 O O . SER B 1 54 ? 2.111 4.609 -9.781 1 34.22 54 SER B O 1
ATOM 5549 N N . VAL B 1 55 ? 1.219 6.543 -10.445 1 35.59 55 VAL B N 1
ATOM 5550 C CA . VAL B 1 55 ? 1.021 6.137 -11.836 1 35.59 55 VAL B CA 1
ATOM 5551 C C . VAL B 1 55 ? 2.369 6.078 -12.555 1 35.59 55 VAL B C 1
ATOM 5553 O O . VAL B 1 55 ? 2.588 5.211 -13.398 1 35.59 55 VAL B O 1
ATOM 5556 N N . VAL B 1 56 ? 3.256 6.992 -12.312 1 34.81 56 VAL B N 1
ATOM 5557 C CA . VAL B 1 56 ? 4.598 7.02 -12.883 1 34.81 56 VAL B CA 1
ATOM 5558 C C . VAL B 1 56 ? 5.383 5.793 -12.43 1 34.81 56 VAL B C 1
ATOM 5560 O O . VAL B 1 56 ? 6.156 5.219 -13.203 1 34.81 56 VAL B O 1
ATOM 5563 N N . GLU B 1 57 ? 5.074 5.391 -11.25 1 37.12 57 GLU B N 1
ATOM 5564 C CA . GLU B 1 57 ? 5.824 4.23 -10.789 1 37.12 57 GLU B CA 1
ATOM 5565 C C . GLU B 1 57 ? 5.438 2.975 -11.562 1 37.12 57 GLU B C 1
ATOM 5567 O O . GLU B 1 57 ? 6.297 2.16 -11.914 1 37.12 57 GLU B O 1
ATOM 5572 N N . THR B 1 58 ? 4.125 2.863 -11.883 1 38.44 58 THR B N 1
ATOM 5573 C CA . THR B 1 58 ? 3.74 1.669 -12.625 1 38.44 58 THR B CA 1
ATOM 5574 C C . THR B 1 58 ? 4.156 1.786 -14.086 1 38.44 58 THR B C 1
ATOM 5576 O O . THR B 1 58 ? 4.5 0.788 -14.727 1 38.44 58 THR B O 1
ATOM 5579 N N . LYS B 1 59 ? 3.918 2.902 -14.742 1 39.03 59 LYS B N 1
ATOM 5580 C CA . LYS B 1 59 ? 4.32 3.053 -16.141 1 39.03 59 LYS B CA 1
ATOM 5581 C C . LYS B 1 59 ? 5.836 2.982 -16.281 1 39.03 59 LYS B C 1
ATOM 5583 O O . LYS B 1 59 ? 6.348 2.426 -17.266 1 39.03 59 LYS B O 1
ATOM 5588 N N . ARG B 1 60 ? 6.551 3.691 -15.508 1 39.81 60 ARG B N 1
ATOM 5589 C CA . ARG B 1 60 ? 8.008 3.605 -15.562 1 39.81 60 ARG B CA 1
ATOM 5590 C C . ARG B 1 60 ? 8.477 2.17 -15.352 1 39.81 60 ARG B C 1
ATOM 5592 O O . ARG B 1 60 ? 9.523 1.774 -15.867 1 39.81 60 ARG B O 1
ATOM 5599 N N . GLU B 1 61 ? 7.695 1.53 -14.57 1 43.53 61 GLU B N 1
ATOM 5600 C CA . GLU B 1 61 ? 8.047 0.133 -14.336 1 43.53 61 GLU B CA 1
ATOM 5601 C C . GLU B 1 61 ? 7.93 -0.69 -15.617 1 43.53 61 GLU B C 1
ATOM 5603 O O . GLU B 1 61 ? 8.773 -1.548 -15.891 1 43.53 61 GLU B O 1
ATOM 5608 N N . SER B 1 62 ? 6.859 -0.403 -16.312 1 44.09 62 SER B N 1
ATOM 5609 C CA . SER B 1 62 ? 6.684 -1.148 -17.562 1 44.09 62 SER B CA 1
ATOM 5610 C C . SER B 1 62 ? 7.746 -0.769 -18.578 1 44.09 62 SER B C 1
ATOM 5612 O O . SER B 1 62 ? 8.227 -1.622 -19.328 1 44.09 62 SER B O 1
ATOM 5614 N N . TYR B 1 63 ? 7.977 0.53 -18.734 1 41.81 63 TYR B N 1
ATOM 5615 C CA . TYR B 1 63 ? 8.922 0.978 -19.75 1 41.81 63 TYR B CA 1
ATOM 5616 C C . TYR B 1 63 ? 10.32 0.431 -19.484 1 41.81 63 TYR B C 1
ATOM 5618 O O . TYR B 1 63 ? 11.031 0.032 -20.406 1 41.81 63 TYR B O 1
ATOM 5626 N N . LYS B 1 64 ? 10.758 0.543 -18.344 1 47.31 64 LYS B N 1
ATOM 5627 C CA . LYS B 1 64 ? 12.117 0.084 -18.094 1 47.31 64 LYS B CA 1
ATOM 5628 C C . LYS B 1 64 ? 12.211 -1.437 -18.188 1 47.31 64 LYS B C 1
ATOM 5630 O O . LYS B 1 64 ? 13.305 -1.991 -18.281 1 47.31 64 LYS B O 1
ATOM 5635 N N . LEU B 1 65 ? 11.172 -1.992 -18.078 1 50.75 65 LEU B N 1
ATOM 5636 C CA . LEU B 1 65 ? 11.195 -3.441 -18.25 1 50.75 65 LEU B CA 1
ATOM 5637 C C . LEU B 1 65 ? 11.641 -3.82 -19.656 1 50.75 65 LEU B C 1
ATOM 5639 O O . LEU B 1 65 ? 12.305 -4.84 -19.844 1 50.75 65 LEU B O 1
ATOM 5643 N N . LYS B 1 66 ? 11.281 -2.984 -20.594 1 50.75 66 LYS B N 1
ATOM 5644 C CA . LYS B 1 66 ? 11.594 -3.314 -21.984 1 50.75 66 LYS B CA 1
ATOM 5645 C C . LYS B 1 66 ? 13.094 -3.289 -22.234 1 50.75 66 LYS B C 1
ATOM 5647 O O . LYS B 1 66 ? 13.602 -4.023 -23.094 1 50.75 66 LYS B O 1
ATOM 5652 N N . ASN B 1 67 ? 13.867 -2.529 -21.438 1 52.84 67 ASN B N 1
ATOM 5653 C CA . ASN B 1 67 ? 15.281 -2.457 -21.812 1 52.84 67 ASN B CA 1
ATOM 5654 C C . ASN B 1 67 ? 16.172 -3.115 -20.75 1 52.84 67 ASN B C 1
ATOM 5656 O O . ASN B 1 67 ? 17.141 -2.52 -20.297 1 52.84 67 ASN B O 1
ATOM 5660 N N . ALA B 1 68 ? 15.773 -4.164 -20.328 1 61.62 68 ALA B N 1
ATOM 5661 C CA . ALA B 1 68 ? 16.672 -4.863 -19.406 1 61.62 68 ALA B CA 1
ATOM 5662 C C . ALA B 1 68 ? 17.969 -5.258 -20.109 1 61.62 68 ALA B C 1
ATOM 5664 O O . ALA B 1 68 ? 17.938 -5.879 -21.172 1 61.62 68 ALA B O 1
ATOM 5665 N N . SER B 1 69 ? 19.078 -4.531 -19.797 1 66.5 69 SER B N 1
ATOM 5666 C CA . SER B 1 69 ? 20.406 -4.742 -20.375 1 66.5 69 SER B CA 1
ATOM 5667 C C . SER B 1 69 ? 21.125 -5.902 -19.703 1 66.5 69 SER B C 1
ATOM 5669 O O . SER B 1 69 ? 20.75 -6.32 -18.609 1 66.5 69 SER B O 1
ATOM 5671 N N . TRP B 1 70 ? 21.906 -6.633 -20.438 1 74.12 70 TRP B N 1
ATOM 5672 C CA . TRP B 1 70 ? 22.797 -7.688 -19.969 1 74.12 70 TRP B CA 1
ATOM 5673 C C . TRP B 1 70 ? 23.594 -7.219 -18.75 1 74.12 70 TRP B C 1
ATOM 5675 O O . TRP B 1 70 ? 23.891 -8.016 -17.844 1 74.12 70 TRP B O 1
ATOM 5685 N N . LYS B 1 71 ? 23.766 -5.961 -18.688 1 77.31 71 LYS B N 1
ATOM 5686 C CA . LYS B 1 71 ? 24.516 -5.406 -17.562 1 77.31 71 LYS B CA 1
ATOM 5687 C C . LYS B 1 71 ? 23.703 -5.477 -16.266 1 77.31 71 LYS B C 1
ATOM 5689 O O . LYS B 1 71 ? 24.25 -5.758 -15.203 1 77.31 71 LYS B O 1
ATOM 5694 N N . ASP B 1 72 ? 22.438 -5.395 -16.438 1 78.56 72 ASP B N 1
ATOM 5695 C CA . ASP B 1 72 ? 21.547 -5.445 -15.273 1 78.56 72 ASP B CA 1
ATOM 5696 C C . ASP B 1 72 ? 21.453 -6.863 -14.719 1 78.56 72 ASP B C 1
ATOM 5698 O O . ASP B 1 72 ? 21.391 -7.059 -13.5 1 78.56 72 ASP B O 1
ATOM 5702 N N . LEU B 1 73 ? 21.562 -7.781 -15.68 1 81.88 73 LEU B N 1
ATOM 5703 C CA . LEU B 1 73 ? 21.5 -9.18 -15.266 1 81.88 73 LEU B CA 1
ATOM 5704 C C . LEU B 1 73 ? 22.766 -9.578 -14.516 1 81.88 73 LEU B C 1
ATOM 5706 O O . LEU B 1 73 ? 22.703 -10.289 -13.508 1 81.88 73 LEU B O 1
ATOM 5710 N N . LYS B 1 74 ? 23.844 -9.062 -14.984 1 85.38 74 LYS B N 1
ATOM 5711 C CA . LYS B 1 74 ? 25.109 -9.352 -14.328 1 85.38 74 LYS B CA 1
ATOM 5712 C C . LYS B 1 74 ? 25.172 -8.719 -12.938 1 85.38 74 LYS B C 1
ATOM 5714 O O . LYS B 1 74 ? 25.734 -9.297 -12.016 1 85.38 74 LYS B O 1
ATOM 5719 N N . ALA B 1 75 ? 24.562 -7.613 -12.828 1 85.31 75 ALA B N 1
ATOM 5720 C CA . ALA B 1 75 ? 24.547 -6.93 -11.539 1 85.31 75 ALA B CA 1
ATOM 5721 C C . ALA B 1 75 ? 23.719 -7.715 -10.523 1 85.31 75 ALA B C 1
ATOM 5723 O O . ALA B 1 75 ? 24.094 -7.812 -9.352 1 85.31 75 ALA B O 1
ATOM 5724 N N . ILE B 1 76 ? 22.688 -8.258 -11.008 1 85.44 76 ILE B N 1
ATOM 5725 C CA . ILE B 1 76 ? 21.812 -9.023 -10.117 1 85.44 76 ILE B CA 1
ATOM 5726 C C . ILE B 1 76 ? 22.516 -10.32 -9.719 1 85.44 76 ILE B C 1
ATOM 5728 O O . ILE B 1 76 ? 22.438 -10.742 -8.562 1 85.44 76 ILE B O 1
ATOM 5732 N N . LEU B 1 77 ? 23.25 -10.945 -10.641 1 85.75 77 LEU B N 1
ATOM 5733 C CA . LEU B 1 77 ? 23.953 -12.195 -10.375 1 85.75 77 LEU B CA 1
ATOM 5734 C C . LEU B 1 77 ? 25.156 -11.961 -9.461 1 85.75 77 LEU B C 1
ATOM 5736 O O . LEU B 1 77 ? 25.562 -12.852 -8.719 1 85.75 77 LEU B O 1
ATOM 5740 N N . SER B 1 78 ? 25.656 -10.734 -9.539 1 86.69 78 SER B N 1
ATOM 5741 C CA . SER B 1 78 ? 26.812 -10.398 -8.703 1 86.69 78 SER B CA 1
ATOM 5742 C C . SER B 1 78 ? 26.406 -10.305 -7.23 1 86.69 78 SER B C 1
ATOM 5744 O O . SER B 1 78 ? 27.25 -10.453 -6.344 1 86.69 78 SER B O 1
ATOM 5746 N N . LEU B 1 79 ? 25.141 -10.141 -6.969 1 86.44 79 LEU B N 1
ATOM 5747 C CA . LEU B 1 79 ? 24.656 -10.094 -5.598 1 86.44 79 LEU B CA 1
ATOM 5748 C C . LEU B 1 79 ? 24.781 -11.461 -4.926 1 86.44 79 LEU B C 1
ATOM 5750 O O . LEU B 1 79 ? 24.891 -11.547 -3.701 1 86.44 79 LEU B O 1
ATOM 5754 N N . ALA B 1 80 ? 24.734 -12.477 -5.766 1 87 80 ALA B N 1
ATOM 5755 C CA . ALA B 1 80 ? 24.828 -13.836 -5.25 1 87 80 ALA B CA 1
ATOM 5756 C C . ALA B 1 80 ? 26.281 -14.273 -5.109 1 87 80 ALA B C 1
ATOM 5758 O O . ALA B 1 80 ? 26.562 -15.375 -4.648 1 87 80 ALA B O 1
ATOM 5759 N N . GLY B 1 81 ? 27.234 -13.406 -5.41 1 86.25 81 GLY B N 1
ATOM 5760 C CA . GLY B 1 81 ? 28.656 -13.688 -5.434 1 86.25 81 GLY B CA 1
ATOM 5761 C C . GLY B 1 81 ? 29.188 -14.195 -4.105 1 86.25 81 GLY B C 1
ATOM 5762 O O . GLY B 1 81 ? 29.781 -15.273 -4.039 1 86.25 81 GLY B O 1
ATOM 5763 N N . PRO B 1 82 ? 28.828 -13.555 -3.031 1 88.19 82 PRO B N 1
ATOM 5764 C CA . PRO B 1 82 ? 29.359 -14 -1.741 1 88.19 82 PRO B CA 1
ATOM 5765 C C . PRO B 1 82 ? 28.812 -15.359 -1.309 1 88.19 82 PRO B C 1
ATOM 5767 O O . PRO B 1 82 ? 29.438 -16.062 -0.517 1 88.19 82 PRO B O 1
ATOM 5770 N N . TYR B 1 83 ? 27.75 -15.703 -1.809 1 90.56 83 TYR B N 1
ATOM 5771 C CA . TYR B 1 83 ? 27.109 -16.969 -1.418 1 90.56 83 TYR B CA 1
ATOM 5772 C C . TYR B 1 83 ? 27.109 -17.953 -2.576 1 90.56 83 TYR B C 1
ATOM 5774 O O . TYR B 1 83 ? 26.203 -18.766 -2.699 1 90.56 83 TYR B O 1
ATOM 5782 N N . LYS B 1 84 ? 28.109 -17.922 -3.424 1 90.12 84 LYS B N 1
ATOM 5783 C CA . LYS B 1 84 ? 28.203 -18.75 -4.617 1 90.12 84 LYS B CA 1
ATOM 5784 C C . LYS B 1 84 ? 28.281 -20.234 -4.25 1 90.12 84 LYS B C 1
ATOM 5786 O O . LYS B 1 84 ? 27.734 -21.078 -4.953 1 90.12 84 LYS B O 1
ATOM 5791 N N . TRP B 1 85 ? 28.875 -20.484 -3.07 1 90.94 85 TRP B N 1
ATOM 5792 C CA . TRP B 1 85 ? 29.062 -21.891 -2.691 1 90.94 85 TRP B CA 1
ATOM 5793 C C . TRP B 1 85 ? 27.719 -22.531 -2.316 1 90.94 85 TRP B C 1
ATOM 5795 O O . TRP B 1 85 ? 27.469 -23.688 -2.65 1 90.94 85 TRP B O 1
ATOM 5805 N N . ARG B 1 86 ? 26.922 -21.812 -1.632 1 91.94 86 ARG B N 1
ATOM 5806 C CA . ARG B 1 86 ? 25.609 -22.328 -1.275 1 91.94 86 ARG B CA 1
ATOM 5807 C C . ARG B 1 86 ? 24.734 -22.5 -2.512 1 91.94 86 ARG B C 1
ATOM 5809 O O . ARG B 1 86 ? 23.984 -23.469 -2.627 1 91.94 86 ARG B O 1
ATOM 5816 N N . ILE B 1 87 ? 24.844 -21.594 -3.432 1 92.31 87 ILE B N 1
ATOM 5817 C CA . ILE B 1 87 ? 24.062 -21.641 -4.66 1 92.31 87 ILE B CA 1
ATOM 5818 C C . ILE B 1 87 ? 24.562 -22.797 -5.535 1 92.31 87 ILE B C 1
ATOM 5820 O O . ILE B 1 87 ? 23.766 -23.547 -6.098 1 92.31 87 ILE B O 1
ATOM 5824 N N . MET B 1 88 ? 25.859 -23.016 -5.578 1 92.19 88 MET B N 1
ATOM 5825 C CA . MET B 1 88 ? 26.406 -24.109 -6.367 1 92.19 88 MET B CA 1
ATOM 5826 C C . MET B 1 88 ? 26.016 -25.453 -5.777 1 92.19 88 MET B C 1
ATOM 5828 O O . MET B 1 88 ? 25.781 -26.406 -6.512 1 92.19 88 MET B O 1
ATOM 5832 N N . LEU B 1 89 ? 25.953 -25.469 -4.516 1 93.38 89 LEU B N 1
ATOM 5833 C CA . LEU B 1 89 ? 25.5 -26.688 -3.863 1 93.38 89 LEU B CA 1
ATOM 5834 C C . LEU B 1 89 ? 24.031 -26.969 -4.195 1 93.38 89 LEU B C 1
ATOM 5836 O O . LEU B 1 89 ? 23.656 -28.125 -4.422 1 93.38 89 LEU B O 1
ATOM 5840 N N . GLY B 1 90 ? 23.281 -25.938 -4.172 1 92.88 90 GLY B N 1
ATOM 5841 C CA . GLY B 1 90 ? 21.891 -26.094 -4.551 1 92.88 90 GLY B CA 1
ATOM 5842 C C . GLY B 1 90 ? 21.703 -26.562 -5.984 1 92.88 90 GLY B C 1
ATOM 5843 O O . GLY B 1 90 ? 20.906 -27.469 -6.254 1 92.88 90 GLY B O 1
ATOM 5844 N N . ILE B 1 91 ? 22.5 -26.047 -6.863 1 92.19 91 ILE B N 1
ATOM 5845 C CA . ILE B 1 91 ? 22.422 -26.422 -8.273 1 92.19 91 ILE B CA 1
ATOM 5846 C C . ILE B 1 91 ? 22.906 -27.859 -8.453 1 92.19 91 ILE B C 1
ATOM 5848 O O . ILE B 1 91 ? 22.375 -28.609 -9.281 1 92.19 91 ILE B O 1
ATOM 5852 N N . SER B 1 92 ? 23.875 -28.219 -7.68 1 94.19 92 SER B N 1
ATOM 5853 C CA . SER B 1 92 ? 24.359 -29.594 -7.742 1 94.19 92 SER B CA 1
ATOM 5854 C C . SER B 1 92 ? 23.297 -30.578 -7.309 1 94.19 92 SER B C 1
ATOM 5856 O O . SER B 1 92 ? 23.109 -31.625 -7.934 1 94.19 92 SER B O 1
ATOM 5858 N N . PHE B 1 93 ? 22.609 -30.234 -6.25 1 94.88 93 PHE B N 1
ATOM 5859 C CA . PHE B 1 93 ? 21.516 -31.094 -5.801 1 94.88 93 PHE B CA 1
ATOM 5860 C C . PHE B 1 93 ? 20.391 -31.094 -6.812 1 94.88 93 PHE B C 1
ATOM 5862 O O . PHE B 1 93 ? 19.672 -32.094 -6.957 1 94.88 93 PHE B O 1
ATOM 5869 N N . LEU B 1 94 ? 20.297 -30 -7.504 1 93.56 94 LEU B N 1
ATOM 5870 C CA . LEU B 1 94 ? 19.312 -29.953 -8.594 1 93.56 94 LEU B CA 1
ATOM 5871 C C . LEU B 1 94 ? 19.688 -30.922 -9.703 1 93.56 94 LEU B C 1
ATOM 5873 O O . LEU B 1 94 ? 18.812 -31.609 -10.25 1 93.56 94 LEU B O 1
ATOM 5877 N N . GLY B 1 95 ? 20.922 -30.984 -10.016 1 92.81 95 GLY B N 1
ATOM 5878 C CA . GLY B 1 95 ? 21.391 -31.922 -11.023 1 92.81 95 GLY B CA 1
ATOM 5879 C C . GLY B 1 95 ? 21.094 -33.375 -10.648 1 92.81 95 GLY B C 1
ATOM 5880 O O . GLY B 1 95 ? 20.609 -34.156 -11.484 1 92.81 95 GLY B O 1
ATOM 5881 N N . ILE B 1 96 ? 21.266 -33.656 -9.398 1 93.56 96 ILE B N 1
ATOM 5882 C CA . ILE B 1 96 ? 21.047 -35.031 -8.914 1 93.56 96 ILE B CA 1
ATOM 5883 C C . ILE B 1 96 ? 19.562 -35.344 -8.945 1 93.56 96 ILE B C 1
ATOM 5885 O O . ILE B 1 96 ? 19.156 -36.375 -9.484 1 93.56 96 ILE B O 1
ATOM 5889 N N . SER B 1 97 ? 18.859 -34.469 -8.383 1 91.56 97 SER B N 1
ATOM 5890 C CA . SER B 1 97 ? 17.422 -34.688 -8.312 1 91.56 97 SER B CA 1
ATOM 5891 C C . SER B 1 97 ? 16.812 -34.75 -9.711 1 91.56 97 SER B C 1
ATOM 5893 O O . SER B 1 97 ? 15.938 -35.562 -9.984 1 91.56 97 SER B O 1
ATOM 5895 N N . SER B 1 98 ? 17.25 -33.844 -10.609 1 91.12 98 SER B N 1
ATOM 5896 C CA . SER B 1 98 ? 16.719 -33.812 -11.961 1 91.12 98 SER B CA 1
ATOM 5897 C C . SER B 1 98 ? 17.109 -35.062 -12.742 1 91.12 98 SER B C 1
ATOM 5899 O O . SER B 1 98 ? 16.328 -35.562 -13.555 1 91.12 98 SER B O 1
ATOM 5901 N N . SER B 1 99 ? 18.25 -35.594 -12.516 1 91.44 99 SER B N 1
ATOM 5902 C CA . SER B 1 99 ? 18.688 -36.812 -13.188 1 91.44 99 SER B CA 1
ATOM 5903 C C . SER B 1 99 ? 17.828 -38 -12.789 1 91.44 99 SER B C 1
ATOM 5905 O O . SER B 1 99 ? 17.422 -38.781 -13.641 1 91.44 99 SER B O 1
ATOM 5907 N N . ILE B 1 100 ? 17.578 -38.094 -11.547 1 89.12 100 ILE B N 1
ATOM 5908 C CA . ILE B 1 100 ? 16.734 -39.156 -11.055 1 89.12 100 ILE B CA 1
ATOM 5909 C C . ILE B 1 100 ? 15.32 -39 -11.617 1 89.12 100 ILE B C 1
ATOM 5911 O O . ILE B 1 100 ? 14.703 -39.969 -12.062 1 89.12 100 ILE B O 1
ATOM 5915 N N . PHE B 1 101 ? 14.82 -37.812 -11.711 1 86.56 101 PHE B N 1
ATOM 5916 C CA . PHE B 1 101 ? 13.484 -37.469 -12.203 1 86.56 101 PHE B CA 1
ATOM 5917 C C . PHE B 1 101 ? 13.359 -37.812 -13.68 1 86.56 101 PHE B C 1
ATOM 5919 O O . PHE B 1 101 ? 12.359 -38.406 -14.102 1 86.56 101 PHE B O 1
ATOM 5926 N N . LEU B 1 102 ? 14.406 -37.531 -14.445 1 88.88 102 LEU B N 1
ATOM 5927 C CA . LEU B 1 102 ? 14.367 -37.75 -15.891 1 88.88 102 LEU B CA 1
ATOM 5928 C C . LEU B 1 102 ? 14.594 -39.219 -16.234 1 88.88 102 LEU B C 1
ATOM 5930 O O . LEU B 1 102 ? 14.109 -39.688 -17.266 1 88.88 102 LEU B O 1
ATOM 5934 N N . PHE B 1 103 ? 15.195 -39.875 -15.336 1 87.38 103 PHE B N 1
ATOM 5935 C CA . PHE B 1 103 ? 15.492 -41.281 -15.609 1 87.38 103 PHE B CA 1
ATOM 5936 C C . PHE B 1 103 ? 14.328 -42.156 -15.188 1 87.38 103 PHE B C 1
ATOM 5938 O O . PHE B 1 103 ? 14.188 -43.281 -15.672 1 87.38 103 PHE B O 1
ATOM 5945 N N . THR B 1 104 ? 13.531 -41.688 -14.398 1 84.56 104 THR B N 1
ATOM 5946 C CA . THR B 1 104 ? 12.469 -42.5 -13.805 1 84.56 104 THR B CA 1
ATOM 5947 C C . THR B 1 104 ? 11.469 -42.938 -14.875 1 84.56 104 THR B C 1
ATOM 5949 O O . THR B 1 104 ? 11.125 -44.125 -14.945 1 84.56 104 THR B O 1
ATOM 5952 N N . PRO B 1 105 ? 11.031 -42.094 -15.797 1 81.69 105 PRO B N 1
ATOM 5953 C CA . PRO B 1 105 ? 10.078 -42.531 -16.812 1 81.69 105 PRO B CA 1
ATOM 5954 C C . PRO B 1 105 ? 10.656 -43.625 -17.719 1 81.69 105 PRO B C 1
ATOM 5956 O O . PRO B 1 105 ? 9.938 -44.531 -18.109 1 81.69 105 PRO B O 1
ATOM 5959 N N . ARG B 1 106 ? 11.852 -43.594 -18 1 83.69 106 ARG B N 1
ATOM 5960 C CA . ARG B 1 106 ? 12.469 -44.594 -18.859 1 83.69 106 ARG B CA 1
ATOM 5961 C C . ARG B 1 106 ? 12.547 -45.938 -18.172 1 83.69 106 ARG B C 1
ATOM 5963 O O . ARG B 1 106 ? 12.25 -46.969 -18.766 1 83.69 106 ARG B O 1
ATOM 5970 N N . VAL B 1 107 ? 12.922 -45.875 -16.938 1 81.25 107 VAL B N 1
ATOM 5971 C CA . VAL B 1 107 ? 13.039 -47.125 -16.172 1 81.25 107 VAL B CA 1
ATOM 5972 C C . VAL B 1 107 ? 11.656 -47.75 -15.992 1 81.25 107 VAL B C 1
ATOM 5974 O O . VAL B 1 107 ? 11.5 -48.969 -16.125 1 81.25 107 VAL B O 1
ATOM 5977 N N . LEU B 1 108 ? 10.695 -46.906 -15.797 1 78.56 108 LEU B N 1
ATOM 5978 C CA . LEU B 1 108 ? 9.336 -47.406 -15.609 1 78.56 108 LEU B CA 1
ATOM 5979 C C . LEU B 1 108 ? 8.773 -47.969 -16.906 1 78.56 108 LEU B C 1
ATOM 5981 O O . LEU B 1 108 ? 8.039 -48.969 -16.906 1 78.56 108 LEU B O 1
ATOM 5985 N N . GLY B 1 109 ? 9.117 -47.344 -18.016 1 79.12 109 GLY B N 1
ATOM 5986 C CA . GLY B 1 109 ? 8.695 -47.844 -19.312 1 79.12 109 GLY B CA 1
ATOM 5987 C C . GLY B 1 109 ? 9.281 -49.219 -19.625 1 79.12 109 GLY B C 1
ATOM 5988 O O . GLY B 1 109 ? 8.562 -50.094 -20.094 1 79.12 109 GLY B O 1
ATOM 5989 N N . LYS B 1 110 ? 10.508 -49.406 -19.328 1 80.5 110 LYS B N 1
ATOM 5990 C CA . LYS B 1 110 ? 11.164 -50.688 -19.594 1 80.5 110 LYS B CA 1
ATOM 5991 C C . LYS B 1 110 ? 10.648 -51.75 -18.641 1 80.5 110 LYS B C 1
ATOM 5993 O O . LYS B 1 110 ? 10.648 -52.938 -18.984 1 80.5 110 LYS B O 1
ATOM 5998 N N . LEU B 1 111 ? 10.281 -51.281 -17.5 1 76.69 111 LEU B N 1
ATOM 5999 C CA . LEU B 1 111 ? 9.68 -52.25 -16.578 1 76.69 111 LEU B CA 1
ATOM 6000 C C . LEU B 1 111 ? 8.375 -52.812 -17.141 1 76.69 111 LEU B C 1
ATOM 6002 O O . LEU B 1 111 ? 8.062 -54 -16.953 1 76.69 111 LEU B O 1
ATOM 6006 N N . ILE B 1 112 ? 7.656 -51.969 -17.844 1 75.75 112 ILE B N 1
ATOM 6007 C CA . ILE B 1 112 ? 6.422 -52.375 -18.5 1 75.75 112 ILE B CA 1
ATOM 6008 C C . ILE B 1 112 ? 6.742 -53.406 -19.594 1 75.75 112 ILE B C 1
ATOM 6010 O O . ILE B 1 112 ? 6.066 -54.406 -19.734 1 75.75 112 ILE B O 1
ATOM 6014 N N . ASP B 1 113 ? 7.766 -53.125 -20.281 1 76.25 113 ASP B N 1
ATOM 6015 C CA . ASP B 1 113 ? 8.148 -54 -21.391 1 76.25 113 ASP B CA 1
ATOM 6016 C C . ASP B 1 113 ? 8.625 -55.375 -20.875 1 76.25 113 ASP B C 1
ATOM 6018 O O . ASP B 1 113 ? 8.383 -56.406 -21.516 1 76.25 113 ASP B O 1
ATOM 6022 N N . GLU B 1 114 ? 9.32 -55.344 -19.781 1 73.56 114 GLU B N 1
ATOM 6023 C CA . GLU B 1 114 ? 9.867 -56.594 -19.234 1 73.56 114 GLU B CA 1
ATOM 6024 C C . GLU B 1 114 ? 8.75 -57.531 -18.766 1 73.56 114 GLU B C 1
ATOM 6026 O O . GLU B 1 114 ? 8.898 -58.75 -18.797 1 73.56 114 GLU B O 1
ATOM 6031 N N . TRP B 1 115 ? 7.738 -57 -18.281 1 66.12 115 TRP B N 1
ATOM 6032 C CA . TRP B 1 115 ? 6.641 -57.844 -17.812 1 66.12 115 TRP B CA 1
ATOM 6033 C C . TRP B 1 115 ? 5.832 -58.375 -18.984 1 66.12 115 TRP B C 1
ATOM 6035 O O . TRP B 1 115 ? 5.031 -59.312 -18.828 1 66.12 115 TRP B O 1
ATOM 6045 N N . ASP B 1 116 ? 6.105 -57.75 -20.203 1 61.38 116 ASP B N 1
ATOM 6046 C CA . ASP B 1 116 ? 5.43 -58.25 -21.406 1 61.38 116 ASP B CA 1
ATOM 6047 C C . ASP B 1 116 ? 6.176 -59.438 -22.016 1 61.38 116 ASP B C 1
ATOM 6049 O O . ASP B 1 116 ? 7.309 -59.281 -22.469 1 61.38 116 ASP B O 1
ATOM 6053 N N . GLU B 1 117 ? 5.824 -60.688 -21.641 1 56.34 117 GLU B N 1
ATOM 6054 C CA . GLU B 1 117 ? 6.473 -61.938 -22.016 1 56.34 117 GLU B CA 1
ATOM 6055 C C . GLU B 1 117 ? 6.637 -62.062 -23.531 1 56.34 117 GLU B C 1
ATOM 6057 O O . GLU B 1 117 ? 7.586 -62.656 -24.016 1 56.34 117 GLU B O 1
ATOM 6062 N N . THR B 1 118 ? 5.688 -61.594 -24.234 1 51.59 118 THR B N 1
ATOM 6063 C CA . THR B 1 118 ? 5.73 -61.844 -25.672 1 51.59 118 THR B CA 1
ATOM 6064 C C . THR B 1 118 ? 6.902 -61.125 -26.312 1 51.59 118 THR B C 1
ATOM 6066 O O . THR B 1 118 ? 7.379 -61.5 -27.375 1 51.59 118 THR B O 1
ATOM 6069 N N . LYS B 1 119 ? 7.324 -60.062 -25.75 1 56.22 119 LYS B N 1
ATOM 6070 C CA . LYS B 1 119 ? 8.32 -59.25 -26.438 1 56.22 119 LYS B CA 1
ATOM 6071 C C . LYS B 1 119 ? 9.688 -59.344 -25.75 1 56.22 119 LYS B C 1
ATOM 6073 O O . LYS B 1 119 ? 10.625 -58.656 -26.125 1 56.22 119 LYS B O 1
ATOM 6078 N N . GLN B 1 120 ? 9.758 -60 -24.672 1 54.22 120 GLN B N 1
ATOM 6079 C CA . GLN B 1 120 ? 11.016 -60.188 -23.969 1 54.22 120 GLN B CA 1
ATOM 6080 C C . GLN B 1 120 ? 12.141 -60.594 -24.922 1 54.22 120 GLN B C 1
ATOM 6082 O O . GLN B 1 120 ? 13.289 -60.188 -24.734 1 54.22 120 GLN B O 1
ATOM 6087 N N . ASP B 1 121 ? 11.734 -61.438 -25.844 1 49.34 121 ASP B N 1
ATOM 6088 C CA . ASP B 1 121 ? 12.773 -62.031 -26.672 1 49.34 121 ASP B CA 1
ATOM 6089 C C . ASP B 1 121 ? 13.367 -61 -27.625 1 49.34 121 ASP B C 1
ATOM 6091 O O . ASP B 1 121 ? 14.422 -61.219 -28.219 1 49.34 121 ASP B O 1
ATOM 6095 N N . LYS B 1 122 ? 12.711 -59.969 -28.016 1 56.62 122 LYS B N 1
ATOM 6096 C CA . LYS B 1 122 ? 13.203 -59.094 -29.094 1 56.62 122 LYS B CA 1
ATOM 6097 C C . LYS B 1 122 ? 13.93 -57.875 -28.531 1 56.62 122 LYS B C 1
ATOM 6099 O O . LYS B 1 122 ? 14.359 -57 -29.281 1 56.62 122 LYS B O 1
ATOM 6104 N N . MET B 1 123 ? 14.031 -57.812 -27.25 1 59.34 123 MET B N 1
ATOM 6105 C CA . MET B 1 123 ? 14.656 -56.625 -26.719 1 59.34 123 MET B CA 1
ATOM 6106 C C . MET B 1 123 ? 16.156 -56.812 -26.562 1 59.34 123 MET B C 1
ATOM 6108 O O . MET B 1 123 ? 16.625 -57.906 -26.297 1 59.34 123 MET B O 1
ATOM 6112 N N . ASP B 1 124 ? 16.969 -55.906 -27.172 1 59.78 124 ASP B N 1
ATOM 6113 C CA . ASP B 1 124 ? 18.422 -55.938 -27.047 1 59.78 124 ASP B CA 1
ATOM 6114 C C . ASP B 1 124 ? 18.828 -56.156 -25.594 1 59.78 124 ASP B C 1
ATOM 6116 O O . ASP B 1 124 ? 18.516 -55.344 -24.719 1 59.78 124 ASP B O 1
ATOM 6120 N N . PRO B 1 125 ? 19.219 -57.375 -25.219 1 59.09 125 PRO B N 1
ATOM 6121 C CA . PRO B 1 125 ? 19.625 -57.719 -23.844 1 59.09 125 PRO B CA 1
ATOM 6122 C C . PRO B 1 125 ? 20.641 -56.719 -23.281 1 59.09 125 PRO B C 1
ATOM 6124 O O . PRO B 1 125 ? 20.781 -56.594 -22.062 1 59.09 125 PRO B O 1
ATOM 6127 N N . ASN B 1 126 ? 21.281 -55.969 -24.141 1 58.72 126 ASN B N 1
ATOM 6128 C CA . ASN B 1 126 ? 22.391 -55.125 -23.688 1 58.72 126 ASN B CA 1
ATOM 6129 C C . ASN B 1 126 ? 21.922 -53.719 -23.359 1 58.72 126 ASN B C 1
ATOM 6131 O O . ASN B 1 126 ? 22.734 -52.812 -23.125 1 58.72 126 ASN B O 1
ATOM 6135 N N . ASP B 1 127 ? 20.688 -53.5 -23.344 1 68.94 127 ASP B N 1
ATOM 6136 C CA . ASP B 1 127 ? 20.234 -52.156 -23.047 1 68.94 127 ASP B CA 1
ATOM 6137 C C . ASP B 1 127 ? 20.312 -51.875 -21.562 1 68.94 127 ASP B C 1
ATOM 6139 O O . ASP B 1 127 ? 19.766 -52.594 -20.734 1 68.94 127 ASP B O 1
ATOM 6143 N N . LYS B 1 128 ? 21.219 -50.938 -21.156 1 71.12 128 LYS B N 1
ATOM 6144 C CA . LYS B 1 128 ? 21.484 -50.594 -19.766 1 71.12 128 LYS B CA 1
ATOM 6145 C C . LYS B 1 128 ? 20.188 -50.312 -19.016 1 71.12 128 LYS B C 1
ATOM 6147 O O . LYS B 1 128 ? 20.031 -50.656 -17.859 1 71.12 128 LYS B O 1
ATOM 6152 N N . ALA B 1 129 ? 19.234 -49.688 -19.688 1 74.44 129 ALA B N 1
ATOM 6153 C CA . ALA B 1 129 ? 17.969 -49.375 -19.047 1 74.44 129 ALA B CA 1
ATOM 6154 C C . ALA B 1 129 ? 17.172 -50.625 -18.75 1 74.44 129 ALA B C 1
ATOM 6156 O O . ALA B 1 129 ? 16.484 -50.719 -17.719 1 74.44 129 ALA B O 1
ATOM 6157 N N . LEU B 1 130 ? 17.375 -51.625 -19.578 1 76.44 130 LEU B N 1
ATOM 6158 C CA . LEU B 1 130 ? 16.688 -52.906 -19.375 1 76.44 130 LEU B CA 1
ATOM 6159 C C . LEU B 1 130 ? 17.297 -53.656 -18.203 1 76.44 130 LEU B C 1
ATOM 6161 O O . LEU B 1 130 ? 16.578 -54.281 -17.406 1 76.44 130 LEU B O 1
ATOM 6165 N N . LEU B 1 131 ? 18.625 -53.562 -18.141 1 75.75 131 LEU B N 1
ATOM 6166 C CA . LEU B 1 131 ? 19.312 -54.219 -17.031 1 75.75 131 LEU B CA 1
ATOM 6167 C C . LEU B 1 131 ? 18.891 -53.594 -15.695 1 75.75 131 LEU B C 1
ATOM 6169 O O . LEU B 1 131 ? 18.672 -54.312 -14.719 1 75.75 131 LEU B O 1
ATOM 6173 N N . LEU B 1 132 ? 18.75 -52.344 -15.711 1 79.38 132 LEU B N 1
ATOM 6174 C CA . LEU B 1 132 ? 18.312 -51.625 -14.508 1 79.38 132 LEU B CA 1
ATOM 6175 C C . LEU B 1 132 ? 16.875 -51.969 -14.172 1 79.38 132 LEU B C 1
ATOM 6177 O O . LEU B 1 132 ? 16.516 -52.125 -13 1 79.38 132 LEU B O 1
ATOM 6181 N N . ALA B 1 133 ? 16.094 -52.031 -15.188 1 79.31 133 ALA B N 1
ATOM 6182 C CA . ALA B 1 133 ? 14.688 -52.406 -14.977 1 79.31 133 ALA B CA 1
ATOM 6183 C C . ALA B 1 133 ? 14.555 -53.781 -14.375 1 79.31 133 ALA B C 1
ATOM 6185 O O . ALA B 1 133 ? 13.727 -54 -13.484 1 79.31 133 ALA B O 1
ATOM 6186 N N . ARG B 1 134 ? 15.375 -54.75 -14.875 1 80.81 134 ARG B N 1
ATOM 6187 C CA . ARG B 1 134 ? 15.367 -56.094 -14.344 1 80.81 134 ARG B CA 1
ATOM 6188 C C . ARG B 1 134 ? 15.836 -56.125 -12.891 1 80.81 134 ARG B C 1
ATOM 6190 O O . ARG B 1 134 ? 15.281 -56.844 -12.062 1 80.81 134 ARG B O 1
ATOM 6197 N N . PHE B 1 135 ? 16.828 -55.281 -12.695 1 83.06 135 PHE B N 1
ATOM 6198 C CA . PHE B 1 135 ? 17.344 -55.156 -11.336 1 83.06 135 PHE B CA 1
ATOM 6199 C C . PHE B 1 135 ? 16.266 -54.625 -10.391 1 83.06 135 PHE B C 1
ATOM 6201 O O . PHE B 1 135 ? 16.109 -55.125 -9.281 1 83.06 135 PHE B O 1
ATOM 6208 N N . PHE B 1 136 ? 15.5 -53.719 -10.797 1 84.06 136 PHE B N 1
ATOM 6209 C CA . PHE B 1 136 ? 14.484 -53.094 -9.953 1 84.06 136 PHE B CA 1
ATOM 6210 C C . PHE B 1 136 ? 13.273 -54 -9.812 1 84.06 136 PHE B C 1
ATOM 6212 O O . PHE B 1 136 ? 12.57 -53.969 -8.797 1 84.06 136 PHE B O 1
ATOM 6219 N N . LYS B 1 137 ? 13.016 -54.781 -10.852 1 80.69 137 LYS B N 1
ATOM 6220 C CA . LYS B 1 137 ? 11.938 -55.75 -10.766 1 80.69 137 LYS B CA 1
ATOM 6221 C C . LYS B 1 137 ? 12.203 -56.781 -9.664 1 80.69 137 LYS B C 1
ATOM 6223 O O . LYS B 1 137 ? 11.297 -57.125 -8.906 1 80.69 137 LYS B O 1
ATOM 6228 N N . GLU B 1 138 ? 13.469 -57.188 -9.586 1 83 138 GLU B N 1
ATOM 6229 C CA . GLU B 1 138 ? 13.859 -58.188 -8.609 1 83 138 GLU B CA 1
ATOM 6230 C C . GLU B 1 138 ? 14.062 -57.562 -7.227 1 83 138 GLU B C 1
ATOM 6232 O O . GLU B 1 138 ? 13.906 -58.25 -6.207 1 83 138 GLU B O 1
ATOM 6237 N N . ASN B 1 139 ? 14.422 -56.219 -7.223 1 86.25 139 ASN B N 1
ATOM 6238 C CA . ASN B 1 139 ? 14.695 -55.531 -5.965 1 86.25 139 ASN B CA 1
ATOM 6239 C C . ASN B 1 139 ? 13.914 -54.219 -5.863 1 86.25 139 ASN B C 1
ATOM 6241 O O . ASN B 1 139 ? 14.484 -53.125 -6 1 86.25 139 ASN B O 1
ATOM 6245 N N . PRO B 1 140 ? 12.695 -54.25 -5.438 1 84.25 140 PRO B N 1
ATOM 6246 C CA . PRO B 1 140 ? 11.883 -53.031 -5.352 1 84.25 140 PRO B CA 1
ATOM 6247 C C . PRO B 1 140 ? 12.391 -52.062 -4.289 1 84.25 140 PRO B C 1
ATOM 6249 O O . PRO B 1 140 ? 12.172 -50.844 -4.402 1 84.25 140 PRO B O 1
ATOM 6252 N N . ILE B 1 141 ? 13.125 -52.531 -3.336 1 86.12 141 ILE B N 1
ATOM 6253 C CA . ILE B 1 141 ? 13.648 -51.688 -2.268 1 86.12 141 ILE B CA 1
ATOM 6254 C C . ILE B 1 141 ? 14.734 -50.781 -2.822 1 86.12 141 ILE B C 1
ATOM 6256 O O . ILE B 1 141 ? 14.883 -49.625 -2.365 1 86.12 141 ILE B O 1
ATOM 6260 N N . ALA B 1 142 ? 15.43 -51.281 -3.805 1 87.75 142 ALA B N 1
ATOM 6261 C CA . ALA B 1 142 ? 16.453 -50.469 -4.434 1 87.75 142 ALA B CA 1
ATOM 6262 C C . ALA B 1 142 ? 15.836 -49.281 -5.172 1 87.75 142 ALA B C 1
ATOM 6264 O O . ALA B 1 142 ? 16.406 -48.188 -5.184 1 87.75 142 ALA B O 1
ATOM 6265 N N . LEU B 1 143 ? 14.719 -49.5 -5.734 1 87.81 143 LEU B N 1
ATOM 6266 C CA . LEU B 1 143 ? 14.023 -48.406 -6.41 1 87.81 143 LEU B CA 1
ATOM 6267 C C . LEU B 1 143 ? 13.539 -47.375 -5.406 1 87.81 143 LEU B C 1
ATOM 6269 O O . LEU B 1 143 ? 13.648 -46.156 -5.648 1 87.81 143 LEU B O 1
ATOM 6273 N N . ALA B 1 144 ? 13.047 -47.844 -4.277 1 87.75 144 ALA B N 1
ATOM 6274 C CA . ALA B 1 144 ? 12.625 -46.938 -3.211 1 87.75 144 ALA B CA 1
ATOM 6275 C C . ALA B 1 144 ? 13.812 -46.125 -2.668 1 87.75 144 ALA B C 1
ATOM 6277 O O . ALA B 1 144 ? 13.664 -44.969 -2.305 1 87.75 144 ALA B O 1
ATOM 6278 N N . GLY B 1 145 ? 14.969 -46.781 -2.621 1 89.56 145 GLY B N 1
ATOM 6279 C CA . GLY B 1 145 ? 16.172 -46.094 -2.182 1 89.56 145 GLY B CA 1
ATOM 6280 C C . GLY B 1 145 ? 16.609 -45 -3.125 1 89.56 145 GLY B C 1
ATOM 6281 O O . GLY B 1 145 ? 17.031 -43.906 -2.682 1 89.56 145 GLY B O 1
ATOM 6282 N N . VAL B 1 146 ? 16.469 -45.188 -4.418 1 90.31 146 VAL B N 1
ATOM 6283 C CA . VAL B 1 146 ? 16.828 -44.188 -5.402 1 90.31 146 VAL B CA 1
ATOM 6284 C C . VAL B 1 146 ? 15.867 -43 -5.312 1 90.31 146 VAL B C 1
ATOM 6286 O O . VAL B 1 146 ? 16.281 -41.844 -5.422 1 90.31 146 VAL B O 1
ATOM 6289 N N . PHE B 1 147 ? 14.57 -43.312 -5.07 1 90.75 147 PHE B N 1
ATOM 6290 C CA . PHE B 1 147 ? 13.586 -42.25 -4.938 1 90.75 147 PHE B CA 1
ATOM 6291 C C . PHE B 1 147 ? 13.828 -41.438 -3.662 1 90.75 147 PHE B C 1
ATOM 6293 O O . PHE B 1 147 ? 13.609 -40.25 -3.633 1 90.75 147 PHE B O 1
ATOM 6300 N N . MET B 1 148 ? 14.297 -42.125 -2.68 1 92 148 MET B N 1
ATOM 6301 C CA . MET B 1 148 ? 14.625 -41.438 -1.435 1 92 148 MET B CA 1
ATOM 6302 C C . MET B 1 148 ? 15.812 -40.5 -1.627 1 92 148 MET B C 1
ATOM 6304 O O . MET B 1 148 ? 15.828 -39.375 -1.096 1 92 148 MET B O 1
ATOM 6308 N N . LEU B 1 149 ? 16.734 -41 -2.379 1 92.38 149 LEU B N 1
ATOM 6309 C CA . LEU B 1 149 ? 17.875 -40.156 -2.691 1 92.38 149 LEU B CA 1
ATOM 6310 C C . LEU B 1 149 ? 17.453 -38.906 -3.488 1 92.38 149 LEU B C 1
ATOM 6312 O O . LEU B 1 149 ? 17.969 -37.812 -3.266 1 92.38 149 LEU B O 1
ATOM 6316 N N . GLY B 1 150 ? 16.578 -39.156 -4.363 1 92.25 150 GLY B N 1
ATOM 6317 C CA . GLY B 1 150 ? 16.031 -38.031 -5.105 1 92.25 150 GLY B CA 1
ATOM 6318 C C . GLY B 1 150 ? 15.273 -37.031 -4.234 1 92.25 150 GLY B C 1
ATOM 6319 O O . GLY B 1 150 ? 15.422 -35.812 -4.387 1 92.25 150 GLY B O 1
ATOM 6320 N N . ALA B 1 151 ? 14.555 -37.531 -3.281 1 92.44 151 ALA B N 1
ATOM 6321 C CA . ALA B 1 151 ? 13.781 -36.688 -2.371 1 92.44 151 ALA B CA 1
ATOM 6322 C C . ALA B 1 151 ? 14.695 -35.875 -1.462 1 92.44 151 ALA B C 1
ATOM 6324 O O . ALA B 1 151 ? 14.445 -34.688 -1.211 1 92.44 151 ALA B O 1
ATOM 6325 N N . ILE B 1 152 ? 15.727 -36.469 -1.055 1 94.31 152 ILE B N 1
ATOM 6326 C CA . ILE B 1 152 ? 16.688 -35.812 -0.197 1 94.31 152 ILE B CA 1
ATOM 6327 C C . ILE B 1 152 ? 17.406 -34.719 -0.991 1 94.31 152 ILE B C 1
ATOM 6329 O O . ILE B 1 152 ? 17.672 -33.625 -0.467 1 94.31 152 ILE B O 1
ATOM 6333 N N . ALA B 1 153 ? 17.719 -35.031 -2.201 1 95.31 153 ALA B N 1
ATOM 6334 C CA . ALA B 1 153 ? 18.359 -34.062 -3.057 1 95.31 153 ALA B CA 1
ATOM 6335 C C . ALA B 1 153 ? 17.453 -32.844 -3.293 1 95.31 153 ALA B C 1
ATOM 6337 O O . ALA B 1 153 ? 17.906 -31.703 -3.318 1 95.31 153 ALA B O 1
ATOM 6338 N N . ILE B 1 154 ? 16.25 -33.094 -3.393 1 93.81 154 ILE B N 1
ATOM 6339 C CA . ILE B 1 154 ? 15.281 -32 -3.598 1 93.81 154 ILE B CA 1
ATOM 6340 C C . ILE B 1 154 ? 15.172 -31.156 -2.326 1 93.81 154 ILE B C 1
ATOM 6342 O O . ILE B 1 154 ? 15.164 -29.938 -2.387 1 93.81 154 ILE B O 1
ATOM 6346 N N . ALA B 1 155 ? 15.102 -31.875 -1.211 1 93.56 155 ALA B N 1
ATOM 6347 C CA . ALA B 1 155 ? 15.008 -31.172 0.069 1 93.56 155 ALA B CA 1
ATOM 6348 C C . ALA B 1 155 ? 16.234 -30.312 0.311 1 93.56 155 ALA B C 1
ATOM 6350 O O . ALA B 1 155 ? 16.125 -29.156 0.744 1 93.56 155 ALA B O 1
ATOM 6351 N N . ALA B 1 156 ? 17.312 -30.859 -0.026 1 94.88 156 ALA B N 1
ATOM 6352 C CA . ALA B 1 156 ? 18.562 -30.141 0.166 1 94.88 156 ALA B CA 1
ATOM 6353 C C . ALA B 1 156 ? 18.656 -28.938 -0.784 1 94.88 156 ALA B C 1
ATOM 6355 O O . ALA B 1 156 ? 19.172 -27.875 -0.411 1 94.88 156 ALA B O 1
ATOM 6356 N N . ARG B 1 157 ? 18.25 -29.141 -1.908 1 93.69 157 ARG B N 1
ATOM 6357 C CA . ARG B 1 157 ? 18.25 -28.047 -2.879 1 93.69 157 ARG B CA 1
ATOM 6358 C C . ARG B 1 157 ? 17.391 -26.875 -2.385 1 93.69 157 ARG B C 1
ATOM 6360 O O . ARG B 1 157 ? 17.828 -25.734 -2.408 1 93.69 157 ARG B O 1
ATOM 6367 N N . ILE B 1 158 ? 16.25 -27.188 -1.968 1 93.31 158 ILE B N 1
ATOM 6368 C CA . ILE B 1 158 ? 15.305 -26.156 -1.548 1 93.31 158 ILE B CA 1
ATOM 6369 C C . ILE B 1 158 ? 15.852 -25.422 -0.329 1 93.31 158 ILE B C 1
ATOM 6371 O O . ILE B 1 158 ? 15.773 -24.203 -0.249 1 93.31 158 ILE B O 1
ATOM 6375 N N . TYR B 1 159 ? 16.453 -26.188 0.506 1 93.31 159 TYR B N 1
ATOM 6376 C CA . TYR B 1 159 ? 17.031 -25.578 1.698 1 93.31 159 TYR B CA 1
ATOM 6377 C C . TYR B 1 159 ? 18.188 -24.641 1.333 1 93.31 159 TYR B C 1
ATOM 6379 O O . TYR B 1 159 ? 18.25 -23.516 1.811 1 93.31 159 TYR B O 1
ATOM 6387 N N . CYS B 1 160 ? 19.016 -25.141 0.501 1 94.25 160 CYS B N 1
ATOM 6388 C CA . CYS B 1 160 ? 20.188 -24.359 0.124 1 94.25 160 CYS B CA 1
ATOM 6389 C C . CYS B 1 160 ? 19.781 -23.094 -0.629 1 94.25 160 CYS B C 1
ATOM 6391 O O . CYS B 1 160 ? 20.281 -22 -0.336 1 94.25 160 CYS B O 1
ATOM 6393 N N . MET B 1 161 ? 18.875 -23.25 -1.492 1 93.25 161 MET B N 1
ATOM 6394 C CA . MET B 1 161 ? 18.484 -22.125 -2.324 1 93.25 161 MET B CA 1
ATOM 6395 C C . MET B 1 161 ? 17.656 -21.109 -1.521 1 93.25 161 MET B C 1
ATOM 6397 O O . MET B 1 161 ? 17.828 -19.906 -1.689 1 93.25 161 MET B O 1
ATOM 6401 N N . HIS B 1 162 ? 16.812 -21.625 -0.674 1 92.94 162 HIS B N 1
ATOM 6402 C CA . HIS B 1 162 ? 16 -20.75 0.159 1 92.94 162 HIS B CA 1
ATOM 6403 C C . HIS B 1 162 ? 16.875 -19.922 1.1 1 92.94 162 HIS B C 1
ATOM 6405 O O . HIS B 1 162 ? 16.641 -18.719 1.256 1 92.94 162 HIS B O 1
ATOM 6411 N N . THR B 1 163 ? 17.828 -20.547 1.722 1 93.38 163 THR B N 1
ATOM 6412 C CA . THR B 1 163 ? 18.703 -19.844 2.662 1 93.38 163 THR B CA 1
ATOM 6413 C C . THR B 1 163 ? 19.641 -18.906 1.927 1 93.38 163 THR B C 1
ATOM 6415 O O . THR B 1 163 ? 19.953 -17.828 2.428 1 93.38 163 THR B O 1
ATOM 6418 N N . ALA B 1 164 ? 20.078 -19.344 0.764 1 93.19 164 ALA B N 1
ATOM 6419 C CA . ALA B 1 164 ? 20.906 -18.438 -0.036 1 93.19 164 ALA B CA 1
ATOM 6420 C C . ALA B 1 164 ? 20.125 -17.188 -0.442 1 93.19 164 ALA B C 1
ATOM 6422 O O . ALA B 1 164 ? 20.656 -16.078 -0.399 1 93.19 164 ALA B O 1
ATOM 6423 N N . GLY B 1 165 ? 18.891 -17.438 -0.88 1 92.69 165 GLY B N 1
ATOM 6424 C CA . GLY B 1 165 ? 18.047 -16.297 -1.246 1 92.69 165 GLY B CA 1
ATOM 6425 C C . GLY B 1 165 ? 17.828 -15.328 -0.108 1 92.69 165 GLY B C 1
ATOM 6426 O O . GLY B 1 165 ? 17.906 -14.109 -0.305 1 92.69 165 GLY B O 1
ATOM 6427 N N . GLN B 1 166 ? 17.672 -15.867 1.072 1 92.75 166 GLN B N 1
ATOM 6428 C CA . GLN B 1 166 ? 17.438 -15.016 2.23 1 92.75 166 GLN B CA 1
ATOM 6429 C C . GLN B 1 166 ? 18.703 -14.234 2.611 1 92.75 166 GLN B C 1
ATOM 6431 O O . GLN B 1 166 ? 18.609 -13.086 3.045 1 92.75 166 GLN B O 1
ATOM 6436 N N . LEU B 1 167 ? 19.781 -14.836 2.529 1 94.12 167 LEU B N 1
ATOM 6437 C CA . LEU B 1 167 ? 21.047 -14.164 2.84 1 94.12 167 LEU B CA 1
ATOM 6438 C C . LEU B 1 167 ? 21.297 -13 1.879 1 94.12 167 LEU B C 1
ATOM 6440 O O . LEU B 1 167 ? 21.75 -11.938 2.291 1 94.12 167 LEU B O 1
ATOM 6444 N N . VAL B 1 168 ? 21 -13.219 0.645 1 92.69 168 VAL B N 1
ATOM 6445 C CA . VAL B 1 168 ? 21.141 -12.164 -0.348 1 92.69 168 VAL B CA 1
ATOM 6446 C C . VAL B 1 168 ? 20.188 -11.016 -0.025 1 92.69 168 VAL B C 1
ATOM 6448 O O . VAL B 1 168 ? 20.578 -9.844 -0.098 1 92.69 168 VAL B O 1
ATOM 6451 N N . ILE B 1 169 ? 18.953 -11.352 0.276 1 94.44 169 ILE B N 1
ATOM 6452 C CA . ILE B 1 169 ? 17.938 -10.359 0.625 1 94.44 169 ILE B CA 1
ATOM 6453 C C . ILE B 1 169 ? 18.406 -9.555 1.841 1 94.44 169 ILE B C 1
ATOM 6455 O O . ILE B 1 169 ? 18.312 -8.328 1.852 1 94.44 169 ILE B O 1
ATOM 6459 N N . ASN B 1 170 ? 18.922 -10.297 2.85 1 94.5 170 ASN B N 1
ATOM 6460 C CA . ASN B 1 170 ? 19.375 -9.656 4.074 1 94.5 170 ASN B CA 1
ATOM 6461 C C . ASN B 1 170 ? 20.531 -8.695 3.803 1 94.5 170 ASN B C 1
ATOM 6463 O O . ASN B 1 170 ? 20.562 -7.582 4.332 1 94.5 170 ASN B O 1
ATOM 6467 N N . ASP B 1 171 ? 21.391 -9.109 3.018 1 93.44 171 ASP B N 1
ATOM 6468 C CA . ASP B 1 171 ? 22.531 -8.266 2.674 1 93.44 171 ASP B CA 1
ATOM 6469 C C . ASP B 1 171 ? 22.094 -7.031 1.897 1 93.44 171 ASP B C 1
ATOM 6471 O O . ASP B 1 171 ? 22.609 -5.934 2.115 1 93.44 171 ASP B O 1
ATOM 6475 N N . LEU B 1 172 ? 21.203 -7.223 1.041 1 92.31 172 LEU B N 1
ATOM 6476 C CA . LEU B 1 172 ? 20.688 -6.113 0.252 1 92.31 172 LEU B CA 1
ATOM 6477 C C . LEU B 1 172 ? 19.953 -5.109 1.14 1 92.31 172 LEU B C 1
ATOM 6479 O O . LEU B 1 172 ? 20.141 -3.9 1.006 1 92.31 172 LEU B O 1
ATOM 6483 N N . ARG B 1 173 ? 19.156 -5.641 1.982 1 94.12 173 ARG B N 1
ATOM 6484 C CA . ARG B 1 173 ? 18.422 -4.781 2.902 1 94.12 173 ARG B CA 1
ATOM 6485 C C . ARG B 1 173 ? 19.359 -3.967 3.777 1 94.12 173 ARG B C 1
ATOM 6487 O O . ARG B 1 173 ? 19.219 -2.75 3.895 1 94.12 173 ARG B O 1
ATOM 6494 N N . LYS B 1 174 ? 20.328 -4.617 4.316 1 94.12 174 LYS B N 1
ATOM 6495 C CA . LYS B 1 174 ? 21.281 -3.949 5.195 1 94.12 174 LYS B CA 1
ATOM 6496 C C . LYS B 1 174 ? 22.094 -2.904 4.434 1 94.12 174 LYS B C 1
ATOM 6498 O O . LYS B 1 174 ? 22.297 -1.79 4.918 1 94.12 174 LYS B O 1
ATOM 6503 N N . SER B 1 175 ? 22.531 -3.283 3.26 1 93.19 175 SER B N 1
ATOM 6504 C CA . SER B 1 175 ? 23.375 -2.387 2.471 1 93.19 175 SER B CA 1
ATOM 6505 C C . SER B 1 175 ? 22.594 -1.171 1.994 1 93.19 175 SER B C 1
ATOM 6507 O O . SER B 1 175 ? 23.094 -0.047 2.027 1 93.19 175 SER B O 1
ATOM 6509 N N . VAL B 1 176 ? 21.391 -1.406 1.509 1 94 176 VAL B N 1
ATOM 6510 C CA . VAL B 1 176 ? 20.562 -0.305 1.021 1 94 176 VAL B CA 1
ATOM 6511 C C . VAL B 1 176 ? 20.156 0.594 2.186 1 94 176 VAL B C 1
ATOM 6513 O O . VAL B 1 176 ? 20.203 1.821 2.074 1 94 176 VAL B O 1
ATOM 6516 N N . PHE B 1 177 ? 19.797 0 3.303 1 95.12 177 PHE B N 1
ATOM 6517 C CA . PHE B 1 177 ? 19.438 0.789 4.477 1 95.12 177 PHE B CA 1
ATOM 6518 C C . PHE B 1 177 ? 20.625 1.642 4.934 1 95.12 177 PHE B C 1
ATOM 6520 O O . PHE B 1 177 ? 20.453 2.814 5.273 1 95.12 177 PHE B O 1
ATOM 6527 N N . ASN B 1 178 ? 21.703 1.083 4.949 1 93.81 178 ASN B N 1
ATOM 6528 C CA . ASN B 1 178 ? 22.922 1.803 5.328 1 93.81 178 ASN B CA 1
ATOM 6529 C C . ASN B 1 178 ? 23.203 2.959 4.375 1 93.81 178 ASN B C 1
ATOM 6531 O O . ASN B 1 178 ? 23.547 4.059 4.812 1 93.81 178 ASN B O 1
ATOM 6535 N N . SER B 1 179 ? 23.047 2.668 3.145 1 93.88 179 SER B N 1
ATOM 6536 C CA . SER B 1 179 ? 23.281 3.707 2.148 1 93.88 179 SER B CA 1
ATOM 6537 C C . SER B 1 179 ? 22.281 4.844 2.281 1 93.88 179 SER B C 1
ATOM 6539 O O . SER B 1 179 ? 22.641 6.016 2.184 1 93.88 179 SER B O 1
ATOM 6541 N N . VAL B 1 180 ? 21.047 4.523 2.48 1 93.88 180 VAL B N 1
ATOM 6542 C CA . VAL B 1 180 ? 19.984 5.52 2.596 1 93.88 180 VAL B CA 1
ATOM 6543 C C . VAL B 1 180 ? 20.188 6.355 3.857 1 93.88 180 VAL B C 1
ATOM 6545 O O . VAL B 1 180 ? 20.016 7.574 3.842 1 93.88 180 VAL B O 1
ATOM 6548 N N . LEU B 1 181 ? 20.594 5.672 4.887 1 92.38 181 LEU B N 1
ATOM 6549 C CA . LEU B 1 181 ? 20.828 6.352 6.156 1 92.38 181 LEU B CA 1
ATOM 6550 C C . LEU B 1 181 ? 21.953 7.371 6.023 1 92.38 181 LEU B C 1
ATOM 6552 O O . LEU B 1 181 ? 21.984 8.367 6.75 1 92.38 181 LEU B O 1
ATOM 6556 N N . ARG B 1 182 ? 22.766 7.191 5.098 1 92 182 ARG B N 1
ATOM 6557 C CA . ARG B 1 182 ? 23.938 8.039 4.938 1 92 182 ARG B CA 1
ATOM 6558 C C . ARG B 1 182 ? 23.688 9.148 3.924 1 92 182 ARG B C 1
ATOM 6560 O O . ARG B 1 182 ? 24.516 10.031 3.736 1 92 182 ARG B O 1
ATOM 6567 N N . GLN B 1 183 ? 22.516 9.125 3.355 1 91.56 183 GLN B N 1
ATOM 6568 C CA . GLN B 1 183 ? 22.219 10.133 2.342 1 91.56 183 GLN B CA 1
ATOM 6569 C C . GLN B 1 183 ? 21.969 11.492 2.977 1 91.56 183 GLN B C 1
ATOM 6571 O O . GLN B 1 183 ? 21.703 11.586 4.18 1 91.56 183 GLN B O 1
ATOM 6576 N N . ASP B 1 184 ? 22.078 12.531 2.193 1 90.94 184 ASP B N 1
ATOM 6577 C CA . ASP B 1 184 ? 21.891 13.891 2.68 1 90.94 184 ASP B CA 1
ATOM 6578 C C . ASP B 1 184 ? 20.406 14.227 2.824 1 90.94 184 ASP B C 1
ATOM 6580 O O . ASP B 1 184 ? 19.547 13.5 2.316 1 90.94 184 ASP B O 1
ATOM 6584 N N . MET B 1 185 ? 20.219 15.281 3.527 1 90.56 185 MET B N 1
ATOM 6585 C CA . MET B 1 185 ? 18.844 15.672 3.838 1 90.56 185 MET B CA 1
ATOM 6586 C C . MET B 1 185 ? 18.094 16.062 2.57 1 90.56 185 MET B C 1
ATOM 6588 O O . MET B 1 185 ? 16.875 15.883 2.492 1 90.56 185 MET B O 1
ATOM 6592 N N . ALA B 1 186 ? 18.781 16.578 1.612 1 89.19 186 ALA B N 1
ATOM 6593 C CA . ALA B 1 186 ? 18.156 16.953 0.348 1 89.19 186 ALA B CA 1
ATOM 6594 C C . ALA B 1 186 ? 17.5 15.734 -0.313 1 89.19 186 ALA B C 1
ATOM 6596 O O . ALA B 1 186 ? 16.453 15.859 -0.958 1 89.19 186 ALA B O 1
ATOM 6597 N N . PHE B 1 187 ? 18.141 14.641 -0.107 1 89.75 187 PHE B N 1
ATOM 6598 C CA . PHE B 1 187 ? 17.594 13.391 -0.629 1 89.75 187 PHE B CA 1
ATOM 6599 C C . PHE B 1 187 ? 16.234 13.094 -0.01 1 89.75 187 PHE B C 1
ATOM 6601 O O . PHE B 1 187 ? 15.297 12.695 -0.71 1 89.75 187 PHE B O 1
ATOM 6608 N N . PHE B 1 188 ? 16.094 13.258 1.273 1 89.56 188 PHE B N 1
ATOM 6609 C CA . PHE B 1 188 ? 14.875 12.914 2.002 1 89.56 188 PHE B CA 1
ATOM 6610 C C . PHE B 1 188 ? 13.773 13.93 1.729 1 89.56 188 PHE B C 1
ATOM 6612 O O . PHE B 1 188 ? 12.594 13.648 1.947 1 89.56 188 PHE B O 1
ATOM 6619 N N . ASP B 1 189 ? 14.195 15.125 1.274 1 86.12 189 ASP B N 1
ATOM 6620 C CA . ASP B 1 189 ? 13.211 16.125 0.873 1 86.12 189 ASP B CA 1
ATOM 6621 C C . ASP B 1 189 ? 12.523 15.727 -0.431 1 86.12 189 ASP B C 1
ATOM 6623 O O . ASP B 1 189 ? 11.367 16.078 -0.66 1 86.12 189 ASP B O 1
ATOM 6627 N N . LYS B 1 190 ? 13.234 14.961 -1.185 1 83.31 190 LYS B N 1
ATOM 6628 C CA . LYS B 1 190 ? 12.75 14.625 -2.52 1 83.31 190 LYS B CA 1
ATOM 6629 C C . LYS B 1 190 ? 12.078 13.258 -2.529 1 83.31 190 LYS B C 1
ATOM 6631 O O . LYS B 1 190 ? 11.203 12.992 -3.354 1 83.31 190 LYS B O 1
ATOM 6636 N N . ASN B 1 191 ? 12.57 12.398 -1.607 1 86.62 191 ASN B N 1
ATOM 6637 C CA . ASN B 1 191 ? 12.094 11.023 -1.63 1 86.62 191 ASN B CA 1
ATOM 6638 C C . ASN B 1 191 ? 11.203 10.719 -0.427 1 86.62 191 ASN B C 1
ATOM 6640 O O . ASN B 1 191 ? 11.555 11.047 0.708 1 86.62 191 ASN B O 1
ATOM 6644 N N . LYS B 1 192 ? 10.102 10.07 -0.687 1 85.12 192 LYS B N 1
ATOM 6645 C CA . LYS B 1 192 ? 9.172 9.703 0.381 1 85.12 192 LYS B CA 1
ATOM 6646 C C . LYS B 1 192 ? 9.672 8.469 1.137 1 85.12 192 LYS B C 1
ATOM 6648 O O . LYS B 1 192 ? 10.141 7.508 0.527 1 85.12 192 LYS B O 1
ATOM 6653 N N . VAL B 1 193 ? 9.516 8.539 2.438 1 88.19 193 VAL B N 1
ATOM 6654 C CA . VAL B 1 193 ? 9.992 7.477 3.316 1 88.19 193 VAL B CA 1
ATOM 6655 C C . VAL B 1 193 ? 9.25 6.18 3.004 1 88.19 193 VAL B C 1
ATOM 6657 O O . VAL B 1 193 ? 9.852 5.105 2.977 1 88.19 193 VAL B O 1
ATOM 6660 N N . GLY B 1 194 ? 7.977 6.23 2.768 1 79.75 194 GLY B N 1
ATOM 6661 C CA . GLY B 1 194 ? 7.195 5.047 2.447 1 79.75 194 GLY B CA 1
ATOM 6662 C C . GLY B 1 194 ? 7.715 4.301 1.232 1 79.75 194 GLY B C 1
ATOM 6663 O O . GLY B 1 194 ? 7.73 3.068 1.213 1 79.75 194 GLY B O 1
ATOM 6664 N N . GLU B 1 195 ? 8.148 5.043 0.305 1 83.88 195 GLU B N 1
ATOM 6665 C CA . GLU B 1 195 ? 8.672 4.434 -0.913 1 83.88 195 GLU B CA 1
ATOM 6666 C C . GLU B 1 195 ? 9.984 3.707 -0.641 1 83.88 195 GLU B C 1
ATOM 6668 O O . GLU B 1 195 ? 10.227 2.623 -1.176 1 83.88 195 GLU B O 1
ATOM 6673 N N . ILE B 1 196 ? 10.781 4.332 0.108 1 90.44 196 ILE B N 1
ATOM 6674 C CA . ILE B 1 196 ? 12.062 3.732 0.436 1 90.44 196 ILE B CA 1
ATOM 6675 C C . ILE B 1 196 ? 11.852 2.432 1.203 1 90.44 196 ILE B C 1
ATOM 6677 O O . ILE B 1 196 ? 12.5 1.421 0.92 1 90.44 196 ILE B O 1
ATOM 6681 N N . VAL B 1 197 ? 10.945 2.471 2.119 1 90.12 197 VAL B N 1
ATOM 6682 C CA . VAL B 1 197 ? 10.68 1.293 2.938 1 90.12 197 VAL B CA 1
ATOM 6683 C C . VAL B 1 197 ? 10.086 0.187 2.07 1 90.12 197 VAL B C 1
ATOM 6685 O O . VAL B 1 197 ? 10.383 -0.993 2.262 1 90.12 197 VAL B O 1
ATOM 6688 N N . SER B 1 198 ? 9.25 0.521 1.125 1 84.19 198 SER B N 1
ATOM 6689 C CA . SER B 1 198 ? 8.695 -0.458 0.197 1 84.19 198 SER B CA 1
ATOM 6690 C C . SER B 1 198 ? 9.797 -1.12 -0.63 1 84.19 198 SER B C 1
ATOM 6692 O O . SER B 1 198 ? 9.734 -2.32 -0.901 1 84.19 198 SER B O 1
ATOM 6694 N N . ARG B 1 199 ? 10.734 -0.391 -0.998 1 86.69 199 ARG B N 1
ATOM 6695 C CA . ARG B 1 199 ? 11.867 -0.932 -1.751 1 86.69 199 ARG B CA 1
ATOM 6696 C C . ARG B 1 199 ? 12.68 -1.896 -0.897 1 86.69 199 ARG B C 1
ATOM 6698 O O . ARG B 1 199 ? 13.125 -2.938 -1.382 1 86.69 199 ARG B O 1
ATOM 6705 N N . LEU B 1 200 ? 12.758 -1.549 0.349 1 90.12 200 LEU B N 1
ATOM 6706 C CA . LEU B 1 200 ? 13.523 -2.377 1.274 1 90.12 200 LEU B CA 1
ATOM 6707 C C . LEU B 1 200 ? 12.781 -3.674 1.582 1 90.12 200 LEU B C 1
ATOM 6709 O O . LEU B 1 200 ? 13.414 -4.703 1.844 1 90.12 200 LEU B O 1
ATOM 6713 N N . SER B 1 201 ? 11.547 -3.619 1.512 1 88.81 201 SER B N 1
ATOM 6714 C CA . SER B 1 201 ? 10.758 -4.781 1.907 1 88.81 201 SER B CA 1
ATOM 6715 C C . SER B 1 201 ? 10.383 -5.633 0.699 1 88.81 201 SER B C 1
ATOM 6717 O O . SER B 1 201 ? 10.945 -6.707 0.489 1 88.81 201 SER B O 1
ATOM 6719 N N . THR B 1 202 ? 9.648 -5.059 -0.235 1 82.5 202 THR B N 1
ATOM 6720 C CA . THR B 1 202 ? 9.07 -5.812 -1.342 1 82.5 202 THR B CA 1
ATOM 6721 C C . THR B 1 202 ? 10.086 -6.004 -2.459 1 82.5 202 THR B C 1
ATOM 6723 O O . THR B 1 202 ? 10.281 -7.121 -2.945 1 82.5 202 THR B O 1
ATOM 6726 N N . ASP B 1 203 ? 10.703 -4.945 -2.854 1 86.5 203 ASP B N 1
ATOM 6727 C CA . ASP B 1 203 ? 11.625 -5.031 -3.979 1 86.5 203 ASP B CA 1
ATOM 6728 C C . ASP B 1 203 ? 12.82 -5.918 -3.637 1 86.5 203 ASP B C 1
ATOM 6730 O O . ASP B 1 203 ? 13.281 -6.699 -4.473 1 86.5 203 ASP B O 1
ATOM 6734 N N . ALA B 1 204 ? 13.305 -5.754 -2.428 1 91.12 204 ALA B N 1
ATOM 6735 C CA . ALA B 1 204 ? 14.438 -6.578 -2.016 1 91.12 204 ALA B CA 1
ATOM 6736 C C . ALA B 1 204 ? 14.078 -8.062 -2.051 1 91.12 204 ALA B C 1
ATOM 6738 O O . ALA B 1 204 ? 14.891 -8.891 -2.461 1 91.12 204 ALA B O 1
ATOM 6739 N N . LEU B 1 205 ? 12.898 -8.391 -1.707 1 89.88 205 LEU B N 1
ATOM 6740 C CA . LEU B 1 205 ? 12.43 -9.773 -1.722 1 89.88 205 LEU B CA 1
ATOM 6741 C C . LEU B 1 205 ? 12.367 -10.312 -3.146 1 89.88 205 LEU B C 1
ATOM 6743 O O . LEU B 1 205 ? 12.82 -11.422 -3.414 1 89.88 205 LEU B O 1
ATOM 6747 N N . ILE B 1 206 ? 11.852 -9.523 -3.992 1 86.81 206 ILE B N 1
ATOM 6748 C CA . ILE B 1 206 ? 11.695 -9.93 -5.383 1 86.81 206 ILE B CA 1
ATOM 6749 C C . ILE B 1 206 ? 13.062 -10.148 -6.016 1 86.81 206 ILE B C 1
ATOM 6751 O O . ILE B 1 206 ? 13.289 -11.156 -6.691 1 86.81 206 ILE B O 1
ATOM 6755 N N . VAL B 1 207 ? 13.984 -9.25 -5.738 1 87.88 207 VAL B N 1
ATOM 6756 C CA . VAL B 1 207 ? 15.328 -9.344 -6.305 1 87.88 207 VAL B CA 1
ATOM 6757 C C . VAL B 1 207 ? 16.047 -10.562 -5.73 1 87.88 207 VAL B C 1
ATOM 6759 O O . VAL B 1 207 ? 16.688 -11.32 -6.465 1 87.88 207 VAL B O 1
ATOM 6762 N N . GLY B 1 208 ? 15.914 -10.758 -4.457 1 87.5 208 GLY B N 1
ATOM 6763 C CA . GLY B 1 208 ? 16.562 -11.891 -3.82 1 87.5 208 GLY B CA 1
ATOM 6764 C C . GLY B 1 208 ? 16.062 -13.234 -4.316 1 87.5 208 GLY B C 1
ATOM 6765 O O . GLY B 1 208 ? 16.844 -14.133 -4.594 1 87.5 208 GLY B O 1
ATOM 6766 N N . TYR B 1 209 ? 14.773 -13.344 -4.504 1 85.62 209 TYR B N 1
ATOM 6767 C CA . TYR B 1 209 ? 14.188 -14.602 -4.957 1 85.62 209 TYR B CA 1
ATOM 6768 C C . TYR B 1 209 ? 14.492 -14.844 -6.43 1 85.62 209 TYR B C 1
ATOM 6770 O O . TYR B 1 209 ? 14.578 -15.992 -6.871 1 85.62 209 TYR B O 1
ATOM 6778 N N . SER B 1 210 ? 14.695 -13.797 -7.117 1 85.38 210 SER B N 1
ATOM 6779 C CA . SER B 1 210 ? 15 -13.945 -8.539 1 85.38 210 SER B CA 1
ATOM 6780 C C . SER B 1 210 ? 16.359 -14.609 -8.75 1 85.38 210 SER B C 1
ATOM 6782 O O . SER B 1 210 ? 16.562 -15.312 -9.734 1 85.38 210 SER B O 1
ATOM 6784 N N . VAL B 1 211 ? 17.219 -14.438 -7.766 1 84.81 211 VAL B N 1
ATOM 6785 C CA . VAL B 1 211 ? 18.578 -14.961 -7.934 1 84.81 211 VAL B CA 1
ATOM 6786 C C . VAL B 1 211 ? 18.719 -16.281 -7.184 1 84.81 211 VAL B C 1
ATOM 6788 O O . VAL B 1 211 ? 19.781 -16.906 -7.215 1 84.81 211 VAL B O 1
ATOM 6791 N N . SER B 1 212 ? 17.734 -16.719 -6.555 1 86.75 212 SER B N 1
ATOM 6792 C CA . SER B 1 212 ? 17.844 -17.938 -5.758 1 86.75 212 SER B CA 1
ATOM 6793 C C . SER B 1 212 ? 16.781 -18.953 -6.137 1 86.75 212 SER B C 1
ATOM 6795 O O . SER B 1 212 ? 16.953 -19.719 -7.094 1 86.75 212 SER B O 1
ATOM 6797 N N . MET B 1 213 ? 15.523 -18.719 -5.617 1 82.81 213 MET B N 1
ATOM 6798 C CA . MET B 1 213 ? 14.461 -19.703 -5.812 1 82.81 213 MET B CA 1
ATOM 6799 C C . MET B 1 213 ? 13.984 -19.703 -7.258 1 82.81 213 MET B C 1
ATOM 6801 O O . MET B 1 213 ? 13.852 -20.766 -7.867 1 82.81 213 MET B O 1
ATOM 6805 N N . ASN B 1 214 ? 13.852 -18.547 -7.75 1 85.44 214 ASN B N 1
ATOM 6806 C CA . ASN B 1 214 ? 13.383 -18.469 -9.133 1 85.44 214 ASN B CA 1
ATOM 6807 C C . ASN B 1 214 ? 14.445 -18.953 -10.109 1 85.44 214 ASN B C 1
ATOM 6809 O O . ASN B 1 214 ? 14.117 -19.578 -11.125 1 85.44 214 ASN B O 1
ATOM 6813 N N . LEU B 1 215 ? 15.648 -18.75 -9.734 1 83.56 215 LEU B N 1
ATOM 6814 C CA . LEU B 1 215 ? 16.75 -19.234 -10.562 1 83.56 215 LEU B CA 1
ATOM 6815 C C . LEU B 1 215 ? 16.781 -20.766 -10.547 1 83.56 215 LEU B C 1
ATOM 6817 O O . LEU B 1 215 ? 17 -21.391 -11.586 1 83.56 215 LEU B O 1
ATOM 6821 N N . SER B 1 216 ? 16.641 -21.25 -9.398 1 87 216 SER B N 1
ATOM 6822 C CA . SER B 1 216 ? 16.625 -22.703 -9.266 1 87 216 SER B CA 1
ATOM 6823 C C . SER B 1 216 ? 15.461 -23.312 -10.039 1 87 216 SER B C 1
ATOM 6825 O O . SER B 1 216 ? 15.633 -24.312 -10.734 1 87 216 SER B O 1
ATOM 6827 N N . ASP B 1 217 ? 14.289 -22.703 -9.969 1 87.5 217 ASP B N 1
ATOM 6828 C CA . ASP B 1 217 ? 13.125 -23.188 -10.695 1 87.5 217 ASP B CA 1
ATOM 6829 C C . ASP B 1 217 ? 13.305 -23.031 -12.203 1 87.5 217 ASP B C 1
ATOM 6831 O O . ASP B 1 217 ? 12.867 -23.891 -12.984 1 87.5 217 ASP B O 1
ATOM 6835 N N . GLY B 1 218 ? 13.914 -21.984 -12.547 1 87.12 218 GLY B N 1
ATOM 6836 C CA . GLY B 1 218 ? 14.242 -21.797 -13.953 1 87.12 218 GLY B CA 1
ATOM 6837 C C . GLY B 1 218 ? 15.25 -22.812 -14.469 1 87.12 218 GLY B C 1
ATOM 6838 O O . GLY B 1 218 ? 15.094 -23.344 -15.57 1 87.12 218 GLY B O 1
ATOM 6839 N N . ALA B 1 219 ? 16.234 -23.078 -13.664 1 88.38 219 ALA B N 1
ATOM 6840 C CA . ALA B 1 219 ? 17.234 -24.094 -14.023 1 88.38 219 ALA B CA 1
ATOM 6841 C C . ALA B 1 219 ? 16.594 -25.469 -14.133 1 88.38 219 ALA B C 1
ATOM 6843 O O . ALA B 1 219 ? 16.922 -26.25 -15.031 1 88.38 219 ALA B O 1
ATOM 6844 N N . ARG B 1 220 ? 15.789 -25.703 -13.25 1 89.62 220 ARG B N 1
ATOM 6845 C CA . ARG B 1 220 ? 15.07 -26.969 -13.297 1 89.62 220 ARG B CA 1
ATOM 6846 C C . ARG B 1 220 ? 14.242 -27.094 -14.57 1 89.62 220 ARG B C 1
ATOM 6848 O O . ARG B 1 220 ? 14.227 -28.141 -15.219 1 89.62 220 ARG B O 1
ATOM 6855 N N . ALA B 1 221 ? 13.57 -25.984 -14.883 1 89.56 221 ALA B N 1
ATOM 6856 C CA . ALA B 1 221 ? 12.758 -25.984 -16.094 1 89.56 221 ALA B CA 1
ATOM 6857 C C . ALA B 1 221 ? 13.625 -26.203 -17.328 1 89.56 221 ALA B C 1
ATOM 6859 O O . ALA B 1 221 ? 13.25 -26.953 -18.234 1 89.56 221 ALA B O 1
ATOM 6860 N N . LEU B 1 222 ? 14.797 -25.688 -17.344 1 88.81 222 LEU B N 1
ATOM 6861 C CA . LEU B 1 222 ? 15.711 -25.812 -18.469 1 88.81 222 LEU B CA 1
ATOM 6862 C C . LEU B 1 222 ? 16.234 -27.25 -18.578 1 88.81 222 LEU B C 1
ATOM 6864 O O . LEU B 1 222 ? 16.266 -27.812 -19.672 1 88.81 222 LEU B O 1
ATOM 6868 N N . ILE B 1 223 ? 16.594 -27.766 -17.469 1 90.88 223 ILE B N 1
ATOM 6869 C CA . ILE B 1 223 ? 17.125 -29.125 -17.453 1 90.88 223 ILE B CA 1
ATOM 6870 C C . ILE B 1 223 ? 16.031 -30.109 -17.844 1 90.88 223 ILE B C 1
ATOM 6872 O O . ILE B 1 223 ? 16.281 -31.031 -18.625 1 90.88 223 ILE B O 1
ATOM 6876 N N . THR B 1 224 ? 14.883 -29.828 -17.344 1 89.69 224 THR B N 1
ATOM 6877 C CA . THR B 1 224 ? 13.773 -30.719 -17.672 1 89.69 224 THR B CA 1
ATOM 6878 C C . THR B 1 224 ? 13.398 -30.594 -19.141 1 89.69 224 THR B C 1
ATOM 6880 O O . THR B 1 224 ? 13.078 -31.578 -19.797 1 89.69 224 THR B O 1
ATOM 6883 N N . CYS B 1 225 ? 13.422 -29.438 -19.656 1 87.62 225 CYS B N 1
ATOM 6884 C CA . CYS B 1 225 ? 13.086 -29.219 -21.047 1 87.62 225 CYS B CA 1
ATOM 6885 C C . CYS B 1 225 ? 14.086 -29.906 -21.969 1 87.62 225 CYS B C 1
ATOM 6887 O O . CYS B 1 225 ? 13.703 -30.734 -22.797 1 87.62 225 CYS B O 1
ATOM 6889 N N . PHE B 1 226 ? 15.336 -29.719 -21.75 1 88.56 226 PHE B N 1
ATOM 6890 C CA . PHE B 1 226 ? 16.375 -30.297 -22.609 1 88.56 226 PHE B CA 1
ATOM 6891 C C . PHE B 1 226 ? 16.562 -31.781 -22.297 1 88.56 226 PHE B C 1
ATOM 6893 O O . PHE B 1 226 ? 16.828 -32.562 -23.203 1 88.56 226 PHE B O 1
ATOM 6900 N N . GLY B 1 227 ? 16.453 -32.031 -21.016 1 89.25 227 GLY B N 1
ATOM 6901 C CA . GLY B 1 227 ? 16.562 -33.438 -20.656 1 89.25 227 GLY B CA 1
ATOM 6902 C C . GLY B 1 227 ? 15.461 -34.312 -21.234 1 89.25 227 GLY B C 1
ATOM 6903 O O . GLY B 1 227 ? 15.727 -35.344 -21.844 1 89.25 227 GLY B O 1
ATOM 6904 N N . SER B 1 228 ? 14.234 -33.844 -21.062 1 89.06 228 SER B N 1
ATOM 6905 C CA . SER B 1 228 ? 13.109 -34.594 -21.609 1 89.06 228 SER B CA 1
ATOM 6906 C C . SER B 1 228 ? 13.125 -34.594 -23.125 1 89.06 228 SER B C 1
ATOM 6908 O O . SER B 1 228 ? 12.805 -35.594 -23.766 1 89.06 228 SER B O 1
ATOM 6910 N N . GLY B 1 229 ? 13.469 -33.438 -23.719 1 86.19 229 GLY B N 1
ATOM 6911 C CA . GLY B 1 229 ? 13.594 -33.375 -25.172 1 86.19 229 GLY B CA 1
ATOM 6912 C C . GLY B 1 229 ? 14.641 -34.312 -25.719 1 86.19 229 GLY B C 1
ATOM 6913 O O . GLY B 1 229 ? 14.391 -35.031 -26.703 1 86.19 229 GLY B O 1
ATOM 6914 N N . GLY B 1 230 ? 15.844 -34.375 -25.094 1 87.81 230 GLY B N 1
ATOM 6915 C CA . GLY B 1 230 ? 16.906 -35.281 -25.516 1 87.81 230 GLY B CA 1
ATOM 6916 C C . GLY B 1 230 ? 16.531 -36.75 -25.359 1 87.81 230 GLY B C 1
ATOM 6917 O O . GLY B 1 230 ? 16.844 -37.562 -26.234 1 87.81 230 GLY B O 1
ATOM 6918 N N . LEU B 1 231 ? 15.836 -37.094 -24.312 1 88.94 231 LEU B N 1
ATOM 6919 C CA . LEU B 1 231 ? 15.453 -38.469 -24.062 1 88.94 231 LEU B CA 1
ATOM 6920 C C . LEU B 1 231 ? 14.336 -38.906 -25 1 88.94 231 LEU B C 1
ATOM 6922 O O . LEU B 1 231 ? 14.219 -40.094 -25.328 1 88.94 231 LEU B O 1
ATOM 6926 N N . MET B 1 232 ? 13.523 -38 -25.391 1 88.75 232 MET B N 1
ATOM 6927 C CA . MET B 1 232 ? 12.5 -38.281 -26.391 1 88.75 232 MET B CA 1
ATOM 6928 C C . MET B 1 232 ? 13.141 -38.688 -27.719 1 88.75 232 MET B C 1
ATOM 6930 O O . MET B 1 232 ? 12.711 -39.656 -28.359 1 88.75 232 MET B O 1
ATOM 6934 N N . VAL B 1 233 ? 14.219 -37.969 -28.109 1 86.69 233 VAL B N 1
ATOM 6935 C CA . VAL B 1 233 ? 14.93 -38.281 -29.344 1 86.69 233 VAL B CA 1
ATOM 6936 C C . VAL B 1 233 ? 15.625 -39.625 -29.234 1 86.69 233 VAL B C 1
ATOM 6938 O O . VAL B 1 233 ? 15.648 -40.406 -30.188 1 86.69 233 VAL B O 1
ATOM 6941 N N . TYR B 1 234 ? 16.125 -39.844 -28.047 1 84.75 234 TYR B N 1
ATOM 6942 C CA . TYR B 1 234 ? 16.812 -41.094 -27.797 1 84.75 234 TYR B CA 1
ATOM 6943 C C . TYR B 1 234 ? 15.828 -42.25 -27.844 1 84.75 234 TYR B C 1
ATOM 6945 O O . TYR B 1 234 ? 16.188 -43.375 -28.281 1 84.75 234 TYR B O 1
ATOM 6953 N N . THR B 1 235 ? 14.625 -42.094 -27.422 1 83.25 235 THR B N 1
ATOM 6954 C CA . THR B 1 235 ? 13.633 -43.156 -27.406 1 83.25 235 THR B CA 1
ATOM 6955 C C . THR B 1 235 ? 13.148 -43.469 -28.812 1 83.25 235 THR B C 1
ATOM 6957 O O . THR B 1 235 ? 13.094 -44.656 -29.219 1 83.25 235 THR B O 1
ATOM 6960 N N . SER B 1 236 ? 12.719 -42.438 -29.578 1 85.44 236 SER B N 1
ATOM 6961 C CA . SER B 1 236 ? 12.297 -42.688 -30.953 1 85.44 236 SER B CA 1
ATOM 6962 C C . SER B 1 236 ? 12.414 -41.438 -31.812 1 85.44 236 SER B C 1
ATOM 6964 O O . SER B 1 236 ? 11.75 -40.438 -31.547 1 85.44 236 SER B O 1
ATOM 6966 N N . LEU B 1 237 ? 13.203 -41.5 -32.75 1 83.06 237 LEU B N 1
ATOM 6967 C CA . LEU B 1 237 ? 13.383 -40.406 -33.719 1 83.06 237 LEU B CA 1
ATOM 6968 C C . LEU B 1 237 ? 12.148 -40.219 -34.562 1 83.06 237 LEU B C 1
ATOM 6970 O O . LEU B 1 237 ? 11.836 -39.094 -35 1 83.06 237 LEU B O 1
ATOM 6974 N N . ALA B 1 238 ? 11.445 -41.344 -34.812 1 84.38 238 ALA B N 1
ATOM 6975 C CA . ALA B 1 238 ? 10.258 -41.312 -35.656 1 84.38 238 ALA B CA 1
ATOM 6976 C C . ALA B 1 238 ? 9.133 -40.5 -35 1 84.38 238 ALA B C 1
ATOM 6978 O O . ALA B 1 238 ? 8.453 -39.719 -35.625 1 84.38 238 ALA B O 1
ATOM 6979 N N . MET B 1 239 ? 9.062 -40.719 -33.719 1 87.88 239 MET B N 1
ATOM 6980 C CA . MET B 1 239 ? 8.016 -40.031 -32.969 1 87.88 239 MET B CA 1
ATOM 6981 C C . MET B 1 239 ? 8.336 -38.562 -32.812 1 87.88 239 MET B C 1
ATOM 6983 O O . MET B 1 239 ? 7.438 -37.75 -32.656 1 87.88 239 MET B O 1
ATOM 6987 N N . CYS B 1 240 ? 9.547 -38.188 -32.844 1 85.81 240 CYS B N 1
ATOM 6988 C CA . CYS B 1 240 ? 9.977 -36.812 -32.656 1 85.81 240 CYS B CA 1
ATOM 6989 C C . CYS B 1 240 ? 9.539 -35.938 -33.844 1 85.81 240 CYS B C 1
ATOM 6991 O O . CYS B 1 240 ? 9.43 -34.719 -33.688 1 85.81 240 CYS B O 1
ATOM 6993 N N . LYS B 1 241 ? 9.234 -36.562 -34.938 1 81.31 241 LYS B N 1
ATOM 6994 C CA . LYS B 1 241 ? 8.734 -35.812 -36.094 1 81.31 241 LYS B CA 1
ATOM 6995 C C . LYS B 1 241 ? 7.391 -35.156 -35.781 1 81.31 241 LYS B C 1
ATOM 6997 O O . LYS B 1 241 ? 7.125 -34.031 -36.219 1 81.31 241 LYS B O 1
ATOM 7002 N N . VAL B 1 242 ? 6.598 -35.875 -35.031 1 78.62 242 VAL B N 1
ATOM 7003 C CA . VAL B 1 242 ? 5.289 -35.344 -34.656 1 78.62 242 VAL B CA 1
ATOM 7004 C C . VAL B 1 242 ? 5.461 -34.156 -33.719 1 78.62 242 VAL B C 1
ATOM 7006 O O . VAL B 1 242 ? 4.762 -33.156 -33.844 1 78.62 242 VAL B O 1
ATOM 7009 N N . ILE B 1 243 ? 6.395 -34.281 -32.812 1 78.81 243 ILE B N 1
ATOM 7010 C CA . ILE B 1 243 ? 6.621 -33.219 -31.812 1 78.81 243 ILE B CA 1
ATOM 7011 C C . ILE B 1 243 ? 7.156 -31.969 -32.5 1 78.81 243 ILE B C 1
ATOM 7013 O O . ILE B 1 243 ? 6.863 -30.844 -32.062 1 78.81 243 ILE B O 1
ATOM 7017 N N . PHE B 1 244 ? 7.914 -32.125 -33.531 1 78.06 244 PHE B N 1
ATOM 7018 C CA . PHE B 1 244 ? 8.492 -31 -34.25 1 78.06 244 PHE B CA 1
ATOM 7019 C C . PHE B 1 244 ? 7.402 -30.125 -34.875 1 78.06 244 PHE B C 1
ATOM 7021 O O . PHE B 1 244 ? 7.59 -28.922 -35.062 1 78.06 244 PHE B O 1
ATOM 7028 N N . VAL B 1 245 ? 6.25 -30.734 -35.125 1 78.44 245 VAL B N 1
ATOM 7029 C CA . VAL B 1 245 ? 5.141 -29.984 -35.688 1 78.44 245 VAL B CA 1
ATOM 7030 C C . VAL B 1 245 ? 4.309 -29.359 -34.594 1 78.44 245 VAL B C 1
ATOM 7032 O O . VAL B 1 245 ? 3.846 -28.219 -34.719 1 78.44 245 VAL B O 1
ATOM 7035 N N . VAL B 1 246 ? 4.258 -30.031 -33.469 1 76.81 246 VAL B N 1
ATOM 7036 C CA . VAL B 1 246 ? 3.354 -29.625 -32.406 1 76.81 246 VAL B CA 1
ATOM 7037 C C . VAL B 1 246 ? 3.984 -28.484 -31.594 1 76.81 246 VAL B C 1
ATOM 7039 O O . VAL B 1 246 ? 3.299 -27.547 -31.188 1 76.81 246 VAL B O 1
ATOM 7042 N N . VAL B 1 247 ? 5.262 -28.5 -31.438 1 76.75 247 VAL B N 1
ATOM 7043 C CA . VAL B 1 247 ? 5.949 -27.562 -30.562 1 76.75 247 VAL B CA 1
ATOM 7044 C C . VAL B 1 247 ? 5.844 -26.156 -31.141 1 76.75 247 VAL B C 1
ATOM 7046 O O . VAL B 1 247 ? 5.457 -25.219 -30.438 1 76.75 247 VAL B O 1
ATOM 7049 N N . PRO B 1 248 ? 6.094 -25.891 -32.375 1 77.31 248 PRO B N 1
ATOM 7050 C CA . PRO B 1 248 ? 5.949 -24.547 -32.938 1 77.31 248 PRO B CA 1
ATOM 7051 C C . PRO B 1 248 ? 4.516 -24.031 -32.844 1 77.31 248 PRO B C 1
ATOM 7053 O O . PRO B 1 248 ? 4.297 -22.828 -32.688 1 77.31 248 PRO B O 1
ATOM 7056 N N . VAL B 1 249 ? 3.562 -24.906 -32.875 1 77.12 249 VAL B N 1
ATOM 7057 C CA . VAL B 1 249 ? 2.166 -24.484 -32.812 1 77.12 249 VAL B CA 1
ATOM 7058 C C . VAL B 1 249 ? 1.849 -24.031 -31.375 1 77.12 249 VAL B C 1
ATOM 7060 O O . VAL B 1 249 ? 1.196 -23 -31.188 1 77.12 249 VAL B O 1
ATOM 7063 N N . ILE B 1 250 ? 2.383 -24.75 -30.422 1 76.19 250 ILE B N 1
ATOM 7064 C CA . ILE B 1 250 ? 2.148 -24.391 -29.031 1 76.19 250 ILE B CA 1
ATOM 7065 C C . ILE B 1 250 ? 2.848 -23.062 -28.719 1 76.19 250 ILE B C 1
ATOM 7067 O O . ILE B 1 250 ? 2.238 -22.156 -28.141 1 76.19 250 ILE B O 1
ATOM 7071 N N . VAL B 1 251 ? 4.07 -22.953 -29.188 1 75.62 251 VAL B N 1
ATOM 7072 C CA . VAL B 1 251 ? 4.855 -21.75 -28.922 1 75.62 251 VAL B CA 1
ATOM 7073 C C . VAL B 1 251 ? 4.234 -20.562 -29.656 1 75.62 251 VAL B C 1
ATOM 7075 O O . VAL B 1 251 ? 4.176 -19.453 -29.109 1 75.62 251 VAL B O 1
ATOM 7078 N N . GLY B 1 252 ? 3.777 -20.766 -30.859 1 76.5 252 GLY B N 1
ATOM 7079 C CA . GLY B 1 252 ? 3.115 -19.734 -31.625 1 76.5 252 GLY B CA 1
ATOM 7080 C C . GLY B 1 252 ? 1.825 -19.25 -30.984 1 76.5 252 GLY B C 1
ATOM 7081 O O . GLY B 1 252 ? 1.572 -18.047 -30.922 1 76.5 252 GLY B O 1
ATOM 7082 N N . THR B 1 253 ? 1.044 -20.141 -30.469 1 76.56 253 THR B N 1
ATOM 7083 C CA . THR B 1 253 ? -0.197 -19.797 -29.781 1 76.56 253 THR B CA 1
ATOM 7084 C C . THR B 1 253 ? 0.09 -19 -28.516 1 76.56 253 THR B C 1
ATOM 7086 O O . THR B 1 253 ? -0.586 -18 -28.234 1 76.56 253 THR B O 1
ATOM 7089 N N . PHE B 1 254 ? 1.147 -19.375 -27.828 1 73.06 254 PHE B N 1
ATOM 7090 C CA . PHE B 1 254 ? 1.521 -18.672 -26.609 1 73.06 254 PHE B CA 1
ATOM 7091 C C . PHE B 1 254 ? 2.008 -17.266 -26.906 1 73.06 254 PHE B C 1
ATOM 7093 O O . PHE B 1 254 ? 1.717 -16.328 -26.156 1 73.06 254 PHE B O 1
ATOM 7100 N N . ALA B 1 255 ? 2.68 -17.094 -28 1 76.81 255 ALA B N 1
ATOM 7101 C CA . ALA B 1 255 ? 3.24 -15.781 -28.344 1 76.81 255 ALA B CA 1
ATOM 7102 C C . ALA B 1 255 ? 2.143 -14.805 -28.75 1 76.81 255 ALA B C 1
ATOM 7104 O O . ALA B 1 255 ? 2.121 -13.664 -28.297 1 76.81 255 ALA B O 1
ATOM 7105 N N . VAL B 1 256 ? 1.238 -15.273 -29.562 1 82.06 256 VAL B N 1
ATOM 7106 C CA . VAL B 1 256 ? 0.182 -14.406 -30.078 1 82.06 256 VAL B CA 1
ATOM 7107 C C . VAL B 1 256 ? -0.777 -14.031 -28.953 1 82.06 256 VAL B C 1
ATOM 7109 O O . VAL B 1 256 ? -1.082 -12.852 -28.75 1 82.06 256 VAL B O 1
ATOM 7112 N N . PHE B 1 257 ? -1.161 -15 -28.172 1 80.25 257 PHE B N 1
ATOM 7113 C CA . PHE B 1 257 ? -2.15 -14.734 -27.141 1 80.25 257 PHE B CA 1
ATOM 7114 C C . PHE B 1 257 ? -1.501 -14.086 -25.922 1 80.25 257 PHE B C 1
ATOM 7116 O O . PHE B 1 257 ? -2.162 -13.367 -25.156 1 80.25 257 PHE B O 1
ATOM 7123 N N . GLY B 1 258 ? -0.217 -14.312 -25.812 1 75.06 258 GLY B N 1
ATOM 7124 C CA . GLY B 1 258 ? 0.504 -13.609 -24.766 1 75.06 258 GLY B CA 1
ATOM 7125 C C . GLY B 1 258 ? 0.538 -12.109 -24.969 1 75.06 258 GLY B C 1
ATOM 7126 O O . GLY B 1 258 ? 0.312 -11.344 -24.031 1 75.06 258 GLY B O 1
ATOM 7127 N N . LYS B 1 259 ? 0.712 -11.695 -26.172 1 81.12 259 LYS B N 1
ATOM 7128 C CA . LYS B 1 259 ? 0.715 -10.273 -26.516 1 81.12 259 LYS B CA 1
ATOM 7129 C C . LYS B 1 259 ? -0.673 -9.664 -26.328 1 81.12 259 LYS B C 1
ATOM 7131 O O . LYS B 1 259 ? -0.806 -8.547 -25.828 1 81.12 259 LYS B O 1
ATOM 7136 N N . LEU B 1 260 ? -1.588 -10.406 -26.703 1 83.81 260 LEU B N 1
ATOM 7137 C CA . LEU B 1 260 ? -2.961 -9.93 -26.578 1 83.81 260 LEU B CA 1
ATOM 7138 C C . LEU B 1 260 ? -3.367 -9.812 -25.109 1 83.81 260 LEU B C 1
ATOM 7140 O O . LEU B 1 260 ? -4.016 -8.844 -24.719 1 83.81 260 LEU B O 1
ATOM 7144 N N . GLN B 1 261 ? -2.969 -10.742 -24.375 1 80.75 261 GLN B N 1
ATOM 7145 C CA . GLN B 1 261 ? -3.27 -10.734 -22.938 1 80.75 261 GLN B CA 1
ATOM 7146 C C . GLN B 1 261 ? -2.592 -9.555 -22.25 1 80.75 261 GLN B C 1
ATOM 7148 O O . GLN B 1 261 ? -3.186 -8.922 -21.375 1 80.75 261 GLN B O 1
ATOM 7153 N N . ARG B 1 262 ? -1.471 -9.336 -22.656 1 78.12 262 ARG B N 1
ATOM 7154 C CA . ARG B 1 262 ? -0.742 -8.211 -22.078 1 78.12 262 ARG B CA 1
ATOM 7155 C C . ARG B 1 262 ? -1.436 -6.891 -22.391 1 78.12 262 ARG B C 1
ATOM 7157 O O . ARG B 1 262 ? -1.563 -6.031 -21.516 1 78.12 262 ARG B O 1
ATOM 7164 N N . LYS B 1 263 ? -1.874 -6.746 -23.578 1 86.81 263 LYS B N 1
ATOM 7165 C CA . LYS B 1 263 ? -2.568 -5.535 -24 1 86.81 263 LYS B CA 1
ATOM 7166 C C . LYS B 1 263 ? -3.826 -5.301 -23.172 1 86.81 263 LYS B C 1
ATOM 7168 O O . LYS B 1 263 ? -4.02 -4.215 -22.625 1 86.81 263 LYS B O 1
ATOM 7173 N N . TYR B 1 264 ? -4.621 -6.293 -23.031 1 87.5 264 TYR B N 1
ATOM 7174 C CA . TYR B 1 264 ? -5.891 -6.133 -22.328 1 87.5 264 TYR B CA 1
ATOM 7175 C C . TYR B 1 264 ? -5.668 -5.988 -20.828 1 87.5 264 TYR B C 1
ATOM 7177 O O . TYR B 1 264 ? -6.418 -5.281 -20.156 1 87.5 264 TYR B O 1
ATOM 7185 N N . THR B 1 265 ? -4.602 -6.551 -20.344 1 80.38 265 THR B N 1
ATOM 7186 C CA . THR B 1 265 ? -4.277 -6.41 -18.922 1 80.38 265 THR B CA 1
ATOM 7187 C C . THR B 1 265 ? -3.871 -4.977 -18.594 1 80.38 265 THR B C 1
ATOM 7189 O O . THR B 1 265 ? -4.297 -4.418 -17.594 1 80.38 265 THR B O 1
ATOM 7192 N N . LEU B 1 266 ? -3.143 -4.395 -19.484 1 82.25 266 LEU B N 1
ATOM 7193 C CA . LEU B 1 266 ? -2.719 -3.016 -19.281 1 82.25 266 LEU B CA 1
ATOM 7194 C C . LEU B 1 266 ? -3.908 -2.064 -19.375 1 82.25 266 LEU B C 1
ATOM 7196 O O . LEU B 1 266 ? -4.016 -1.125 -18.578 1 82.25 266 LEU B O 1
ATOM 7200 N N . MET B 1 267 ? -4.75 -2.393 -20.297 1 89 267 MET B N 1
ATOM 7201 C CA . MET B 1 267 ? -5.949 -1.574 -20.438 1 89 267 MET B CA 1
ATOM 7202 C C . MET B 1 267 ? -6.836 -1.688 -19.188 1 89 267 MET B C 1
ATOM 7204 O O . MET B 1 267 ? -7.395 -0.693 -18.734 1 89 267 MET B O 1
ATOM 7208 N N . MET B 1 268 ? -6.926 -2.857 -18.672 1 88.94 268 MET B N 1
ATOM 7209 C CA . MET B 1 268 ? -7.727 -3.102 -17.484 1 88.94 268 MET B CA 1
ATOM 7210 C C . MET B 1 268 ? -7.141 -2.369 -16.281 1 88.94 268 MET B C 1
ATOM 7212 O O . MET B 1 268 ? -7.875 -1.738 -15.516 1 88.94 268 MET B O 1
ATOM 7216 N N . GLN B 1 269 ? -5.891 -2.373 -16.172 1 84.19 269 GLN B N 1
ATOM 7217 C CA . GLN B 1 269 ? -5.223 -1.703 -15.055 1 84.19 269 GLN B CA 1
ATOM 7218 C C . GLN B 1 269 ? -5.434 -0.193 -15.117 1 84.19 269 GLN B C 1
ATOM 7220 O O . GLN B 1 269 ? -5.676 0.448 -14.094 1 84.19 269 GLN B O 1
ATOM 7225 N N . GLU B 1 270 ? -5.395 0.294 -16.266 1 86.94 270 GLU B N 1
ATOM 7226 C CA . GLU B 1 270 ? -5.613 1.726 -16.453 1 86.94 270 GLU B CA 1
ATOM 7227 C C . GLU B 1 270 ? -7.051 2.113 -16.125 1 86.94 270 GLU B C 1
ATOM 7229 O O . GLU B 1 270 ? -7.293 3.156 -15.508 1 86.94 270 GLU B O 1
ATOM 7234 N N . ALA B 1 271 ? -7.906 1.293 -16.562 1 90.81 271 ALA B N 1
ATOM 7235 C CA . ALA B 1 271 ? -9.32 1.565 -16.297 1 90.81 271 ALA B CA 1
ATOM 7236 C C . ALA B 1 271 ? -9.633 1.482 -14.812 1 90.81 271 ALA B C 1
ATOM 7238 O O . ALA B 1 271 ? -10.375 2.311 -14.281 1 90.81 271 ALA B O 1
ATOM 7239 N N . VAL B 1 272 ? -9.078 0.542 -14.156 1 90 272 VAL B N 1
ATOM 7240 C CA . VAL B 1 272 ? -9.289 0.377 -12.719 1 90 272 VAL B CA 1
ATOM 7241 C C . VAL B 1 272 ? -8.641 1.539 -11.969 1 90 272 VAL B C 1
ATOM 7243 O O . VAL B 1 272 ? -9.211 2.061 -11.008 1 90 272 VAL B O 1
ATOM 7246 N N . ALA B 1 273 ? -7.543 1.934 -12.445 1 85.19 273 ALA B N 1
ATOM 7247 C CA . ALA B 1 273 ? -6.863 3.086 -11.859 1 85.19 273 ALA B CA 1
ATOM 7248 C C . ALA B 1 273 ? -7.711 4.348 -11.992 1 85.19 273 ALA B C 1
ATOM 7250 O O . ALA B 1 273 ? -7.77 5.168 -11.07 1 85.19 273 ALA B O 1
ATOM 7251 N N . GLY B 1 274 ? -8.281 4.453 -13.07 1 89.06 274 GLY B N 1
ATOM 7252 C CA . GLY B 1 274 ? -9.172 5.582 -13.273 1 89.06 274 GLY B CA 1
ATOM 7253 C C . GLY B 1 274 ? -10.352 5.59 -12.32 1 89.06 274 GLY B C 1
ATOM 7254 O O . GLY B 1 274 ? -10.711 6.637 -11.773 1 89.06 274 GLY B O 1
ATOM 7255 N N . ALA B 1 275 ? -10.93 4.477 -12.133 1 91.88 275 ALA B N 1
ATOM 7256 C CA . ALA B 1 275 ? -12.047 4.363 -11.203 1 91.88 275 ALA B CA 1
ATOM 7257 C C . ALA B 1 275 ? -11.602 4.648 -9.773 1 91.88 275 ALA B C 1
ATOM 7259 O O . ALA B 1 275 ? -12.305 5.32 -9.016 1 91.88 275 ALA B O 1
ATOM 7260 N N . ASN B 1 276 ? -10.477 4.176 -9.445 1 89.88 276 ASN B N 1
ATOM 7261 C CA . ASN B 1 276 ? -9.914 4.402 -8.117 1 89.88 276 ASN B CA 1
ATOM 7262 C C . ASN B 1 276 ? -9.602 5.879 -7.883 1 89.88 276 ASN B C 1
ATOM 7264 O O . ASN B 1 276 ? -9.781 6.387 -6.773 1 89.88 276 ASN B O 1
ATOM 7268 N N . GLN B 1 277 ? -9.211 6.496 -8.883 1 86.25 277 GLN B N 1
ATOM 7269 C CA . GLN B 1 277 ? -8.914 7.922 -8.789 1 86.25 277 GLN B CA 1
ATOM 7270 C C . GLN B 1 277 ? -10.18 8.727 -8.5 1 86.25 277 GLN B C 1
ATOM 7272 O O . GLN B 1 277 ? -10.172 9.625 -7.656 1 86.25 277 GLN B O 1
ATOM 7277 N N . VAL B 1 278 ? -11.164 8.406 -9.156 1 88.75 278 VAL B N 1
ATOM 7278 C CA . VAL B 1 278 ? -12.438 9.086 -8.945 1 88.75 278 VAL B CA 1
ATOM 7279 C C . VAL B 1 278 ? -12.93 8.836 -7.527 1 88.75 278 VAL B C 1
ATOM 7281 O O . VAL B 1 278 ? -13.352 9.766 -6.836 1 88.75 278 VAL B O 1
ATOM 7284 N N . ALA B 1 279 ? -12.828 7.633 -7.105 1 91.75 279 ALA B N 1
ATOM 7285 C CA . ALA B 1 279 ? -13.273 7.285 -5.762 1 91.75 279 ALA B CA 1
ATOM 7286 C C . ALA B 1 279 ? -12.453 8.016 -4.703 1 91.75 279 ALA B C 1
ATOM 7288 O O . ALA B 1 279 ? -13 8.547 -3.74 1 91.75 279 ALA B O 1
ATOM 7289 N N . THR B 1 280 ? -11.203 8.062 -4.852 1 89.12 280 THR B N 1
ATOM 7290 C CA . THR B 1 280 ? -10.305 8.695 -3.889 1 89.12 280 THR B CA 1
ATOM 7291 C C . THR B 1 280 ? -10.555 10.203 -3.824 1 89.12 280 THR B C 1
ATOM 7293 O O . THR B 1 280 ? -10.664 10.773 -2.736 1 89.12 280 THR B O 1
ATOM 7296 N N . GLU B 1 281 ? -10.711 10.781 -4.934 1 84.44 281 GLU B N 1
ATOM 7297 C CA . GLU B 1 281 ? -10.93 12.227 -5 1 84.44 281 GLU B CA 1
ATOM 7298 C C . GLU B 1 281 ? -12.266 12.609 -4.371 1 84.44 281 GLU B C 1
ATOM 7300 O O . GLU B 1 281 ? -12.344 13.57 -3.605 1 84.44 281 GLU B O 1
ATOM 7305 N N . ARG B 1 282 ? -13.195 11.906 -4.664 1 88.44 282 ARG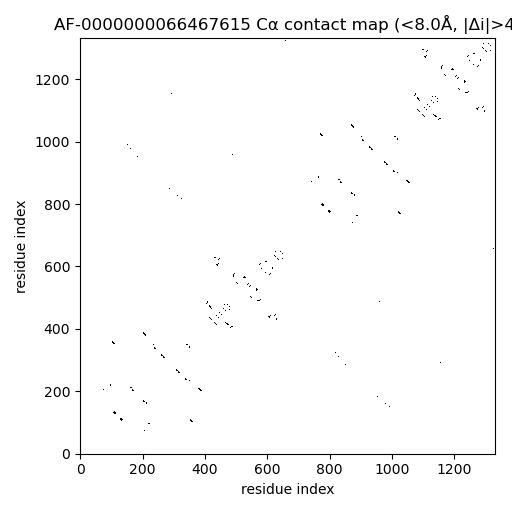 B N 1
ATOM 7306 C CA . ARG B 1 282 ? -14.539 12.25 -4.227 1 88.44 282 ARG B CA 1
ATOM 7307 C C . ARG B 1 282 ? -14.734 11.93 -2.748 1 88.44 282 ARG B C 1
ATOM 7309 O O . ARG B 1 282 ? -15.383 12.688 -2.02 1 88.44 282 ARG B O 1
ATOM 7316 N N . LEU B 1 283 ? -14.156 10.906 -2.324 1 90.94 283 LEU B N 1
ATOM 7317 C CA . LEU B 1 283 ? -14.312 10.523 -0.926 1 90.94 283 LEU B CA 1
ATOM 7318 C C . LEU B 1 283 ? -13.422 11.367 -0.027 1 90.94 283 LEU B C 1
ATOM 7320 O O . LEU B 1 283 ? -13.758 11.617 1.134 1 90.94 283 LEU B O 1
ATOM 7324 N N . SER B 1 284 ? -12.32 11.766 -0.568 1 87.5 284 SER B N 1
ATOM 7325 C CA . SER B 1 284 ? -11.469 12.664 0.196 1 87.5 284 SER B CA 1
ATOM 7326 C C . SER B 1 284 ? -12.125 14.031 0.378 1 87.5 284 SER B C 1
ATOM 7328 O O . SER B 1 284 ? -11.852 14.734 1.354 1 87.5 284 SER B O 1
ATOM 7330 N N . SER B 1 285 ? -12.945 14.367 -0.546 1 88 285 SER B N 1
ATOM 7331 C CA . SER B 1 285 ? -13.672 15.633 -0.48 1 88 285 SER B CA 1
ATOM 7332 C C . SER B 1 285 ? -15.148 15.398 -0.187 1 88 285 SER B C 1
ATOM 7334 O O . SER B 1 285 ? -16.016 16.094 -0.73 1 88 285 SER B O 1
ATOM 7336 N N . VAL B 1 286 ? -15.398 14.43 0.611 1 90.62 286 VAL B N 1
ATOM 7337 C CA . VAL B 1 286 ? -16.781 14.016 0.825 1 90.62 286 VAL B CA 1
ATOM 7338 C C . VAL B 1 286 ? -17.547 15.125 1.522 1 90.62 286 VAL B C 1
ATOM 7340 O O . VAL B 1 286 ? -18.75 15.305 1.286 1 90.62 286 VAL B O 1
ATOM 7343 N N . ARG B 1 287 ? -16.891 15.859 2.406 1 89.81 287 ARG B N 1
ATOM 7344 C CA . ARG B 1 287 ? -17.547 16.969 3.096 1 89.81 287 ARG B CA 1
ATOM 7345 C C . ARG B 1 287 ? -18.094 17.984 2.1 1 89.81 287 ARG B C 1
ATOM 7347 O O . ARG B 1 287 ? -19.234 18.438 2.238 1 89.81 287 ARG B O 1
ATOM 7354 N N . THR B 1 288 ? -17.328 18.297 1.149 1 88.69 288 THR B N 1
ATOM 7355 C CA . THR B 1 288 ? -17.75 19.234 0.119 1 88.69 288 THR B CA 1
ATOM 7356 C C . THR B 1 288 ? -18.875 18.641 -0.734 1 88.69 288 THR B C 1
ATOM 7358 O O . THR B 1 288 ? -19.828 19.328 -1.103 1 88.69 288 THR B O 1
ATOM 7361 N N . VAL B 1 289 ? -18.766 17.406 -1.036 1 90.75 289 VAL B N 1
ATOM 7362 C CA . VAL B 1 289 ? -19.797 16.719 -1.824 1 90.75 289 VAL B CA 1
ATOM 7363 C C . VAL B 1 289 ? -21.125 16.75 -1.085 1 90.75 289 VAL B C 1
ATOM 7365 O O . VAL B 1 289 ? -22.172 16.969 -1.696 1 90.75 289 VAL B O 1
ATOM 7368 N N . ARG B 1 290 ? -21.016 16.625 0.185 1 91.25 290 ARG B N 1
ATOM 7369 C CA . ARG B 1 290 ? -22.219 16.625 1.017 1 91.25 290 ARG B CA 1
ATOM 7370 C C . ARG B 1 290 ? -22.812 18.016 1.131 1 91.25 290 ARG B C 1
ATOM 7372 O O . ARG B 1 290 ? -24.031 18.188 1.054 1 91.25 290 ARG B O 1
ATOM 7379 N N . MET B 1 291 ? -21.969 18.922 1.336 1 89.56 291 MET B N 1
ATOM 7380 C CA . MET B 1 291 ? -22.406 20.312 1.488 1 89.56 291 MET B CA 1
ATOM 7381 C C . MET B 1 291 ? -23.094 20.797 0.217 1 89.56 291 MET B C 1
ATOM 7383 O O . MET B 1 291 ? -24.047 21.594 0.282 1 89.56 291 MET B O 1
ATOM 7387 N N . LEU B 1 292 ? -22.688 20.219 -0.872 1 89.5 292 LEU B N 1
ATOM 7388 C CA . LEU B 1 292 ? -23.203 20.703 -2.152 1 89.5 292 LEU B CA 1
ATOM 7389 C C . LEU B 1 292 ? -24.203 19.719 -2.734 1 89.5 292 LEU B C 1
ATOM 7391 O O . LEU B 1 292 ? -24.672 19.906 -3.859 1 89.5 292 LEU B O 1
ATOM 7395 N N . VAL B 1 293 ? -24.531 18.688 -2.094 1 90.12 293 VAL B N 1
ATOM 7396 C CA . VAL B 1 293 ? -25.547 17.703 -2.449 1 90.12 293 VAL B CA 1
ATOM 7397 C C . VAL B 1 293 ? -25.25 17.125 -3.836 1 90.12 293 VAL B C 1
ATOM 7399 O O . VAL B 1 293 ? -26.125 17.109 -4.707 1 90.12 293 VAL B O 1
ATOM 7402 N N . ALA B 1 294 ? -24.031 16.766 -4.047 1 89.12 294 ALA B N 1
ATOM 7403 C CA . ALA B 1 294 ? -23.625 16.266 -5.359 1 89.12 294 ALA B CA 1
ATOM 7404 C C . ALA B 1 294 ? -23.406 14.758 -5.34 1 89.12 294 ALA B C 1
ATOM 7406 O O . ALA B 1 294 ? -22.641 14.219 -6.133 1 89.12 294 ALA B O 1
ATOM 7407 N N . GLU B 1 295 ? -24.078 14.039 -4.516 1 91.56 295 GLU B N 1
ATOM 7408 C CA . GLU B 1 295 ? -23.875 12.594 -4.379 1 91.56 295 GLU B CA 1
ATOM 7409 C C . GLU B 1 295 ? -24.281 11.852 -5.645 1 91.56 295 GLU B C 1
ATOM 7411 O O . GLU B 1 295 ? -23.578 10.945 -6.098 1 91.56 295 GLU B O 1
ATOM 7416 N N . ARG B 1 296 ? -25.359 12.227 -6.258 1 89.06 296 ARG B N 1
ATOM 7417 C CA . ARG B 1 296 ? -25.859 11.547 -7.457 1 89.06 296 ARG B CA 1
ATOM 7418 C C . ARG B 1 296 ? -24.906 11.766 -8.633 1 89.06 296 ARG B C 1
ATOM 7420 O O . ARG B 1 296 ? -24.703 10.859 -9.438 1 89.06 296 ARG B O 1
ATOM 7427 N N . LYS B 1 297 ? -24.438 12.922 -8.672 1 88.81 297 LYS B N 1
ATOM 7428 C CA . LYS B 1 297 ? -23.484 13.234 -9.734 1 88.81 297 LYS B C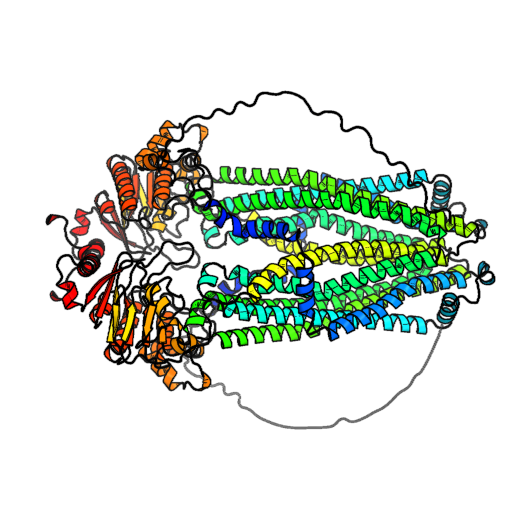A 1
ATOM 7429 C C . LYS B 1 297 ? -22.203 12.398 -9.602 1 88.81 297 LYS B C 1
ATOM 7431 O O . LYS B 1 297 ? -21.703 11.875 -10.594 1 88.81 297 LYS B O 1
ATOM 7436 N N . GLU B 1 298 ? -21.75 12.367 -8.422 1 90.75 298 GLU B N 1
ATOM 7437 C CA . GLU B 1 298 ? -20.516 11.633 -8.188 1 90.75 298 GLU B CA 1
ATOM 7438 C C . GLU B 1 298 ? -20.719 10.133 -8.359 1 90.75 298 GLU B C 1
ATOM 7440 O O . GLU B 1 298 ? -19.828 9.422 -8.828 1 90.75 298 GLU B O 1
ATOM 7445 N N . LEU B 1 299 ? -21.906 9.617 -8.023 1 93.62 299 LEU B N 1
ATOM 7446 C CA . LEU B 1 299 ? -22.219 8.219 -8.273 1 93.62 299 LEU B CA 1
ATOM 7447 C C . LEU B 1 299 ? -22.266 7.93 -9.773 1 93.62 299 LEU B C 1
ATOM 7449 O O . LEU B 1 299 ? -21.797 6.871 -10.211 1 93.62 299 LEU B O 1
ATOM 7453 N N . ALA B 1 300 ? -22.812 8.836 -10.539 1 92.31 300 ALA B N 1
ATOM 7454 C CA . ALA B 1 300 ? -22.875 8.672 -11.992 1 92.31 300 ALA B CA 1
ATOM 7455 C C . ALA B 1 300 ? -21.469 8.664 -12.602 1 92.31 300 ALA B C 1
ATOM 7457 O O . ALA B 1 300 ? -21.188 7.887 -13.523 1 92.31 300 ALA B O 1
ATOM 7458 N N . ALA B 1 301 ? -20.641 9.531 -12.078 1 90.56 301 ALA B N 1
ATOM 7459 C CA . ALA B 1 301 ? -19.266 9.578 -12.57 1 90.56 301 ALA B CA 1
ATOM 7460 C C . ALA B 1 301 ? -18.547 8.266 -12.305 1 90.56 301 ALA B C 1
ATOM 7462 O O . ALA B 1 301 ? -17.828 7.758 -13.164 1 90.56 301 ALA B O 1
ATOM 7463 N N . TYR B 1 302 ? -18.734 7.77 -11.141 1 94.06 302 TYR B N 1
ATOM 7464 C CA . TYR B 1 302 ? -18.125 6.488 -10.789 1 94.06 302 TYR B CA 1
ATOM 7465 C C . TYR B 1 302 ? -18.703 5.359 -11.633 1 94.06 302 TYR B C 1
ATOM 7467 O O . TYR B 1 302 ? -17.969 4.473 -12.078 1 94.06 302 TYR B O 1
ATOM 7475 N N . SER B 1 303 ? -19.984 5.387 -11.875 1 95.44 303 SER B N 1
ATOM 7476 C CA . SER B 1 303 ? -20.656 4.371 -12.68 1 95.44 303 SER B CA 1
ATOM 7477 C C . SER B 1 303 ? -20.141 4.371 -14.117 1 95.44 303 SER B C 1
ATOM 7479 O O . SER B 1 303 ? -20.078 3.322 -14.758 1 95.44 303 SER B O 1
ATOM 7481 N N . ASP B 1 304 ? -19.828 5.5 -14.547 1 94.56 304 ASP B N 1
ATOM 7482 C CA . ASP B 1 304 ? -19.297 5.598 -15.898 1 94.56 304 ASP B CA 1
ATOM 7483 C C . ASP B 1 304 ? -17.938 4.906 -16 1 94.56 304 ASP B C 1
ATOM 7485 O O . ASP B 1 304 ? -17.641 4.234 -17 1 94.56 304 ASP B O 1
ATOM 7489 N N . LYS B 1 305 ? -17.125 5.121 -15.023 1 94.31 305 LYS B N 1
ATOM 7490 C CA . LYS B 1 305 ? -15.82 4.465 -15.008 1 94.31 305 LYS B CA 1
ATOM 7491 C C . LYS B 1 305 ? -15.969 2.947 -14.898 1 94.31 305 LYS B C 1
ATOM 7493 O O . LYS B 1 305 ? -15.195 2.199 -15.5 1 94.31 305 LYS B O 1
ATOM 7498 N N . ILE B 1 306 ? -16.969 2.523 -14.203 1 95.44 306 ILE B N 1
ATOM 7499 C CA . ILE B 1 306 ? -17.234 1.098 -14.055 1 95.44 306 ILE B CA 1
ATOM 7500 C C . ILE B 1 306 ? -17.703 0.515 -15.383 1 95.44 306 ILE B C 1
ATOM 7502 O O . ILE B 1 306 ? -17.359 -0.623 -15.719 1 95.44 306 ILE B O 1
ATOM 7506 N N . ASN B 1 307 ? -18.438 1.295 -16.125 1 94.69 307 ASN B N 1
ATOM 7507 C CA . ASN B 1 307 ? -18.875 0.849 -17.438 1 94.69 307 ASN B CA 1
ATOM 7508 C C . ASN B 1 307 ? -17.703 0.709 -18.406 1 94.69 307 ASN B C 1
ATOM 7510 O O . ASN B 1 307 ? -17.719 -0.167 -19.266 1 94.69 307 ASN B O 1
ATOM 7514 N N . GLU B 1 308 ? -16.781 1.536 -18.25 1 93.94 308 GLU B N 1
ATOM 7515 C CA . GLU B 1 308 ? -15.578 1.41 -19.062 1 93.94 308 GLU B CA 1
ATOM 7516 C C . GLU B 1 308 ? -14.836 0.113 -18.75 1 93.94 308 GLU B C 1
ATOM 7518 O O . GLU B 1 308 ? -14.336 -0.554 -19.656 1 93.94 308 GLU B O 1
ATOM 7523 N N . ILE B 1 309 ? -14.766 -0.206 -17.516 1 94.19 309 ILE B N 1
ATOM 7524 C CA . ILE B 1 309 ? -14.133 -1.449 -17.094 1 94.19 309 ILE B CA 1
ATOM 7525 C C . ILE B 1 309 ? -14.867 -2.639 -17.703 1 94.19 309 ILE B C 1
ATOM 7527 O O . ILE B 1 309 ? -14.242 -3.596 -18.156 1 94.19 309 ILE B O 1
ATOM 7531 N N . TRP B 1 310 ? -16.188 -2.492 -17.797 1 94.5 310 TRP B N 1
ATOM 7532 C CA . TRP B 1 310 ? -17.016 -3.566 -18.344 1 94.5 310 TRP B CA 1
ATOM 7533 C C . TRP B 1 310 ? -16.703 -3.789 -19.828 1 94.5 310 TRP B C 1
ATOM 7535 O O . TRP B 1 310 ? -16.594 -4.93 -20.281 1 94.5 310 TRP B O 1
ATOM 7545 N N . GLN B 1 311 ? -16.516 -2.814 -20.562 1 94.75 311 GLN B N 1
ATOM 7546 C CA . GLN B 1 311 ? -16.25 -2.924 -21.984 1 94.75 311 GLN B CA 1
ATOM 7547 C C . GLN B 1 311 ? -14.898 -3.584 -22.25 1 94.75 311 GLN B C 1
ATOM 7549 O O . GLN B 1 311 ? -14.758 -4.398 -23.172 1 94.75 311 GLN B O 1
ATOM 7554 N N . ILE B 1 312 ? -13.992 -3.322 -21.469 1 94.06 312 ILE B N 1
ATOM 7555 C CA . ILE B 1 312 ? -12.664 -3.91 -21.609 1 94.06 312 ILE B CA 1
ATOM 7556 C C . ILE B 1 312 ? -12.688 -5.367 -21.156 1 94.06 312 ILE B C 1
ATOM 7558 O O . ILE B 1 312 ? -12.062 -6.23 -21.781 1 94.06 312 ILE B O 1
ATOM 7562 N N . SER B 1 313 ? -13.414 -5.609 -20.078 1 93.5 313 SER B N 1
ATOM 7563 C CA . SER B 1 313 ? -13.477 -6.957 -19.531 1 93.5 313 SER B CA 1
ATOM 7564 C C . SER B 1 313 ? -14.094 -7.934 -20.531 1 93.5 313 SER B C 1
ATOM 7566 O O . SER B 1 313 ? -13.695 -9.102 -20.594 1 93.5 313 SER B O 1
ATOM 7568 N N . LYS B 1 314 ? -15.055 -7.477 -21.312 1 93.75 314 LYS B N 1
ATOM 7569 C CA . LYS B 1 314 ? -15.672 -8.328 -22.328 1 93.75 314 LYS B CA 1
ATOM 7570 C C . LYS B 1 314 ? -14.648 -8.75 -23.375 1 93.75 314 LYS B C 1
ATOM 7572 O O . LYS B 1 314 ? -14.594 -9.93 -23.766 1 93.75 314 LYS B O 1
ATOM 7577 N N . LYS B 1 315 ? -13.867 -7.855 -23.781 1 93.5 315 LYS B N 1
ATOM 7578 C CA . LYS B 1 315 ? -12.836 -8.148 -24.781 1 93.5 315 LYS B CA 1
ATOM 7579 C C . LYS B 1 315 ? -11.742 -9.031 -24.203 1 93.5 315 LYS B C 1
ATOM 7581 O O . LYS B 1 315 ? -11.242 -9.938 -24.859 1 93.5 315 LYS B O 1
ATOM 7586 N N . GLU B 1 316 ? -11.406 -8.734 -22.969 1 91.25 316 GLU B N 1
ATOM 7587 C CA . GLU B 1 316 ? -10.406 -9.547 -22.281 1 91.25 316 GLU B CA 1
ATOM 7588 C C . GLU B 1 316 ? -10.883 -10.984 -22.094 1 91.25 316 GLU B C 1
ATOM 7590 O O . GLU B 1 316 ? -10.109 -11.93 -22.266 1 91.25 316 GLU B O 1
ATOM 7595 N N . GLY B 1 317 ? -12.203 -11.094 -21.719 1 91.19 317 GLY B N 1
ATOM 7596 C CA . GLY B 1 317 ? -12.766 -12.422 -21.531 1 91.19 317 GLY B CA 1
ATOM 7597 C C . GLY B 1 317 ? -12.773 -13.25 -22.797 1 91.19 317 GLY B C 1
ATOM 7598 O O . GLY B 1 317 ? -12.469 -14.445 -22.766 1 91.19 317 GLY B O 1
ATOM 7599 N N . LEU B 1 318 ? -13.016 -12.656 -23.922 1 91.25 318 LEU B N 1
ATOM 7600 C CA . LEU B 1 318 ? -13 -13.344 -25.219 1 91.25 318 LEU B CA 1
ATOM 7601 C C . LEU B 1 318 ? -11.586 -13.773 -25.578 1 91.25 318 LEU B C 1
ATOM 7603 O O . LEU B 1 318 ? -11.375 -14.891 -26.062 1 91.25 318 LEU B O 1
ATOM 7607 N N . ALA B 1 319 ? -10.688 -12.891 -25.359 1 88.31 319 ALA B N 1
ATOM 7608 C CA . ALA B 1 319 ? -9.297 -13.195 -25.656 1 88.31 319 ALA B CA 1
ATOM 7609 C C . ALA B 1 319 ? -8.781 -14.344 -24.781 1 88.31 319 ALA B C 1
ATOM 7611 O O . ALA B 1 319 ? -8.117 -15.25 -25.281 1 88.31 319 ALA B O 1
ATOM 7612 N N . LYS B 1 320 ? -9.078 -14.344 -23.516 1 88.31 320 LYS B N 1
ATOM 7613 C CA . LYS B 1 320 ? -8.664 -15.406 -22.594 1 88.31 320 LYS B CA 1
ATOM 7614 C C . LYS B 1 320 ? -9.305 -16.734 -22.969 1 88.31 320 LYS B C 1
ATOM 7616 O O . LYS B 1 320 ? -8.648 -17.781 -22.938 1 88.31 320 LYS B O 1
ATOM 7621 N N . GLY B 1 321 ? -10.617 -16.609 -23.297 1 88.81 321 GLY B N 1
ATOM 7622 C CA . GLY B 1 321 ? -11.305 -17.828 -23.719 1 88.81 321 GLY B CA 1
ATOM 7623 C C . GLY B 1 321 ? -10.672 -18.469 -24.938 1 88.81 321 GLY B C 1
ATOM 7624 O O . GLY B 1 321 ? -10.414 -19.672 -24.953 1 88.81 321 GLY B O 1
ATOM 7625 N N . PHE B 1 322 ? -10.289 -17.734 -25.875 1 88 322 PHE B N 1
ATOM 7626 C CA . PHE B 1 322 ? -9.672 -18.234 -27.094 1 88 322 PHE B CA 1
ATOM 7627 C C . PHE B 1 322 ? -8.273 -18.766 -26.812 1 88 322 PHE B C 1
ATOM 7629 O O . PHE B 1 322 ? -7.828 -19.734 -27.438 1 88 322 PHE B O 1
ATOM 7636 N N . MET B 1 323 ? -7.625 -18.094 -26 1 86.44 323 MET B N 1
ATOM 7637 C CA . MET B 1 323 ? -6.277 -18.547 -25.656 1 86.44 323 MET B CA 1
ATOM 7638 C C . MET B 1 323 ? -6.305 -19.906 -24.984 1 86.44 323 MET B C 1
ATOM 7640 O O . MET B 1 323 ? -5.641 -20.844 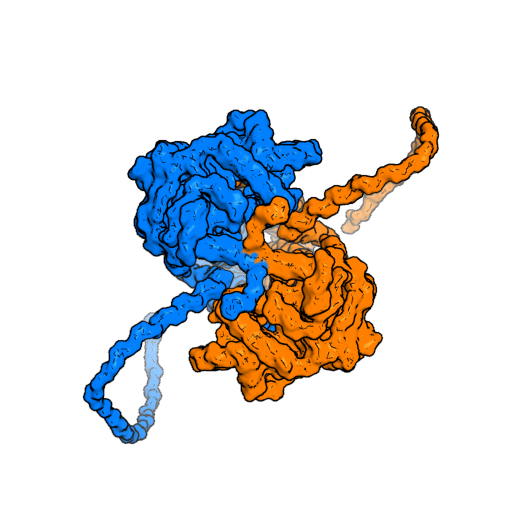-25.438 1 86.44 323 MET B O 1
ATOM 7644 N N . PHE B 1 324 ? -7.152 -20.016 -23.938 1 86.12 324 PHE B N 1
ATOM 7645 C CA . PHE B 1 324 ? -7.195 -21.266 -23.188 1 86.12 324 PHE B CA 1
ATOM 7646 C C . PHE B 1 324 ? -7.816 -22.375 -24.031 1 86.12 324 PHE B C 1
ATOM 7648 O O . PHE B 1 324 ? -7.383 -23.531 -23.969 1 86.12 324 PHE B O 1
ATOM 7655 N N . GLY B 1 325 ? -8.812 -21.969 -24.828 1 86.12 325 GLY B N 1
ATOM 7656 C CA . GLY B 1 325 ? -9.398 -22.953 -25.719 1 86.12 325 GLY B CA 1
ATOM 7657 C C . GLY B 1 325 ? -8.422 -23.453 -26.766 1 86.12 325 GLY B C 1
ATOM 7658 O O . GLY B 1 325 ? -8.336 -24.656 -27.016 1 86.12 325 GLY B O 1
ATOM 7659 N N . SER B 1 326 ? -7.648 -22.609 -27.328 1 86.69 326 SER B N 1
ATOM 7660 C CA . SER B 1 326 ? -6.664 -22.984 -28.328 1 86.69 326 SER B CA 1
ATOM 7661 C C . SER B 1 326 ? -5.543 -23.812 -27.719 1 86.69 326 SER B C 1
ATOM 7663 O O . SER B 1 326 ? -5.047 -24.75 -28.344 1 86.69 326 SER B O 1
ATOM 7665 N N . PHE B 1 327 ? -5.168 -23.5 -26.531 1 81.5 327 PHE B N 1
ATOM 7666 C CA . PHE B 1 327 ? -4.137 -24.25 -25.844 1 81.5 327 PHE B CA 1
ATOM 7667 C C . PHE B 1 327 ? -4.598 -25.672 -25.578 1 81.5 327 PHE B C 1
ATOM 7669 O O . PHE B 1 327 ? -3.836 -26.625 -25.766 1 81.5 327 PHE B O 1
ATOM 7676 N N . GLN B 1 328 ? -5.812 -25.734 -25.188 1 83.25 328 GLN B N 1
ATOM 7677 C CA . GLN B 1 328 ? -6.352 -27.062 -24.891 1 83.25 328 GLN B CA 1
ATOM 7678 C C . GLN B 1 328 ? -6.5 -27.875 -26.172 1 83.25 328 GLN B C 1
ATOM 7680 O O . GLN B 1 328 ? -6.18 -29.062 -26.188 1 83.25 328 GLN B O 1
ATOM 7685 N N . PHE B 1 329 ? -6.887 -27.297 -27.203 1 86.44 329 PHE B N 1
ATOM 7686 C CA . PHE B 1 329 ? -7.051 -27.969 -28.484 1 86.44 329 PHE B CA 1
ATOM 7687 C C . PHE B 1 329 ? -5.715 -28.5 -28.984 1 86.44 329 PHE B C 1
ATOM 7689 O O . PHE B 1 329 ? -5.605 -29.672 -29.375 1 86.44 329 PHE B O 1
ATOM 7696 N N . THR B 1 330 ? -4.73 -27.656 -28.922 1 82.31 330 THR B N 1
ATOM 7697 C CA . THR B 1 330 ? -3.406 -28.047 -29.391 1 82.31 330 THR B CA 1
ATOM 7698 C C . THR B 1 330 ? -2.814 -29.141 -28.5 1 82.31 330 THR B C 1
ATOM 7700 O O . THR B 1 330 ? -2.135 -30.047 -28.984 1 82.31 330 THR B O 1
ATOM 7703 N N . GLY B 1 331 ? -3.07 -29.062 -27.25 1 80 331 GLY B N 1
ATOM 7704 C CA . GLY B 1 331 ? -2.586 -30.078 -26.328 1 80 331 GLY B CA 1
ATOM 7705 C C . GLY B 1 331 ? -3.199 -31.453 -26.578 1 80 331 GLY B C 1
ATOM 7706 O O . GLY B 1 331 ? -2.488 -32.469 -26.609 1 80 331 GLY B O 1
ATOM 7707 N N . TYR B 1 332 ? -4.508 -31.516 -26.812 1 82.25 332 TYR B N 1
ATOM 7708 C CA . TYR B 1 332 ? -5.195 -32.781 -27.078 1 82.25 332 TYR B CA 1
ATOM 7709 C C . TYR B 1 332 ? -4.773 -33.344 -28.406 1 82.25 332 TYR B C 1
ATOM 7711 O O . TYR B 1 332 ? -4.586 -34.562 -28.531 1 82.25 332 TYR B O 1
ATOM 7719 N N . LEU B 1 333 ? -4.609 -32.469 -29.297 1 82.56 333 LEU B N 1
ATOM 7720 C CA . LEU B 1 333 ? -4.211 -32.938 -30.625 1 82.56 333 LEU B CA 1
ATOM 7721 C C . LEU B 1 333 ? -2.795 -33.5 -30.594 1 82.56 333 LEU B C 1
ATOM 7723 O O . LEU B 1 333 ? -2.5 -34.469 -31.281 1 82.56 333 LEU B O 1
ATOM 7727 N N . ALA B 1 334 ? -1.98 -32.875 -29.828 1 82.75 334 ALA B N 1
ATOM 7728 C CA . ALA B 1 334 ? -0.606 -33.344 -29.703 1 82.75 334 ALA B CA 1
ATOM 7729 C C . ALA B 1 334 ? -0.563 -34.719 -29.047 1 82.75 334 ALA B C 1
ATOM 7731 O O . ALA B 1 334 ? 0.102 -35.625 -29.547 1 82.75 334 ALA B O 1
ATOM 7732 N N . LEU B 1 335 ? -1.263 -34.906 -28 1 80.12 335 LEU B N 1
ATOM 7733 C CA . LEU B 1 335 ? -1.281 -36.188 -27.297 1 80.12 335 LEU B CA 1
ATOM 7734 C C . LEU B 1 335 ? -1.889 -37.281 -28.156 1 80.12 335 LEU B C 1
ATOM 7736 O O . LEU B 1 335 ? -1.374 -38.406 -28.203 1 80.12 335 LEU B O 1
ATOM 7740 N N . SER B 1 336 ? -2.977 -36.938 -28.859 1 81.94 336 SER B N 1
ATOM 7741 C CA . SER B 1 336 ? -3.631 -37.906 -29.719 1 81.94 336 SER B CA 1
ATOM 7742 C C . SER B 1 336 ? -2.732 -38.312 -30.891 1 81.94 336 SER B C 1
ATOM 7744 O O . SER B 1 336 ? -2.689 -39.469 -31.266 1 81.94 336 SER B O 1
ATOM 7746 N N . SER B 1 337 ? -2.027 -37.344 -31.406 1 83.25 337 SER B N 1
ATOM 7747 C CA . SER B 1 337 ? -1.135 -37.625 -32.531 1 83.25 337 SER B CA 1
ATOM 7748 C C . SER B 1 337 ? 0.018 -38.531 -32.094 1 83.25 337 SER B C 1
ATOM 7750 O O . SER B 1 337 ? 0.419 -39.438 -32.844 1 83.25 337 SER B O 1
ATOM 7752 N N . ILE B 1 338 ? 0.514 -38.344 -30.906 1 83.69 338 ILE B N 1
ATOM 7753 C CA . ILE B 1 338 ? 1.6 -39.156 -30.375 1 83.69 338 ILE B CA 1
ATOM 7754 C C . ILE B 1 338 ? 1.116 -40.594 -30.172 1 83.69 338 ILE B C 1
ATOM 7756 O O . ILE B 1 338 ? 1.802 -41.531 -30.547 1 83.69 338 ILE B O 1
ATOM 7760 N N . LEU B 1 339 ? -0.044 -40.719 -29.688 1 81.19 339 LEU B N 1
ATOM 7761 C CA . LEU B 1 339 ? -0.571 -42.031 -29.406 1 81.19 339 LEU B CA 1
ATOM 7762 C C . LEU B 1 339 ? -0.938 -42.781 -30.688 1 81.19 339 LEU B C 1
ATOM 7764 O O . LEU B 1 339 ? -0.702 -44 -30.812 1 81.19 339 LEU B O 1
ATOM 7768 N N . PHE B 1 340 ? -1.513 -42 -31.641 1 79.38 340 PHE B N 1
ATOM 7769 C CA . PHE B 1 340 ? -1.877 -42.625 -32.906 1 79.38 340 PHE B CA 1
ATOM 7770 C C . PHE B 1 340 ? -0.636 -43.094 -33.656 1 79.38 340 PHE B C 1
ATOM 7772 O O . PHE B 1 340 ? -0.577 -44.219 -34.125 1 79.38 340 PHE B O 1
ATOM 7779 N N . TYR B 1 341 ? 0.241 -42.188 -33.719 1 82.62 341 TYR B N 1
ATOM 7780 C CA . TYR B 1 341 ? 1.461 -42.531 -34.438 1 82.62 341 TYR B CA 1
ATOM 7781 C C . TYR B 1 341 ? 2.279 -43.562 -33.688 1 82.62 341 TYR B C 1
ATOM 7783 O O . TYR B 1 341 ? 2.871 -44.469 -34.281 1 82.62 341 TYR B O 1
ATOM 7791 N N . GLY B 1 342 ? 2.373 -43.469 -32.406 1 82.88 342 GLY B N 1
ATOM 7792 C CA . GLY B 1 342 ? 3.094 -44.406 -31.578 1 82.88 342 GLY B CA 1
ATOM 7793 C C . GLY B 1 342 ? 2.504 -45.812 -31.656 1 82.88 342 GLY B C 1
ATOM 7794 O O . GLY B 1 342 ? 3.238 -46.812 -31.734 1 82.88 342 GLY B O 1
ATOM 7795 N N . SER B 1 343 ? 1.173 -45.906 -31.625 1 79.69 343 SER B N 1
ATOM 7796 C CA . SER B 1 343 ? 0.506 -47.219 -31.688 1 79.69 343 SER B CA 1
ATOM 7797 C C . SER B 1 343 ? 0.725 -47.875 -33.031 1 79.69 343 SER B C 1
ATOM 7799 O O . SER B 1 343 ? 0.847 -49.094 -33.125 1 79.69 343 SER B O 1
ATOM 7801 N N . ASN B 1 344 ? 0.731 -47.031 -34.125 1 79.31 344 ASN B N 1
ATOM 7802 C CA . ASN B 1 344 ? 1.026 -47.562 -35.438 1 79.31 344 ASN B CA 1
ATOM 7803 C C . ASN B 1 344 ? 2.447 -48.125 -35.531 1 79.31 344 ASN B C 1
ATOM 7805 O O . ASN B 1 344 ? 2.689 -49.125 -36.188 1 79.31 344 ASN B O 1
ATOM 7809 N N . LEU B 1 345 ? 3.352 -47.5 -34.812 1 83.19 345 LEU B N 1
ATOM 7810 C CA . LEU B 1 345 ? 4.734 -47.969 -34.812 1 83.19 345 LEU B CA 1
ATOM 7811 C C . LEU B 1 345 ? 4.883 -49.25 -34 1 83.19 345 LEU B C 1
ATOM 7813 O O . LEU B 1 345 ? 5.73 -50.094 -34.312 1 83.19 345 LEU B O 1
ATOM 7817 N N . ILE B 1 346 ? 4.125 -49.406 -32.969 1 80.06 346 ILE B N 1
ATOM 7818 C CA . ILE B 1 346 ? 4.145 -50.625 -32.188 1 80.06 346 ILE B CA 1
ATOM 7819 C C . ILE B 1 346 ? 3.664 -51.812 -33.031 1 80.06 346 ILE B C 1
ATOM 7821 O O . ILE B 1 346 ? 4.227 -52.906 -32.969 1 80.06 346 ILE B O 1
ATOM 7825 N N . SER B 1 347 ? 2.549 -51.594 -33.812 1 77.38 347 SER B N 1
ATOM 7826 C CA . SER B 1 347 ? 2.01 -52.656 -34.656 1 77.38 347 SER B CA 1
ATOM 7827 C C . SER B 1 347 ? 3.037 -53.125 -35.688 1 77.38 347 SER B C 1
ATOM 7829 O O . SER B 1 347 ? 3.027 -54.281 -36.094 1 77.38 347 SER B O 1
ATOM 7831 N N . GLN B 1 348 ? 3.928 -52.188 -36.062 1 80.62 348 GLN B N 1
ATOM 7832 C CA . GLN B 1 348 ? 4.969 -52.562 -37.031 1 80.62 348 GLN B CA 1
ATOM 7833 C C . GLN B 1 348 ? 6.199 -53.125 -36.312 1 80.62 348 GLN B C 1
ATOM 7835 O O . GLN B 1 348 ? 7.145 -53.562 -36.969 1 80.62 348 GLN B O 1
ATOM 7840 N N . GLY B 1 349 ? 6.262 -53.125 -34.969 1 76.56 349 GLY B N 1
ATOM 7841 C CA . GLY B 1 349 ? 7.355 -53.688 -34.188 1 76.56 349 GLY B CA 1
ATOM 7842 C C . GLY B 1 349 ? 8.508 -52.75 -34 1 76.56 349 GLY B C 1
ATOM 7843 O O . GLY B 1 349 ? 9.602 -53.125 -33.594 1 76.56 349 GLY B O 1
ATOM 7844 N N . LEU B 1 350 ? 8.305 -51.5 -34.281 1 78.12 350 LEU B N 1
ATOM 7845 C CA . LEU B 1 350 ? 9.391 -50.531 -34.25 1 78.12 350 LEU B CA 1
ATOM 7846 C C . LEU B 1 350 ? 9.43 -49.812 -32.875 1 78.12 350 LEU B C 1
ATOM 7848 O O . LEU B 1 350 ? 10.43 -49.188 -32.562 1 78.12 350 LEU B O 1
ATOM 7852 N N . LEU B 1 351 ? 8.383 -49.969 -32.125 1 81.88 351 LEU B N 1
ATOM 7853 C CA . LEU B 1 351 ? 8.289 -49.312 -30.828 1 81.88 351 LEU B CA 1
ATOM 7854 C C . LEU B 1 351 ? 7.637 -50.219 -29.797 1 81.88 351 LEU B C 1
ATOM 7856 O O . LEU B 1 351 ? 6.805 -51.062 -30.156 1 81.88 351 LEU B O 1
ATOM 7860 N N . THR B 1 352 ? 8.141 -50.125 -28.578 1 80.19 352 THR B N 1
ATOM 7861 C CA . THR B 1 352 ? 7.539 -50.938 -27.516 1 80.19 352 THR B CA 1
ATOM 7862 C C . THR B 1 352 ? 6.535 -50.094 -26.719 1 80.19 352 THR B C 1
ATOM 7864 O O . THR B 1 352 ? 6.5 -48.875 -26.844 1 80.19 352 THR B O 1
ATOM 7867 N N . TYR B 1 353 ? 5.66 -50.812 -26 1 76.12 353 TYR B N 1
ATOM 7868 C CA . TYR B 1 353 ? 4.672 -50.125 -25.188 1 76.12 353 TYR B CA 1
ATOM 7869 C C . TYR B 1 353 ? 5.344 -49.281 -24.094 1 76.12 353 TYR B C 1
ATOM 7871 O O . TYR B 1 353 ? 4.875 -48.188 -23.766 1 76.12 353 TYR B O 1
ATOM 7879 N N . GLY B 1 354 ? 6.422 -49.75 -23.594 1 76.25 354 GLY B N 1
ATOM 7880 C CA . GLY B 1 354 ? 7.172 -49 -22.609 1 76.25 354 GLY B CA 1
ATOM 7881 C C . GLY B 1 354 ? 7.789 -47.75 -23.156 1 76.25 354 GLY B C 1
ATOM 7882 O O . GLY B 1 354 ? 7.762 -46.688 -22.5 1 76.25 354 GLY B O 1
ATOM 7883 N N . GLU B 1 355 ? 8.273 -47.875 -24.312 1 82.19 355 GLU B N 1
ATOM 7884 C CA . GLU B 1 355 ? 8.867 -46.688 -24.969 1 82.19 355 GLU B CA 1
ATOM 7885 C C . GLU B 1 355 ? 7.801 -45.656 -25.281 1 82.19 355 GLU B C 1
ATOM 7887 O O . GLU B 1 355 ? 8.055 -44.438 -25.188 1 82.19 355 GLU B O 1
ATOM 7892 N N . LEU B 1 356 ? 6.66 -46.094 -25.672 1 82.06 356 LEU B N 1
ATOM 7893 C CA . LEU B 1 356 ? 5.57 -45.156 -25.922 1 82.06 356 LEU B CA 1
ATOM 7894 C C . LEU B 1 356 ? 5.141 -44.469 -24.641 1 82.06 356 LEU B C 1
ATOM 7896 O O . LEU B 1 356 ? 4.926 -43.25 -24.641 1 82.06 356 LEU B O 1
ATOM 7900 N N . SER B 1 357 ? 5.02 -45.25 -23.594 1 78.94 357 SER B N 1
ATOM 7901 C CA . SER B 1 357 ? 4.633 -44.688 -22.312 1 78.94 357 SER B CA 1
ATOM 7902 C C . SER B 1 357 ? 5.664 -43.688 -21.828 1 78.94 357 SER B C 1
ATOM 7904 O O . SER B 1 357 ? 5.309 -42.594 -21.344 1 78.94 357 SER B O 1
ATOM 7906 N N . SER B 1 358 ? 6.883 -43.969 -21.969 1 82.62 358 SER B N 1
ATOM 7907 C CA . SER B 1 358 ? 7.938 -43.062 -21.578 1 82.62 358 SER B CA 1
ATOM 7908 C C . SER B 1 358 ? 7.91 -41.781 -22.438 1 82.62 358 SER B C 1
ATOM 7910 O O . SER B 1 358 ? 8.102 -40.688 -21.938 1 82.62 358 SER B O 1
ATOM 7912 N N . PHE B 1 359 ? 7.672 -41.969 -23.688 1 84.38 359 PHE B N 1
ATOM 7913 C CA . PHE B 1 359 ? 7.625 -40.844 -24.609 1 84.38 359 PHE B CA 1
ATOM 7914 C C . PHE B 1 359 ? 6.48 -39.906 -24.25 1 84.38 359 PHE B C 1
ATOM 7916 O O . PHE B 1 359 ? 6.645 -38.688 -24.281 1 84.38 359 PHE B O 1
ATOM 7923 N N . CYS B 1 360 ? 5.375 -40.469 -23.891 1 80.12 360 CYS B N 1
ATOM 7924 C CA . CYS B 1 360 ? 4.227 -39.656 -23.5 1 80.12 360 CYS B CA 1
ATOM 7925 C C . CYS B 1 360 ? 4.52 -38.844 -22.25 1 80.12 360 CYS B C 1
ATOM 7927 O O . CYS B 1 360 ? 4.191 -37.656 -22.172 1 80.12 360 CYS B O 1
ATOM 7929 N N . LEU B 1 361 ? 5.129 -39.469 -21.312 1 80.06 361 LEU B N 1
ATOM 7930 C CA . LEU B 1 361 ? 5.469 -38.781 -20.078 1 80.06 361 LEU B CA 1
ATOM 7931 C C . LEU B 1 361 ? 6.469 -37.656 -20.328 1 80.06 361 LEU B C 1
ATOM 7933 O O . LEU B 1 361 ? 6.336 -36.562 -19.766 1 80.06 361 LEU B O 1
ATOM 7937 N N . TYR B 1 362 ? 7.453 -37.938 -21.156 1 85.25 362 TYR B N 1
ATOM 7938 C CA . TYR B 1 362 ? 8.445 -36.906 -21.484 1 85.25 362 TYR B CA 1
ATOM 7939 C C . TYR B 1 362 ? 7.809 -35.75 -22.25 1 85.25 362 TYR B C 1
ATOM 7941 O O . TYR B 1 362 ? 8.203 -34.594 -22.062 1 85.25 362 TYR B O 1
ATOM 7949 N N . ALA B 1 363 ? 6.852 -36.094 -23.047 1 82.81 363 ALA B N 1
ATOM 7950 C CA . ALA B 1 363 ? 6.16 -35.031 -23.781 1 82.81 363 ALA B CA 1
ATOM 7951 C C . ALA B 1 363 ? 5.41 -34.094 -22.844 1 82.81 363 ALA B C 1
ATOM 7953 O O . ALA B 1 363 ? 5.438 -32.875 -23.016 1 82.81 363 ALA B O 1
ATOM 7954 N N . VAL B 1 364 ? 4.812 -34.688 -21.891 1 76.81 364 VAL B N 1
ATOM 7955 C CA . VAL B 1 364 ? 4.082 -33.906 -20.906 1 76.81 364 VAL B CA 1
ATOM 7956 C C . VAL B 1 364 ? 5.059 -33.062 -20.078 1 76.81 364 VAL B C 1
ATOM 7958 O O . VAL B 1 364 ? 4.809 -31.875 -19.828 1 76.81 364 VAL B O 1
ATOM 7961 N N . LEU B 1 365 ? 6.141 -33.594 -19.688 1 84.25 365 LEU B N 1
ATOM 7962 C CA . LEU B 1 365 ? 7.152 -32.906 -18.922 1 84.25 365 LEU B CA 1
ATOM 7963 C C . LEU B 1 365 ? 7.762 -31.766 -19.719 1 84.25 365 LEU B C 1
ATOM 7965 O O . LEU B 1 365 ? 8 -30.672 -19.188 1 84.25 365 LEU B O 1
ATOM 7969 N N . SER B 1 366 ? 7.988 -32.062 -20.938 1 83.25 366 SER B N 1
ATOM 7970 C CA . SER B 1 366 ? 8.555 -31.016 -21.812 1 83.25 366 SER B CA 1
ATOM 7971 C C . SER B 1 366 ? 7.594 -29.844 -21.969 1 83.25 366 SER B C 1
ATOM 7973 O O . SER B 1 366 ? 8.008 -28.688 -21.906 1 83.25 366 SER B O 1
ATOM 7975 N N . ALA B 1 367 ? 6.363 -30.156 -22.188 1 76 367 ALA B N 1
ATOM 7976 C CA . ALA B 1 367 ? 5.363 -29.109 -22.312 1 76 367 ALA B CA 1
ATOM 7977 C C . ALA B 1 367 ? 5.246 -28.297 -21.031 1 76 367 ALA B C 1
ATOM 7979 O O . ALA B 1 367 ? 5.137 -27.062 -21.078 1 76 367 ALA B O 1
ATOM 7980 N N . GLY B 1 368 ? 5.234 -28.953 -19.906 1 79.62 368 GLY B N 1
ATOM 7981 C CA . GLY B 1 368 ? 5.188 -28.281 -18.609 1 79.62 368 GLY B CA 1
ATOM 7982 C C . GLY B 1 368 ? 6.398 -27.406 -18.359 1 79.62 368 GLY B C 1
ATOM 7983 O O . GLY B 1 368 ? 6.277 -26.328 -17.766 1 79.62 368 GLY B O 1
ATOM 7984 N N . SER B 1 369 ? 7.508 -27.812 -18.781 1 85.69 369 SER B N 1
ATOM 7985 C CA . SER B 1 369 ? 8.742 -27.062 -18.578 1 85.69 369 SER B CA 1
ATOM 7986 C C . SER B 1 369 ? 8.734 -25.766 -19.391 1 85.69 369 SER B C 1
ATOM 7988 O O . SER B 1 369 ? 9.305 -24.75 -18.969 1 85.69 369 SER B O 1
ATOM 7990 N N . LEU B 1 370 ? 8.062 -25.812 -20.484 1 76.69 370 LEU B N 1
ATOM 7991 C CA . LEU B 1 370 ? 7.965 -24.609 -21.312 1 76.69 370 LEU B CA 1
ATOM 7992 C C . LEU B 1 370 ? 7.152 -23.531 -20.594 1 76.69 370 LEU B C 1
ATOM 7994 O O . LEU B 1 370 ? 7.516 -22.344 -20.641 1 76.69 370 LEU B O 1
ATOM 7998 N N . SER B 1 371 ? 6.117 -24 -20.031 1 76 371 SER B N 1
ATOM 7999 C CA . SER B 1 371 ? 5.305 -23.078 -19.25 1 76 371 SER B CA 1
ATOM 8000 C C . SER B 1 371 ? 6.078 -22.531 -18.047 1 76 371 SER B C 1
ATOM 8002 O O . SER B 1 371 ? 5.992 -21.344 -17.75 1 76 371 SER B O 1
ATOM 8004 N N . ALA B 1 372 ? 6.812 -23.406 -17.406 1 82.25 372 ALA B N 1
ATOM 8005 C CA . ALA B 1 372 ? 7.625 -23 -16.266 1 82.25 372 ALA B CA 1
ATOM 8006 C C . ALA B 1 372 ? 8.711 -22.016 -16.688 1 82.25 372 ALA B C 1
ATOM 8008 O O . ALA B 1 372 ? 9.047 -21.094 -15.93 1 82.25 372 ALA B O 1
ATOM 8009 N N . MET B 1 373 ? 9.172 -22.172 -17.875 1 81.06 373 MET B N 1
ATOM 8010 C CA . MET B 1 373 ? 10.195 -21.266 -18.391 1 81.06 373 MET B CA 1
ATOM 8011 C C . MET B 1 373 ? 9.633 -19.875 -18.609 1 81.06 373 MET B C 1
ATOM 8013 O O . MET B 1 373 ? 10.312 -18.875 -18.359 1 81.06 373 MET B O 1
ATOM 8017 N N . SER B 1 374 ? 8.484 -19.828 -19.078 1 75.19 374 SER B N 1
ATOM 8018 C CA . SER B 1 374 ? 7.836 -18.531 -19.266 1 75.19 374 SER B CA 1
ATOM 8019 C C . SER B 1 374 ? 7.637 -17.812 -17.922 1 75.19 374 SER B C 1
ATOM 8021 O O . SER B 1 374 ? 7.859 -16.609 -17.828 1 75.19 374 SER B O 1
ATOM 8023 N N . GLY B 1 375 ? 7.258 -18.656 -16.938 1 75 375 GLY B N 1
ATOM 8024 C CA . GLY B 1 375 ? 7.141 -18.094 -15.594 1 75 375 GLY B CA 1
ATOM 8025 C C . GLY B 1 375 ? 8.453 -17.578 -15.047 1 75 375 GLY B C 1
ATOM 8026 O O . GLY B 1 375 ? 8.508 -16.484 -14.469 1 75 375 GLY B O 1
ATOM 8027 N N . PHE B 1 376 ? 9.461 -18.25 -15.305 1 81.94 376 PHE B N 1
ATOM 8028 C CA . PHE B 1 376 ? 10.797 -17.844 -14.875 1 81.94 376 PHE B CA 1
ATOM 8029 C C . PHE B 1 376 ? 11.203 -16.547 -15.539 1 81.94 376 PHE B C 1
ATOM 8031 O O . PHE B 1 376 ? 11.742 -15.648 -14.883 1 81.94 376 PHE B O 1
ATOM 8038 N N . TYR B 1 377 ? 10.891 -16.484 -16.766 1 76.81 377 TYR B N 1
ATOM 8039 C CA . TYR B 1 377 ? 11.242 -15.281 -17.516 1 76.81 377 TYR B CA 1
ATOM 8040 C C . TYR B 1 377 ? 10.531 -14.062 -16.953 1 76.81 377 TYR B C 1
ATOM 8042 O O . TYR B 1 377 ? 11.141 -13 -16.781 1 76.81 377 TYR B O 1
ATOM 8050 N N . LEU B 1 378 ? 9.344 -14.219 -16.609 1 72.31 378 LEU B N 1
ATOM 8051 C CA . LEU B 1 378 ? 8.555 -13.117 -16.062 1 72.31 378 LEU B CA 1
ATOM 8052 C C . LEU B 1 378 ? 9.086 -12.688 -14.695 1 72.31 378 LEU B C 1
ATOM 8054 O O . LEU B 1 378 ? 9.211 -11.492 -14.43 1 72.31 378 LEU B O 1
ATOM 8058 N N . GLU B 1 379 ? 9.438 -13.68 -13.938 1 81.12 379 GLU B N 1
ATOM 8059 C CA . GLU B 1 379 ? 9.953 -13.383 -12.602 1 81.12 379 GLU B CA 1
ATOM 8060 C C . GLU B 1 379 ? 11.312 -12.695 -12.68 1 81.12 379 GLU B C 1
ATOM 8062 O O . GLU B 1 379 ? 11.625 -11.82 -11.867 1 81.12 379 GLU B O 1
ATOM 8067 N N . LEU B 1 380 ? 12.07 -13.109 -13.586 1 81.62 380 LEU B N 1
ATOM 8068 C CA . LEU B 1 380 ? 13.383 -12.5 -13.781 1 81.62 380 LEU B CA 1
ATOM 8069 C C . LEU B 1 380 ? 13.25 -11.047 -14.211 1 81.62 380 LEU B C 1
ATOM 8071 O O . LEU B 1 380 ? 14 -10.18 -13.742 1 81.62 380 LEU B O 1
ATOM 8075 N N . MET B 1 381 ? 12.289 -10.797 -15.07 1 80.56 381 MET B N 1
ATOM 8076 C CA . MET B 1 381 ? 12.07 -9.422 -15.523 1 80.56 381 MET B CA 1
ATOM 8077 C C . MET B 1 381 ? 11.562 -8.547 -14.391 1 80.56 381 MET B C 1
ATOM 8079 O O . MET B 1 381 ? 11.977 -7.391 -14.266 1 80.56 381 MET B O 1
ATOM 8083 N N . LYS B 1 382 ? 10.734 -9.148 -13.57 1 79.06 382 LYS B N 1
ATOM 8084 C CA . LYS B 1 382 ? 10.281 -8.43 -12.391 1 79.06 382 LYS B CA 1
ATOM 8085 C C . LYS B 1 382 ? 11.445 -8.094 -11.461 1 79.06 382 LYS B C 1
ATOM 8087 O O . LYS B 1 382 ? 11.523 -6.992 -10.922 1 79.06 382 LYS B O 1
ATOM 8092 N N . GLY B 1 383 ? 12.297 -9.062 -11.281 1 83.56 383 GLY B N 1
ATOM 8093 C CA . GLY B 1 383 ? 13.484 -8.859 -10.469 1 83.56 383 GLY B CA 1
ATOM 8094 C C . GLY B 1 383 ? 14.398 -7.777 -11.008 1 83.56 383 GLY B C 1
ATOM 8095 O O . GLY B 1 383 ? 14.922 -6.957 -10.25 1 83.56 383 GLY B O 1
ATOM 8096 N N . LEU B 1 384 ? 14.523 -7.711 -12.289 1 82.56 384 LEU B N 1
ATOM 8097 C CA . LEU B 1 384 ? 15.367 -6.703 -12.922 1 82.56 384 LEU B CA 1
ATOM 8098 C C . LEU B 1 384 ? 14.766 -5.309 -12.758 1 82.56 384 LEU B C 1
ATOM 8100 O O . LEU B 1 384 ? 15.492 -4.34 -12.539 1 82.56 384 LEU B O 1
ATOM 8104 N N . GLY B 1 385 ? 13.555 -5.207 -12.898 1 77.81 385 GLY B N 1
ATOM 8105 C CA . GLY B 1 385 ? 12.883 -3.941 -12.672 1 77.81 385 GLY B CA 1
ATOM 8106 C C . GLY B 1 385 ? 13.039 -3.432 -11.25 1 77.81 385 GLY B C 1
ATOM 8107 O O . GLY B 1 385 ? 13.344 -2.256 -11.039 1 77.81 385 GLY B O 1
ATOM 8108 N N . ALA B 1 386 ? 12.859 -4.332 -10.352 1 83.5 386 ALA B N 1
ATOM 8109 C CA . ALA B 1 386 ? 12.953 -3.982 -8.938 1 83.5 386 ALA B CA 1
ATOM 8110 C C . ALA B 1 386 ? 14.398 -3.672 -8.547 1 83.5 386 ALA B C 1
ATOM 8112 O O . ALA B 1 386 ? 14.641 -2.832 -7.68 1 83.5 386 ALA B O 1
ATOM 8113 N N . SER B 1 387 ? 15.32 -4.285 -9.164 1 86.31 387 SER B N 1
ATOM 8114 C CA . SER B 1 387 ? 16.734 -4.141 -8.82 1 86.31 387 SER B CA 1
ATOM 8115 C C . SER B 1 387 ? 17.266 -2.777 -9.242 1 86.31 387 SER B C 1
ATOM 8117 O O . SER B 1 387 ? 18.141 -2.219 -8.578 1 86.31 387 SER B O 1
ATOM 8119 N N . SER B 1 388 ? 16.781 -2.234 -10.305 1 84.19 388 SER B N 1
ATOM 8120 C CA . SER B 1 388 ? 17.266 -0.952 -10.797 1 84.19 388 SER B CA 1
ATOM 8121 C C . SER B 1 388 ? 17.094 0.145 -9.758 1 84.19 388 SER B C 1
ATOM 8123 O O . SER B 1 388 ? 18.016 0.905 -9.484 1 84.19 388 SER B O 1
ATOM 8125 N N . ARG B 1 389 ? 15.984 0.15 -9.156 1 82.38 389 ARG B N 1
ATOM 8126 C CA . ARG B 1 389 ? 15.703 1.152 -8.133 1 82.38 389 ARG B CA 1
ATOM 8127 C C . ARG B 1 389 ? 16.516 0.901 -6.875 1 82.38 389 ARG B C 1
ATOM 8129 O O . ARG B 1 389 ? 17 1.845 -6.246 1 82.38 389 ARG B O 1
ATOM 8136 N N . LEU B 1 390 ? 16.625 -0.273 -6.57 1 88.5 390 LEU B N 1
ATOM 8137 C CA . LEU B 1 390 ? 17.391 -0.645 -5.383 1 88.5 390 LEU B CA 1
ATOM 8138 C C . LEU B 1 390 ? 18.859 -0.324 -5.555 1 88.5 390 LEU B C 1
ATOM 8140 O O . LEU B 1 390 ? 19.516 0.154 -4.621 1 88.5 390 LEU B O 1
ATOM 8144 N N . PHE B 1 391 ? 19.391 -0.528 -6.734 1 88.75 391 PHE B N 1
ATOM 8145 C CA . PHE B 1 391 ? 20.797 -0.276 -6.996 1 88.75 391 PHE B CA 1
ATOM 8146 C C . PHE B 1 391 ? 21.078 1.222 -7.043 1 88.75 391 PHE B C 1
ATOM 8148 O O . PHE B 1 391 ? 22.156 1.668 -6.645 1 88.75 391 PHE B O 1
ATOM 8155 N N . GLU B 1 392 ? 20.109 1.939 -7.48 1 87.69 392 GLU B N 1
ATOM 8156 C CA . GLU B 1 392 ? 20.25 3.393 -7.461 1 87.69 392 GLU B CA 1
ATOM 8157 C C . GLU B 1 392 ? 20.406 3.91 -6.035 1 87.69 392 GLU B C 1
ATOM 8159 O O . GLU B 1 392 ? 21.234 4.781 -5.77 1 87.69 392 GLU B O 1
ATOM 8164 N N . LEU B 1 393 ? 19.656 3.309 -5.176 1 90.38 393 LEU B N 1
ATOM 8165 C CA . LEU B 1 393 ? 19.734 3.721 -3.777 1 90.38 393 LEU B CA 1
ATOM 8166 C C . LEU B 1 393 ? 21.016 3.227 -3.131 1 90.38 393 LEU B C 1
ATOM 8168 O O . LEU B 1 393 ? 21.641 3.943 -2.338 1 90.38 393 LEU B O 1
ATOM 8172 N N . LYS B 1 394 ? 21.375 2.074 -3.461 1 90.62 394 LYS B N 1
ATOM 8173 C CA . LYS B 1 394 ? 22.547 1.445 -2.871 1 90.62 394 LYS B CA 1
ATOM 8174 C C . LYS B 1 394 ? 23.828 2.152 -3.312 1 90.62 394 LYS B C 1
ATOM 8176 O O . LYS B 1 394 ? 24.766 2.32 -2.518 1 90.62 394 LYS B O 1
ATOM 8181 N N . ASN B 1 395 ? 23.828 2.609 -4.559 1 89.06 395 ASN B N 1
ATOM 8182 C CA . ASN B 1 395 ? 25.062 3.133 -5.121 1 89.06 395 ASN B CA 1
ATOM 8183 C C . ASN B 1 395 ? 25.094 4.656 -5.074 1 89.06 395 ASN B C 1
ATOM 8185 O O . ASN B 1 395 ? 26.094 5.27 -5.457 1 89.06 395 ASN B O 1
ATOM 8189 N N . ARG B 1 396 ? 24.125 5.23 -4.527 1 89.62 396 ARG B N 1
ATOM 8190 C CA . ARG B 1 396 ? 24.125 6.688 -4.445 1 89.62 396 ARG B CA 1
ATOM 8191 C C . ARG B 1 396 ? 25.109 7.184 -3.393 1 89.62 396 ARG B C 1
ATOM 8193 O O . ARG B 1 396 ? 25.125 6.676 -2.268 1 89.62 396 ARG B O 1
ATOM 8200 N N . GLU B 1 397 ? 25.891 8.062 -3.836 1 91 397 GLU B N 1
ATOM 8201 C CA . GLU B 1 397 ? 26.844 8.656 -2.904 1 91 397 GLU B CA 1
ATOM 8202 C C . GLU B 1 397 ? 26.312 9.969 -2.336 1 91 397 GLU B C 1
ATOM 8204 O O . GLU B 1 397 ? 25.828 10.82 -3.08 1 91 397 GLU B O 1
ATOM 8209 N N . PRO B 1 398 ? 26.359 10.047 -1.053 1 91.19 398 PRO B N 1
ATOM 8210 C CA . PRO B 1 398 ? 25.906 11.297 -0.44 1 91.19 398 PRO B CA 1
ATOM 8211 C C . PRO B 1 398 ? 26.734 12.508 -0.844 1 91.19 398 PRO B C 1
ATOM 8213 O O . PRO B 1 398 ? 27.953 12.383 -1.019 1 91.19 398 PRO B O 1
ATOM 8216 N N . ARG B 1 399 ? 26.156 13.656 -0.994 1 88.69 399 ARG B N 1
ATOM 8217 C CA . ARG B 1 399 ? 26.859 14.898 -1.317 1 88.69 399 ARG B CA 1
ATOM 8218 C C . ARG B 1 399 ? 27.641 15.414 -0.117 1 88.69 399 ARG B C 1
ATOM 8220 O O . ARG B 1 399 ? 28.703 16.031 -0.277 1 88.69 399 ARG B O 1
ATOM 8227 N N . ILE B 1 400 ? 27.047 15.18 1.054 1 92.56 400 ILE B N 1
ATOM 8228 C CA . ILE B 1 400 ? 27.703 15.547 2.305 1 92.56 400 ILE B CA 1
ATOM 8229 C C . ILE B 1 400 ? 28.125 14.281 3.055 1 92.56 400 ILE B C 1
ATOM 8231 O O . ILE B 1 400 ? 27.281 13.477 3.443 1 92.56 400 ILE B O 1
ATOM 8235 N N . PRO B 1 401 ? 29.375 14.102 3.211 1 89.88 401 PRO B N 1
ATOM 8236 C CA . PRO B 1 401 ? 29.828 12.891 3.9 1 89.88 401 PRO B CA 1
ATOM 8237 C C . PRO B 1 401 ? 29.453 12.883 5.379 1 89.88 401 PRO B C 1
ATOM 8239 O O . PRO B 1 401 ? 29.297 13.938 5.988 1 89.88 401 PRO B O 1
ATOM 8242 N N . LEU B 1 402 ? 29.328 11.742 5.934 1 88.88 402 LEU B N 1
ATOM 8243 C CA . LEU B 1 402 ? 29.031 11.609 7.355 1 88.88 402 LEU B CA 1
ATOM 8244 C C . LEU B 1 402 ? 30.266 11.867 8.211 1 88.88 402 LEU B C 1
ATOM 8246 O O . LEU B 1 402 ? 30.156 12.445 9.289 1 88.88 402 LEU B O 1
ATOM 8250 N N . GLU B 1 403 ? 31.25 11.336 7.668 1 88.56 403 GLU B N 1
ATOM 8251 C CA . GLU B 1 403 ? 32.5 11.469 8.398 1 88.56 403 GLU B CA 1
ATOM 8252 C C . GLU B 1 403 ? 33.625 11.938 7.484 1 88.56 403 GLU B C 1
ATOM 8254 O O . GLU B 1 403 ? 33.531 11.805 6.262 1 88.56 403 GLU B O 1
ATOM 8259 N N . GLY B 1 404 ? 34.469 12.719 8.062 1 87.69 404 GLY B N 1
ATOM 8260 C CA . GLY B 1 404 ? 35.594 13.203 7.305 1 87.69 404 GLY B CA 1
ATOM 8261 C C . GLY B 1 404 ? 35.875 14.68 7.523 1 87.69 404 GLY B C 1
ATOM 8262 O O . GLY B 1 404 ? 35 15.438 7.879 1 87.69 404 GLY B O 1
ATOM 8263 N N . GLY B 1 405 ? 37.031 15.062 7.609 1 90.38 405 GLY B N 1
ATOM 8264 C CA . GLY B 1 405 ? 37.469 16.453 7.781 1 90.38 405 GLY B CA 1
ATOM 8265 C C . GLY B 1 405 ? 38.125 16.703 9.117 1 90.38 405 GLY B C 1
ATOM 8266 O O . GLY B 1 405 ? 38.562 15.773 9.789 1 90.38 405 GLY B O 1
ATOM 8267 N N . VAL B 1 406 ? 38.062 18.031 9.391 1 93.5 406 VAL B N 1
ATOM 8268 C CA . VAL B 1 406 ? 38.719 18.453 10.609 1 93.5 406 VAL B CA 1
ATOM 8269 C C . VAL B 1 406 ? 37.75 18.391 11.781 1 93.5 406 VAL B C 1
ATOM 8271 O O . VAL B 1 406 ? 36.562 18.719 11.633 1 93.5 406 VAL B O 1
ATOM 8274 N N . GLN B 1 407 ? 38.25 17.906 12.914 1 92.81 407 GLN B N 1
ATOM 8275 C CA . GLN B 1 407 ? 37.406 17.781 14.094 1 92.81 407 GLN B CA 1
ATOM 8276 C C . GLN B 1 407 ? 37.469 19.047 14.953 1 92.81 407 GLN B C 1
ATOM 8278 O O . GLN B 1 407 ? 38.5 19.359 15.523 1 92.81 407 GLN B O 1
ATOM 8283 N N . ILE B 1 408 ? 36.406 19.75 14.898 1 88.19 408 ILE B N 1
ATOM 8284 C CA . ILE B 1 408 ? 36.281 20.938 15.734 1 88.19 408 ILE B CA 1
ATOM 8285 C C . ILE B 1 408 ? 35.062 20.766 16.672 1 88.19 408 ILE B C 1
ATOM 8287 O O . ILE B 1 408 ? 33.969 20.516 16.219 1 88.19 408 ILE B O 1
ATOM 8291 N N . GLY B 1 409 ? 35.312 20.797 17.984 1 81.25 409 GLY B N 1
ATOM 8292 C CA . GLY B 1 409 ? 34.25 20.516 18.922 1 81.25 409 GLY B CA 1
ATOM 8293 C C . GLY B 1 409 ? 33.781 21.734 19.703 1 81.25 409 GLY B C 1
ATOM 8294 O O . GLY B 1 409 ? 32.844 21.672 20.469 1 81.25 409 GLY B O 1
ATOM 8295 N N . ASN B 1 410 ? 34.5 22.875 19.484 1 86 410 ASN B N 1
ATOM 8296 C CA . ASN B 1 410 ? 34.125 24.094 20.203 1 86 410 ASN B CA 1
ATOM 8297 C C . ASN B 1 410 ? 34.406 25.344 19.375 1 86 410 ASN B C 1
ATOM 8299 O O . ASN B 1 410 ? 35.188 25.297 18.422 1 86 410 ASN B O 1
ATOM 8303 N N . VAL B 1 411 ? 33.625 26.328 19.703 1 89.75 411 VAL B N 1
ATOM 8304 C CA . VAL B 1 411 ? 33.812 27.625 19.078 1 89.75 411 VAL B CA 1
ATOM 8305 C C . VAL B 1 411 ? 34.594 28.547 20.031 1 89.75 411 VAL B C 1
ATOM 8307 O O . VAL B 1 411 ? 34.156 28.812 21.141 1 89.75 411 VAL B O 1
ATOM 8310 N N . LYS B 1 412 ? 35.688 29 19.594 1 89.62 412 LYS B N 1
ATOM 8311 C CA . LYS B 1 412 ? 36.531 29.844 20.453 1 89.62 412 LYS B CA 1
ATOM 8312 C C . LYS B 1 412 ? 36.312 31.328 20.172 1 89.62 412 LYS B C 1
ATOM 8314 O O . LYS B 1 412 ? 36.312 32.156 21.094 1 89.62 412 LYS B O 1
ATOM 8319 N N . ASP B 1 413 ? 36.062 31.578 18.953 1 90.94 413 ASP B N 1
ATOM 8320 C CA . ASP B 1 413 ? 35.938 33 18.578 1 90.94 413 ASP B CA 1
ATOM 8321 C C . ASP B 1 413 ? 34.531 33.312 18.078 1 90.94 413 ASP B C 1
ATOM 8323 O O . ASP B 1 413 ? 33.688 33.812 18.828 1 90.94 413 ASP B O 1
ATOM 8327 N N . THR B 1 414 ? 34.344 32.906 16.812 1 94.25 414 THR B N 1
ATOM 8328 C CA . THR B 1 414 ? 33.031 33.281 16.25 1 94.25 414 THR B CA 1
ATOM 8329 C C . THR B 1 414 ? 32.656 32.312 15.117 1 94.25 414 THR B C 1
ATOM 8331 O O . THR B 1 414 ? 33.5 31.641 14.555 1 94.25 414 THR B O 1
ATOM 8334 N N . ILE B 1 415 ? 31.406 32.188 14.953 1 95.94 415 ILE B N 1
ATOM 8335 C CA . ILE B 1 415 ? 30.859 31.562 13.75 1 95.94 415 ILE B CA 1
ATOM 8336 C C . ILE B 1 415 ? 30.422 32.656 12.773 1 95.94 415 ILE B C 1
ATOM 8338 O O . ILE B 1 415 ? 29.594 33.5 13.109 1 95.94 415 ILE B O 1
ATOM 8342 N N . ARG B 1 416 ? 30.969 32.625 11.555 1 96.38 416 ARG B N 1
ATOM 8343 C CA . ARG B 1 416 ? 30.719 33.719 10.609 1 96.38 416 ARG B CA 1
ATOM 8344 C C . ARG B 1 416 ? 30.016 33.219 9.359 1 96.38 416 ARG B C 1
ATOM 8346 O O . ARG B 1 416 ? 30.469 32.25 8.719 1 96.38 416 ARG B O 1
ATOM 8353 N N . PHE B 1 417 ? 28.859 33.75 9.141 1 96.88 417 PHE B N 1
ATOM 8354 C CA . PHE B 1 417 ? 28.188 33.594 7.859 1 96.88 417 PHE B CA 1
ATOM 8355 C C . PHE B 1 417 ? 28.656 34.625 6.852 1 96.88 417 PHE B C 1
ATOM 8357 O O . PHE B 1 417 ? 28.469 35.812 7.055 1 96.88 417 PHE B O 1
ATOM 8364 N N . GLU B 1 418 ? 29.281 34.125 5.785 1 96.38 418 GLU B N 1
ATOM 8365 C CA . GLU B 1 418 ? 29.844 35.031 4.797 1 96.38 418 GLU B CA 1
ATOM 8366 C C . GLU B 1 418 ? 29.109 34.938 3.463 1 96.38 418 GLU B C 1
ATOM 8368 O O . GLU B 1 418 ? 29.406 34.031 2.658 1 96.38 418 GLU B O 1
ATOM 8373 N N . HIS B 1 419 ? 28.25 35.906 3.16 1 95 419 HIS B N 1
ATOM 8374 C CA . HIS B 1 419 ? 27.516 36 1.905 1 95 419 HIS B CA 1
ATOM 8375 C C . HIS B 1 419 ? 26.891 34.656 1.518 1 95 419 HIS B C 1
ATOM 8377 O O . HIS B 1 419 ? 27.078 34.188 0.397 1 95 419 HIS B O 1
ATOM 8383 N N . VAL B 1 420 ? 26.25 34.156 2.43 1 95.81 420 VAL B N 1
ATOM 8384 C CA . VAL B 1 420 ? 25.688 32.812 2.25 1 95.81 420 VAL B CA 1
ATOM 8385 C C . VAL B 1 420 ? 24.406 32.906 1.403 1 95.81 420 VAL B C 1
ATOM 8387 O O . VAL B 1 420 ? 23.5 33.688 1.708 1 95.81 420 VAL B O 1
ATOM 8390 N N . ALA B 1 421 ? 24.375 32.156 0.306 1 95.25 421 ALA B N 1
ATOM 8391 C CA . ALA B 1 421 ? 23.203 31.969 -0.534 1 95.25 421 ALA B CA 1
ATOM 8392 C C . ALA B 1 421 ? 22.734 30.516 -0.508 1 95.25 421 ALA B C 1
ATOM 8394 O O . ALA B 1 421 ? 23.562 29.594 -0.46 1 95.25 421 ALA B O 1
ATOM 8395 N N . PHE B 1 422 ? 21.422 30.375 -0.448 1 94.25 422 PHE B N 1
ATOM 8396 C CA . PHE B 1 422 ? 20.906 29.016 -0.371 1 94.25 422 PHE B CA 1
ATOM 8397 C C . PHE B 1 422 ? 19.5 28.938 -0.942 1 94.25 422 PHE B C 1
ATOM 8399 O O . PHE B 1 422 ? 18.719 29.891 -0.811 1 94.25 422 PHE B O 1
ATOM 8406 N N . GLY B 1 423 ? 19.266 27.781 -1.573 1 90.75 423 GLY B N 1
ATOM 8407 C CA . GLY B 1 423 ? 17.938 27.422 -2.047 1 90.75 423 GLY B CA 1
ATOM 8408 C C . GLY B 1 423 ? 17.688 25.922 -2.045 1 90.75 423 GLY B C 1
ATOM 8409 O O . GLY B 1 423 ? 18.578 25.141 -2.365 1 90.75 423 GLY B O 1
ATOM 8410 N N . TYR B 1 424 ? 16.5 25.625 -1.462 1 85.88 424 TYR B N 1
ATOM 8411 C CA . TYR B 1 424 ? 16.125 24.219 -1.548 1 85.88 424 TYR B CA 1
ATOM 8412 C C . TYR B 1 424 ? 15.969 23.781 -3 1 85.88 424 TYR B C 1
ATOM 8414 O O . TYR B 1 424 ? 15.688 24.609 -3.873 1 85.88 424 TYR B O 1
ATOM 8422 N N . ALA B 1 425 ? 16.141 22.531 -3.182 1 77.56 425 ALA B N 1
ATOM 8423 C CA . ALA B 1 425 ? 16.062 22.031 -4.551 1 77.56 425 ALA B CA 1
ATOM 8424 C C . ALA B 1 425 ? 14.672 22.281 -5.145 1 77.56 425 ALA B C 1
ATOM 8426 O O . ALA B 1 425 ? 13.656 22.031 -4.48 1 77.56 425 ALA B O 1
ATOM 8427 N N . ASP B 1 426 ? 14.555 22.719 -6.266 1 65.25 426 ASP B N 1
ATOM 8428 C CA . ASP B 1 426 ? 13.344 22.891 -7.059 1 65.25 426 ASP B CA 1
ATOM 8429 C C . ASP B 1 426 ? 12.508 24.062 -6.535 1 65.25 426 ASP B C 1
ATOM 8431 O O . ASP B 1 426 ? 11.305 24.141 -6.785 1 65.25 426 ASP B O 1
ATOM 8435 N N . ARG B 1 427 ? 13.117 24.859 -5.594 1 73.25 427 ARG B N 1
ATOM 8436 C CA . ARG B 1 427 ? 12.438 26.047 -5.09 1 73.25 427 ARG B CA 1
ATOM 8437 C C . ARG B 1 427 ? 13.242 27.312 -5.379 1 73.25 427 ARG B C 1
ATOM 8439 O O . ARG B 1 427 ? 14.406 27.234 -5.793 1 73.25 427 ARG B O 1
ATOM 8446 N N . ASP B 1 428 ? 12.578 28.359 -5.234 1 74.94 428 ASP B N 1
ATOM 8447 C CA . ASP B 1 428 ? 13.258 29.656 -5.363 1 74.94 428 ASP B CA 1
ATOM 8448 C C . ASP B 1 428 ? 14.289 29.844 -4.25 1 74.94 428 ASP B C 1
ATOM 8450 O O . ASP B 1 428 ? 14.117 29.328 -3.145 1 74.94 428 ASP B O 1
ATOM 8454 N N . PRO B 1 429 ? 15.297 30.531 -4.688 1 86.12 429 PRO B N 1
ATOM 8455 C CA . PRO B 1 429 ? 16.312 30.781 -3.662 1 86.12 429 PRO B CA 1
ATOM 8456 C C . PRO B 1 429 ? 15.75 31.469 -2.426 1 86.12 429 PRO B C 1
ATOM 8458 O O . PRO B 1 429 ? 14.992 32.438 -2.551 1 86.12 429 PRO B O 1
ATOM 8461 N N . LEU B 1 430 ? 16.047 30.906 -1.339 1 86.75 430 LEU B N 1
ATOM 8462 C CA . LEU B 1 430 ? 15.562 31.422 -0.062 1 86.75 430 LEU B CA 1
ATOM 8463 C C . LEU B 1 430 ? 16.453 32.562 0.439 1 86.75 430 LEU B C 1
ATOM 8465 O O . LEU B 1 430 ? 15.961 33.594 0.908 1 86.75 430 LEU B O 1
ATOM 8469 N N . PHE B 1 431 ? 17.828 32.312 0.335 1 90.12 431 PHE B N 1
ATOM 8470 C CA . PHE B 1 431 ? 18.812 33.312 0.758 1 90.12 431 PHE B CA 1
ATOM 8471 C C . PHE B 1 431 ? 19.609 33.812 -0.437 1 90.12 431 PHE B C 1
ATOM 8473 O O . PHE B 1 431 ? 20.031 33.031 -1.298 1 90.12 431 PHE B O 1
ATOM 8480 N N . HIS B 1 432 ? 19.781 35.125 -0.451 1 90.19 432 HIS B N 1
ATOM 8481 C CA . HIS B 1 432 ? 20.609 35.719 -1.494 1 90.19 432 HIS B CA 1
ATOM 8482 C C . HIS B 1 432 ? 21.953 36.156 -0.938 1 90.19 432 HIS B C 1
ATOM 8484 O O . HIS B 1 432 ? 22.969 36.125 -1.642 1 90.19 432 HIS B O 1
ATOM 8490 N N . ASN B 1 433 ? 21.812 36.688 0.239 1 91.5 433 ASN B N 1
ATOM 8491 C CA . ASN B 1 433 ? 23.031 37.188 0.864 1 91.5 433 ASN B CA 1
ATOM 8492 C C . ASN B 1 433 ? 22.875 37.312 2.379 1 91.5 433 ASN B C 1
ATOM 8494 O O . ASN B 1 433 ? 22.562 38.375 2.893 1 91.5 433 ASN B O 1
ATOM 8498 N N . ILE B 1 434 ? 23.25 36.281 3.07 1 94.25 434 ILE B N 1
ATOM 8499 C CA . ILE B 1 434 ? 23.188 36.281 4.527 1 94.25 434 ILE B CA 1
ATOM 8500 C C . ILE B 1 434 ? 24.594 36.438 5.109 1 94.25 434 ILE B C 1
ATOM 8502 O O . ILE B 1 434 ? 25.469 35.594 4.871 1 94.25 434 ILE B O 1
ATOM 8506 N N . SER B 1 435 ? 24.812 37.531 5.773 1 96.06 435 SER B N 1
ATOM 8507 C CA . SER B 1 435 ? 26.094 37.781 6.426 1 96.06 435 SER B CA 1
ATOM 8508 C C . SER B 1 435 ? 25.906 38.281 7.855 1 96.06 435 SER B C 1
ATOM 8510 O O . SER B 1 435 ? 25.281 39.312 8.07 1 96.06 435 SER B O 1
ATOM 8512 N N . PHE B 1 436 ? 26.375 37.562 8.836 1 95.62 436 PHE B N 1
ATOM 8513 C CA . PHE B 1 436 ? 26.375 37.969 10.234 1 95.62 436 PHE B CA 1
ATOM 8514 C C . PHE B 1 436 ? 27.297 37.062 11.062 1 95.62 436 PHE B C 1
ATOM 8516 O O . PHE B 1 436 ? 27.781 36.062 10.578 1 95.62 436 PHE B O 1
ATOM 8523 N N . ASP B 1 437 ? 27.531 37.438 12.297 1 95.44 437 ASP B N 1
ATOM 8524 C CA . ASP B 1 437 ? 28.422 36.688 13.188 1 95.44 437 ASP B CA 1
ATOM 8525 C C . ASP B 1 437 ? 27.672 36.219 14.422 1 95.44 437 ASP B C 1
ATOM 8527 O O . ASP B 1 437 ? 26.75 36.875 14.906 1 95.44 437 ASP B O 1
ATOM 8531 N N . VAL B 1 438 ? 28.125 35.062 14.836 1 95.12 438 VAL B N 1
ATOM 8532 C CA . VAL B 1 438 ? 27.688 34.5 16.109 1 95.12 438 VAL B CA 1
ATOM 8533 C C . VAL B 1 438 ? 28.859 34.406 17.078 1 95.12 438 VAL B C 1
ATOM 8535 O O . VAL B 1 438 ? 29.594 33.406 17.078 1 95.12 438 VAL B O 1
ATOM 8538 N N . PRO B 1 439 ? 28.938 35.375 17.906 1 93.75 439 PRO B N 1
ATOM 8539 C CA . PRO B 1 439 ? 30.094 35.406 18.828 1 93.75 439 PRO B CA 1
ATOM 8540 C C . PRO B 1 439 ? 30.062 34.25 19.844 1 93.75 439 PRO B C 1
ATOM 8542 O O . PRO B 1 439 ? 28.984 33.906 20.344 1 93.75 439 PRO B O 1
ATOM 8545 N N . ALA B 1 440 ? 31.25 33.75 20.203 1 92.75 440 ALA B N 1
ATOM 8546 C CA . ALA B 1 440 ? 31.375 32.656 21.141 1 92.75 440 ALA B CA 1
ATOM 8547 C C . ALA B 1 440 ? 30.953 33.062 22.547 1 92.75 440 ALA B C 1
ATOM 8549 O O . ALA B 1 440 ? 31.25 34.188 22.984 1 92.75 440 ALA B O 1
ATOM 8550 N N . GLY B 1 441 ? 30.125 32.188 23.156 1 88.44 441 GLY B N 1
ATOM 8551 C CA . GLY B 1 441 ? 29.75 32.406 24.547 1 88.44 441 GLY B CA 1
ATOM 8552 C C . GLY B 1 441 ? 28.625 33.406 24.703 1 88.44 441 GLY B C 1
ATOM 8553 O O . GLY B 1 441 ? 28.359 33.875 25.812 1 88.44 441 GLY B O 1
ATOM 8554 N N . LYS B 1 442 ? 28.047 33.812 23.641 1 90.12 442 LYS B N 1
ATOM 8555 C CA . LYS B 1 442 ? 26.953 34.781 23.672 1 90.12 442 LYS B CA 1
ATOM 8556 C C . LYS B 1 442 ? 25.688 34.188 23.094 1 90.12 442 LYS B C 1
ATOM 8558 O O . LYS B 1 442 ? 25.719 33.125 22.453 1 90.12 442 LYS B O 1
ATOM 8563 N N . ILE B 1 443 ? 24.609 34.844 23.406 1 90.75 443 ILE B N 1
ATOM 8564 C CA . ILE B 1 443 ? 23.312 34.438 22.922 1 90.75 443 ILE B CA 1
ATOM 8565 C C . ILE B 1 443 ? 22.906 35.281 21.703 1 90.75 443 ILE B C 1
ATOM 8567 O O . ILE B 1 443 ? 22.797 36.5 21.797 1 90.75 443 ILE B O 1
ATOM 8571 N N . THR B 1 444 ? 22.781 34.625 20.594 1 92.69 444 THR B N 1
ATOM 8572 C CA . THR B 1 444 ? 22.344 35.281 19.375 1 92.69 444 THR B CA 1
ATOM 8573 C C . THR B 1 444 ? 20.922 34.844 19.016 1 92.69 444 THR B C 1
ATOM 8575 O O . THR B 1 444 ? 20.656 33.656 18.844 1 92.69 444 THR B O 1
ATOM 8578 N N . ALA B 1 445 ? 20 35.781 18.859 1 92 445 ALA B N 1
ATOM 8579 C CA . ALA B 1 445 ? 18.625 35.5 18.469 1 92 445 ALA B CA 1
ATOM 8580 C C . ALA B 1 445 ? 18.391 35.844 17 1 92 445 ALA B C 1
ATOM 8582 O O . ALA B 1 445 ? 18.781 36.938 16.547 1 92 445 ALA B O 1
ATOM 8583 N N . VAL B 1 446 ? 17.859 34.938 16.312 1 92.44 446 VAL B N 1
ATOM 8584 C CA . VAL B 1 446 ? 17.484 35.188 14.922 1 92.44 446 VAL B CA 1
ATOM 8585 C C . VAL B 1 446 ? 15.977 35.375 14.82 1 92.44 446 VAL B C 1
ATOM 8587 O O . VAL B 1 446 ? 15.195 34.531 15.219 1 92.44 446 VAL B O 1
ATOM 8590 N N . VAL B 1 447 ? 15.578 36.562 14.258 1 89.19 447 VAL B N 1
ATOM 8591 C CA . VAL B 1 447 ? 14.164 36.906 14.188 1 89.19 447 VAL B CA 1
ATOM 8592 C C . VAL B 1 447 ? 13.789 37.312 12.766 1 89.19 447 VAL B C 1
ATOM 8594 O O . VAL B 1 447 ? 14.656 37.719 11.977 1 89.19 447 VAL B O 1
ATOM 8597 N N . GLY B 1 448 ? 12.586 37.094 12.445 1 84.5 448 GLY B N 1
ATOM 8598 C CA . GLY B 1 448 ? 12.062 37.406 11.125 1 84.5 448 GLY B CA 1
ATOM 8599 C C . GLY B 1 448 ? 10.641 36.938 10.914 1 84.5 448 GLY B C 1
ATOM 8600 O O . GLY B 1 448 ? 10.078 36.25 11.773 1 84.5 448 GLY B O 1
ATOM 8601 N N . SER B 1 449 ? 10.164 37.312 9.789 1 76.81 449 SER B N 1
ATOM 8602 C CA . SER B 1 449 ? 8.805 36.875 9.453 1 76.81 449 SER B CA 1
ATOM 8603 C C . SER B 1 449 ? 8.727 35.375 9.195 1 76.81 449 SER B C 1
ATOM 8605 O O . SER B 1 449 ? 9.758 34.719 8.992 1 76.81 449 SER B O 1
ATOM 8607 N N . SER B 1 450 ? 7.547 34.812 9.344 1 71.19 450 SER B N 1
ATOM 8608 C CA . SER B 1 450 ? 7.363 33.406 9.023 1 71.19 450 SER B CA 1
ATOM 8609 C C . SER B 1 450 ? 7.781 33.094 7.586 1 71.19 450 SER B C 1
ATOM 8611 O O . SER B 1 450 ? 7.453 33.875 6.668 1 71.19 450 SER B O 1
ATOM 8613 N N . GLY B 1 451 ? 8.547 32.125 7.387 1 74.25 451 GLY B N 1
ATOM 8614 C CA . GLY B 1 451 ? 9 31.734 6.062 1 74.25 451 GLY B CA 1
ATOM 8615 C C . GLY B 1 451 ? 10.258 32.438 5.621 1 74.25 451 GLY B C 1
ATOM 8616 O O . GLY B 1 451 ? 10.719 32.281 4.496 1 74.25 451 GLY B O 1
ATOM 8617 N N . SER B 1 452 ? 10.719 33.25 6.504 1 78.94 452 SER B N 1
ATOM 8618 C CA . SER B 1 452 ? 11.898 34.031 6.125 1 78.94 452 SER B CA 1
ATOM 8619 C C . SER B 1 452 ? 13.141 33.156 6.07 1 78.94 452 SER B C 1
ATOM 8621 O O . SER B 1 452 ? 14.18 33.594 5.551 1 78.94 452 SER B O 1
ATOM 8623 N N . GLY B 1 453 ? 13.07 31.938 6.578 1 85.31 453 GLY B N 1
ATOM 8624 C CA . GLY B 1 453 ? 14.18 31 6.469 1 85.31 453 GLY B CA 1
ATOM 8625 C C . GLY B 1 453 ? 14.953 30.828 7.766 1 85.31 453 GLY B C 1
ATOM 8626 O O . GLY B 1 453 ? 16.078 30.328 7.77 1 85.31 453 GLY B O 1
ATOM 8627 N N . LYS B 1 454 ? 14.477 31.25 8.836 1 87.62 454 LYS B N 1
ATOM 8628 C CA . LYS B 1 454 ? 15.141 31.188 10.133 1 87.62 454 LYS B CA 1
ATOM 8629 C C . LYS B 1 454 ? 15.594 29.766 10.445 1 87.62 454 LYS B C 1
ATOM 8631 O O . LYS B 1 454 ? 16.734 29.531 10.844 1 87.62 454 LYS B O 1
ATOM 8636 N N . SER B 1 455 ? 14.703 28.797 10.195 1 88.06 455 SER B N 1
ATOM 8637 C CA . SER B 1 455 ? 15.023 27.406 10.469 1 88.06 455 SER B CA 1
ATOM 8638 C C . SER B 1 455 ? 16.109 26.891 9.523 1 88.06 455 SER B C 1
ATOM 8640 O O . SER B 1 455 ? 16.891 26.016 9.891 1 88.06 455 SER B O 1
ATOM 8642 N N . THR B 1 456 ? 16.156 27.469 8.367 1 91.75 456 THR B N 1
ATOM 8643 C CA . THR B 1 456 ? 17.172 27.078 7.383 1 91.75 456 THR B CA 1
ATOM 8644 C C . THR B 1 456 ? 18.562 27.484 7.855 1 91.75 456 THR B C 1
ATOM 8646 O O . THR B 1 456 ? 19.547 26.797 7.582 1 91.75 456 THR B O 1
ATOM 8649 N N . ILE B 1 457 ? 18.578 28.578 8.562 1 93.5 457 ILE B N 1
ATOM 8650 C CA . ILE B 1 457 ? 19.859 29.016 9.102 1 93.5 457 ILE B CA 1
ATOM 8651 C C . ILE B 1 457 ? 20.406 27.984 10.086 1 93.5 457 ILE B C 1
ATOM 8653 O O . ILE B 1 457 ? 21.594 27.641 10.055 1 93.5 457 ILE B O 1
ATOM 8657 N N . ALA B 1 458 ? 19.531 27.469 10.914 1 92.5 458 ALA B N 1
ATOM 8658 C CA . ALA B 1 458 ? 19.922 26.406 11.852 1 92.5 458 ALA B CA 1
ATOM 8659 C C . ALA B 1 458 ? 20.375 25.156 11.109 1 92.5 458 ALA B C 1
ATOM 8661 O O . ALA B 1 458 ? 21.359 24.516 11.492 1 92.5 458 ALA B O 1
ATOM 8662 N N . SER B 1 459 ? 19.703 24.812 10.07 1 93.62 459 SER B N 1
ATOM 8663 C CA . SER B 1 459 ? 20.031 23.625 9.281 1 93.62 459 SER B CA 1
ATOM 8664 C C . SER B 1 459 ? 21.391 23.766 8.602 1 93.62 459 SER B C 1
ATOM 8666 O O . SER B 1 459 ? 22.125 22.781 8.477 1 93.62 459 SER B O 1
ATOM 8668 N N . LEU B 1 460 ? 21.656 24.969 8.148 1 95 460 LEU B N 1
ATOM 8669 C CA . LEU B 1 460 ? 22.938 25.219 7.516 1 95 460 LEU B CA 1
ATOM 8670 C C . LEU B 1 460 ? 24.078 25.156 8.531 1 95 460 LEU B C 1
ATOM 8672 O O . LEU B 1 460 ? 25.156 24.625 8.234 1 95 460 LEU B O 1
ATOM 8676 N N . LEU B 1 461 ? 23.766 25.688 9.695 1 94.88 461 LEU B N 1
ATOM 8677 C CA . LEU B 1 461 ? 24.766 25.656 10.75 1 94.88 461 LEU B CA 1
ATOM 8678 C C . LEU B 1 461 ? 25.094 24.234 11.156 1 94.88 461 LEU B C 1
ATOM 8680 O O . LEU B 1 461 ? 26.234 23.906 11.492 1 94.88 461 LEU B O 1
ATOM 8684 N N . LEU B 1 462 ? 24.125 23.391 11.102 1 94.69 462 LEU B N 1
ATOM 8685 C CA . LEU B 1 462 ? 24.297 21.969 11.414 1 94.69 462 LEU B CA 1
ATOM 8686 C C . LEU B 1 462 ? 24.844 21.203 10.219 1 94.69 462 LEU B C 1
ATOM 8688 O O . LEU B 1 462 ? 25.062 20 10.297 1 94.69 462 LEU B O 1
ATOM 8692 N N . ARG B 1 463 ? 25 21.844 9.156 1 95 463 ARG B N 1
ATOM 8693 C CA . ARG B 1 463 ? 25.469 21.328 7.879 1 95 463 ARG B CA 1
ATOM 8694 C C . ARG B 1 463 ? 24.578 20.172 7.398 1 95 463 ARG B C 1
ATOM 8696 O O . ARG B 1 463 ? 25.078 19.156 6.934 1 95 463 ARG B O 1
ATOM 8703 N N . LEU B 1 464 ? 23.391 20.297 7.684 1 93.69 464 LEU B N 1
ATOM 8704 C CA . LEU B 1 464 ? 22.438 19.391 7.051 1 93.69 464 LEU B CA 1
ATOM 8705 C C . LEU B 1 464 ? 22.328 19.672 5.555 1 93.69 464 LEU B C 1
ATOM 8707 O O . LEU B 1 464 ? 21.953 18.797 4.777 1 93.69 464 LEU B O 1
ATOM 8711 N N . TYR B 1 465 ? 22.578 20.938 5.227 1 94 465 TYR B N 1
ATOM 8712 C CA . TYR B 1 465 ? 22.672 21.422 3.854 1 94 465 TYR B CA 1
ATOM 8713 C C . TYR B 1 465 ? 23.938 22.234 3.654 1 94 465 TYR B C 1
ATOM 8715 O O . TYR B 1 465 ? 24.484 22.812 4.609 1 94 465 TYR B O 1
ATOM 8723 N N . ASP B 1 466 ? 24.344 22.234 2.439 1 94.19 466 ASP B N 1
ATOM 8724 C CA . ASP B 1 466 ? 25.453 23.109 2.074 1 94.19 466 ASP B CA 1
ATOM 8725 C C . ASP B 1 466 ? 24.938 24.344 1.327 1 94.19 466 ASP B C 1
ATOM 8727 O O . ASP B 1 466 ? 24.016 24.25 0.52 1 94.19 466 ASP B O 1
ATOM 8731 N N . PRO B 1 467 ? 25.547 25.422 1.727 1 94.62 467 PRO B N 1
ATOM 8732 C CA . PRO B 1 467 ? 25.141 26.625 0.996 1 94.62 467 PRO B CA 1
ATOM 8733 C C . PRO B 1 467 ? 25.453 26.547 -0.498 1 94.62 467 PRO B C 1
ATOM 8735 O O . PRO B 1 467 ? 26.391 25.844 -0.901 1 94.62 467 PRO B O 1
ATOM 8738 N N . THR B 1 468 ? 24.672 27.188 -1.29 1 92.81 468 THR B N 1
ATOM 8739 C CA . THR B 1 468 ? 24.859 27.234 -2.734 1 92.81 468 THR B CA 1
ATOM 8740 C C . THR B 1 468 ? 26.047 28.125 -3.096 1 92.81 468 THR B C 1
ATOM 8742 O O . THR B 1 468 ? 26.844 27.781 -3.98 1 92.81 468 THR B O 1
ATOM 8745 N N . SER B 1 469 ? 26.047 29.25 -2.498 1 93.38 469 SER B N 1
ATOM 8746 C CA . SER B 1 469 ? 27.188 30.156 -2.598 1 93.38 469 SER B CA 1
ATOM 8747 C C . SER B 1 469 ? 27.516 30.781 -1.243 1 93.38 469 SER B C 1
ATOM 8749 O O . SER B 1 469 ? 26.703 30.75 -0.323 1 93.38 469 SER B O 1
ATOM 8751 N N . GLY B 1 470 ? 28.75 31.188 -1.13 1 94.75 470 GLY B N 1
ATOM 8752 C CA . GLY B 1 470 ? 29.203 31.672 0.157 1 94.75 470 GLY B CA 1
ATOM 8753 C C . GLY B 1 470 ? 29.75 30.578 1.061 1 94.75 470 GLY B C 1
ATOM 8754 O O . GLY B 1 470 ? 30 29.469 0.607 1 94.75 470 GLY B O 1
ATOM 8755 N N . ARG B 1 471 ? 30.062 30.953 2.273 1 95.94 471 ARG B N 1
ATOM 8756 C CA . ARG B 1 471 ? 30.594 29.938 3.174 1 95.94 471 ARG B CA 1
ATOM 8757 C C . ARG B 1 471 ? 30.312 30.281 4.629 1 95.94 471 ARG B C 1
ATOM 8759 O O . ARG B 1 471 ? 30.031 31.438 4.953 1 95.94 471 ARG B O 1
ATOM 8766 N N . ILE B 1 472 ? 30.266 29.359 5.453 1 96.69 472 ILE B N 1
ATOM 8767 C CA . ILE B 1 472 ? 30.141 29.469 6.902 1 96.69 472 ILE B CA 1
ATOM 8768 C C . ILE B 1 472 ? 31.453 29.078 7.57 1 96.69 472 ILE B C 1
ATOM 8770 O O . ILE B 1 472 ? 31.969 27.969 7.348 1 96.69 472 ILE B O 1
ATOM 8774 N N . LEU B 1 473 ? 31.953 30.016 8.32 1 96.75 473 LEU B N 1
ATOM 8775 C CA . LEU B 1 473 ? 33.25 29.797 8.938 1 96.75 473 LEU B CA 1
ATOM 8776 C C . LEU B 1 473 ? 33.125 29.625 10.453 1 96.75 473 LEU B C 1
ATOM 8778 O O . LEU B 1 473 ? 32.438 30.422 11.109 1 96.75 473 LEU B O 1
ATOM 8782 N N . VAL B 1 474 ? 33.75 28.594 10.984 1 96 474 VAL B N 1
ATOM 8783 C CA . VAL B 1 474 ? 33.875 28.375 12.422 1 96 474 VAL B CA 1
ATOM 8784 C C . VAL B 1 474 ? 35.312 28.656 12.867 1 96 474 VAL B C 1
ATOM 8786 O O . VAL B 1 474 ? 36.219 27.844 12.609 1 96 474 VAL B O 1
ATOM 8789 N N . ASP B 1 475 ? 35.469 29.688 13.547 1 94.81 475 ASP B N 1
ATOM 8790 C CA . ASP B 1 475 ? 36.812 30.125 13.953 1 94.81 475 ASP B CA 1
ATOM 8791 C C . ASP B 1 475 ? 37.781 30.141 12.758 1 94.81 475 ASP B C 1
ATOM 8793 O O . ASP B 1 475 ? 38.875 29.641 12.844 1 94.81 475 ASP B O 1
ATOM 8797 N N . GLY B 1 476 ? 37.25 30.469 11.633 1 93.06 476 GLY B N 1
ATOM 8798 C CA . GLY B 1 476 ? 38.062 30.641 10.445 1 93.06 476 GLY B CA 1
ATOM 8799 C C . GLY B 1 476 ? 38.094 29.406 9.555 1 93.06 476 GLY B C 1
ATOM 8800 O O . GLY B 1 476 ? 38.531 29.484 8.414 1 93.06 476 GLY B O 1
ATOM 8801 N N . THR B 1 477 ? 37.688 28.312 9.984 1 95.56 477 THR B N 1
ATOM 8802 C CA . THR B 1 477 ? 37.656 27.094 9.195 1 95.56 477 THR B CA 1
ATOM 8803 C C . THR B 1 477 ? 36.281 26.922 8.531 1 95.56 477 THR B C 1
ATOM 8805 O O . THR B 1 477 ? 35.25 27.047 9.188 1 95.56 477 THR B O 1
ATOM 8808 N N . ASP B 1 478 ? 36.406 26.562 7.285 1 95.88 478 ASP B N 1
ATOM 8809 C CA . ASP B 1 478 ? 35.156 26.359 6.543 1 95.88 478 ASP B CA 1
ATOM 8810 C C . ASP B 1 478 ? 34.406 25.141 7.066 1 95.88 478 ASP B C 1
ATOM 8812 O O . ASP B 1 478 ? 35 24.094 7.312 1 95.88 478 ASP B O 1
ATOM 8816 N N . LEU B 1 479 ? 33.125 25.344 7.242 1 95 479 LEU B N 1
ATOM 8817 C CA . LEU B 1 479 ? 32.281 24.281 7.75 1 95 479 LEU B CA 1
ATOM 8818 C C . LEU B 1 479 ? 32.344 23.047 6.84 1 95 479 LEU B C 1
ATOM 8820 O O . LEU B 1 479 ? 32.188 21.922 7.301 1 95 479 LEU B O 1
ATOM 8824 N N . LYS B 1 480 ? 32.625 23.188 5.586 1 94.19 480 LYS B N 1
ATOM 8825 C CA . LYS B 1 480 ? 32.719 22.109 4.602 1 94.19 480 LYS B CA 1
ATOM 8826 C C . LYS B 1 480 ? 33.906 21.203 4.875 1 94.19 480 LYS B C 1
ATOM 8828 O O . LYS B 1 480 ? 33.938 20.047 4.457 1 94.19 480 LYS B O 1
ATOM 8833 N N . ASP B 1 481 ? 34.812 21.797 5.574 1 94.75 481 ASP B N 1
ATOM 8834 C CA . ASP B 1 481 ? 36.031 21.047 5.848 1 94.75 481 ASP B CA 1
ATOM 8835 C C . ASP B 1 481 ? 36 20.406 7.234 1 94.75 481 ASP B C 1
ATOM 8837 O O . ASP B 1 481 ? 36.906 19.672 7.613 1 94.75 481 ASP B O 1
ATOM 8841 N N . ILE B 1 482 ? 35 20.641 7.941 1 94.56 482 ILE B N 1
ATOM 8842 C CA . ILE B 1 482 ? 34.844 20.094 9.289 1 94.56 482 ILE B CA 1
ATOM 8843 C C . ILE B 1 482 ? 34.062 18.781 9.234 1 94.56 482 ILE B C 1
ATOM 8845 O O . ILE B 1 482 ? 33.156 18.625 8.422 1 94.56 482 ILE B O 1
ATOM 8849 N N . ASP B 1 483 ? 34.438 17.891 10.109 1 95 483 ASP B N 1
ATOM 8850 C CA . ASP B 1 483 ? 33.719 16.625 10.234 1 95 483 ASP B CA 1
ATOM 8851 C C . ASP B 1 483 ? 32.312 16.875 10.758 1 95 483 ASP B C 1
ATOM 8853 O O . ASP B 1 483 ? 32.125 17.281 11.906 1 95 483 ASP B O 1
ATOM 8857 N N . PRO B 1 484 ? 31.344 16.547 9.914 1 93.94 484 PRO B N 1
ATOM 8858 C CA . PRO B 1 484 ? 29.969 16.891 10.297 1 93.94 484 PRO B CA 1
ATOM 8859 C C . PRO B 1 484 ? 29.5 16.141 11.539 1 93.94 484 PRO B C 1
ATOM 8861 O O . PRO B 1 484 ? 28.797 16.703 12.383 1 93.94 484 PRO B O 1
ATOM 8864 N N . SER B 1 485 ? 29.859 14.906 11.695 1 92.81 485 SER B N 1
ATOM 8865 C CA . SER B 1 485 ? 29.422 14.109 12.836 1 92.81 485 SER B CA 1
ATOM 8866 C C . SER B 1 485 ? 30.031 14.625 14.133 1 92.81 485 SER B C 1
ATOM 8868 O O . SER B 1 485 ? 29.344 14.727 15.148 1 92.81 485 SER B O 1
ATOM 8870 N N . TYR B 1 486 ? 31.281 14.922 14.008 1 92.19 486 TYR B N 1
ATOM 8871 C CA . TYR B 1 486 ? 31.953 15.469 15.188 1 92.19 486 TYR B CA 1
ATOM 8872 C C . TYR B 1 486 ? 31.375 16.828 15.562 1 92.19 486 TYR B C 1
ATOM 8874 O O . TYR B 1 486 ? 31.172 17.109 16.75 1 92.19 486 TYR B O 1
ATOM 8882 N N . TRP B 1 487 ? 31.125 17.609 14.57 1 93.31 487 TRP B N 1
ATOM 8883 C CA . TRP B 1 487 ? 30.547 18.938 14.758 1 93.31 487 TRP B CA 1
ATOM 8884 C C . TRP B 1 487 ? 29.172 18.844 15.422 1 93.31 487 TRP B C 1
ATOM 8886 O O . TRP B 1 487 ? 28.922 19.5 16.438 1 93.31 487 TRP B O 1
ATOM 8896 N N . ARG B 1 488 ? 28.375 18 14.992 1 92.88 488 ARG B N 1
ATOM 8897 C CA . ARG B 1 488 ? 27 17.875 15.477 1 92.88 488 ARG B CA 1
ATOM 8898 C C . ARG B 1 488 ? 26.969 17.266 16.875 1 92.88 488 ARG B C 1
ATOM 8900 O O . ARG B 1 488 ? 26.078 17.578 17.672 1 92.88 488 ARG B O 1
ATOM 8907 N N . ARG B 1 489 ? 27.953 16.469 17.188 1 89.75 489 ARG B N 1
ATOM 8908 C CA . ARG B 1 489 ? 28 15.859 18.516 1 89.75 489 ARG B CA 1
ATOM 8909 C C . ARG B 1 489 ? 28.219 16.906 19.594 1 89.75 489 ARG B C 1
ATOM 8911 O O . ARG B 1 489 ? 27.859 16.703 20.75 1 89.75 489 ARG B O 1
ATOM 8918 N N . HIS B 1 490 ? 28.734 17.969 19.203 1 89.94 490 HIS B N 1
ATOM 8919 C CA . HIS B 1 490 ? 29.062 19 20.172 1 89.94 490 HIS B CA 1
ATOM 8920 C C . HIS B 1 490 ? 28.016 20.109 20.172 1 89.94 490 HIS B C 1
ATOM 8922 O O . HIS B 1 490 ? 28.188 21.125 20.844 1 89.94 490 HIS B O 1
ATOM 8928 N N . ILE B 1 491 ? 27.031 19.875 19.391 1 92 491 ILE B N 1
ATOM 8929 C CA . ILE B 1 491 ? 25.938 20.844 19.344 1 92 491 ILE B CA 1
ATOM 8930 C C . ILE B 1 491 ? 24.688 20.234 19.938 1 92 491 ILE B C 1
ATOM 8932 O O . ILE B 1 491 ? 24.25 19.156 19.531 1 92 491 ILE B O 1
ATOM 8936 N N . GLY B 1 492 ? 24.141 20.844 20.953 1 90.19 492 GLY B N 1
ATOM 8937 C CA . GLY B 1 492 ? 22.812 20.5 21.406 1 90.19 492 GLY B CA 1
ATOM 8938 C C . GLY B 1 492 ? 21.719 21.141 20.594 1 90.19 492 GLY B C 1
ATOM 8939 O O . GLY B 1 492 ? 21.656 22.375 20.469 1 90.19 492 GLY B O 1
ATOM 8940 N N . THR B 1 493 ? 20.891 20.312 19.953 1 89.94 493 THR B N 1
ATOM 8941 C CA . THR B 1 493 ? 19.906 20.859 19.047 1 89.94 493 THR B CA 1
ATOM 8942 C C . THR B 1 493 ? 18.484 20.516 19.5 1 89.94 493 THR B C 1
ATOM 8944 O O . THR B 1 493 ? 18.234 19.391 19.938 1 89.94 493 THR B O 1
ATOM 8947 N N . VAL B 1 494 ? 17.672 21.516 19.484 1 85.62 494 VAL B N 1
ATOM 8948 C CA . VAL B 1 494 ? 16.25 21.328 19.688 1 85.62 494 VAL B CA 1
ATOM 8949 C C . VAL B 1 494 ? 15.477 21.828 18.469 1 85.62 494 VAL B C 1
ATOM 8951 O O . VAL B 1 494 ? 15.531 23.016 18.141 1 85.62 494 VAL B O 1
ATOM 8954 N N . GLY B 1 495 ? 14.867 20.922 17.781 1 81.94 495 GLY B N 1
ATOM 8955 C CA . GLY B 1 495 ? 14.164 21.281 16.562 1 81.94 495 GLY B CA 1
ATOM 8956 C C . GLY B 1 495 ? 12.781 21.844 16.812 1 81.94 495 GLY B C 1
ATOM 8957 O O . GLY B 1 495 ? 12.32 21.875 17.953 1 81.94 495 GLY B O 1
ATOM 8958 N N . GLN B 1 496 ? 12.148 22.266 15.672 1 73.94 496 GLN B N 1
ATOM 8959 C CA . GLN B 1 496 ? 10.812 22.859 15.711 1 73.94 496 GLN B CA 1
ATOM 8960 C C . GLN B 1 496 ? 9.773 21.844 16.172 1 73.94 496 GLN B C 1
ATOM 8962 O O . GLN B 1 496 ? 8.922 22.156 17.016 1 73.94 496 GLN B O 1
ATOM 8967 N N . GLU B 1 497 ? 9.914 20.609 15.656 1 76.12 497 GLU B N 1
ATOM 8968 C CA . GLU B 1 497 ? 9.039 19.531 16.078 1 76.12 497 GLU B CA 1
ATOM 8969 C C . GLU B 1 497 ? 9.82 18.438 16.812 1 76.12 497 GLU B C 1
ATOM 8971 O O . GLU B 1 497 ? 10.695 17.797 16.234 1 76.12 497 GLU B O 1
ATOM 8976 N N . PRO B 1 498 ? 9.43 18.344 18.109 1 81.06 498 PRO B N 1
ATOM 8977 C CA . PRO B 1 498 ? 10.18 17.344 18.875 1 81.06 498 PRO B CA 1
ATOM 8978 C C . PRO B 1 498 ? 9.82 15.906 18.469 1 81.06 498 PRO B C 1
ATOM 8980 O O . PRO B 1 498 ? 8.633 15.562 18.422 1 81.06 498 PRO B O 1
ATOM 8983 N N . VAL B 1 499 ? 10.828 15.148 18.141 1 85.06 499 VAL B N 1
ATOM 8984 C CA . VAL B 1 499 ? 10.617 13.75 17.781 1 85.06 499 VAL B CA 1
ATOM 8985 C C . VAL B 1 499 ? 11.219 12.844 18.844 1 85.06 499 VAL B C 1
ATOM 8987 O O . VAL B 1 499 ? 12.359 13.047 19.281 1 85.06 499 VAL B O 1
ATOM 8990 N N . LEU B 1 500 ? 10.422 11.992 19.375 1 87 500 LEU B N 1
ATOM 8991 C CA . LEU B 1 500 ? 10.898 10.977 20.312 1 87 500 LEU B CA 1
ATOM 8992 C C . LEU B 1 500 ? 10.797 9.586 19.688 1 87 500 LEU B C 1
ATOM 8994 O O . LEU B 1 500 ? 9.898 9.32 18.891 1 87 500 LEU B O 1
ATOM 8998 N N . PHE B 1 501 ? 11.688 8.758 20.016 1 84.94 501 PHE B N 1
ATOM 8999 C CA . PHE B 1 501 ? 11.711 7.395 19.484 1 84.94 501 PHE B CA 1
ATOM 9000 C C . PHE B 1 501 ? 10.977 6.438 20.422 1 84.94 501 PHE B C 1
ATOM 9002 O O . PHE B 1 501 ? 10.766 6.746 21.594 1 84.94 501 PHE B O 1
ATOM 9009 N N . SER B 1 502 ? 10.602 5.289 19.812 1 81.81 502 SER B N 1
ATOM 9010 C CA . SER B 1 502 ? 9.812 4.32 20.578 1 81.81 502 SER B CA 1
ATOM 9011 C C . SER B 1 502 ? 10.688 3.525 21.531 1 81.81 502 SER B C 1
ATOM 9013 O O . SER B 1 502 ? 10.844 2.312 21.375 1 81.81 502 SER B O 1
ATOM 9015 N N . THR B 1 503 ? 11.18 4.141 22.438 1 85.81 503 THR B N 1
ATOM 9016 C CA . THR B 1 503 ? 11.992 3.57 23.516 1 85.81 503 THR B CA 1
ATOM 9017 C C . THR B 1 503 ? 11.664 4.23 24.844 1 85.81 503 THR B C 1
ATOM 9019 O O . THR B 1 503 ? 10.648 4.918 24.984 1 85.81 503 THR B O 1
ATOM 9022 N N . THR B 1 504 ? 12.555 4.027 25.859 1 90.88 504 THR B N 1
ATOM 9023 C CA . THR B 1 504 ? 12.32 4.605 27.188 1 90.88 504 THR B CA 1
ATOM 9024 C C . THR B 1 504 ? 12.703 6.082 27.203 1 90.88 504 THR B C 1
ATOM 9026 O O . THR B 1 504 ? 13.414 6.555 26.312 1 90.88 504 THR B O 1
ATOM 9029 N N . ILE B 1 505 ? 12.188 6.754 28.203 1 93.44 505 ILE B N 1
ATOM 9030 C CA . ILE B 1 505 ? 12.531 8.164 28.375 1 93.44 505 ILE B CA 1
ATOM 9031 C C . ILE B 1 505 ? 14.031 8.305 28.578 1 93.44 505 ILE B C 1
ATOM 9033 O O . ILE B 1 505 ? 14.656 9.203 28 1 93.44 505 ILE B O 1
ATOM 9037 N N . LYS B 1 506 ? 14.547 7.383 29.312 1 93.75 506 LYS B N 1
ATOM 9038 C CA . LYS B 1 506 ? 15.984 7.383 29.547 1 93.75 506 LYS B CA 1
ATOM 9039 C C . LYS B 1 506 ? 16.766 7.25 28.25 1 93.75 506 LYS B C 1
ATOM 9041 O O . LYS B 1 506 ? 17.688 8.023 27.984 1 93.75 506 LYS B O 1
ATOM 9046 N N . GLU B 1 507 ? 16.375 6.352 27.438 1 90.38 507 GLU B N 1
ATOM 9047 C CA . GLU B 1 507 ? 17.062 6.102 26.172 1 90.38 507 GLU B CA 1
ATOM 9048 C C . GLU B 1 507 ? 16.891 7.285 25.219 1 90.38 507 GLU B C 1
ATOM 9050 O O . GLU B 1 507 ? 17.797 7.578 24.422 1 90.38 507 GLU B O 1
ATOM 9055 N N . ASN B 1 508 ? 15.805 7.914 25.328 1 92.19 508 ASN B N 1
ATOM 9056 C CA . ASN B 1 508 ? 15.578 9.094 24.516 1 92.19 508 ASN B CA 1
ATOM 9057 C C . ASN B 1 508 ? 16.5 10.25 24.922 1 92.19 508 ASN B C 1
ATOM 9059 O O . ASN B 1 508 ? 16.984 10.992 24.062 1 92.19 508 ASN B O 1
ATOM 9063 N N . ILE B 1 509 ? 16.734 10.359 26.156 1 93.31 509 ILE B N 1
ATOM 9064 C CA . ILE B 1 509 ? 17.562 11.445 26.672 1 93.31 509 ILE B CA 1
ATOM 9065 C C . ILE B 1 509 ? 19.016 11.203 26.297 1 93.31 509 ILE B C 1
ATOM 9067 O O . ILE B 1 509 ? 19.734 12.133 25.906 1 93.31 509 ILE B O 1
ATOM 9071 N N . ILE B 1 510 ? 19.406 9.961 26.328 1 92.31 510 ILE B N 1
ATOM 9072 C CA . ILE B 1 510 ? 20.812 9.672 26.062 1 92.31 510 ILE B CA 1
ATOM 9073 C C . ILE B 1 510 ? 20.984 9.242 24.609 1 92.31 510 ILE B C 1
ATOM 9075 O O . ILE B 1 510 ? 22 8.648 24.25 1 92.31 510 ILE B O 1
ATOM 9079 N N . TYR B 1 511 ? 20.062 9.445 23.781 1 87.94 511 TYR B N 1
ATOM 9080 C CA . TYR B 1 511 ? 20 8.961 22.406 1 87.94 511 TYR B CA 1
ATOM 9081 C C . TYR B 1 511 ? 21.188 9.469 21.609 1 87.94 511 TYR B C 1
ATOM 9083 O O . TYR B 1 511 ? 21.75 8.742 20.766 1 87.94 511 TYR B O 1
ATOM 9091 N N . GLY B 1 512 ? 21.609 10.656 21.797 1 83.38 512 GLY B N 1
ATOM 9092 C CA . GLY B 1 512 ? 22.672 11.273 21.016 1 83.38 512 GLY B CA 1
ATOM 9093 C C . GLY B 1 512 ? 24.047 11.125 21.641 1 83.38 512 GLY B C 1
ATOM 9094 O O . GLY B 1 512 ? 25.031 11.609 21.094 1 83.38 512 GLY B O 1
ATOM 9095 N N . SER B 1 513 ? 24.094 10.367 22.703 1 87.25 513 SER B N 1
ATOM 9096 C CA . SER B 1 513 ? 25.359 10.242 23.406 1 87.25 513 SER B CA 1
ATOM 9097 C C . SER B 1 513 ? 26.266 9.227 22.734 1 87.25 513 SER B C 1
ATOM 9099 O O . SER B 1 513 ? 25.797 8.195 22.25 1 87.25 513 SER B O 1
ATOM 9101 N N . LEU B 1 514 ? 27.516 9.484 22.547 1 80.62 514 LEU B N 1
ATOM 9102 C CA . LEU B 1 514 ? 28.5 8.602 21.922 1 80.62 514 LEU B CA 1
ATOM 9103 C C . LEU B 1 514 ? 28.656 7.309 22.719 1 80.62 514 LEU B C 1
ATOM 9105 O O . LEU B 1 514 ? 28.734 6.223 22.156 1 80.62 514 LEU B O 1
ATOM 9109 N N . GLU B 1 515 ? 28.688 7.523 24.062 1 85.31 515 GLU B N 1
ATOM 9110 C CA . GLU B 1 515 ? 28.766 6.387 24.969 1 85.31 515 GLU B CA 1
ATOM 9111 C C . GLU B 1 515 ? 27.609 6.398 25.969 1 85.31 515 GLU B C 1
ATOM 9113 O O . GLU B 1 515 ? 27.781 6.801 27.125 1 85.31 515 GLU B O 1
ATOM 9118 N N . PRO B 1 516 ? 26.562 5.918 25.5 1 85.5 516 PRO B N 1
ATOM 9119 C CA . PRO B 1 516 ? 25.391 5.957 26.375 1 85.5 516 PRO B CA 1
ATOM 9120 C C . PRO B 1 516 ? 25.609 5.23 27.688 1 85.5 516 PRO B C 1
ATOM 9122 O O . PRO B 1 516 ? 25 5.594 28.703 1 85.5 516 PRO B O 1
ATOM 9125 N N . GLU B 1 517 ? 26.516 4.312 27.688 1 84.94 517 GLU B N 1
ATOM 9126 C CA . GLU B 1 517 ? 26.75 3.523 28.891 1 84.94 517 GLU B CA 1
ATOM 9127 C C . GLU B 1 517 ? 27.484 4.34 29.953 1 84.94 517 GLU B C 1
ATOM 9129 O O . GLU B 1 517 ? 27.391 4.051 31.141 1 84.94 517 GLU B O 1
ATOM 9134 N N . ASN B 1 518 ? 28.094 5.379 29.484 1 88.31 518 ASN B N 1
ATOM 9135 C CA . ASN B 1 518 ? 28.906 6.176 30.406 1 88.31 518 ASN B CA 1
ATOM 9136 C C . ASN B 1 518 ? 28.094 7.305 31.031 1 88.31 518 ASN B C 1
ATOM 9138 O O . ASN B 1 518 ? 28.547 7.953 31.984 1 88.31 518 ASN B O 1
ATOM 9142 N N . VAL B 1 519 ? 26.938 7.562 30.484 1 91.62 519 VAL B N 1
ATOM 9143 C CA . VAL B 1 519 ? 26.094 8.609 31.047 1 91.62 519 VAL B CA 1
ATOM 9144 C C . VAL B 1 519 ? 25.422 8.094 32.312 1 91.62 519 VAL B C 1
ATOM 9146 O O . VAL B 1 519 ? 24.672 7.121 32.281 1 91.62 519 VAL B O 1
ATOM 9149 N N . THR B 1 520 ? 25.688 8.695 33.406 1 92.19 520 THR B N 1
ATOM 9150 C CA . THR B 1 520 ? 25.188 8.258 34.719 1 92.19 520 THR B CA 1
ATOM 9151 C C . THR B 1 520 ? 23.734 8.688 34.906 1 92.19 520 THR B C 1
ATOM 9153 O O . THR B 1 520 ? 23.266 9.625 34.25 1 92.19 520 THR B O 1
ATOM 9156 N N . ASP B 1 521 ? 23.078 8.07 35.781 1 92.88 521 ASP B N 1
ATOM 9157 C CA . ASP B 1 521 ? 21.688 8.398 36.094 1 92.88 521 ASP B CA 1
ATOM 9158 C C . ASP B 1 521 ? 21.578 9.805 36.688 1 92.88 521 ASP B C 1
ATOM 9160 O O . ASP B 1 521 ? 20.594 10.508 36.438 1 92.88 521 ASP B O 1
ATOM 9164 N N . ALA B 1 522 ? 22.609 10.141 37.375 1 92.56 522 ALA B N 1
ATOM 9165 C CA . ALA B 1 522 ? 22.609 11.477 37.969 1 92.56 522 ALA B CA 1
ATOM 9166 C C . ALA B 1 522 ? 22.641 12.555 36.906 1 92.56 522 ALA B C 1
ATOM 9168 O O . ALA B 1 522 ? 22 13.594 37.031 1 92.56 522 ALA B O 1
ATOM 9169 N N . GLU B 1 523 ? 23.359 12.312 35.875 1 92.5 523 GLU B N 1
ATOM 9170 C CA . GLU B 1 523 ? 23.453 13.266 34.781 1 92.5 523 GLU B CA 1
ATOM 9171 C C . GLU B 1 523 ? 22.125 13.359 34.031 1 92.5 523 GLU B C 1
ATOM 9173 O O . GLU B 1 523 ? 21.734 14.445 33.594 1 92.5 523 GLU B O 1
ATOM 9178 N N . ILE B 1 524 ? 21.5 12.258 33.906 1 94.62 524 ILE B N 1
ATOM 9179 C CA . ILE B 1 524 ? 20.203 12.211 33.219 1 94.62 524 ILE B CA 1
ATOM 9180 C C . ILE B 1 524 ? 19.172 13 34.031 1 94.62 524 ILE B C 1
ATOM 9182 O O . ILE B 1 524 ? 18.422 13.805 33.469 1 94.62 524 ILE B O 1
ATOM 9186 N N . VAL B 1 525 ? 19.172 12.82 35.281 1 93.94 525 VAL B N 1
ATOM 9187 C CA . VAL B 1 525 ? 18.203 13.5 36.156 1 93.94 525 VAL B CA 1
ATOM 9188 C C . VAL B 1 525 ? 18.5 15 36.156 1 93.94 525 VAL B C 1
ATOM 9190 O O . VAL B 1 525 ? 17.578 15.82 36.156 1 93.94 525 VAL B O 1
ATOM 9193 N N . SER B 1 526 ? 19.734 15.305 36.156 1 90.88 526 SER B N 1
ATOM 9194 C CA . SER B 1 526 ? 20.125 16.703 36.156 1 90.88 526 SER B CA 1
ATOM 9195 C C . SER B 1 526 ? 19.641 17.406 34.875 1 90.88 526 SER B C 1
ATOM 9197 O O . SER B 1 526 ? 19.109 18.516 34.938 1 90.88 526 SER B O 1
ATOM 9199 N N . ALA B 1 527 ? 19.891 16.781 33.75 1 90.88 527 ALA B N 1
ATOM 9200 C CA . ALA B 1 527 ? 19.453 17.344 32.5 1 90.88 527 ALA B CA 1
ATOM 9201 C C . ALA B 1 527 ? 17.922 17.484 32.469 1 90.88 527 ALA B C 1
ATOM 9203 O O . ALA B 1 527 ? 17.406 18.484 31.953 1 90.88 527 ALA B O 1
ATOM 9204 N N . ALA B 1 528 ? 17.266 16.516 33 1 92.69 528 ALA B N 1
ATOM 9205 C CA . ALA B 1 528 ? 15.805 16.547 33.062 1 92.69 528 ALA B CA 1
ATOM 9206 C C . ALA B 1 528 ? 15.312 17.656 33.969 1 92.69 528 ALA B C 1
ATOM 9208 O O . ALA B 1 528 ? 14.281 18.281 33.719 1 92.69 528 ALA B O 1
ATOM 9209 N N . ASP B 1 529 ? 16 17.844 34.969 1 88.88 529 ASP B N 1
ATOM 9210 C CA . ASP B 1 529 ? 15.648 18.906 35.906 1 88.88 529 ASP B CA 1
ATOM 9211 C C . ASP B 1 529 ? 15.828 20.281 35.281 1 88.88 529 ASP B C 1
ATOM 9213 O O . ASP B 1 529 ? 14.992 21.156 35.438 1 88.88 529 ASP B O 1
ATOM 9217 N N . GLN B 1 530 ? 16.891 20.438 34.562 1 83.69 530 GLN B N 1
ATOM 9218 C CA . GLN B 1 530 ? 17.172 21.703 33.906 1 83.69 530 GLN B CA 1
ATOM 9219 C C . GLN B 1 530 ? 16.078 22.031 32.875 1 83.69 530 GLN B C 1
ATOM 9221 O O . GLN B 1 530 ? 15.805 23.203 32.625 1 83.69 530 GLN B O 1
ATOM 9226 N N . SER B 1 531 ? 15.531 21.047 32.344 1 86.19 531 SER B N 1
ATOM 9227 C CA . SER B 1 531 ? 14.484 21.25 31.359 1 86.19 531 SER B CA 1
ATOM 9228 C C . SER B 1 531 ? 13.102 21.188 31.984 1 86.19 531 SER B C 1
ATOM 9230 O O . SER B 1 531 ? 12.094 21.172 31.281 1 86.19 531 SER B O 1
ATOM 9232 N N . ASN B 1 532 ? 13.008 21 33.25 1 83.25 532 ASN B N 1
ATOM 9233 C CA . ASN B 1 532 ? 11.75 20.891 34 1 83.25 532 ASN B CA 1
ATOM 9234 C C . ASN B 1 532 ? 10.977 19.641 33.594 1 83.25 532 ASN B C 1
ATOM 9236 O O . ASN B 1 532 ? 9.75 19.656 33.531 1 83.25 532 ASN B O 1
ATOM 9240 N N . ALA B 1 533 ? 11.664 18.625 33.156 1 88.06 533 ALA B N 1
ATOM 9241 C CA . ALA B 1 533 ? 11.016 17.391 32.75 1 88.06 533 ALA B CA 1
ATOM 9242 C C . ALA B 1 533 ? 10.969 16.391 33.906 1 88.06 533 ALA B C 1
ATOM 9244 O O . ALA B 1 533 ? 10.133 15.492 33.938 1 88.06 533 ALA B O 1
ATOM 9245 N N . ASP B 1 534 ? 11.812 16.578 34.875 1 89.38 534 ASP B N 1
ATOM 9246 C CA . ASP B 1 534 ? 11.938 15.633 35.969 1 89.38 534 ASP B CA 1
ATOM 9247 C C . ASP B 1 534 ? 10.633 15.516 36.75 1 89.38 534 ASP B C 1
ATOM 9249 O O . ASP B 1 534 ? 10.273 14.43 37.219 1 89.38 534 ASP B O 1
ATOM 9253 N N . GLU B 1 535 ? 10.016 16.578 36.875 1 84.62 535 GLU B N 1
ATOM 9254 C CA . GLU B 1 535 ? 8.797 16.625 37.688 1 84.62 535 GLU B CA 1
ATOM 9255 C C . GLU B 1 535 ? 7.742 15.664 37.125 1 84.62 535 GLU B C 1
ATOM 9257 O O . GLU B 1 535 ? 7.176 14.859 37.875 1 84.62 535 GLU B O 1
ATOM 9262 N N . PHE B 1 536 ? 7.516 15.742 35.812 1 85.69 536 PHE B N 1
ATOM 9263 C CA . PHE B 1 536 ? 6.453 14.891 35.281 1 85.69 536 PHE B CA 1
ATOM 9264 C C . PHE B 1 536 ? 6.953 13.469 35.062 1 85.69 536 PHE B C 1
ATOM 9266 O O . PHE B 1 536 ? 6.176 12.516 35.156 1 85.69 536 PHE B O 1
ATOM 9273 N N . ILE B 1 537 ? 8.242 13.297 34.812 1 91.38 537 ILE B N 1
ATOM 9274 C CA . ILE B 1 537 ? 8.805 11.961 34.625 1 91.38 537 ILE B CA 1
ATOM 9275 C C . ILE B 1 537 ? 8.703 11.164 35.906 1 91.38 537 ILE B C 1
ATOM 9277 O O . ILE B 1 537 ? 8.414 9.969 35.906 1 91.38 537 ILE B O 1
ATOM 9281 N N . SER B 1 538 ? 8.906 11.859 37 1 88.31 538 SER B N 1
ATOM 9282 C CA . SER B 1 538 ? 8.883 11.227 38.312 1 88.31 538 SER B CA 1
ATOM 9283 C C . SER B 1 538 ? 7.465 10.805 38.688 1 88.31 538 SER B C 1
ATOM 9285 O O . SER B 1 538 ? 7.281 9.961 39.562 1 88.31 538 SER B O 1
ATOM 9287 N N . ARG B 1 539 ? 6.516 11.32 38.031 1 83.94 539 ARG B N 1
ATOM 9288 C CA . ARG B 1 539 ? 5.125 10.992 38.312 1 83.94 539 ARG B CA 1
ATOM 9289 C C . ARG B 1 539 ? 4.699 9.719 37.594 1 83.94 539 ARG B C 1
ATOM 9291 O O . ARG B 1 539 ? 3.689 9.102 37.938 1 83.94 539 ARG B O 1
ATOM 9298 N N . PHE B 1 540 ? 5.445 9.359 36.656 1 88.44 540 PHE B N 1
ATOM 9299 C CA . PHE B 1 540 ? 5.133 8.117 35.938 1 88.44 540 PHE B CA 1
ATOM 9300 C C . PHE B 1 540 ? 5.453 6.91 36.812 1 88.44 540 PHE B C 1
ATOM 9302 O O . PHE B 1 540 ? 6.391 6.941 37.625 1 88.44 540 PHE B O 1
ATOM 9309 N N . PRO B 1 541 ? 4.793 5.801 36.656 1 84.69 541 PRO B N 1
ATOM 9310 C CA . PRO B 1 541 ? 4.992 4.613 37.5 1 84.69 541 PRO B CA 1
ATOM 9311 C C . PRO B 1 541 ? 6.414 4.059 37.406 1 84.69 541 PRO B C 1
ATOM 9313 O O . PRO B 1 541 ? 6.992 3.664 38.438 1 84.69 541 PRO B O 1
ATOM 9316 N N . ILE B 1 542 ? 6.934 4.066 36.25 1 90.56 542 ILE B N 1
ATOM 9317 C CA . ILE B 1 542 ? 8.266 3.492 36.125 1 90.56 542 ILE B CA 1
ATOM 9318 C C . ILE B 1 542 ? 9.266 4.594 35.75 1 90.56 542 ILE B C 1
ATOM 9320 O O . ILE B 1 542 ? 10.383 4.309 35.312 1 90.56 542 ILE B O 1
ATOM 9324 N N . LYS B 1 543 ? 8.828 5.805 35.875 1 92.44 543 LYS B N 1
ATOM 9325 C CA . LYS B 1 543 ? 9.656 7.004 35.812 1 92.44 543 LYS B CA 1
ATOM 9326 C C . LYS B 1 543 ? 10.43 7.043 34.5 1 92.44 543 LYS B C 1
ATOM 9328 O O . LYS B 1 543 ? 9.844 6.961 33.406 1 92.44 543 LYS B O 1
ATOM 9333 N N . TYR B 1 544 ? 11.781 6.902 34.594 1 92.69 544 TYR B N 1
ATOM 9334 C CA . TYR B 1 544 ? 12.625 7.09 33.406 1 92.69 544 TYR B CA 1
ATOM 9335 C C . TYR B 1 544 ? 12.57 5.867 32.5 1 92.69 544 TYR B C 1
ATOM 9337 O O . TYR B 1 544 ? 12.969 5.938 31.344 1 92.69 544 TYR B O 1
ATOM 9345 N N . ASP B 1 545 ? 12.031 4.844 32.969 1 91.25 545 ASP B N 1
ATOM 9346 C CA . ASP B 1 545 ? 11.961 3.619 32.188 1 91.25 545 ASP B CA 1
ATOM 9347 C C . ASP B 1 545 ? 10.617 3.508 31.484 1 91.25 545 ASP B C 1
ATOM 9349 O O . ASP B 1 545 ? 10.328 2.496 30.828 1 91.25 545 ASP B O 1
ATOM 9353 N N . THR B 1 546 ? 9.938 4.562 31.562 1 88.88 546 THR B N 1
ATOM 9354 C CA . THR B 1 546 ? 8.648 4.578 30.891 1 88.88 546 THR B CA 1
ATOM 9355 C C . THR B 1 546 ? 8.82 4.547 29.375 1 88.88 546 THR B C 1
ATOM 9357 O O . THR B 1 546 ? 9.625 5.305 28.828 1 88.88 546 THR B O 1
ATOM 9360 N N . LYS B 1 547 ? 8.188 3.686 28.703 1 86.69 547 LYS B N 1
ATOM 9361 C CA . LYS B 1 547 ? 8.25 3.572 27.25 1 86.69 547 LYS B CA 1
ATOM 9362 C C . LYS B 1 547 ? 7.363 4.621 26.578 1 86.69 547 LYS B C 1
ATOM 9364 O O . LYS B 1 547 ? 6.195 4.777 26.938 1 86.69 547 LYS B O 1
ATOM 9369 N N . VAL B 1 548 ? 8.078 5.312 25.625 1 82.75 548 VAL B N 1
ATOM 9370 C CA . VAL B 1 548 ? 7.363 6.355 24.891 1 82.75 548 VAL B CA 1
ATOM 9371 C C . VAL B 1 548 ? 6.727 5.754 23.641 1 82.75 548 VAL B C 1
ATOM 9373 O O . VAL B 1 548 ? 7.293 4.855 23.016 1 82.75 548 VAL B O 1
ATOM 9376 N N . GLY B 1 549 ? 5.598 5.438 23.516 1 70 549 GLY B N 1
ATOM 9377 C CA . GLY B 1 549 ? 4.895 4.918 22.359 1 70 549 GLY B CA 1
ATOM 9378 C C . GLY B 1 549 ? 5.402 5.48 21.047 1 70 549 GLY B C 1
ATOM 9379 O O . GLY B 1 549 ? 6.352 6.27 21.031 1 70 549 GLY B O 1
ATOM 9380 N N . GLU B 1 550 ? 4.879 5.074 19.922 1 63.34 550 GLU B N 1
ATOM 9381 C CA . GLU B 1 550 ? 5.254 5.562 18.594 1 63.34 550 GLU B CA 1
ATOM 9382 C C . GLU B 1 550 ? 5.094 7.078 18.5 1 63.34 550 GLU B C 1
ATOM 9384 O O . GLU B 1 550 ? 4.035 7.617 18.844 1 63.34 550 GLU B O 1
ATOM 9389 N N . HIS B 1 551 ? 6.16 7.746 18.125 1 61.16 551 HIS B N 1
ATOM 9390 C CA . HIS B 1 551 ? 6.242 9.195 17.984 1 61.16 551 HIS B CA 1
ATOM 9391 C C . HIS B 1 551 ? 5.82 9.898 19.266 1 61.16 551 HIS B C 1
ATOM 9393 O O . HIS B 1 551 ? 5.258 11 19.219 1 61.16 551 HIS B O 1
ATOM 9399 N N . GLY B 1 552 ? 6.051 9.203 20.406 1 65.31 552 GLY B N 1
ATOM 9400 C CA . GLY B 1 552 ? 5.738 9.82 21.688 1 65.31 552 GLY B CA 1
ATOM 9401 C C . GLY B 1 552 ? 4.254 10.031 21.906 1 65.31 552 GLY B C 1
ATOM 9402 O O . GLY B 1 552 ? 3.842 11.016 22.516 1 65.31 552 GLY B O 1
ATOM 9403 N N . SER B 1 553 ? 3.496 9.211 21.328 1 63.28 553 SER B N 1
ATOM 9404 C CA . SER B 1 553 ? 2.049 9.391 21.312 1 63.28 553 SER B CA 1
ATOM 9405 C C . SER B 1 553 ? 1.479 9.414 22.734 1 63.28 553 SER B C 1
ATOM 9407 O O . SER B 1 553 ? 0.391 9.945 22.953 1 63.28 553 SER B O 1
ATOM 9409 N N . THR B 1 554 ? 2.268 9.078 23.688 1 67.81 554 THR B N 1
ATOM 9410 C CA . THR B 1 554 ? 1.781 8.977 25.047 1 67.81 554 THR B CA 1
ATOM 9411 C C . THR B 1 554 ? 2.033 10.273 25.812 1 67.81 554 THR B C 1
ATOM 9413 O O . THR B 1 554 ? 1.552 10.445 26.938 1 67.81 554 THR B O 1
ATOM 9416 N N . LEU B 1 555 ? 2.836 11.133 25.219 1 78.31 555 LEU B N 1
ATOM 9417 C CA . LEU B 1 555 ? 3.246 12.352 25.891 1 78.31 555 LEU B CA 1
ATOM 9418 C C . LEU B 1 555 ? 2.615 13.578 25.25 1 78.31 555 LEU B C 1
ATOM 9420 O O . LEU B 1 555 ? 2.271 13.547 24.062 1 78.31 555 LEU B O 1
ATOM 9424 N N . SER B 1 556 ? 2.391 14.547 26.031 1 73.44 556 SER B N 1
ATOM 9425 C CA . SER B 1 556 ? 1.912 15.812 25.5 1 73.44 556 SER B CA 1
ATOM 9426 C C . SER B 1 556 ? 3.004 16.531 24.703 1 73.44 556 SER B C 1
ATOM 9428 O O . SER B 1 556 ? 4.18 16.172 24.812 1 73.44 556 SER B O 1
ATOM 9430 N N . GLY B 1 557 ? 2.605 17.453 23.828 1 75.88 557 GLY B N 1
ATOM 9431 C CA . GLY B 1 557 ? 3.566 18.234 23.062 1 75.88 557 GLY B CA 1
ATOM 9432 C C . GLY B 1 557 ? 4.609 18.922 23.922 1 75.88 557 GLY B C 1
ATOM 9433 O O . GLY B 1 557 ? 5.797 18.906 23.594 1 75.88 557 GLY B O 1
ATOM 9434 N N . GLY B 1 558 ? 4.184 19.469 25.016 1 77.19 558 GLY B N 1
ATOM 9435 C CA . GLY B 1 558 ? 5.102 20.141 25.922 1 77.19 558 GLY B CA 1
ATOM 9436 C C . GLY B 1 558 ? 6.066 19.172 26.594 1 77.19 558 GLY B C 1
ATOM 9437 O O . GLY B 1 558 ? 7.234 19.5 26.797 1 77.19 558 GLY B O 1
ATOM 9438 N N . GLN B 1 559 ? 5.547 18.016 26.984 1 81.75 559 GLN B N 1
ATOM 9439 C CA . GLN B 1 559 ? 6.395 17 27.594 1 81.75 559 GLN B CA 1
ATOM 9440 C C . GLN B 1 559 ? 7.469 16.516 26.625 1 81.75 559 GLN B C 1
ATOM 9442 O O . GLN B 1 559 ? 8.633 16.359 27 1 81.75 559 GLN B O 1
ATOM 9447 N N . LYS B 1 560 ? 7.109 16.359 25.422 1 87.19 560 LYS B N 1
ATOM 9448 C CA . LYS B 1 560 ? 8.062 15.938 24.391 1 87.19 560 LYS B CA 1
ATOM 9449 C C . LYS B 1 560 ? 9.172 16.969 24.219 1 87.19 560 LYS B C 1
ATOM 9451 O O . LYS B 1 560 ? 10.344 16.609 24.078 1 87.19 560 LYS B O 1
ATOM 9456 N N . GLN B 1 561 ? 8.727 18.172 24.234 1 85.12 561 GLN B N 1
ATOM 9457 C CA . GLN B 1 561 ? 9.695 19.25 24.047 1 85.12 561 GLN B CA 1
ATOM 9458 C C . GLN B 1 561 ? 10.688 19.312 25.203 1 85.12 561 GLN B C 1
ATOM 9460 O O . GLN B 1 561 ? 11.883 19.531 25 1 85.12 561 GLN B O 1
ATOM 9465 N N . ARG B 1 562 ? 10.211 19.156 26.391 1 85.81 562 ARG B N 1
ATOM 9466 C CA . ARG B 1 562 ? 11.086 19.203 27.562 1 85.81 562 ARG B CA 1
ATOM 9467 C C . ARG B 1 562 ? 12.062 18.031 27.562 1 85.81 562 ARG B C 1
ATOM 9469 O O . ARG B 1 562 ? 13.203 18.156 28 1 85.81 562 ARG B O 1
ATOM 9476 N N . ILE B 1 563 ? 11.609 16.922 27.109 1 90 563 ILE B N 1
ATOM 9477 C CA . ILE B 1 563 ? 12.5 15.773 26.984 1 90 563 ILE B CA 1
ATOM 9478 C C . ILE B 1 563 ? 13.539 16.047 25.891 1 90 563 ILE B C 1
ATOM 9480 O O . ILE B 1 563 ? 14.711 15.688 26.047 1 90 563 ILE B O 1
ATOM 9484 N N . ALA B 1 564 ? 13.102 16.672 24.812 1 89.56 564 ALA B N 1
ATOM 9485 C CA . ALA B 1 564 ? 14.031 17.016 23.75 1 89.56 564 ALA B CA 1
ATOM 9486 C C . ALA B 1 564 ? 15.094 18 24.234 1 89.56 564 ALA B C 1
ATOM 9488 O O . ALA B 1 564 ? 16.25 17.922 23.828 1 89.56 564 ALA B O 1
ATOM 9489 N N . ILE B 1 565 ? 14.68 18.891 25.062 1 87.31 565 ILE B N 1
ATOM 9490 C CA . ILE B 1 565 ? 15.625 19.844 25.641 1 87.31 565 ILE B CA 1
ATOM 9491 C C . ILE B 1 565 ? 16.609 19.109 26.547 1 87.31 565 ILE B C 1
ATOM 9493 O O . ILE B 1 565 ? 17.812 19.375 26.516 1 87.31 565 ILE B O 1
ATOM 9497 N N . ALA B 1 566 ? 16.094 18.203 27.344 1 90.81 566 ALA B N 1
ATOM 9498 C CA . ALA B 1 566 ? 16.969 17.406 28.188 1 90.81 566 ALA B CA 1
ATOM 9499 C C . ALA B 1 566 ? 17.984 16.625 27.359 1 90.81 566 ALA B C 1
ATOM 9501 O O . ALA B 1 566 ? 19.156 16.516 27.75 1 90.81 56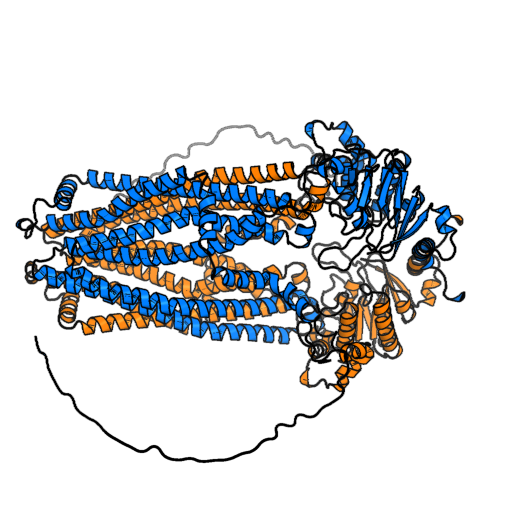6 ALA B O 1
ATOM 9502 N N . ARG B 1 567 ? 17.578 16.109 26.312 1 91.81 567 ARG B N 1
ATOM 9503 C CA . ARG B 1 567 ? 18.438 15.391 25.391 1 91.81 567 ARG B CA 1
ATOM 9504 C C . ARG B 1 567 ? 19.562 16.281 24.875 1 91.81 567 ARG B C 1
ATOM 9506 O O . ARG B 1 567 ? 20.703 15.852 24.75 1 91.81 567 ARG B O 1
ATOM 9513 N N . ALA B 1 568 ? 19.203 17.484 24.578 1 89.12 568 ALA B N 1
ATOM 9514 C CA . ALA B 1 568 ? 20.188 18.438 24.047 1 89.12 568 ALA B CA 1
ATOM 9515 C C . ALA B 1 568 ? 21.203 18.828 25.125 1 89.12 568 ALA B C 1
ATOM 9517 O O . ALA B 1 568 ? 22.328 19.188 24.812 1 89.12 568 ALA B O 1
ATOM 9518 N N . LEU B 1 569 ? 20.844 18.688 26.391 1 88.5 569 LEU B N 1
ATOM 9519 C CA . LEU B 1 569 ? 21.656 19.234 27.469 1 88.5 569 LEU B CA 1
ATOM 9520 C C . LEU B 1 569 ? 22.484 18.125 28.109 1 88.5 569 LEU B C 1
ATOM 9522 O O . LEU B 1 569 ? 23.484 18.406 28.797 1 88.5 569 LEU B O 1
ATOM 9526 N N . VAL B 1 570 ? 22.094 16.953 27.953 1 90.56 570 VAL B N 1
ATOM 9527 C CA . VAL B 1 570 ? 22.656 15.828 28.703 1 90.56 570 VAL B CA 1
ATOM 9528 C C . VAL B 1 570 ? 24.156 15.719 28.422 1 90.56 570 VAL B C 1
ATOM 9530 O O . VAL B 1 570 ? 24.938 15.391 29.328 1 90.56 570 VAL B O 1
ATOM 9533 N N . ASN B 1 571 ? 24.562 16.016 27.266 1 87.06 571 ASN B N 1
ATOM 9534 C CA . ASN B 1 571 ? 25.969 15.883 26.891 1 87.06 571 ASN B CA 1
ATOM 9535 C C . ASN B 1 571 ? 26.75 17.156 27.156 1 87.06 571 ASN B C 1
ATOM 9537 O O . ASN B 1 571 ? 27.922 17.25 26.812 1 87.06 571 ASN B O 1
ATOM 9541 N N . LYS B 1 572 ? 26.141 18.125 27.734 1 83.25 572 LYS B N 1
ATOM 9542 C CA . LYS B 1 572 ? 26.781 19.406 28.062 1 83.25 572 LYS B CA 1
ATOM 9543 C C . LYS B 1 572 ? 27.469 20 26.828 1 83.25 572 LYS B C 1
ATOM 9545 O O . LYS B 1 572 ? 28.688 20.219 26.828 1 83.25 572 LYS B O 1
ATOM 9550 N N . PRO B 1 573 ? 26.672 20.328 25.859 1 88.19 573 PRO B N 1
ATOM 9551 C CA . PRO B 1 573 ? 27.234 20.859 24.625 1 88.19 573 PRO B CA 1
ATOM 9552 C C . PRO B 1 573 ? 27.828 22.25 24.781 1 88.19 573 PRO B C 1
ATOM 9554 O O . PRO B 1 573 ? 27.438 22.984 25.688 1 88.19 573 PRO B O 1
ATOM 9557 N N . ASN B 1 574 ? 28.719 22.578 23.875 1 87 574 ASN B N 1
ATOM 9558 C CA . ASN B 1 574 ? 29.328 23.906 23.875 1 87 574 ASN B CA 1
ATOM 9559 C C . ASN B 1 574 ? 28.5 24.906 23.062 1 87 574 ASN B C 1
ATOM 9561 O O . ASN B 1 574 ? 28.609 26.109 23.266 1 87 574 ASN B O 1
ATOM 9565 N N . ILE B 1 575 ? 27.781 24.344 22.219 1 91.62 575 ILE B N 1
ATOM 9566 C CA . ILE B 1 575 ? 26.922 25.141 21.359 1 91.62 575 ILE B CA 1
ATOM 9567 C C . ILE B 1 575 ? 25.484 24.656 21.469 1 91.62 575 ILE B C 1
ATOM 9569 O O . ILE B 1 575 ? 25.234 23.453 21.531 1 91.62 575 ILE B O 1
ATOM 9573 N N . LEU B 1 576 ? 24.562 25.547 21.562 1 90.69 576 LEU B N 1
ATOM 9574 C CA . LEU B 1 576 ? 23.156 25.203 21.656 1 90.69 576 LEU B CA 1
ATOM 9575 C C . LEU B 1 576 ? 22.359 25.875 20.547 1 90.69 576 LEU B C 1
ATOM 9577 O O . LEU B 1 576 ? 22.484 27.094 20.328 1 90.69 576 LEU B O 1
ATOM 9581 N N . ILE B 1 577 ? 21.641 25.125 19.812 1 91.75 577 ILE B N 1
ATOM 9582 C CA . ILE B 1 577 ? 20.766 25.656 18.781 1 91.75 577 ILE B CA 1
ATOM 9583 C C . ILE B 1 577 ? 19.312 25.328 19.125 1 91.75 577 ILE B C 1
ATOM 9585 O O . ILE B 1 577 ? 18.938 24.156 19.25 1 91.75 577 ILE B O 1
ATOM 9589 N N . MET B 1 578 ? 18.453 26.359 19.234 1 88 578 MET B N 1
ATOM 9590 C CA . MET B 1 578 ? 17.047 26.188 19.562 1 88 578 MET B CA 1
ATOM 9591 C C . MET B 1 578 ? 16.156 26.766 18.469 1 88 578 MET B C 1
ATOM 9593 O O . MET B 1 578 ? 16.109 27.984 18.281 1 88 578 MET B O 1
ATOM 9597 N N . ASP B 1 579 ? 15.43 25.891 17.766 1 86.38 579 ASP B N 1
ATOM 9598 C CA . ASP B 1 579 ? 14.57 26.312 16.656 1 86.38 579 ASP B CA 1
ATOM 9599 C C . ASP B 1 579 ? 13.102 26.328 17.062 1 86.38 579 ASP B C 1
ATOM 9601 O O . ASP B 1 579 ? 12.414 25.312 16.984 1 86.38 579 ASP B O 1
ATOM 9605 N N . GLU B 1 580 ? 12.539 27.516 17.266 1 72.38 580 GLU B N 1
ATOM 9606 C CA . GLU B 1 580 ? 11.156 27.766 17.656 1 72.38 580 GLU B CA 1
ATOM 9607 C C . GLU B 1 580 ? 10.656 26.703 18.625 1 72.38 580 GLU B C 1
ATOM 9609 O O . GLU B 1 580 ? 9.578 26.141 18.422 1 72.38 580 GLU B O 1
ATOM 9614 N N . ALA B 1 581 ? 11.234 26.516 19.719 1 62.41 581 ALA B N 1
ATOM 9615 C CA . ALA B 1 581 ? 11.008 25.391 20.625 1 62.41 581 ALA B CA 1
ATOM 9616 C C . ALA B 1 581 ? 9.68 25.531 21.344 1 62.41 581 ALA B C 1
ATOM 9618 O O . ALA B 1 581 ? 9.203 24.594 21.984 1 62.41 581 ALA B O 1
ATOM 9619 N N . THR B 1 582 ? 8.906 26.625 21.125 1 61.31 582 THR B N 1
ATOM 9620 C CA . THR B 1 582 ? 7.711 26.828 21.938 1 61.31 582 THR B CA 1
ATOM 9621 C C . THR B 1 582 ? 6.496 27.078 21.047 1 61.31 582 THR B C 1
ATOM 9623 O O . THR B 1 582 ? 5.41 27.391 21.547 1 61.31 582 THR B O 1
ATOM 9626 N N . SER B 1 583 ? 6.629 27.047 19.734 1 56.28 583 SER B N 1
ATOM 9627 C CA . SER B 1 583 ? 5.559 27.5 18.859 1 56.28 583 SER B CA 1
ATOM 9628 C C . SER B 1 583 ? 4.344 26.578 18.953 1 56.28 583 SER B C 1
ATOM 9630 O O . SER B 1 583 ? 3.205 27.031 18.828 1 56.28 583 SER B O 1
ATOM 9632 N N . ALA B 1 584 ? 4.527 25.328 19.109 1 54.28 584 ALA B N 1
ATOM 9633 C CA . ALA B 1 584 ? 3.398 24.406 19.031 1 54.28 584 ALA B CA 1
ATOM 9634 C C . ALA B 1 584 ? 2.865 24.078 20.422 1 54.28 584 ALA B C 1
ATOM 9636 O O . ALA B 1 584 ? 2.023 23.188 20.578 1 54.28 584 ALA B O 1
ATOM 9637 N N . LEU B 1 585 ? 3.322 24.922 21.391 1 59.72 585 LEU B N 1
ATOM 9638 C CA . LEU B 1 585 ? 2.99 24.578 22.766 1 59.72 585 LEU B CA 1
ATOM 9639 C C . LEU B 1 585 ? 1.864 25.453 23.297 1 59.72 585 LEU B C 1
ATOM 9641 O O . LEU B 1 585 ? 1.69 26.594 22.844 1 59.72 585 LEU B O 1
ATOM 9645 N N . ASP B 1 586 ? 1.095 24.844 24.125 1 54.25 586 ASP B N 1
ATOM 9646 C CA . ASP B 1 586 ? 0.125 25.656 24.859 1 54.25 586 ASP B CA 1
ATOM 9647 C C . ASP B 1 586 ? 0.824 26.625 25.812 1 54.25 586 ASP B C 1
ATOM 9649 O O . ASP B 1 586 ? 2.01 26.469 26.109 1 54.25 586 ASP B O 1
ATOM 9653 N N . ALA B 1 587 ? 0.061 27.594 26.266 1 54.72 587 ALA B N 1
ATOM 9654 C CA . ALA B 1 587 ? 0.603 28.688 27.047 1 54.72 587 ALA B CA 1
ATOM 9655 C C . ALA B 1 587 ? 1.301 28.188 28.312 1 54.72 587 ALA B C 1
ATOM 9657 O O . ALA B 1 587 ? 2.381 28.656 28.672 1 54.72 587 ALA B O 1
ATOM 9658 N N . SER B 1 588 ? 0.717 27.203 28.953 1 58.53 588 SER B N 1
ATOM 9659 C CA . SER B 1 588 ? 1.297 26.688 30.188 1 58.53 588 SER B CA 1
ATOM 9660 C C . SER B 1 588 ? 2.611 25.953 29.922 1 58.53 588 SER B C 1
ATOM 9662 O O . SER B 1 588 ? 3.6 26.172 30.625 1 58.53 588 SER B O 1
ATOM 9664 N N . SER B 1 589 ? 2.535 25.094 28.969 1 65.5 589 SER B N 1
ATOM 9665 C CA . SER B 1 589 ? 3.742 24.375 28.594 1 65.5 589 SER B CA 1
ATOM 9666 C C . SER B 1 589 ? 4.828 25.312 28.094 1 65.5 589 SER B C 1
ATOM 9668 O O . SER B 1 589 ? 6.012 25.125 28.391 1 65.5 589 SER B O 1
ATOM 9670 N N . GLU B 1 590 ? 4.285 26.25 27.359 1 69.25 590 GLU B N 1
ATOM 9671 C CA . GLU B 1 590 ? 5.223 27.25 26.859 1 69.25 590 GLU B CA 1
ATOM 9672 C C . GLU B 1 590 ? 5.938 27.969 28 1 69.25 590 GLU B C 1
ATOM 9674 O O . GLU B 1 590 ? 7.145 28.219 27.922 1 69.25 590 GLU B O 1
ATOM 9679 N N . TYR B 1 591 ? 5.145 28.234 28.938 1 66.06 591 TYR B N 1
ATOM 9680 C CA . TYR B 1 591 ? 5.715 28.922 30.094 1 66.06 591 TYR B CA 1
ATOM 9681 C C . TYR B 1 591 ? 6.793 28.078 30.766 1 66.06 591 TYR B C 1
ATOM 9683 O O . TYR B 1 591 ? 7.879 28.578 31.062 1 66.06 591 TYR B O 1
ATOM 9691 N N . LEU B 1 592 ? 6.543 26.891 30.984 1 69.31 592 LEU B N 1
ATOM 9692 C CA . LEU B 1 592 ? 7.492 26 31.641 1 69.31 592 LEU B CA 1
ATOM 9693 C C . LEU B 1 592 ? 8.758 25.844 30.812 1 69.31 592 LEU B C 1
ATOM 9695 O O . LEU B 1 592 ? 9.867 25.828 31.359 1 69.31 592 LEU B O 1
ATOM 9699 N N . VAL B 1 593 ? 8.594 25.734 29.578 1 74.25 593 VAL B N 1
ATOM 9700 C CA . VAL B 1 593 ? 9.742 25.578 28.688 1 74.25 593 VAL B CA 1
ATOM 9701 C C . VAL B 1 593 ? 10.547 26.875 28.672 1 74.25 593 VAL B C 1
ATOM 9703 O O . VAL B 1 593 ? 11.781 26.844 28.641 1 74.25 593 VAL B O 1
ATOM 9706 N N . ARG B 1 594 ? 9.82 27.938 28.703 1 74 594 ARG B N 1
ATOM 9707 C CA . ARG B 1 594 ? 10.484 29.234 28.719 1 74 594 ARG B CA 1
ATOM 9708 C C . ARG B 1 594 ? 11.328 29.406 29.984 1 74 594 ARG B C 1
ATOM 9710 O O . ARG B 1 594 ? 12.453 29.906 29.922 1 74 594 ARG B O 1
ATOM 9717 N N . ILE B 1 595 ? 10.758 29.031 31.031 1 71.81 595 ILE B N 1
ATOM 9718 C CA . ILE B 1 595 ? 11.484 29.109 32.312 1 71.81 595 ILE B CA 1
ATOM 9719 C C . ILE B 1 595 ? 12.758 28.281 32.219 1 71.81 595 ILE B C 1
ATOM 9721 O O . ILE B 1 595 ? 13.828 28.734 32.625 1 71.81 595 ILE B O 1
ATOM 9725 N N . ALA B 1 596 ? 12.609 27.141 31.719 1 73.5 596 ALA B N 1
ATOM 9726 C CA . ALA B 1 596 ? 13.758 26.25 31.578 1 73.5 596 ALA B CA 1
ATOM 9727 C C . ALA B 1 596 ? 14.82 26.859 30.672 1 73.5 596 ALA B C 1
ATOM 9729 O O . ALA B 1 596 ? 16.016 26.812 30.984 1 73.5 596 ALA B O 1
ATOM 9730 N N . LEU B 1 597 ? 14.391 27.391 29.625 1 75.38 597 LEU B N 1
ATOM 9731 C CA . LEU B 1 597 ? 15.305 27.984 28.656 1 75.38 597 LEU B CA 1
ATOM 9732 C C . LEU B 1 597 ? 16 29.203 29.25 1 75.38 597 LEU B C 1
ATOM 9734 O O . LEU B 1 597 ? 17.203 29.406 29.047 1 75.38 597 LEU B O 1
ATOM 9738 N N . ASN B 1 598 ? 15.211 30.031 29.938 1 73.69 598 ASN B N 1
ATOM 9739 C CA . ASN B 1 598 ? 15.773 31.234 30.547 1 73.69 598 ASN B CA 1
ATOM 9740 C C . ASN B 1 598 ? 16.844 30.891 31.578 1 73.69 598 ASN B C 1
ATOM 9742 O O . ASN B 1 598 ? 17.875 31.547 31.656 1 73.69 598 ASN B O 1
ATOM 9746 N N . LYS B 1 599 ? 16.5 29.891 32.375 1 72.69 599 LYS B N 1
ATOM 9747 C CA . LYS B 1 599 ? 17.469 29.422 33.344 1 72.69 599 LYS B CA 1
ATOM 9748 C C . LYS B 1 599 ? 18.75 28.953 32.688 1 72.69 599 LYS B C 1
ATOM 9750 O O . LYS B 1 599 ? 19.844 29.234 33.156 1 72.69 599 LYS B O 1
ATOM 9755 N N . LEU B 1 600 ? 18.594 28.281 31.625 1 72 600 LEU B N 1
ATOM 9756 C CA . LEU B 1 600 ? 19.719 27.75 30.875 1 72 600 LEU B CA 1
ATOM 9757 C C . LEU B 1 600 ? 20.547 28.891 30.266 1 72 600 LEU B C 1
ATOM 9759 O O . LEU B 1 600 ? 21.766 28.859 30.297 1 72 600 LEU B O 1
ATOM 9763 N N . LEU B 1 601 ? 19.828 29.797 29.703 1 73.94 601 LEU B N 1
ATOM 9764 C CA . LEU B 1 601 ? 20.484 30.891 29 1 73.94 601 LEU B CA 1
ATOM 9765 C C . LEU B 1 601 ? 21.188 31.828 29.969 1 73.94 601 LEU B C 1
ATOM 9767 O O . LEU B 1 601 ? 22.25 32.375 29.656 1 73.94 601 LEU B O 1
ATOM 9771 N N . ALA B 1 602 ? 20.547 32.031 31.125 1 69.62 602 ALA B N 1
ATOM 9772 C CA . ALA B 1 602 ? 21.109 32.969 32.125 1 69.62 602 ALA B CA 1
ATOM 9773 C C . ALA B 1 602 ? 22.422 32.406 32.688 1 69.62 602 ALA B C 1
ATOM 9775 O O . ALA B 1 602 ? 23.328 33.188 33 1 69.62 602 ALA B O 1
ATOM 9776 N N . ASN B 1 603 ? 22.562 31.156 32.719 1 63.34 603 ASN B N 1
ATOM 9777 C CA . ASN B 1 603 ? 23.719 30.547 33.375 1 63.34 603 ASN B CA 1
ATOM 9778 C C . ASN B 1 603 ? 24.688 29.953 32.344 1 63.34 603 ASN B C 1
ATOM 9780 O O . ASN B 1 603 ? 25.688 29.312 32.719 1 63.34 603 ASN B O 1
ATOM 9784 N N . SER B 1 604 ? 24.406 30.234 31.094 1 66.31 604 SER B N 1
ATOM 9785 C CA . SER B 1 604 ? 25.172 29.453 30.141 1 66.31 604 SER B CA 1
ATOM 9786 C C . SER B 1 604 ? 26.328 30.266 29.562 1 66.31 604 SER B C 1
ATOM 9788 O O . SER B 1 604 ? 26.156 31.453 29.266 1 66.31 604 SER B O 1
ATOM 9790 N N . LYS B 1 605 ? 27.547 29.781 29.75 1 76 605 LYS B N 1
ATOM 9791 C CA . LYS B 1 605 ? 28.703 30.297 29.016 1 76 605 LYS B CA 1
ATOM 9792 C C . LYS B 1 605 ? 28.828 29.641 27.641 1 76 605 LYS B C 1
ATOM 9794 O O . LYS B 1 605 ? 29.859 29.75 27 1 76 605 LYS B O 1
ATOM 9799 N N . GLN B 1 606 ? 27.719 29.094 27.25 1 85.62 606 GLN B N 1
ATOM 9800 C CA . GLN B 1 606 ? 27.688 28.406 25.969 1 85.62 606 GLN B CA 1
ATOM 9801 C C . GLN B 1 606 ? 27.297 29.344 24.844 1 85.62 606 GLN B C 1
ATOM 9803 O O . GLN B 1 606 ? 26.734 30.422 25.078 1 85.62 606 GLN B O 1
ATOM 9808 N N . THR B 1 607 ? 27.766 29.047 23.625 1 90.56 607 THR B N 1
ATOM 9809 C CA . THR B 1 607 ? 27.312 29.75 22.438 1 90.56 607 THR B CA 1
ATOM 9810 C C . THR B 1 607 ? 25.891 29.297 22.062 1 90.56 607 THR B C 1
ATOM 9812 O O . THR B 1 607 ? 25.656 28.109 21.812 1 90.56 607 THR B O 1
ATOM 9815 N N . VAL B 1 608 ? 24.953 30.219 22.125 1 90 608 VAL B N 1
ATOM 9816 C CA . VAL B 1 608 ? 23.562 29.828 21.906 1 90 608 VAL B CA 1
ATOM 9817 C C . VAL B 1 608 ? 22.984 30.578 20.703 1 90 608 VAL B C 1
ATOM 9819 O O . VAL B 1 608 ? 23.203 31.781 20.547 1 90 608 VAL B O 1
ATOM 9822 N N . MET B 1 609 ? 22.422 29.859 19.812 1 91.5 609 MET B N 1
ATOM 9823 C CA . MET B 1 609 ? 21.641 30.438 18.719 1 91.5 609 MET B CA 1
ATOM 9824 C C . MET B 1 609 ? 20.172 30.062 18.859 1 91.5 609 MET B C 1
ATOM 9826 O O . MET B 1 609 ? 19.812 28.891 18.844 1 91.5 609 MET B O 1
ATOM 9830 N N . ILE B 1 610 ? 19.281 31.078 18.969 1 88.69 610 ILE B N 1
ATOM 9831 C CA . ILE B 1 610 ? 17.859 30.828 19.188 1 88.69 610 ILE B CA 1
ATOM 9832 C C . ILE B 1 610 ? 17.047 31.453 18.062 1 88.69 610 ILE B C 1
ATOM 9834 O O . ILE B 1 610 ? 17.25 32.625 17.719 1 88.69 610 ILE B O 1
ATOM 9838 N N . ILE B 1 611 ? 16.344 30.641 17.438 1 88.12 611 ILE B N 1
ATOM 9839 C CA . ILE B 1 611 ? 15.336 31.141 16.5 1 88.12 611 ILE B CA 1
ATOM 9840 C C . ILE B 1 611 ? 14.008 31.344 17.219 1 88.12 611 ILE B C 1
ATOM 9842 O O . ILE B 1 611 ? 13.398 30.375 17.688 1 88.12 611 ILE B O 1
ATOM 9846 N N . ALA B 1 612 ? 13.641 32.562 17.484 1 75.25 612 ALA B N 1
ATOM 9847 C CA . ALA B 1 612 ? 12.477 32.812 18.312 1 75.25 612 ALA B CA 1
ATOM 9848 C C . ALA B 1 612 ? 11.477 33.719 17.609 1 75.25 612 ALA B C 1
ATOM 9850 O O . ALA B 1 612 ? 11.859 34.531 16.75 1 75.25 612 ALA B O 1
ATOM 9851 N N . HIS B 1 613 ? 10.375 33.5 17.953 1 64.56 613 HIS B N 1
ATOM 9852 C CA . HIS B 1 613 ? 9.297 34.375 17.5 1 64.56 613 HIS B CA 1
ATOM 9853 C C . HIS B 1 613 ? 8.734 35.188 18.656 1 64.56 613 HIS B C 1
ATOM 9855 O O . HIS B 1 613 ? 8.086 36.219 18.453 1 64.56 613 HIS B O 1
ATOM 9861 N N . ARG B 1 614 ? 9.148 34.719 19.75 1 64.19 614 ARG B N 1
ATOM 9862 C CA . ARG B 1 614 ? 8.555 35.375 20.922 1 64.19 614 ARG B CA 1
ATOM 9863 C C . ARG B 1 614 ? 9.5 36.406 21.516 1 64.19 614 ARG B C 1
ATOM 9865 O O . ARG B 1 614 ? 10.703 36.188 21.625 1 64.19 614 ARG B O 1
ATOM 9872 N N . LEU B 1 615 ? 8.93 37.469 21.969 1 68.62 615 LEU B N 1
ATOM 9873 C CA . LEU B 1 615 ? 9.68 38.625 22.438 1 68.62 615 LEU B CA 1
ATOM 9874 C C . LEU B 1 615 ? 10.398 38.344 23.75 1 68.62 615 LEU B C 1
ATOM 9876 O O . LEU B 1 615 ? 11.508 38.812 23.984 1 68.62 615 LEU B O 1
ATOM 9880 N N . SER B 1 616 ? 9.883 37.531 24.625 1 66.44 616 SER B N 1
ATOM 9881 C CA . SER B 1 616 ? 10.484 37.25 25.922 1 66.44 616 SER B CA 1
ATOM 9882 C C . SER B 1 616 ? 11.82 36.531 25.766 1 66.44 616 SER B C 1
ATOM 9884 O O . SER B 1 616 ? 12.742 36.75 26.547 1 66.44 616 SER B O 1
ATOM 9886 N N . THR B 1 617 ? 11.977 35.781 24.797 1 71.94 617 THR B N 1
ATOM 9887 C CA . THR B 1 617 ? 13.203 35.031 24.531 1 71.94 617 THR B CA 1
ATOM 9888 C C . THR B 1 617 ? 14.227 35.938 23.828 1 71.94 617 THR B C 1
ATOM 9890 O O . THR B 1 617 ? 15.43 35.812 24.094 1 71.94 617 THR B O 1
ATOM 9893 N N . ILE B 1 618 ? 13.703 36.844 23.078 1 79 618 ILE B N 1
ATOM 9894 C CA . ILE B 1 618 ? 14.555 37.719 22.281 1 79 618 ILE B CA 1
ATOM 9895 C C . ILE B 1 618 ? 15.203 38.781 23.172 1 79 618 ILE B C 1
ATOM 9897 O O . ILE B 1 618 ? 16.344 39.188 22.938 1 79 618 ILE B O 1
ATOM 9901 N N . LYS B 1 619 ? 14.484 39.156 24.188 1 77.25 619 LYS B N 1
ATOM 9902 C CA . LYS B 1 619 ? 14.938 40.25 25.047 1 77.25 619 LYS B CA 1
ATOM 9903 C C . LYS B 1 619 ? 16.234 39.875 25.781 1 77.25 619 LYS B C 1
ATOM 9905 O O . LYS B 1 619 ? 17.047 40.75 26.078 1 77.25 619 LYS B O 1
ATOM 9910 N N . HIS B 1 620 ? 16.5 38.625 26 1 75.94 620 HIS B N 1
ATOM 9911 C CA . HIS B 1 620 ? 17.672 38.188 26.766 1 75.94 620 HIS B CA 1
ATOM 9912 C C . HIS B 1 620 ? 18.844 37.906 25.844 1 75.94 620 HIS B C 1
ATOM 9914 O O . HIS B 1 620 ? 19.938 37.562 26.312 1 75.94 620 HIS B O 1
ATOM 9920 N N . ALA B 1 621 ? 18.672 38.156 24.641 1 87.81 621 ALA B N 1
ATOM 9921 C CA . ALA B 1 621 ? 19.75 37.875 23.688 1 87.81 621 ALA B CA 1
ATOM 9922 C C . ALA B 1 621 ? 20.797 39 23.688 1 87.81 621 ALA B C 1
ATOM 9924 O O . ALA B 1 621 ? 20.438 40.156 23.844 1 87.81 621 ALA B O 1
ATOM 9925 N N . ASP B 1 622 ? 22.016 38.625 23.531 1 89.12 622 ASP B N 1
ATOM 9926 C CA . ASP B 1 622 ? 23.109 39.594 23.406 1 89.12 622 ASP B CA 1
ATOM 9927 C C . ASP B 1 622 ? 23.078 40.281 22.031 1 89.12 622 ASP B C 1
ATOM 9929 O O . ASP B 1 622 ? 23.453 41.469 21.906 1 89.12 622 ASP B O 1
ATOM 9933 N N . GLN B 1 623 ? 22.703 39.531 21.094 1 92.69 623 GLN B N 1
ATOM 9934 C CA . GLN B 1 623 ? 22.609 40 19.719 1 92.69 623 GLN B CA 1
ATOM 9935 C C . GLN B 1 623 ? 21.359 39.469 19.016 1 92.69 623 GLN B C 1
ATOM 9937 O O . GLN B 1 623 ? 20.969 38.312 19.219 1 92.69 623 GLN B O 1
ATOM 9942 N N . ILE B 1 624 ? 20.766 40.406 18.328 1 94.31 624 ILE B N 1
ATOM 9943 C CA . ILE B 1 624 ? 19.578 40.031 17.547 1 94.31 624 ILE B CA 1
ATOM 9944 C C . ILE B 1 624 ? 19.844 40.25 16.062 1 94.31 624 ILE B C 1
ATOM 9946 O O . ILE B 1 624 ? 20.328 41.312 15.656 1 94.31 624 ILE B O 1
ATOM 9950 N N . VAL B 1 625 ? 19.578 39.219 15.336 1 94.56 625 VAL B N 1
ATOM 9951 C CA . VAL B 1 625 ? 19.734 39.281 13.891 1 94.56 625 VAL B CA 1
ATOM 9952 C C . VAL B 1 625 ? 18.359 39.219 13.227 1 94.56 625 VAL B C 1
ATOM 9954 O O . VAL B 1 625 ? 17.641 38.219 13.383 1 94.56 625 VAL B O 1
ATOM 9957 N N . VAL B 1 626 ? 18 40.25 12.477 1 94.06 626 VAL B N 1
ATOM 9958 C CA . VAL B 1 626 ? 16.703 40.281 11.82 1 94.06 626 VAL B CA 1
ATOM 9959 C C . VAL B 1 626 ? 16.844 39.906 10.352 1 94.06 626 VAL B C 1
ATOM 9961 O O . VAL B 1 626 ? 17.562 40.562 9.602 1 94.06 626 VAL B O 1
ATOM 9964 N N . VAL B 1 627 ? 16.203 38.844 10.031 1 92.19 627 VAL B N 1
ATOM 9965 C CA . VAL B 1 627 ? 16.25 38.344 8.664 1 92.19 627 VAL B CA 1
ATOM 9966 C C . VAL B 1 627 ? 15 38.781 7.91 1 92.19 627 VAL B C 1
ATOM 9968 O O . VAL B 1 627 ? 13.875 38.625 8.391 1 92.19 627 VAL B O 1
ATOM 9971 N N . ASP B 1 628 ? 15.188 39.375 6.777 1 89.44 628 ASP B N 1
ATOM 9972 C CA . ASP B 1 628 ? 14.086 39.844 5.941 1 89.44 628 ASP B CA 1
ATOM 9973 C C . ASP B 1 628 ? 14.406 39.656 4.461 1 89.44 628 ASP B C 1
ATOM 9975 O O . ASP B 1 628 ? 15.461 40.062 3.986 1 89.44 628 ASP B O 1
ATOM 9979 N N . ARG B 1 629 ? 13.5 39.031 3.697 1 86 629 ARG B N 1
ATOM 9980 C CA . ARG B 1 629 ? 13.57 38.844 2.252 1 86 629 ARG B CA 1
ATOM 9981 C C . ARG B 1 629 ? 14.906 38.219 1.844 1 86 629 ARG B C 1
ATOM 9983 O O . ARG B 1 629 ? 15.578 38.75 0.94 1 86 629 ARG B O 1
ATOM 9990 N N . GLY B 1 630 ? 15.43 37.344 2.625 1 88.81 630 GLY B N 1
ATOM 9991 C CA . GLY B 1 630 ? 16.594 36.562 2.248 1 88.81 630 GLY B CA 1
ATOM 9992 C C . GLY B 1 630 ? 17.906 37.219 2.621 1 88.81 630 GLY B C 1
ATOM 9993 O O . GLY B 1 630 ? 18.969 36.75 2.215 1 88.81 630 GLY B O 1
ATOM 9994 N N . SER B 1 631 ? 17.844 38.344 3.279 1 92.19 631 SER B N 1
ATOM 9995 C CA . SER B 1 631 ? 19.047 39.031 3.744 1 92.19 631 SER B CA 1
ATOM 9996 C C . SER B 1 631 ? 18.891 39.5 5.184 1 92.19 631 SER B C 1
ATOM 9998 O O . SER B 1 631 ? 17.797 39.469 5.738 1 92.19 631 SER B O 1
ATOM 10000 N N . VAL B 1 632 ? 20.016 39.812 5.805 1 94.19 632 VAL B N 1
ATOM 10001 C CA . VAL B 1 632 ? 19.984 40.375 7.145 1 94.19 632 VAL B CA 1
ATOM 10002 C C . VAL B 1 632 ? 19.688 41.875 7.066 1 94.19 632 VAL B C 1
ATOM 10004 O O . VAL B 1 632 ? 20.484 42.625 6.523 1 94.19 632 VAL B O 1
ATOM 10007 N N . ALA B 1 633 ? 18.656 42.281 7.621 1 92 633 ALA B N 1
ATOM 10008 C CA . ALA B 1 633 ? 18.203 43.656 7.531 1 92 633 ALA B CA 1
ATOM 10009 C C . ALA B 1 633 ? 18.781 44.5 8.664 1 92 633 ALA B C 1
ATOM 10011 O O . ALA B 1 633 ? 19.172 45.656 8.453 1 92 633 ALA B O 1
ATOM 10012 N N . GLU B 1 634 ? 18.656 43.938 9.844 1 93.69 634 GLU B N 1
ATOM 10013 C CA . GLU B 1 634 ? 19.125 44.625 11.031 1 93.69 634 GLU B CA 1
ATOM 10014 C C . GLU B 1 634 ? 19.844 43.688 11.984 1 93.69 634 GLU B C 1
ATOM 10016 O O . GLU B 1 634 ? 19.547 42.469 12.016 1 93.69 634 GLU B O 1
ATOM 10021 N N . SER B 1 635 ? 20.906 44.188 12.68 1 94.31 635 SER B N 1
ATOM 10022 C CA . SER B 1 635 ? 21.609 43.406 13.703 1 94.31 635 SER B CA 1
ATOM 10023 C C . SER B 1 635 ? 22.016 44.312 14.867 1 94.31 635 SER B C 1
ATOM 10025 O O . SER B 1 635 ? 22.469 45.438 14.664 1 94.31 635 SER B O 1
ATOM 10027 N N . GLY B 1 636 ? 21.766 43.875 16.016 1 93.12 636 GLY B N 1
ATOM 10028 C CA . GLY B 1 636 ? 22.125 44.656 17.203 1 93.12 636 GLY B CA 1
ATOM 10029 C C . GLY B 1 636 ? 21.422 44.156 18.469 1 93.12 636 GLY B C 1
ATOM 10030 O O . GLY B 1 636 ? 20.922 43.031 18.5 1 93.12 636 GLY B O 1
ATOM 10031 N N . SER B 1 637 ? 21.547 44.844 19.516 1 92.06 637 SER B N 1
ATOM 10032 C CA . SER B 1 637 ? 20.875 44.5 20.766 1 92.06 637 SER B CA 1
ATOM 10033 C C . SER B 1 637 ? 19.406 44.938 20.719 1 92.06 637 SER B C 1
ATOM 10035 O O . SER B 1 637 ? 19 45.688 19.844 1 92.06 637 SER B O 1
ATOM 10037 N N . TYR B 1 638 ? 18.719 44.469 21.656 1 90.25 638 TYR B N 1
ATOM 10038 C CA . TYR B 1 638 ? 17.297 44.781 21.734 1 90.25 638 TYR B CA 1
ATOM 10039 C C . TYR B 1 638 ? 17.094 46.312 21.797 1 90.25 638 TYR B C 1
ATOM 10041 O O . TYR B 1 638 ? 16.312 46.844 21.031 1 90.25 638 TYR B O 1
ATOM 10049 N N . ASP B 1 639 ? 17.859 46.969 22.625 1 89.38 639 ASP B N 1
ATOM 10050 C CA . ASP B 1 639 ? 17.688 48.375 22.875 1 89.38 639 ASP B CA 1
ATOM 10051 C C . ASP B 1 639 ? 18.094 49.219 21.656 1 89.38 639 ASP B C 1
ATOM 10053 O O . ASP B 1 639 ? 17.469 50.219 21.328 1 89.38 639 ASP B O 1
ATOM 10057 N N . GLU B 1 640 ? 19.047 48.719 21 1 92.62 640 GLU B N 1
ATOM 10058 C CA . GLU B 1 640 ? 19.531 49.438 19.812 1 92.62 640 GLU B CA 1
ATOM 10059 C C . GLU B 1 640 ? 18.531 49.312 18.672 1 92.62 640 GLU B C 1
ATOM 10061 O O . GLU B 1 640 ? 18.297 50.312 17.953 1 92.62 640 GLU B O 1
ATOM 10066 N N . LEU B 1 641 ? 17.969 48.156 18.562 1 92.38 641 LEU B N 1
ATOM 10067 C CA . LEU B 1 641 ? 17.125 47.906 17.406 1 92.38 641 LEU B CA 1
ATOM 10068 C C . LEU B 1 641 ? 15.758 48.562 17.578 1 92.38 641 LEU B C 1
ATOM 10070 O O . LEU B 1 641 ? 15.141 49 16.609 1 92.38 641 LEU B O 1
ATOM 10074 N N . ILE B 1 642 ? 15.328 48.562 18.766 1 89.12 642 ILE B N 1
ATOM 10075 C CA . ILE B 1 642 ? 14.023 49.156 19.031 1 89.12 642 ILE B CA 1
ATOM 10076 C C . ILE B 1 642 ? 14.094 50.656 18.844 1 89.12 642 ILE B C 1
ATOM 10078 O O . ILE B 1 642 ? 13.086 51.312 18.547 1 89.12 642 ILE B O 1
ATOM 10082 N N . ALA B 1 643 ? 15.281 51.219 18.984 1 89.94 643 ALA B N 1
ATOM 10083 C CA . ALA B 1 643 ? 15.484 52.688 18.922 1 89.94 643 ALA B CA 1
ATOM 10084 C C . ALA B 1 643 ? 15.539 53.156 17.469 1 89.94 643 ALA B C 1
ATOM 10086 O O . ALA B 1 643 ? 15.391 54.344 17.203 1 89.94 643 ALA B O 1
ATOM 10087 N N . ILE B 1 644 ? 15.703 52.25 16.641 1 91.12 644 ILE B N 1
ATOM 10088 C CA . ILE B 1 644 ? 15.75 52.625 15.227 1 91.12 644 ILE B CA 1
ATOM 10089 C C . ILE B 1 644 ? 14.336 52.969 14.742 1 91.12 644 ILE B C 1
ATOM 10091 O O . ILE B 1 644 ? 13.453 52.094 14.734 1 91.12 644 ILE B O 1
ATOM 10095 N N . PRO B 1 645 ? 14.234 54.25 14.297 1 84.81 645 PRO B N 1
ATOM 10096 C CA . PRO B 1 645 ? 12.906 54.625 13.797 1 84.81 645 PRO B CA 1
ATOM 10097 C C . PRO B 1 645 ? 12.547 53.875 12.508 1 84.81 645 PRO B C 1
ATOM 10099 O O . PRO B 1 645 ? 13.391 53.719 11.625 1 84.81 645 PRO B O 1
ATOM 10102 N N . ASP B 1 646 ? 11.438 53.312 12.328 1 84.81 646 ASP B N 1
ATOM 10103 C CA . ASP B 1 646 ? 10.898 52.594 11.172 1 84.81 646 ASP B CA 1
ATOM 10104 C C . ASP B 1 646 ? 11.711 51.344 10.875 1 84.81 646 ASP B C 1
ATOM 10106 O O . ASP B 1 646 ? 11.844 50.938 9.719 1 84.81 646 ASP B O 1
ATOM 10110 N N . GLY B 1 647 ? 12.328 50.906 11.906 1 89.19 647 GLY B N 1
ATOM 10111 C CA . GLY B 1 647 ? 13.102 49.688 11.734 1 89.19 647 GLY B CA 1
ATOM 10112 C C . GLY B 1 647 ? 12.242 48.469 11.547 1 89.19 647 GLY B C 1
ATOM 10113 O O . GLY B 1 647 ? 11.062 48.469 11.922 1 89.19 647 GLY B O 1
ATOM 10114 N N . ILE B 1 648 ? 12.789 47.438 10.891 1 88.19 648 ILE B N 1
ATOM 10115 C CA . ILE B 1 648 ? 12.062 46.188 10.617 1 88.19 648 ILE B CA 1
ATOM 10116 C C . ILE B 1 648 ? 11.758 45.469 11.93 1 88.19 648 ILE B C 1
ATOM 10118 O O . ILE B 1 648 ? 10.672 44.938 12.109 1 88.19 648 ILE B O 1
ATOM 10122 N N . PHE B 1 649 ? 12.68 45.5 12.781 1 89.81 649 PHE B N 1
ATOM 10123 C CA . PHE B 1 649 ? 12.508 44.875 14.078 1 89.81 649 PHE B CA 1
ATOM 10124 C C . PHE B 1 649 ? 11.398 45.531 14.875 1 89.81 649 PHE B C 1
ATOM 10126 O O . PHE B 1 649 ? 10.555 44.875 15.477 1 89.81 649 PHE B O 1
ATOM 10133 N N . ARG B 1 650 ? 11.5 46.812 14.914 1 87.38 650 ARG B N 1
ATOM 10134 C CA . ARG B 1 650 ? 10.484 47.594 15.617 1 87.38 650 ARG B CA 1
ATOM 10135 C C . ARG B 1 650 ? 9.094 47.281 15.055 1 87.38 650 ARG B C 1
ATOM 10137 O O . ARG B 1 650 ? 8.133 47.156 15.805 1 87.38 650 ARG B O 1
ATOM 10144 N N . LYS B 1 651 ? 9.039 47.25 13.82 1 82.5 651 LYS B N 1
ATOM 10145 C CA . LYS B 1 651 ? 7.77 46.969 13.172 1 82.5 651 LYS B CA 1
ATOM 10146 C C . LYS B 1 651 ? 7.258 45.562 13.562 1 82.5 651 LYS B C 1
ATOM 10148 O O . LYS B 1 651 ? 6.055 45.375 13.75 1 82.5 651 LYS B O 1
ATOM 10153 N N . LEU B 1 652 ? 8.203 44.625 13.594 1 78.25 652 LEU B N 1
ATOM 10154 C CA . LEU B 1 652 ? 7.836 43.281 13.984 1 78.25 652 LEU B CA 1
ATOM 10155 C C . LEU B 1 652 ? 7.32 43.25 15.422 1 78.25 652 LEU B C 1
ATOM 10157 O O . LEU B 1 652 ? 6.34 42.562 15.711 1 78.25 652 LEU B O 1
ATOM 10161 N N . VAL B 1 653 ? 7.957 44 16.234 1 77.06 653 VAL B N 1
ATOM 10162 C CA . VAL B 1 653 ? 7.59 44.031 17.641 1 77.06 653 VAL B CA 1
ATOM 10163 C C . VAL B 1 653 ? 6.246 44.75 17.797 1 77.06 653 VAL B C 1
ATOM 10165 O O . VAL B 1 653 ? 5.402 44.312 18.594 1 77.06 653 VAL B O 1
ATOM 10168 N N . GLU B 1 654 ? 6.109 45.812 16.984 1 70.12 654 GLU B N 1
ATOM 10169 C CA . GLU B 1 654 ? 4.859 46.562 17.062 1 70.12 654 GLU B CA 1
ATOM 10170 C C . GLU B 1 654 ? 3.682 45.719 16.562 1 70.12 654 GLU B C 1
ATOM 10172 O O . GLU B 1 654 ? 2.588 45.781 17.125 1 70.12 654 GLU B O 1
ATOM 10177 N N . LYS B 1 655 ? 4.008 45.125 15.492 1 62.03 655 LYS B N 1
ATOM 10178 C CA . LYS B 1 655 ? 2.957 44.25 14.953 1 62.03 655 LYS B CA 1
ATOM 10179 C C . LYS B 1 655 ? 2.537 43.188 15.969 1 62.03 655 LYS B C 1
ATOM 10181 O O . LYS B 1 655 ? 1.37 42.812 16.016 1 62.03 655 LYS B O 1
ATOM 10186 N N . GLN B 1 656 ? 3.482 42.75 16.594 1 57.69 656 GLN B N 1
ATOM 10187 C CA . GLN B 1 656 ? 3.18 41.75 17.609 1 57.69 656 GLN B CA 1
ATOM 10188 C C . GLN B 1 656 ? 2.484 42.375 18.812 1 57.69 656 GLN B C 1
ATOM 10190 O O . GLN B 1 656 ? 1.656 41.75 19.453 1 57.69 656 GLN B O 1
ATOM 10195 N N . THR B 1 657 ? 2.844 43.844 18.859 1 51.19 657 THR B N 1
ATOM 10196 C CA . THR B 1 657 ? 2.277 44.562 20 1 51.19 657 THR B CA 1
ATOM 10197 C C . THR B 1 657 ? 0.956 45.219 19.625 1 51.19 657 THR B C 1
ATOM 10199 O O . THR B 1 657 ? 0.046 45.312 20.453 1 51.19 657 THR B O 1
ATOM 10202 N N . PHE B 1 658 ? 0.967 46.188 18.188 1 42.72 658 PHE B N 1
ATOM 10203 C CA . PHE B 1 658 ? -0.152 47.031 17.797 1 42.72 658 PHE B CA 1
ATOM 10204 C C . PHE B 1 658 ? -1.373 46.188 17.438 1 42.72 658 PHE B C 1
ATOM 10206 O O . PHE B 1 658 ? -2.473 46.719 17.281 1 42.72 658 PHE B O 1
ATOM 10213 N N . GLY B 1 659 ? -1.511 45.156 16.641 1 39.78 659 GLY B N 1
ATOM 10214 C CA . GLY B 1 659 ? -2.889 44.719 16.484 1 39.78 659 GLY B CA 1
ATOM 10215 C C . GLY B 1 659 ? -3.82 45.312 17.531 1 39.78 659 GLY B C 1
ATOM 10216 O O . GLY B 1 659 ? -5.023 45.062 17.516 1 39.78 659 GLY B O 1
ATOM 10217 N N . PHE B 1 660 ? -3.307 46.156 18.422 1 33.62 660 PHE B N 1
ATOM 10218 C CA . PHE B 1 660 ? -4.164 46.75 19.438 1 33.62 660 PHE B CA 1
ATOM 10219 C C . PHE B 1 660 ? -4.363 48.219 19.172 1 33.62 660 PHE B C 1
ATOM 10221 O O . PHE B 1 660 ? -5.047 48.906 19.938 1 33.62 660 PHE B O 1
ATOM 10228 N N . LYS B 1 661 ? -3.611 49.094 18.328 1 39.94 661 LYS B N 1
ATOM 10229 C CA . LYS B 1 661 ? -3.877 50.5 18.344 1 39.94 661 LYS B CA 1
ATOM 10230 C C . LYS B 1 661 ? -5.082 50.844 17.469 1 39.94 661 LYS B C 1
ATOM 10232 O O . LYS B 1 661 ? -5.336 50.188 16.453 1 39.94 661 LYS B O 1
ATOM 10237 N N . ASN B 1 662 ? -6.102 51.719 17.859 1 33.53 662 ASN B N 1
ATOM 10238 C CA . ASN B 1 662 ? -7.238 52.438 17.297 1 33.53 662 ASN B CA 1
ATOM 10239 C C . ASN B 1 662 ? -6.871 53.125 15.977 1 33.53 662 ASN B C 1
ATOM 10241 O O . ASN B 1 662 ? -5.805 53.719 15.859 1 33.53 662 ASN B O 1
ATOM 10245 N N . PRO B 1 663 ? -7.605 52.875 14.828 1 33.72 663 PRO B N 1
ATOM 10246 C CA . PRO B 1 663 ? -7.508 53.625 13.562 1 33.72 663 PRO B CA 1
ATOM 10247 C C . PRO B 1 663 ? -7.418 55.125 13.766 1 33.72 663 PRO B C 1
ATOM 10249 O O . PRO B 1 663 ? -7.195 55.875 12.805 1 33.72 663 PRO B O 1
ATOM 10252 N N . GLU B 1 664 ? -7.797 55.812 14.789 1 31 664 GLU B N 1
ATOM 10253 C CA . GLU B 1 664 ? -8.031 57.25 14.75 1 31 664 GLU B CA 1
ATOM 10254 C C . GLU B 1 664 ? -6.727 58 14.539 1 31 664 GLU B C 1
ATOM 10256 O O . GLU B 1 664 ? -6.742 59.219 14.359 1 31 664 GLU B O 1
ATOM 10261 N N . SER B 1 665 ? -5.555 57.5 14.797 1 29.81 665 SER B N 1
ATOM 10262 C CA . SER B 1 665 ? -4.5 58.5 14.734 1 29.81 665 SER B CA 1
ATOM 10263 C C . SER B 1 665 ? -4.004 58.719 13.305 1 29.81 665 SER B C 1
ATOM 10265 O O . SER B 1 665 ? -3.016 59.406 13.078 1 29.81 665 SER B O 1
ATOM 10267 N N . TYR B 1 666 ? -4.473 58 12.266 1 26.47 666 TYR B N 1
ATOM 10268 C CA . TYR B 1 666 ? -4.129 58.656 11.016 1 26.47 666 TYR B CA 1
ATOM 10269 C C . TYR B 1 666 ? -5.203 59.688 10.625 1 26.47 666 TYR B C 1
ATOM 10271 O O . TYR B 1 666 ? -6.395 59.438 10.82 1 26.47 666 TYR B O 1
#

Foldseek 3Di:
DAPDDDDDDDDDDDDDDDDDDDDDDPDPDDDPDDDPPPPDDPPPPPPDPPVCDPVVLVVVLVVVLVDLDPVLVVVLLVLLVVVVVLQVLLVVLLVLLLVLVLLVLLLVLLLVVCVVVVCVVVDDPPPPSNVVNVVCVVPVVVVVVSVVSSVVSNVSSCVSLVVSLVVSLVVLLVLLVVLLVFAFPLVCVVDPPVVSVCLNPVLSSLSSCLNGVLVSLLVSLVCLQVSLLVVLCVLDVVLVVLVVVLVCQLVVLCVVLVVVLVVLVVVLVVLVVVLVVLVCVCVVVVVVCVVVVCVVVSVVVSVVSVVSSVVSVVVSVVSVVCSVVSNVVSVVVSLVSLCVVQVVCVVVVNHDSSSSSSSSVSVVSNVVSVVSNVVSVVSNSSSSSSVVVSVCSSPDDHPAGQFAAAQDQAFDFKKWFAQFWADRPPDPTLARGATDIQTFLFEEEEEEDPSSCLLVVVCVQLPSDDTPDTFIDRVRHTPSRYNSLNHVLQEQEQEPAQFAAFFFLLCRLCVSPPCSVPQDPVLLLVLLVLLVLQVVLVVDPVRRRDTQHHRSPVDDRLNSLSSSSSSSPSSPHQEYEYEQSPVVHDPVSSVSRVVSVCVCNVPTSHRYYYHHLDPVVQQRGQKYFYRDSNYTQDMGHPVVQCPDPPGPVVVSVCVVVVVPDDPPPD/DPDDDDDDDDDDDDPDDPDDDDDDPPPDDDDDDDDDPPPDPPPPPPPPPPVCDPVVLVVVLVVVLVDLDPVLVVVLLVLLVVVVVLQVLLVVLLVLLLVLVLLVLLLVLLLVVCVVVVCVVVDDPPDPSNVVNVVCVVPVVVVVVSVVSSVVSNVSSCVSLVVSLVVSLVVLLVLLVVLLVFAFPLVCVVDPPVVSVCLNPPLSSLSSCLNGVLVSLLSSLVCLQVSLLVVLCVLDVVLVVLVVVLVCQLVVLCVVLVVVLVVLVVVLVVLVVVLVVLVCVCVVVVVVCVVVVCPVVSVVVSVVSVVSSVVSVVVSVVSVVCSVVSNVVSVVVSLVVLCVVQVVCVVVVNHDSSSSSSSSVSVVSNVVSVVSNVVSVVSNSSSSSSVVVSVCSSPDDHPAGQFAAAQDQAFDFKKWFAQFWADRPPDPTLARGATDIQGFLFEEEEEEDPSSCLLVVVCVQLPSDDTPDTFIDRVRHTPSRYNSLNHVLQEQEQEQAQFAAFFFLLCRLCVSPPCSVPQDPVLLLVLLVLLVLQVVLVVDPVRRRDTQHHRSVVDDRLNSLSSSSSSSPSSPHQEYEYEQSQVVHDPVSSVSRVVSVCSCNVPTSHRYYYHHLDDVVQQRGQKYFYRDSNYTQDMGHPVVQCPDPPGPVVVSVCVVVVVPDDPPPD

Radius of gyration: 40.72 Å; Cα contacts (8 Å, |Δi|>4): 1904; chains: 2; bounding box: 79×129×125 Å

Sequence (1332 aa):
MSLLSHLSRLCCSKCSSIPSSSTRLFCFAPQVGRSTGFLKSTLIKSKQAFRNVSVVETKRESYKLKNASWKDLKAILSLAGPYKWRIMLGISFLGISSSIFLFTPRVLGKLIDEWDETKQDKMDPNDKALLLARFFKENPIALAGVFMLGAIAIAARIYCMHTAGQLVINDLRKSVFNSVLRQDMAFFDKNKVGEIVSRLSTDALIVGYSVSMNLSDGARALITCFGSGGLMVYTSLAMCKVIFVVVPVIVGTFAVFGKLQRKYTLMMQEAVAGANQVATERLSSVRTVRMLVAERKELAAYSDKINEIWQISKKEGLAKGFMFGSFQFTGYLALSSILFYGSNLISQGLLTYGELSSFCLYAVLSAGSLSAMSGFYLELMKGLGASSRLFELKNREPRIPLEGGVQIGNVKDTIRFEHVAFGYADRDPLFHNISFDVPAGKITAVVGSSGSGKSTIASLLLRLYDPTSGRILVDGTDLKDIDPSYWRRHIGTVGQEPVLFSTTIKENIIYGSLEPENVTDAEIVSAADQSNADEFISRFPIKYDTKVGEHGSTLSGGQKQRIAIARALVNKPNILIMDEATSALDASSEYLVRIALNKLLANSKQTVMIIAHRLSTIKHADQIVVVDRGSVAESGSYDELIAIPDGIFRKLVEKQTFGFKNPESYMSLLSHLSRLCCSKCSSIPSSSTRLFCFAPQVGRSTGFLKSTLIKSKQAFRNVSVVETKRESYKLKNASWKDLKAILSLAGPYKWRIMLGISFLGISSSIFLFTPRVLGKLIDEWDETKQDKMDPNDKALLLARFFKENPIALAGVFMLGAIAIAARIYCMHTAGQLVINDLRKSVFNSVLRQDMAFFDKNKVGEIVSRLSTDALIVGYSVSMNLSDGARALITCFGSGGLMVYTSLAMCKVIFVVVPVIVGTFAVFGKLQRKYTLMMQEAVAGANQVATERLSSVRTVRMLVAERKELAAYSDKINEIWQISKKEGLAKGFMFGSFQFTGYLALSSILFYGSNLISQGLLTYGELSSFCLYAVLSAGSLSAMSGFYLELMKGLGASSRLFELKNREPRIPLEGGVQIGNVKDTIRFEHVAFGYADRDPLFHNISFDVPAGKITAVVGSSGSGKSTIASLLLRLYDPTSGRILVDGTDLKDIDPSYWRRHIGTVGQEPVLFSTTIKENIIYGSLEPENVTDAEIVSAADQSNADEFISRFPIKYDTKVGEHGSTLSGGQKQRIAIARALVNKPNILIMDEATSALDASSEYLVRIALNKLLANSKQTVMIIAHRLSTIKHADQIVVVDRGSVAESGSYDELIAIPDGIFRKLVEKQTFGFKNPESY

Secondary structure (DSSP, 8-state):
------------------------------------GGGGGGGSGGGSSGGGTHHHHHHHHHHHHHT--HHHHHHHHHTTGGGHHHHHHHHHHHHHHHHHHHHHHHHHHHHHHHH-GGGGGGS-TT-HHHHHHHHHHH-HHHHHHHHHHHHHHHHHHHHHHHHHHHHHHHHHHHHHHHHHHTS-HHHHHHS-HHHHHHIIIIIHHHHHHHTTHHHHHHHHHHHHHHHHHHHHHHH-HHHHHHHHHHHHHHHHHHHHHHHHHHHHHHHHHHHHHHHHHHHHHHHHTHHHHHHTT-HHHHHHHHHHHHHHHHHHHHHHHHHHHHHHHHHHHHHHHHHHHHHHHHHHHHHTTSS-HHHHHHHHHHHHHHHHHHHHHHHHHHHHHHHHHHHHHHHHHHHPPPSS-SS-SB-----SSEEEEEEEEE--TTS--SEEEEEEEEETTSEEEEEE-TTSSHHHHHHHHTTSS--SEEEEEETTEEGGGB-HHHHHHTEEEE-SS----SSBHHHHHTTT-S-GGGS-HHHHHHHHHHTT-HHHHTTSTTGGG-B--GGGTTS-HHHHHHHHHHHHHHT--SEEEEESTTTTS-HHHHHHHHHHHHHHHHT--SEEEEE--SHHHHTT-SEEEEEETTEEEEEE-HHHHHHSTT-HHHHHHHHHHHTTS-GGG-/------------------------------------TTSGGGSTTTTSSGGGTHHHHHHHHHHHHHT--HHHHHHHHHTTGGGHHHHHHHHHHHHHHHHHHHHHHHHHHHHHHHH-GGGGGGS-TT-HHHHHHHHHHH-HHHHHHHHHHHHHHHHHHHHHHHHHHHHHHHHHHHHHHHHHHTS-HHHHHHS-HHHHHHIIIIIHHHHHHHTTHHHHHHHHHHHHHHHHHHHHHHH-HHHHHHHHHHHHHHHHHHHHHHHHHHHHHHHHHHHHHHHHHHHHHHHHTHHHHHHTT-HHHHHHHHHHHHHHHHHHHHHHHHHHHHHHHHHHHHHHHHHHHHHHHHHHHHHTTSS-HHHHHHHHHHHHHHHHHHHHHHHHHHHHHHHHHHHHHHHHHHHPPPSS-SS-SB-----SSEEEEEEEEE--TTS--SEEEEEEEEETTSEEEEEE-TTSSHHHHHHHHTTSS--SEEEEEETTEEGGGB-HHHHHHTEEEE-SS----SSBHHHHHTTT-S-GGGS-HHHHHHHHHHTT-HHHHTTSTTGGG-B--GGGTTS-HHHHHHHHHHHHHHT--SEEEEESTTTTS-HHHHHHHHHHHHHHHHT--SEEEEE--SHHHHTT-SEEEEEETTEEEEEE-HHHHHHSTT-HHHHHHHHHHHTTS-GGG-

Organism: Caenorhabditis elegans (NCBI:txid6239)

Nearest PDB structures (foldseek):
  4ayw-assembly1_A-2  TM=9.094E-01  e=9.434E-46  Homo sapiens
  3wme-assembly1_A  TM=8.733E-01  e=1.912E-37  Cyanidioschyzon merolae strain 10D
  5och-assembly1_B  TM=7.331E-01  e=1.757E-39  Homo sapiens
  8t46-assembly1_A  TM=8.302E-01  e=2.081E-35  Homo sapiens
  6a6m-assembly1_A  TM=7.423E-01  e=3.018E-36  Cyanidioschyzon merolae strain 10D

pLDDT: mean 78.49, std 20.59, range [16.33, 96.88]

InterPro domains:
  IPR003439 ABC transporter-like, ATP-binding domain [PF00005] (432-583)
  IPR003439 ABC transporter-like, ATP-binding domain [PS50893] (415-654)
  IPR003593 AAA+ ATPase domain [SM00382] (440-631)
  IPR011527 ABC transporter type 1, transmembrane domain [PF00664] (89-364)
  IPR011527 ABC transporter type 1, transmembrane domain [PS50929] (89-382)
  IPR017871 ABC transporter-like, conserved site [PS00211] (555-569)
  IPR027417 P-loop containing nucleoside triphosphate hydrolase [G3DSA:3.40.50.300] (409-662)
  IPR027417 P-loop containing nucleoside triphosphate hydrolase [SSF52540] (408-656)
  IPR036640 ABC transporter type 1, transmembrane domain superfamily [G3DSA:1.20.1560.10] (68-408)
  IPR036640 ABC transporter type 1, transmembrane domain superfamily [SSF90123] (74-398)
  IPR039421 Type 1 protein exporter [PTHR43394] (63-658)

Solvent-accessible surface area (backbone atoms only — not comparable to full-atom values): 69687 Å² total; per-residue (Å²): 138,75,89,77,85,70,89,84,78,84,90,85,89,74,91,84,78,92,83,93,87,94,83,92,86,82,87,77,81,86,84,93,84,84,86,80,76,80,76,74,74,74,69,72,70,72,69,61,61,81,67,28,57,75,57,34,49,55,52,51,47,55,58,53,46,75,62,70,46,73,66,56,52,51,54,56,54,53,60,45,53,88,48,42,65,45,43,49,50,16,52,50,24,43,52,52,22,49,50,50,59,66,44,43,46,53,35,54,12,36,39,46,39,62,42,35,70,89,51,50,81,77,50,70,85,81,37,65,56,50,52,49,20,54,50,33,71,77,32,56,66,58,49,52,50,52,41,47,51,28,15,51,23,42,15,49,18,42,25,30,20,45,43,43,16,47,52,40,26,49,50,49,35,53,48,32,50,50,28,55,70,49,42,36,54,68,54,58,75,74,45,59,55,69,58,54,48,44,43,51,52,56,31,32,48,44,32,18,32,33,68,18,50,43,39,51,52,30,49,48,18,50,49,41,28,52,49,27,50,52,50,37,49,70,70,35,61,74,62,42,56,58,49,64,58,44,49,58,52,52,54,49,51,50,54,55,44,47,54,52,49,50,52,44,50,53,52,47,52,51,35,51,48,50,38,49,48,52,51,46,54,49,54,69,39,37,69,59,36,57,52,33,60,32,59,69,59,53,49,49,55,50,50,51,35,47,51,53,42,50,60,50,44,52,55,39,19,50,51,51,8,49,41,56,12,50,51,48,33,53,50,53,51,44,54,49,49,50,50,53,54,45,33,53,33,34,62,72,66,78,40,54,73,14,54,48,53,24,41,51,52,30,50,52,48,25,55,50,18,53,56,44,39,53,52,32,52,52,46,42,48,51,15,52,48,36,39,55,60,50,48,52,47,42,68,49,73,46,89,50,63,61,67,57,66,42,81,51,63,69,72,81,49,32,37,35,38,43,50,27,16,32,52,58,86,98,50,71,69,52,29,69,41,31,59,55,74,43,53,44,43,34,36,34,25,41,33,59,57,90,87,40,45,67,65,53,52,54,36,43,74,61,56,55,45,76,63,74,37,58,48,44,24,51,62,78,39,49,55,89,49,32,13,44,42,51,36,29,65,22,36,17,59,32,54,64,70,65,81,46,58,71,38,27,49,48,54,53,32,40,51,51,46,93,54,52,87,72,60,49,70,66,50,51,50,49,22,20,47,54,24,62,30,38,68,64,37,64,68,39,94,60,27,54,65,34,70,30,39,71,70,26,68,78,48,54,69,44,56,42,38,21,44,38,43,13,29,24,42,51,74,63,39,46,29,36,39,36,29,40,71,48,75,88,35,53,71,67,43,29,47,51,46,46,51,22,48,49,55,46,58,73,71,42,74,35,24,32,42,34,33,46,87,49,65,80,67,47,65,74,24,64,30,36,39,32,36,48,92,18,24,60,74,47,73,37,34,60,71,59,41,58,65,37,81,92,26,71,62,33,48,52,51,36,55,56,4,36,60,40,71,75,79,74,84,112,132,100,80,82,71,97,74,77,95,84,92,81,83,83,84,72,83,74,73,78,81,88,91,79,87,67,86,71,80,85,80,84,82,84,83,81,78,79,75,76,78,73,68,75,70,72,70,61,62,82,67,30,57,74,58,34,49,54,50,52,46,56,58,54,46,74,63,71,46,72,66,56,53,50,54,54,55,54,60,45,52,90,46,42,67,43,44,50,50,16,51,50,23,43,52,52,23,49,50,50,58,65,44,44,46,53,34,54,13,36,38,46,39,61,44,35,69,87,52,50,81,76,49,70,83,79,38,65,56,50,52,49,20,53,50,34,72,76,32,58,65,59,50,53,50,53,42,45,51,29,16,49,24,42,16,49,16,42,25,29,20,45,44,44,16,48,52,38,24,48,49,47,36,53,49,32,49,50,28,55,68,48,41,37,54,67,55,59,74,74,43,58,54,69,58,54,46,44,43,50,53,56,31,31,47,44,34,20,34,34,68,18,50,42,40,50,52,29,48,49,19,50,48,40,28,52,48,27,52,52,50,37,46,70,71,35,60,74,60,42,57,58,49,64,60,44,50,59,52,55,54,50,51,50,52,58,44,46,53,51,49,50,53,45,50,54,52,47,52,51,35,50,48,51,38,49,47,52,50,47,55,48,54,70,41,37,68,58,35,58,52,32,60,32,59,68,58,52,50,52,54,50,49,51,36,48,50,53,42,49,60,50,44,52,54,40,19,50,52,51,8,49,41,53,12,50,51,48,33,53,50,51,50,44,55,49,50,50,51,53,54,43,33,54,33,33,62,72,67,77,40,53,72,14,55,47,52,24,40,51,52,30,49,52,46,26,56,51,17,52,56,44,38,52,52,30,51,53,46,42,49,52,14,52,48,36,39,54,60,50,49,52,47,43,68,49,73,44,89,51,63,61,68,56,66,42,81,52,61,69,71,82,50,34,37,36,37,42,49,27,15,32,51,59,88,97,51,70,68,52,29,70,41,32,56,53,74,44,53,45,45,35,36,33,25,43,35,58,58,90,86,40,46,66,67,52,53,55,36,42,74,60,56,55,45,77,62,74,37,58,48,45,24,52,61,80,41,50,55,88,49,31,12,45,43,52,37,30,66,23,37,17,58,33,53,65,70,64,79,46,58,72,39,28,49,49,52,53,33,40,51,50,46,93,54,52,86,73,60,49,69,66,48,51,51,49,21,20,47,54,24,62,30,38,69,64,37,63,68,39,93,58,27,55,65,35,68,32,40,70,71,26,69,78,49,53,69,42,56,42,37,22,44,37,44,12,28,24,43,50,75,64,38,47,31,37,40,36,31,40,72,47,73,87,35,54,72,67,43,29,47,50,46,46,52,21,48,48,56,49,59,74,70,42,74,35,26,32,41,34,35,45,88,49,66,79,68,47,64,75,24,64,30,36,38,31,38,49,93,20,24,59,73,48,73,37,32,59,71,60,40,58,65,36,82,91,27,70,62,32,48,53,50,35,55,56,4,36,59,38,71,73,78,73,81,113